Protein AF-A0A1R3GBM9-F1 (afdb_monomer_lite)

Foldseek 3Di:
DDDDDDDPDDDQDPCVLQVLSWAWFWFKWKKKWAQPFFDDQVLCQVPDPQWDDDCVVPQWIWHADVVVGKIWTAHRRRMIMIMGDRDPVSRVVVLVVVSVSRVVSVTSTDTGDIFTFKIKTKIASQFFFPVVVLCVVPVVQWDDDCLVPQFIWGQDVVVRWIWTAHRRRMIMIMRDRDSSSSSVVCSVCVVVRVVRTDPPPPPPPPPDDDDDDDDDDDDPDDDDDDDDDDPDDPPPVPPPPPDDDDDDDDDDDDDDDDPPPDDDDDDDDDDPPPPPVPPVVVPPPDDDDDDDDDDDDDDDPDDPDDDDDDDDDDDDDDDDDDDDDDDDDDDDDDDDDDDDDDDDDDDDDDDDDDDDDDDDDDDDDDDDDDDDDDDDDDDDDDDDDDPPPDPPDDDQPQQFQDQDDDDPLCPASLLVVLLVVLVCLLPADADPDAFEEEEEAQAPQQLVVLLSSLSNLHAYAYEHQAPFHHACLTWDADPVRDIDGSAFDKDFSLPSNVCSLCVVLVQNVQWRWDAQKAKEDDLVAFQDIWMQHQDLVDAFPVSNLVSLVPTPPQDDPVLNVLVVQLCPCLLPVPDVVLVVQQVAFQQRSCVVSRRDVSCQLRPVQLVVCVQAQDHRRPHGSSSVSVQVNQNRRGRRRGTITDGQDRCRVSPSVSSQVSSVVSNYHYDYSFAFDEQDADPVRHTQFTQTPVRDTHDTPYYHYPDPLLVVLVRDDPVCCPPPVNVVSVPPWDAKKKKKKFKWQFDDSSFHLDKYALSDPFWHIKHFCLRNHNVNPDSTMTMMITITGPCQVPLPDDPVVVLLVVQCSVCSRCVPAGHSVCPHIHTPDMDMNIDDIND

InterPro domains:
  IPR000814 TATA-box binding protein [MF_00408] (20-199)
  IPR000814 TATA-box binding protein [PF00352] (24-105)
  IPR000814 TATA-box binding protein [PF00352] (113-196)
  IPR000814 TATA-box binding protein [PR00686] (26-41)
  IPR000814 TATA-box binding protein [PR00686] (50-69)
  IPR000814 TATA-box binding protein [PR00686] (69-87)
  IPR000814 TATA-box binding protein [PR00686] (116-132)
  IPR000814 TATA-box binding protein [PR00686] (140-155)
  IPR000814 TATA-box binding protein [PR00686] (159-175)
  IPR000814 TATA-box binding protein [PTHR10126] (4-200)
  IPR002937 Amine oxidase [PF01593] (444-832)
  IPR012295 TBP domain superfamily [G3DSA:3.30.310.10] (27-196)
  IPR012295 TBP domain superfamily [G3DSA:3.30.310.10] (31-116)
  IPR014102 Phytoene desaturase [TIGR02731] (436-833)
  IPR030491 TATA-box binding protein, conserved site [PS00351] (144-193)
  IPR033710 TATA-box binding protein, eukaryotic [cd04516] (23-196)
  IPR036188 FAD/NAD(P)-binding domain superfamily [G3DSA:3.50.50.60] (432-828)
  IPR036188 FAD/NAD(P)-binding domain superfamily [SSF51905] (432-744)

Radius of gyration: 37.76 Å; chains: 1; bounding box: 102×92×128 Å

Organism: NCBI:txid93759

Structure (mmCIF, N/CA/C/O backbone):
data_AF-A0A1R3GBM9-F1
#
_entry.id   AF-A0A1R3GBM9-F1
#
loop_
_atom_site.group_PDB
_atom_site.id
_atom_site.type_symbol
_atom_site.label_atom_id
_atom_site.label_alt_id
_atom_site.label_comp_id
_atom_site.label_asym_id
_atom_site.label_entity_id
_atom_site.label_seq_id
_atom_site.pdbx_PDB_ins_code
_atom_site.Cartn_x
_atom_site.Cartn_y
_atom_site.Cartn_z
_atom_site.occupancy
_atom_site.B_iso_or_equiv
_atom_site.auth_seq_id
_atom_site.auth_comp_id
_atom_site.auth_asym_id
_atom_site.auth_atom_id
_atom_site.pdbx_PDB_model_num
ATOM 1 N N . MET A 1 1 ? 37.289 -59.459 -6.818 1.00 33.03 1 MET A N 1
ATOM 2 C CA . MET A 1 1 ? 36.861 -59.389 -5.408 1.00 33.03 1 MET A CA 1
ATOM 3 C C . MET A 1 1 ? 35.943 -58.191 -5.270 1.00 33.03 1 MET A C 1
ATOM 5 O O . MET A 1 1 ? 36.415 -57.066 -5.343 1.00 33.03 1 MET A O 1
ATOM 9 N N . ALA A 1 2 ? 34.635 -58.441 -5.245 1.00 26.98 2 ALA A N 1
ATOM 10 C CA . ALA A 1 2 ? 33.622 -57.422 -5.010 1.00 26.98 2 ALA A CA 1
ATOM 11 C C . ALA A 1 2 ? 33.373 -57.372 -3.499 1.00 26.98 2 ALA A C 1
ATOM 13 O O . ALA A 1 2 ? 32.911 -58.362 -2.937 1.00 26.98 2 ALA A O 1
ATOM 14 N N . GLU A 1 3 ? 33.733 -56.267 -2.850 1.00 29.69 3 GLU A N 1
ATOM 15 C CA . GLU A 1 3 ? 33.353 -56.022 -1.459 1.00 29.69 3 GLU A CA 1
ATOM 16 C C . GLU A 1 3 ? 31.943 -55.437 -1.401 1.00 29.69 3 GLU A C 1
ATOM 18 O O . GLU A 1 3 ? 31.565 -54.547 -2.166 1.00 29.69 3 GLU A O 1
ATOM 23 N N . GLN A 1 4 ? 31.163 -56.030 -0.505 1.00 29.81 4 GLN A N 1
ATOM 24 C CA . GLN A 1 4 ? 29.750 -55.809 -0.265 1.00 29.81 4 GLN A CA 1
ATOM 25 C C . GLN A 1 4 ? 29.506 -54.410 0.319 1.00 29.81 4 GLN A C 1
ATOM 27 O O . GLN A 1 4 ? 30.095 -54.033 1.328 1.00 29.81 4 GLN A O 1
ATOM 32 N N . GLY A 1 5 ? 28.592 -53.655 -0.293 1.00 27.88 5 GLY A N 1
ATOM 33 C CA . GLY A 1 5 ? 28.024 -52.442 0.292 1.00 27.88 5 GLY A CA 1
ATOM 34 C C . GLY A 1 5 ? 27.019 -52.805 1.382 1.00 27.88 5 GLY A C 1
ATOM 35 O O . GLY A 1 5 ? 25.837 -52.981 1.094 1.00 27.88 5 GLY A O 1
ATOM 36 N N . GLY A 1 6 ? 27.506 -52.945 2.614 1.00 24.84 6 GLY A N 1
ATOM 37 C CA . GLY A 1 6 ? 26.678 -53.039 3.812 1.00 24.84 6 GLY A CA 1
ATOM 38 C C . GLY A 1 6 ? 26.077 -51.681 4.180 1.00 24.84 6 GLY A C 1
ATOM 39 O O . GLY A 1 6 ? 26.757 -50.657 4.149 1.00 24.84 6 GLY A O 1
ATOM 40 N N . LEU A 1 7 ? 24.789 -51.689 4.519 1.00 32.56 7 LEU A N 1
ATOM 41 C CA . LEU A 1 7 ? 24.095 -50.606 5.209 1.00 32.56 7 LEU A CA 1
ATOM 42 C C . LEU A 1 7 ? 24.805 -50.337 6.548 1.00 32.56 7 LEU A C 1
ATOM 44 O O . LEU A 1 7 ? 24.848 -51.221 7.402 1.00 32.56 7 LEU A O 1
ATOM 48 N N . GLU A 1 8 ? 25.359 -49.137 6.741 1.00 30.64 8 GLU A N 1
ATOM 49 C CA . GLU A 1 8 ? 25.835 -48.682 8.053 1.00 30.64 8 GLU A CA 1
ATOM 50 C C . GLU A 1 8 ? 24.628 -48.520 8.990 1.00 30.64 8 GLU A C 1
ATOM 52 O O . GLU A 1 8 ? 23.947 -47.494 8.999 1.00 30.64 8 GLU A O 1
ATOM 57 N N . GLY A 1 9 ? 24.346 -49.571 9.761 1.00 30.44 9 GLY A N 1
ATOM 58 C CA . GLY A 1 9 ? 23.562 -49.481 10.986 1.00 30.44 9 GLY A CA 1
ATOM 59 C C . GLY A 1 9 ? 24.269 -48.561 11.982 1.00 30.44 9 GLY A C 1
ATOM 60 O O . GLY A 1 9 ? 25.495 -48.579 12.101 1.00 30.44 9 GLY A O 1
ATOM 61 N N . SER A 1 10 ? 23.490 -47.731 12.670 1.00 40.62 10 SER A N 1
ATOM 62 C CA . SER A 1 10 ? 23.945 -46.786 13.689 1.00 40.62 10 SER A CA 1
ATOM 63 C C . SER A 1 10 ? 24.834 -47.473 14.728 1.00 40.62 10 SER A C 1
ATOM 65 O O . SER A 1 10 ? 24.346 -48.257 15.542 1.00 40.62 10 SER A O 1
ATOM 67 N N . GLN A 1 11 ? 26.134 -47.173 14.712 1.00 48.59 11 GLN A N 1
ATOM 68 C CA . GLN A 1 11 ? 27.019 -47.530 15.817 1.00 48.59 11 GLN A CA 1
ATOM 69 C C . GLN A 1 11 ? 26.509 -46.868 17.111 1.00 48.59 11 GLN A C 1
ATOM 71 O O . GLN A 1 11 ? 26.034 -45.728 17.052 1.00 48.59 11 GLN A O 1
ATOM 76 N N . PRO A 1 12 ? 26.585 -47.548 18.270 1.00 57.44 12 PRO A N 1
ATOM 77 C CA . PRO A 1 12 ? 26.228 -46.944 19.548 1.00 57.44 12 PRO A CA 1
ATOM 78 C C . PRO A 1 12 ? 27.099 -45.706 19.798 1.00 57.44 12 PRO A C 1
ATOM 80 O O . PRO A 1 12 ? 28.311 -45.733 19.584 1.00 57.44 12 PRO A O 1
ATOM 83 N N . VAL A 1 13 ? 26.466 -44.605 20.208 1.00 67.94 13 VAL A N 1
ATOM 84 C CA . VAL A 1 13 ? 27.148 -43.336 20.488 1.00 67.94 13 VAL A CA 1
ATOM 85 C C . VAL A 1 13 ? 28.101 -43.531 21.668 1.00 67.94 13 VAL A C 1
ATOM 87 O O . VAL A 1 13 ? 27.682 -43.956 22.743 1.00 67.94 13 VAL A O 1
ATOM 90 N N . ASP A 1 14 ? 29.382 -43.216 21.476 1.00 76.19 14 ASP A N 1
ATOM 91 C CA . ASP A 1 14 ? 30.383 -43.228 22.545 1.00 76.19 14 ASP A CA 1
ATOM 92 C C . ASP A 1 14 ? 30.109 -42.079 23.532 1.00 76.19 14 ASP A C 1
ATOM 94 O O . ASP A 1 14 ? 30.510 -40.930 23.315 1.00 76.19 14 ASP A O 1
ATOM 98 N N . LEU A 1 15 ? 29.408 -42.399 24.623 1.00 73.31 15 LEU A N 1
ATOM 99 C CA . LEU A 1 15 ? 29.011 -41.451 25.670 1.00 73.31 15 LEU A CA 1
ATOM 100 C C . LEU A 1 15 ? 30.206 -40.821 26.406 1.00 73.31 15 LEU A C 1
ATOM 102 O O . LEU A 1 15 ? 30.039 -39.785 27.043 1.00 73.31 15 LEU A O 1
ATOM 106 N N . SER A 1 16 ? 31.415 -41.391 26.293 1.00 65.75 16 SER A N 1
ATOM 107 C CA . SER A 1 16 ? 32.629 -40.775 26.849 1.00 65.75 16 SER A CA 1
ATOM 108 C C . SER A 1 16 ? 33.077 -39.535 26.062 1.00 65.75 16 SER A C 1
ATOM 110 O O . SER A 1 16 ? 33.734 -38.654 26.615 1.00 65.75 16 SER A O 1
ATOM 112 N N . LYS A 1 17 ? 32.694 -39.441 24.780 1.00 65.50 17 LYS A N 1
ATOM 113 C CA . LYS A 1 17 ? 33.005 -38.314 23.883 1.00 65.50 17 LYS A CA 1
ATOM 114 C C . LYS A 1 17 ? 31.805 -37.413 23.604 1.00 65.50 17 LYS A C 1
ATOM 116 O O . LYS A 1 17 ? 31.996 -36.239 23.300 1.00 65.50 17 LYS A O 1
ATOM 121 N N . HIS A 1 18 ? 30.595 -37.957 23.706 1.00 79.69 18 HIS A N 1
ATOM 122 C CA . HIS A 1 18 ? 29.335 -37.258 23.460 1.00 79.69 18 HIS A CA 1
ATOM 123 C C . HIS A 1 18 ? 28.399 -37.407 24.667 1.00 79.69 18 HIS A C 1
ATOM 125 O O . HIS A 1 18 ? 27.475 -38.224 24.623 1.00 79.69 18 HIS A O 1
ATOM 131 N N . PRO A 1 19 ? 28.637 -36.663 25.763 1.00 76.50 19 PRO A N 1
ATOM 132 C CA . PRO A 1 19 ? 27.846 -36.782 26.988 1.00 76.50 19 PRO A CA 1
ATOM 133 C C . PRO A 1 19 ? 26.360 -36.435 26.792 1.00 76.50 19 PRO A C 1
ATOM 135 O O . PRO A 1 19 ? 25.519 -36.950 27.523 1.00 76.50 19 PRO A O 1
ATOM 138 N N . SER A 1 20 ? 26.010 -35.629 25.783 1.00 78.19 20 SER A N 1
ATOM 139 C CA . SER A 1 20 ? 24.617 -35.371 25.385 1.00 78.19 20 SER A CA 1
ATOM 140 C C . SER A 1 20 ? 23.885 -36.578 24.771 1.00 78.19 20 SER A C 1
ATOM 142 O O . SER A 1 20 ? 22.661 -36.553 24.645 1.00 78.19 20 SER A O 1
ATOM 144 N N . GLY A 1 21 ? 24.612 -37.612 24.330 1.00 79.88 21 GLY A N 1
ATOM 145 C CA . GLY A 1 21 ? 24.068 -38.743 23.573 1.00 79.88 21 GLY A CA 1
ATOM 146 C C . GLY A 1 21 ? 23.663 -38.418 22.126 1.00 79.88 21 GLY A C 1
ATOM 147 O O . GLY A 1 21 ? 23.179 -39.304 21.422 1.00 79.88 21 GLY A O 1
ATOM 148 N N . ILE A 1 22 ? 23.866 -37.180 21.650 1.00 85.31 22 ILE A N 1
ATOM 149 C CA . ILE A 1 22 ? 23.474 -36.728 20.306 1.00 85.31 22 ILE A CA 1
ATOM 150 C C . ILE A 1 22 ? 24.718 -36.322 19.511 1.00 85.31 22 ILE A C 1
ATOM 152 O O . ILE A 1 22 ? 25.443 -35.404 19.880 1.00 85.31 22 ILE A O 1
ATOM 156 N N . VAL A 1 23 ? 24.937 -36.964 18.359 1.00 85.88 23 VAL A N 1
ATOM 157 C CA . VAL A 1 23 ? 26.091 -36.679 17.492 1.00 85.88 23 VAL A CA 1
ATOM 158 C C . VAL A 1 23 ? 25.668 -35.819 16.294 1.00 85.88 23 VAL A C 1
ATOM 160 O O . VAL A 1 23 ? 24.827 -36.249 15.497 1.00 85.88 23 VAL A O 1
ATOM 163 N N . PRO A 1 24 ? 26.247 -34.616 16.108 1.00 90.12 24 PRO A N 1
ATOM 164 C CA . PRO A 1 24 ? 26.022 -33.808 14.913 1.00 90.12 24 PRO A CA 1
ATOM 165 C C . PRO A 1 24 ? 26.392 -34.532 13.614 1.00 90.12 24 PRO A C 1
ATOM 167 O O . PRO A 1 24 ? 27.500 -35.035 13.443 1.00 90.12 24 PRO A O 1
ATOM 170 N N . THR A 1 25 ? 25.473 -34.523 12.651 1.00 89.94 25 THR A N 1
ATOM 171 C CA . THR A 1 25 ? 25.671 -35.110 11.317 1.00 89.94 25 THR A CA 1
ATOM 172 C C . THR A 1 25 ? 26.300 -34.095 10.367 1.00 89.94 25 THR A C 1
ATOM 174 O O . THR A 1 25 ? 25.828 -32.963 10.258 1.00 89.94 25 THR A O 1
ATOM 177 N N . LEU A 1 26 ? 27.364 -34.476 9.656 1.00 90.19 26 LEU A N 1
ATOM 178 C CA . LEU A 1 26 ? 28.017 -33.592 8.686 1.00 90.19 26 LEU A CA 1
ATOM 179 C C . LEU A 1 26 ? 27.178 -33.479 7.407 1.00 90.19 26 LEU A C 1
ATOM 181 O O . LEU A 1 26 ? 26.927 -34.467 6.718 1.00 90.19 26 LEU A O 1
ATOM 185 N N . GLN A 1 27 ? 26.774 -32.257 7.067 1.00 90.00 27 GLN A N 1
ATOM 186 C CA . GLN A 1 27 ? 25.938 -31.974 5.898 1.00 90.00 27 GLN A CA 1
ATOM 187 C C . GLN A 1 27 ? 26.756 -31.498 4.698 1.00 90.00 27 GLN A C 1
ATOM 189 O O . GLN A 1 27 ? 26.432 -31.829 3.556 1.00 90.00 27 GLN A O 1
ATOM 194 N N . ASN A 1 28 ? 27.815 -30.719 4.935 1.00 92.06 28 ASN A N 1
ATOM 195 C CA . ASN A 1 28 ? 28.640 -30.161 3.867 1.00 92.06 28 ASN A CA 1
ATOM 196 C C . ASN A 1 28 ? 30.056 -29.823 4.346 1.00 92.06 28 ASN A C 1
ATOM 198 O O . ASN A 1 28 ? 30.249 -29.329 5.454 1.00 92.06 28 ASN A O 1
ATOM 202 N N . ILE A 1 29 ? 31.037 -30.016 3.467 1.00 92.75 29 ILE A N 1
ATOM 203 C CA . ILE A 1 29 ? 32.436 -29.654 3.687 1.00 92.75 29 ILE A CA 1
ATOM 204 C C . ILE A 1 29 ? 32.937 -28.817 2.515 1.00 92.75 29 ILE A C 1
ATOM 206 O O . ILE A 1 29 ? 32.850 -29.220 1.350 1.00 92.75 29 ILE A O 1
ATOM 210 N N . VAL A 1 30 ? 33.515 -27.666 2.848 1.00 93.50 30 VAL A N 1
ATOM 211 C CA . VAL A 1 30 ? 34.160 -26.743 1.916 1.00 93.50 30 VAL A CA 1
ATOM 212 C C . VAL A 1 30 ? 35.668 -26.880 2.062 1.00 93.50 30 VAL A C 1
ATOM 214 O O . VAL A 1 30 ? 36.221 -26.651 3.138 1.00 93.50 30 VAL A O 1
ATOM 217 N N . SER A 1 31 ? 36.348 -27.230 0.975 1.00 95.75 31 SER A N 1
ATOM 218 C CA . SER A 1 31 ? 37.805 -27.340 0.931 1.00 95.75 31 SER A CA 1
ATOM 219 C C . SER A 1 31 ? 38.405 -26.467 -0.162 1.00 95.75 31 SER A C 1
ATOM 221 O O . SER A 1 31 ? 37.750 -26.098 -1.135 1.00 95.75 31 SER A O 1
ATOM 223 N N . THR A 1 32 ? 39.673 -26.118 0.008 1.00 96.19 32 THR A N 1
ATOM 224 C CA . THR A 1 32 ? 40.479 -25.415 -0.990 1.00 96.19 32 THR A CA 1
ATOM 225 C C . THR A 1 32 ? 41.707 -26.226 -1.334 1.00 96.19 32 THR A C 1
ATOM 227 O O . THR A 1 32 ? 42.265 -26.892 -0.466 1.00 96.19 32 THR A O 1
ATOM 230 N N . VAL A 1 33 ? 42.161 -26.109 -2.574 1.00 96.50 33 VAL A N 1
ATOM 231 C CA . VAL A 1 33 ? 43.422 -26.676 -3.050 1.00 96.50 33 VAL A CA 1
ATOM 232 C C . VAL A 1 33 ? 44.053 -25.716 -4.054 1.00 96.50 33 VAL A C 1
ATOM 234 O O . VAL A 1 33 ? 43.351 -24.964 -4.736 1.00 96.50 33 VAL A O 1
ATOM 237 N N . ASN A 1 34 ? 45.377 -25.725 -4.131 1.00 95.12 34 ASN A N 1
ATOM 238 C CA . ASN A 1 34 ? 46.148 -24.970 -5.102 1.00 95.12 34 ASN A CA 1
ATOM 239 C C . ASN A 1 34 ? 46.664 -25.907 -6.200 1.00 95.12 34 ASN A C 1
ATOM 241 O O . ASN A 1 34 ? 47.273 -26.938 -5.905 1.00 95.12 34 ASN A O 1
ATOM 245 N N . LEU A 1 35 ? 46.402 -25.544 -7.457 1.00 94.12 35 LEU A N 1
ATOM 246 C CA . LEU A 1 35 ? 46.829 -26.282 -8.642 1.00 94.12 35 LEU A CA 1
ATOM 247 C C . LEU A 1 35 ? 48.235 -25.894 -9.136 1.00 94.12 35 LEU A C 1
ATOM 249 O O . LEU A 1 35 ? 48.744 -26.547 -10.046 1.00 94.12 35 LEU A O 1
ATOM 253 N N . ASP A 1 36 ? 48.867 -24.873 -8.541 1.00 92.62 36 ASP A N 1
ATOM 254 C CA . ASP A 1 36 ? 50.257 -24.436 -8.794 1.00 92.62 36 ASP A CA 1
ATOM 255 C C . ASP A 1 36 ? 50.575 -24.142 -10.273 1.00 92.62 36 ASP A C 1
ATOM 257 O O . ASP A 1 36 ? 51.679 -24.378 -10.760 1.00 92.62 36 ASP A O 1
ATOM 261 N N . CYS A 1 37 ? 49.579 -23.666 -11.019 1.00 91.12 37 CYS A N 1
ATOM 262 C CA . CYS A 1 37 ? 49.718 -23.263 -12.413 1.00 91.12 37 CYS A CA 1
ATOM 263 C C . CYS A 1 37 ? 48.655 -22.219 -12.778 1.00 91.12 37 CYS A C 1
ATOM 265 O O . CYS A 1 37 ? 47.573 -22.181 -12.187 1.00 91.12 37 CYS A O 1
ATOM 267 N N . LYS A 1 38 ? 48.955 -21.374 -13.770 1.00 91.06 38 LYS A N 1
ATOM 268 C CA . LYS A 1 38 ? 47.952 -20.488 -14.374 1.00 91.06 38 LYS A CA 1
ATOM 269 C C . LYS A 1 38 ? 47.065 -21.297 -15.315 1.00 91.06 38 LYS A C 1
ATOM 271 O O . LYS A 1 38 ? 47.563 -22.120 -16.080 1.00 91.06 38 LYS A O 1
ATOM 276 N N . LEU A 1 39 ? 45.763 -21.046 -15.253 1.00 91.75 39 LEU A N 1
ATOM 277 C CA . LEU A 1 39 ? 44.758 -21.798 -15.995 1.00 91.75 39 LEU A CA 1
ATOM 278 C C . LEU A 1 39 ? 44.021 -20.893 -16.978 1.00 91.75 39 LEU A C 1
ATOM 280 O O . LEU A 1 39 ? 43.480 -19.856 -16.587 1.00 91.75 39 LEU A O 1
ATOM 284 N N . ASP A 1 40 ? 43.944 -21.320 -18.239 1.00 91.69 40 ASP A N 1
ATOM 285 C CA . ASP A 1 40 ? 43.040 -20.705 -19.206 1.00 91.69 40 ASP A CA 1
ATOM 286 C C . ASP A 1 40 ? 41.624 -21.252 -18.993 1.00 91.69 40 ASP A C 1
ATOM 288 O O . ASP A 1 40 ? 41.266 -22.364 -19.390 1.00 91.69 40 ASP A O 1
ATOM 292 N N . LEU A 1 41 ? 40.802 -20.434 -18.339 1.00 91.75 41 LEU A N 1
ATOM 293 C CA . LEU A 1 41 ? 39.426 -20.769 -17.998 1.00 91.75 41 LEU A CA 1
ATOM 294 C C . LEU A 1 41 ? 38.526 -20.963 -19.227 1.00 91.75 41 LEU A C 1
ATOM 296 O O . LEU A 1 41 ? 37.601 -21.775 -19.170 1.00 91.75 41 LEU A O 1
ATOM 300 N N . LYS A 1 42 ? 38.790 -20.261 -20.341 1.00 88.88 42 LYS A N 1
ATOM 301 C CA . LYS A 1 42 ? 38.017 -20.429 -21.582 1.00 88.88 42 LYS A CA 1
ATOM 302 C C . LYS A 1 42 ? 38.305 -21.793 -22.192 1.00 88.88 42 LYS A C 1
ATOM 304 O O . LYS A 1 42 ? 37.373 -22.506 -22.552 1.00 88.88 42 LYS A O 1
ATOM 309 N N . GLN A 1 43 ? 39.580 -22.172 -22.251 1.00 89.50 43 GLN A N 1
ATOM 310 C CA . GLN A 1 43 ? 39.991 -23.477 -22.763 1.00 89.50 43 GLN A CA 1
ATOM 311 C C . GLN A 1 43 ? 39.409 -24.619 -21.919 1.00 89.50 43 GLN A C 1
ATOM 313 O O . GLN A 1 43 ? 38.863 -25.573 -22.473 1.00 89.50 43 GLN A O 1
ATOM 318 N N . ILE A 1 44 ? 39.448 -24.499 -20.586 1.00 89.81 44 ILE A N 1
ATOM 319 C CA . ILE A 1 44 ? 38.855 -25.500 -19.686 1.00 89.81 44 ILE A CA 1
ATOM 320 C C . ILE A 1 44 ? 37.350 -25.632 -19.935 1.00 89.81 44 ILE A C 1
ATOM 322 O O . ILE A 1 44 ? 36.856 -26.750 -20.030 1.00 89.81 44 ILE A O 1
ATOM 326 N N . ALA A 1 45 ? 36.617 -24.527 -20.077 1.00 88.50 45 ALA A N 1
ATOM 327 C CA . ALA A 1 45 ? 35.172 -24.567 -20.304 1.00 88.50 45 ALA A CA 1
ATOM 328 C C . ALA A 1 45 ? 34.779 -25.176 -21.660 1.00 88.50 45 ALA A C 1
ATOM 330 O O . ALA A 1 45 ? 33.752 -25.840 -21.755 1.00 88.50 45 ALA A O 1
ATOM 331 N N . LEU A 1 46 ? 35.596 -24.972 -22.699 1.00 86.44 46 LEU A N 1
ATOM 332 C CA . LEU A 1 46 ? 35.353 -25.531 -24.033 1.00 86.44 46 LEU A CA 1
ATOM 333 C C . LEU A 1 46 ? 35.645 -27.037 -24.106 1.00 86.44 46 LEU A C 1
ATOM 335 O O . LEU A 1 46 ? 34.995 -27.749 -24.868 1.00 86.44 46 LEU A O 1
ATOM 339 N N . GLN A 1 47 ? 36.625 -27.524 -23.339 1.00 86.25 47 GLN A N 1
ATOM 340 C CA . GLN A 1 47 ? 37.111 -28.906 -23.436 1.00 86.25 47 GLN A CA 1
ATOM 341 C C . GLN A 1 47 ? 36.590 -29.827 -22.320 1.00 86.25 47 GLN A C 1
ATOM 343 O O . GLN A 1 47 ? 36.511 -31.044 -22.504 1.00 86.25 47 GLN A O 1
ATOM 348 N N . ALA A 1 48 ? 36.227 -29.283 -21.156 1.00 85.12 48 ALA A N 1
ATOM 349 C CA . ALA A 1 48 ? 35.729 -30.064 -20.031 1.00 85.12 48 ALA A CA 1
ATOM 350 C C . ALA A 1 48 ? 34.212 -30.282 -20.115 1.00 85.12 48 ALA A C 1
ATOM 352 O O . ALA A 1 48 ? 33.428 -29.355 -20.300 1.00 85.12 48 ALA A O 1
ATOM 353 N N . ARG A 1 49 ? 33.769 -31.523 -19.886 1.00 77.44 49 ARG A N 1
ATOM 354 C CA . ARG A 1 49 ? 32.340 -31.830 -19.718 1.00 77.44 49 ARG A CA 1
ATOM 355 C C . ARG A 1 49 ? 31.853 -31.325 -18.359 1.00 77.44 49 ARG A C 1
ATOM 357 O O . ARG A 1 49 ? 32.558 -31.474 -17.364 1.00 77.44 49 ARG A O 1
ATOM 364 N N . ASN A 1 50 ? 30.620 -30.819 -18.306 1.00 84.75 50 ASN A N 1
ATOM 365 C CA . ASN A 1 50 ? 29.992 -30.283 -17.087 1.00 84.75 50 ASN A CA 1
ATOM 366 C C . ASN A 1 50 ? 30.785 -29.126 -16.448 1.00 84.75 50 ASN A C 1
ATOM 368 O O . ASN A 1 50 ? 30.862 -29.031 -15.218 1.00 84.75 50 ASN A O 1
ATOM 372 N N . ALA A 1 51 ? 31.389 -28.283 -17.290 1.00 88.38 51 ALA A N 1
ATOM 373 C CA . ALA A 1 51 ? 32.037 -27.041 -16.902 1.00 88.38 51 ALA A CA 1
ATOM 374 C C . ALA A 1 51 ? 31.246 -25.848 -17.456 1.00 88.38 51 ALA A C 1
ATOM 376 O O . ALA A 1 51 ? 30.942 -25.789 -18.644 1.00 88.38 51 ALA A O 1
ATOM 377 N N . GLU A 1 52 ? 30.916 -24.897 -16.590 1.00 88.69 52 GLU A N 1
ATOM 378 C CA . GLU A 1 52 ? 30.237 -23.652 -16.939 1.00 88.69 52 GLU A CA 1
ATOM 379 C C . GLU A 1 52 ? 31.191 -22.483 -16.684 1.00 88.69 52 GLU A C 1
ATOM 381 O O . GLU A 1 52 ? 31.764 -22.363 -15.598 1.00 88.69 52 GLU A O 1
ATOM 386 N N . TYR A 1 53 ? 31.358 -21.602 -17.670 1.00 90.25 53 TYR A N 1
ATOM 387 C CA . TYR A 1 53 ? 32.161 -20.391 -17.524 1.00 90.25 53 TYR A CA 1
ATOM 388 C C . TYR A 1 53 ? 31.475 -19.208 -18.186 1.00 90.25 53 TYR A C 1
ATOM 390 O O . TYR A 1 53 ? 31.253 -19.189 -19.395 1.00 90.25 53 TYR A O 1
ATOM 398 N N . ASN A 1 54 ? 31.157 -18.202 -17.378 1.00 83.06 54 ASN A N 1
ATOM 399 C CA . ASN A 1 54 ? 30.661 -16.925 -17.858 1.00 83.06 54 ASN A CA 1
ATOM 400 C C . ASN A 1 54 ? 31.407 -15.805 -17.117 1.00 83.06 54 ASN A C 1
ATOM 402 O O . ASN A 1 54 ? 30.992 -15.445 -16.013 1.00 83.06 54 ASN A O 1
ATOM 406 N N . PRO A 1 55 ? 32.476 -15.231 -17.705 1.00 77.12 55 PRO A N 1
ATOM 407 C CA . PRO A 1 55 ? 33.293 -14.216 -17.041 1.00 77.12 55 PRO A CA 1
ATOM 408 C C . PRO A 1 55 ? 32.525 -12.936 -16.693 1.00 77.12 55 PRO A C 1
ATOM 410 O O . PRO A 1 55 ? 32.952 -12.213 -15.802 1.00 77.12 55 PRO A O 1
ATOM 413 N N . LYS A 1 56 ? 31.384 -12.662 -17.349 1.00 73.62 56 LYS A N 1
ATOM 414 C CA . LYS A 1 56 ? 30.506 -11.530 -17.006 1.00 73.62 56 LYS A CA 1
ATOM 415 C C . LYS A 1 56 ? 29.670 -11.789 -15.746 1.00 73.62 56 LYS A C 1
ATOM 417 O O . LYS A 1 56 ? 29.213 -10.842 -15.123 1.00 73.62 56 LYS A O 1
ATOM 422 N N . ARG A 1 57 ? 29.450 -13.063 -15.391 1.00 76.44 57 ARG A N 1
ATOM 423 C CA . ARG A 1 57 ? 28.685 -13.492 -14.208 1.00 76.44 57 ARG A CA 1
ATOM 424 C C . ARG A 1 57 ? 29.598 -13.814 -13.026 1.00 76.44 57 ARG A C 1
ATOM 426 O O . ARG A 1 57 ? 29.275 -13.459 -11.900 1.00 76.44 57 ARG A O 1
ATOM 433 N N . PHE A 1 58 ? 30.691 -14.539 -13.266 1.00 81.94 58 PHE A N 1
ATOM 434 C CA . PHE A 1 58 ? 31.607 -14.987 -12.219 1.00 81.94 58 PHE A CA 1
ATOM 435 C C . PHE A 1 58 ? 32.976 -15.362 -12.807 1.00 81.94 58 PHE A C 1
ATOM 437 O O . PHE A 1 58 ? 33.059 -16.114 -13.778 1.00 81.94 58 PHE A O 1
ATOM 444 N N . ALA A 1 59 ? 34.061 -14.865 -12.211 1.00 85.69 59 ALA A N 1
ATOM 445 C CA . ALA A 1 59 ? 35.432 -15.001 -12.721 1.00 85.69 59 ALA A CA 1
ATOM 446 C C . ALA A 1 59 ? 36.093 -16.370 -12.419 1.00 85.69 59 ALA A C 1
ATOM 448 O O . ALA A 1 59 ? 37.296 -16.450 -12.164 1.00 85.69 59 ALA A O 1
ATOM 449 N N . ALA A 1 60 ? 35.312 -17.452 -12.419 1.00 91.25 60 ALA A N 1
ATOM 450 C CA . ALA A 1 60 ? 35.784 -18.817 -12.191 1.00 91.25 60 ALA A CA 1
ATOM 451 C C . ALA A 1 60 ? 34.979 -19.820 -13.024 1.00 91.25 60 ALA A C 1
ATOM 453 O O . ALA A 1 60 ? 33.802 -19.602 -13.312 1.00 91.25 60 ALA A O 1
ATOM 454 N N . VAL A 1 61 ? 35.606 -20.941 -13.379 1.00 94.06 61 VAL A N 1
ATOM 455 C CA . VAL A 1 61 ? 34.919 -22.079 -14.000 1.00 94.06 61 VAL A CA 1
ATOM 456 C C . VAL A 1 61 ? 34.214 -22.875 -12.910 1.00 94.06 61 VAL A C 1
ATOM 458 O O . VAL A 1 61 ? 34.836 -23.259 -11.918 1.00 94.06 61 VAL A O 1
ATOM 461 N N . ILE A 1 62 ? 32.930 -23.152 -13.107 1.00 94.69 62 ILE A N 1
ATOM 462 C CA . ILE A 1 62 ? 32.136 -24.016 -12.236 1.00 94.69 62 ILE A CA 1
ATOM 463 C C . ILE A 1 62 ? 32.124 -25.408 -12.853 1.00 94.69 62 ILE A C 1
ATOM 465 O O . ILE A 1 62 ? 31.565 -25.601 -13.927 1.00 94.69 62 ILE A O 1
ATOM 469 N N . MET A 1 63 ? 32.723 -26.386 -12.181 1.00 93.44 63 MET A N 1
ATOM 470 C CA . MET A 1 63 ? 32.772 -27.773 -12.641 1.00 93.44 63 MET A CA 1
ATOM 471 C C . MET A 1 63 ? 32.031 -28.682 -11.663 1.00 93.44 63 MET A C 1
ATOM 473 O O . MET A 1 63 ? 32.165 -28.520 -10.453 1.00 93.44 63 MET A O 1
ATOM 477 N N . ARG A 1 64 ? 31.254 -29.649 -12.163 1.00 94.50 64 ARG A N 1
ATOM 478 C CA . ARG A 1 64 ? 30.475 -30.570 -11.311 1.00 94.50 64 ARG A CA 1
ATOM 479 C C . ARG A 1 64 ? 30.768 -32.031 -11.632 1.00 94.50 64 ARG A C 1
ATOM 481 O O . ARG A 1 64 ? 30.779 -32.424 -12.799 1.00 94.50 64 ARG A O 1
ATOM 488 N N . ILE A 1 65 ? 30.923 -32.856 -10.596 1.00 91.56 65 ILE A N 1
ATOM 489 C CA . ILE A 1 65 ? 31.036 -34.320 -10.716 1.00 91.56 65 ILE A CA 1
ATOM 490 C C . ILE A 1 65 ? 29.937 -35.012 -9.909 1.00 91.56 65 ILE A C 1
ATOM 492 O O . ILE A 1 65 ? 29.483 -34.512 -8.881 1.00 91.56 65 ILE A O 1
ATOM 496 N N . ARG A 1 66 ? 29.496 -36.178 -10.395 1.00 87.19 66 ARG A N 1
ATOM 497 C CA . ARG A 1 66 ? 28.406 -36.947 -9.773 1.00 87.19 66 ARG A CA 1
ATOM 498 C C . ARG A 1 66 ? 28.861 -37.758 -8.562 1.00 87.19 66 ARG A C 1
ATOM 500 O O . ARG A 1 66 ? 28.072 -37.934 -7.644 1.00 87.19 66 ARG A O 1
ATOM 507 N N . GLU A 1 67 ? 30.112 -38.218 -8.549 1.00 84.00 67 GLU A N 1
ATOM 508 C CA . GLU A 1 67 ? 30.604 -39.138 -7.524 1.00 84.00 67 GLU A CA 1
ATOM 509 C C . GLU A 1 67 ? 32.044 -38.805 -7.087 1.00 84.00 67 GLU A C 1
ATOM 511 O O . GLU A 1 67 ? 32.992 -39.018 -7.856 1.00 84.00 67 GLU A O 1
ATOM 516 N N . PRO A 1 68 ? 32.245 -38.290 -5.859 1.00 89.12 68 PRO A N 1
ATOM 517 C CA . PRO A 1 68 ? 31.215 -37.808 -4.924 1.00 89.12 68 PRO A CA 1
ATOM 518 C C . PRO A 1 68 ? 30.493 -36.565 -5.475 1.00 89.12 68 PRO A C 1
ATOM 520 O O . PRO A 1 68 ? 31.120 -35.736 -6.138 1.00 89.12 68 PRO A O 1
ATOM 523 N N . LYS A 1 69 ? 29.187 -36.426 -5.206 1.00 91.38 69 LYS A N 1
ATOM 524 C CA . LYS A 1 69 ? 28.347 -35.325 -5.716 1.00 91.38 69 LYS A CA 1
ATOM 525 C C . LYS A 1 69 ? 28.838 -33.977 -5.185 1.00 91.38 69 LYS A C 1
ATOM 527 O O . LYS A 1 69 ? 28.449 -33.549 -4.106 1.00 91.38 69 LYS A O 1
ATOM 532 N N . THR A 1 70 ? 29.695 -33.311 -5.947 1.00 94.69 70 THR A N 1
ATOM 533 C CA . THR A 1 70 ? 30.397 -32.093 -5.522 1.00 94.69 70 THR A CA 1
ATOM 534 C C . THR A 1 70 ? 30.461 -31.077 -6.651 1.00 94.69 70 THR A C 1
ATOM 536 O O . THR A 1 70 ? 30.255 -31.410 -7.819 1.00 94.69 70 THR A O 1
ATOM 539 N N . THR A 1 71 ? 30.762 -29.831 -6.295 1.00 95.25 71 THR A N 1
ATOM 540 C CA . THR A 1 71 ? 31.007 -28.730 -7.230 1.00 95.25 71 THR A CA 1
ATOM 541 C C . THR A 1 71 ? 32.355 -28.094 -6.915 1.00 95.25 71 THR A C 1
ATOM 543 O O . THR A 1 71 ? 32.654 -27.824 -5.753 1.00 95.25 71 THR A O 1
ATOM 546 N N . ALA A 1 72 ? 33.162 -27.849 -7.943 1.00 95.31 72 ALA A N 1
ATOM 547 C CA . ALA A 1 72 ? 34.410 -27.111 -7.852 1.00 95.31 72 ALA A CA 1
ATOM 548 C C . ALA A 1 72 ? 34.302 -25.750 -8.545 1.00 95.31 72 ALA A C 1
ATOM 550 O O . ALA A 1 72 ? 33.767 -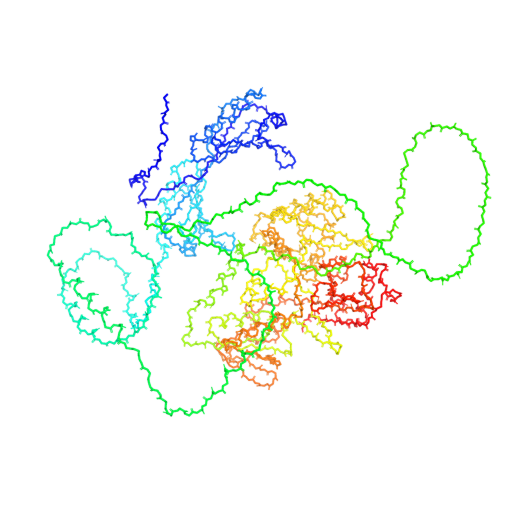25.642 -9.646 1.00 95.31 72 ALA A O 1
ATOM 551 N N . LEU A 1 73 ? 34.854 -24.723 -7.906 1.00 95.50 73 LEU A N 1
ATOM 552 C CA . LEU A 1 73 ? 35.078 -23.395 -8.467 1.00 95.50 73 LEU A CA 1
ATOM 553 C C . LEU A 1 73 ? 36.574 -23.253 -8.739 1.00 95.50 73 LEU A C 1
ATOM 555 O O . LEU A 1 73 ? 37.370 -23.296 -7.800 1.00 95.50 73 LEU A O 1
ATOM 559 N N . ILE A 1 74 ? 36.957 -23.119 -10.007 1.00 94.94 74 ILE A N 1
ATOM 560 C CA . ILE A 1 74 ? 38.354 -23.107 -10.457 1.00 94.94 74 ILE A CA 1
ATOM 561 C C . ILE A 1 74 ? 38.695 -21.714 -10.982 1.00 94.94 74 ILE A C 1
ATOM 563 O O . ILE A 1 74 ? 38.083 -21.232 -11.936 1.00 94.94 74 ILE A O 1
ATOM 567 N N . PHE A 1 75 ? 39.674 -21.066 -10.357 1.00 94.88 75 PHE A N 1
ATOM 568 C CA . PHE A 1 75 ? 40.104 -19.709 -10.686 1.00 94.88 75 PHE A CA 1
ATOM 569 C C . PHE A 1 75 ? 41.318 -19.723 -11.622 1.00 94.88 75 PHE A C 1
ATOM 571 O O . PHE A 1 75 ? 42.124 -20.654 -11.598 1.00 94.88 75 PHE A O 1
ATOM 578 N N . ALA A 1 76 ? 41.494 -18.655 -12.409 1.00 91.44 76 ALA A N 1
ATOM 579 C CA . ALA A 1 76 ? 42.610 -18.521 -13.357 1.00 91.44 76 ALA A CA 1
ATOM 580 C C . ALA A 1 76 ? 43.994 -18.583 -12.676 1.00 91.44 76 ALA A C 1
ATOM 582 O O . ALA A 1 76 ? 44.990 -18.943 -13.300 1.00 91.44 76 ALA A O 1
ATOM 583 N N . SER A 1 77 ? 44.048 -18.266 -11.378 1.00 92.38 77 SER A N 1
ATOM 584 C CA . SER A 1 77 ? 45.243 -18.354 -10.534 1.00 92.38 77 SER A CA 1
ATOM 585 C C . SER A 1 77 ? 45.666 -19.782 -10.175 1.00 92.38 77 SER A C 1
ATOM 587 O O . SER A 1 77 ? 46.705 -19.954 -9.548 1.00 92.38 77 SER A O 1
ATOM 589 N N . GLY A 1 78 ? 44.855 -20.794 -10.497 1.00 89.81 78 GLY A N 1
ATOM 590 C CA . GLY A 1 78 ? 45.078 -22.175 -10.068 1.00 89.81 78 GLY A CA 1
ATOM 591 C C . GLY A 1 78 ? 44.477 -22.501 -8.698 1.00 89.81 78 GLY A C 1
ATOM 592 O O . GLY A 1 78 ? 44.491 -23.659 -8.287 1.00 89.81 78 GLY A O 1
ATOM 593 N N . LYS A 1 79 ? 43.888 -21.532 -7.985 1.00 95.19 79 LYS A N 1
ATOM 594 C CA . LYS A 1 79 ? 43.120 -21.823 -6.765 1.00 95.19 79 LYS A CA 1
ATOM 595 C C . LYS A 1 79 ? 41.822 -22.544 -7.133 1.00 95.19 79 LYS A C 1
ATOM 597 O O . LYS A 1 79 ? 41.125 -22.138 -8.060 1.00 95.19 79 LYS A O 1
ATOM 602 N N . MET A 1 80 ? 41.474 -23.582 -6.380 1.00 95.69 80 MET A N 1
ATOM 603 C CA . MET A 1 80 ? 40.226 -24.323 -6.538 1.00 95.69 80 MET A CA 1
ATOM 604 C C . MET A 1 80 ? 39.506 -24.462 -5.195 1.00 95.69 80 MET A C 1
ATOM 606 O O . MET A 1 80 ? 40.118 -24.833 -4.195 1.00 95.69 80 MET A O 1
ATOM 610 N N . VAL A 1 81 ? 38.204 -24.174 -5.178 1.00 96.25 81 VAL A N 1
ATOM 611 C CA . VAL A 1 81 ? 37.310 -24.365 -4.023 1.00 96.25 81 VAL A CA 1
ATOM 612 C C . VAL A 1 81 ? 36.367 -25.521 -4.335 1.00 96.25 81 VAL A C 1
ATOM 614 O O . VAL A 1 81 ? 35.725 -25.500 -5.376 1.00 96.25 81 VAL A O 1
ATOM 617 N N . CYS A 1 82 ? 36.258 -26.514 -3.457 1.00 94.81 82 CYS A N 1
ATOM 618 C CA . CYS A 1 82 ? 35.392 -27.680 -3.622 1.00 94.81 82 CYS A CA 1
ATOM 619 C C . CYS A 1 82 ? 34.324 -27.714 -2.520 1.00 94.81 82 CYS A C 1
ATOM 621 O O . CYS A 1 82 ? 34.651 -27.600 -1.340 1.00 94.81 82 CYS A O 1
ATOM 623 N N . THR A 1 83 ? 33.056 -27.896 -2.898 1.00 94.44 83 THR A N 1
ATOM 624 C CA . THR A 1 83 ? 31.899 -27.944 -1.985 1.00 94.44 83 THR A CA 1
ATOM 625 C C . THR A 1 83 ? 30.964 -29.115 -2.307 1.00 94.44 83 THR A C 1
ATOM 627 O O . THR A 1 83 ? 30.976 -29.654 -3.417 1.00 94.44 83 THR A O 1
ATOM 630 N N . GLY A 1 84 ? 30.144 -29.525 -1.335 1.00 89.69 84 GLY A N 1
ATOM 631 C CA . GLY A 1 84 ? 29.118 -30.568 -1.481 1.00 89.69 84 GLY A CA 1
ATOM 632 C C . GLY A 1 84 ? 29.507 -31.949 -0.946 1.00 89.69 84 GLY A C 1
ATOM 633 O O . GLY A 1 84 ? 28.700 -32.872 -1.008 1.00 89.69 84 GLY A O 1
ATOM 634 N N . ALA A 1 85 ? 30.725 -32.119 -0.423 1.00 91.44 85 ALA A N 1
ATOM 635 C CA . ALA A 1 85 ? 31.155 -33.384 0.170 1.00 91.44 85 ALA A CA 1
ATOM 636 C C . ALA A 1 85 ? 30.573 -33.571 1.581 1.00 91.44 85 ALA A C 1
ATOM 638 O O . ALA A 1 85 ? 30.504 -32.607 2.341 1.00 91.44 85 ALA A O 1
ATOM 639 N N . LYS A 1 86 ? 30.223 -34.813 1.946 1.00 88.19 86 LYS A N 1
ATOM 640 C CA . LYS A 1 86 ? 29.693 -35.163 3.279 1.00 88.19 86 LYS A CA 1
ATOM 641 C C . LYS A 1 86 ? 30.754 -35.677 4.265 1.00 88.19 86 LYS A C 1
ATOM 643 O O . LYS A 1 86 ? 30.463 -35.854 5.439 1.00 88.19 86 LYS A O 1
ATOM 648 N N . SER A 1 87 ? 31.986 -35.911 3.807 1.00 90.31 87 SER A N 1
ATOM 649 C CA . SER A 1 87 ? 33.115 -36.320 4.656 1.00 90.31 87 SER A CA 1
ATOM 650 C C . SER A 1 87 ? 34.434 -35.717 4.170 1.00 90.31 87 SER A C 1
ATOM 652 O O . SER A 1 87 ? 34.566 -35.369 2.988 1.00 90.31 87 SER A O 1
ATOM 654 N N . GLU A 1 88 ? 35.429 -35.563 5.060 1.00 90.50 88 GLU A N 1
ATOM 655 C CA . GLU A 1 88 ? 36.716 -34.962 4.666 1.00 90.50 88 GLU A CA 1
ATOM 656 C C . GLU A 1 88 ? 37.410 -35.812 3.592 1.00 90.50 88 GLU A C 1
ATOM 658 O O . GLU A 1 88 ? 37.985 -35.280 2.640 1.00 90.50 88 GLU A O 1
ATOM 663 N N . GLN A 1 89 ? 37.299 -37.140 3.707 1.00 91.62 89 GLN A N 1
ATOM 664 C CA . GLN A 1 89 ? 37.835 -38.092 2.734 1.00 91.62 89 GLN A CA 1
ATOM 665 C C . GLN A 1 89 ? 37.184 -37.914 1.357 1.00 91.62 89 GLN A C 1
ATOM 667 O O . GLN A 1 89 ? 37.896 -37.823 0.354 1.00 91.62 89 GLN A O 1
ATOM 672 N N . GLN A 1 90 ? 35.851 -37.783 1.297 1.00 92.50 90 GLN A N 1
ATOM 673 C CA . GLN A 1 90 ? 35.143 -37.497 0.045 1.00 92.50 90 GLN A CA 1
ATOM 674 C C . GLN A 1 90 ? 35.541 -36.135 -0.531 1.00 92.50 90 GLN A C 1
ATOM 676 O O . GLN A 1 90 ? 35.730 -36.025 -1.741 1.00 92.50 90 GLN A O 1
ATOM 681 N N . SER A 1 91 ? 35.729 -35.114 0.311 1.00 94.75 91 SER A N 1
ATOM 682 C CA . SER A 1 91 ? 36.176 -33.783 -0.125 1.00 94.75 91 SER A CA 1
ATOM 683 C C . SER A 1 91 ? 37.571 -33.837 -0.760 1.00 94.75 91 SER A C 1
ATOM 685 O O . SER A 1 91 ? 37.788 -33.320 -1.858 1.00 94.75 91 SER A O 1
ATOM 687 N N . LYS A 1 92 ? 38.508 -34.555 -0.128 1.00 94.56 92 LYS A N 1
ATOM 688 C CA . LYS A 1 92 ? 39.864 -34.765 -0.654 1.00 94.56 92 LYS A CA 1
ATOM 689 C C . LYS A 1 92 ? 39.854 -35.580 -1.948 1.00 94.56 92 LYS A C 1
ATOM 691 O O . LYS A 1 92 ? 40.567 -35.241 -2.893 1.00 94.56 92 LYS A O 1
ATOM 696 N N . LEU A 1 93 ? 39.032 -36.629 -2.021 1.00 94.06 93 LEU A N 1
ATOM 697 C CA . LEU A 1 93 ? 38.857 -37.435 -3.230 1.00 94.06 93 LEU A CA 1
ATOM 698 C C . LEU A 1 93 ? 38.293 -36.597 -4.387 1.00 94.06 93 LEU A C 1
ATOM 700 O O . LEU A 1 93 ? 38.823 -36.663 -5.496 1.00 94.06 93 LEU A O 1
ATOM 704 N N . ALA A 1 94 ? 37.267 -35.781 -4.128 1.00 95.25 94 ALA A N 1
ATOM 705 C CA . ALA A 1 94 ? 36.668 -34.875 -5.105 1.00 95.25 94 ALA A CA 1
ATOM 706 C C . ALA A 1 94 ? 37.707 -33.897 -5.662 1.00 95.25 94 ALA A C 1
ATOM 708 O O . ALA A 1 94 ? 37.920 -33.839 -6.873 1.00 95.25 94 ALA A O 1
ATOM 709 N N . ALA A 1 95 ? 38.421 -33.196 -4.777 1.00 95.25 95 ALA A N 1
ATOM 710 C CA . ALA A 1 95 ? 39.461 -32.246 -5.155 1.00 95.25 95 ALA A CA 1
ATOM 711 C C . ALA A 1 95 ? 40.558 -32.905 -6.013 1.00 95.25 95 ALA A C 1
ATOM 713 O O . ALA A 1 95 ? 41.001 -32.327 -7.006 1.00 95.25 95 ALA A O 1
ATOM 714 N N . ARG A 1 96 ? 40.963 -34.144 -5.690 1.00 94.75 96 ARG A N 1
ATOM 715 C CA . ARG A 1 96 ? 41.919 -34.913 -6.507 1.00 94.75 96 ARG A CA 1
ATOM 716 C C . ARG A 1 96 ? 41.356 -35.271 -7.882 1.00 94.75 96 ARG A C 1
ATOM 718 O O . ARG A 1 96 ? 42.088 -35.177 -8.867 1.00 94.75 96 ARG A O 1
ATOM 725 N N . LYS A 1 97 ? 40.077 -35.655 -7.975 1.00 94.31 97 LYS A N 1
ATOM 726 C CA . LYS A 1 97 ? 39.412 -35.930 -9.261 1.00 94.31 97 LYS A CA 1
ATOM 727 C C . LYS A 1 97 ? 39.389 -34.682 -10.143 1.00 94.31 97 LYS A C 1
ATOM 729 O O . LYS A 1 97 ? 39.762 -34.777 -11.309 1.00 94.31 97 LYS A O 1
ATOM 734 N N . TYR A 1 98 ? 39.048 -33.521 -9.587 1.00 95.00 98 TYR A N 1
ATOM 735 C CA . TYR A 1 98 ? 39.089 -32.256 -10.323 1.00 95.00 98 TYR A CA 1
ATOM 736 C C . TYR A 1 98 ? 40.499 -31.902 -10.801 1.00 95.00 98 TYR A C 1
ATOM 738 O O . TYR A 1 98 ? 40.685 -31.629 -11.985 1.00 95.00 98 TYR A O 1
ATOM 746 N N . ALA A 1 99 ? 41.513 -32.005 -9.936 1.00 94.69 99 ALA A N 1
ATOM 747 C CA . ALA A 1 99 ? 42.902 -31.780 -10.336 1.00 94.69 99 ALA A CA 1
ATOM 748 C C . ALA A 1 99 ? 43.333 -32.726 -11.474 1.00 94.69 99 ALA A C 1
ATOM 750 O O . ALA A 1 99 ? 43.982 -32.301 -12.427 1.00 94.69 99 ALA A O 1
ATOM 751 N N . ARG A 1 100 ? 42.910 -33.998 -11.431 1.00 93.38 100 ARG A N 1
ATOM 752 C CA . ARG A 1 100 ? 43.195 -34.979 -12.489 1.00 93.38 100 ARG A CA 1
ATOM 753 C C . ARG A 1 100 ? 42.496 -34.650 -13.809 1.00 93.38 100 ARG A C 1
ATOM 755 O O . ARG A 1 100 ? 43.069 -34.915 -14.861 1.00 93.38 100 ARG A O 1
ATOM 762 N N . ILE A 1 101 ? 41.285 -34.092 -13.771 1.00 92.88 101 ILE A N 1
ATOM 763 C CA . ILE A 1 101 ? 40.591 -33.610 -14.975 1.00 92.88 101 ILE A CA 1
ATOM 764 C C . ILE A 1 101 ? 41.397 -32.474 -15.605 1.00 92.88 101 ILE A C 1
ATOM 766 O O . ILE A 1 101 ? 41.691 -32.541 -16.792 1.00 92.88 101 ILE A O 1
ATOM 770 N N . ILE A 1 102 ? 41.836 -31.497 -14.809 1.00 93.62 102 ILE A N 1
ATOM 771 C CA . ILE A 1 102 ? 42.658 -30.382 -15.300 1.00 93.62 102 ILE A CA 1
ATOM 772 C C . ILE A 1 102 ? 43.990 -30.871 -15.894 1.00 93.62 102 ILE A C 1
ATOM 774 O O . ILE A 1 102 ? 44.373 -30.421 -16.970 1.00 93.62 102 ILE A O 1
ATOM 778 N N . GLN A 1 103 ? 44.642 -31.864 -15.276 1.00 93.44 103 GLN A N 1
ATOM 779 C CA . GLN A 1 103 ? 45.834 -32.509 -15.850 1.00 93.44 103 GLN A CA 1
ATOM 780 C C . GLN A 1 103 ? 45.560 -33.157 -17.216 1.00 93.44 103 GLN A C 1
ATOM 782 O O . GLN A 1 103 ? 46.366 -33.033 -18.133 1.00 93.44 103 GLN A O 1
ATOM 787 N N . LYS A 1 104 ? 44.418 -33.841 -17.376 1.00 92.62 104 LYS A N 1
ATOM 788 C CA . LYS A 1 104 ? 44.036 -34.486 -18.646 1.00 92.62 104 LYS A CA 1
ATOM 789 C C . LYS A 1 104 ? 43.737 -33.489 -19.769 1.00 92.62 104 LYS A C 1
ATOM 791 O O . LYS A 1 104 ? 43.816 -33.871 -20.928 1.00 92.62 104 LYS A O 1
ATOM 796 N N . LEU A 1 105 ? 43.407 -32.244 -19.432 1.00 91.25 105 LEU A N 1
ATOM 797 C CA . LEU A 1 105 ? 43.201 -31.157 -20.394 1.00 91.25 105 LEU A CA 1
ATOM 798 C C . LEU A 1 105 ? 44.521 -30.506 -20.852 1.00 91.25 105 LEU A C 1
ATOM 800 O O . LEU A 1 105 ? 44.491 -29.552 -21.620 1.00 91.25 105 LEU A O 1
ATOM 804 N N . GLY A 1 106 ? 45.673 -31.012 -20.394 1.00 88.75 106 GLY A N 1
ATOM 805 C CA . GLY A 1 106 ? 46.997 -30.550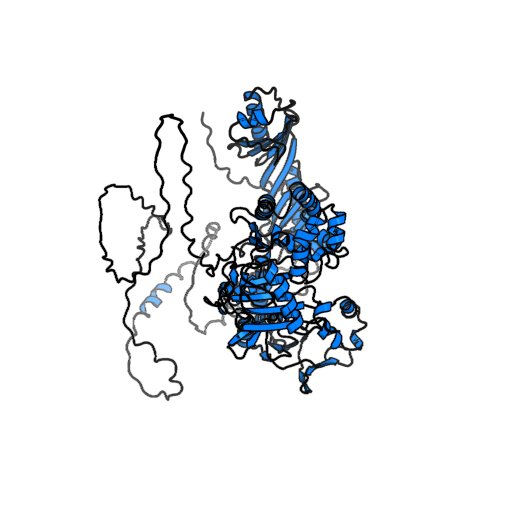 -20.820 1.00 88.75 106 GLY A CA 1
ATOM 806 C C . GLY A 1 106 ? 47.627 -29.481 -19.926 1.00 88.75 106 GLY A C 1
ATOM 807 O O . GLY A 1 106 ? 48.706 -28.991 -20.244 1.00 88.75 106 GLY A O 1
ATOM 808 N N . PHE A 1 107 ? 47.007 -29.128 -18.795 1.00 92.38 107 PHE A N 1
ATOM 809 C CA . PHE A 1 107 ? 47.590 -28.176 -17.845 1.00 92.38 107 PHE A CA 1
ATOM 810 C C . PHE A 1 107 ? 48.537 -28.883 -16.856 1.00 92.38 107 PHE A C 1
ATOM 812 O O . PHE A 1 107 ? 48.186 -29.949 -16.339 1.00 92.38 107 PHE A O 1
ATOM 819 N N . PRO A 1 108 ? 49.698 -28.293 -16.502 1.00 90.81 108 PRO A N 1
ATOM 820 C CA . PRO A 1 108 ? 50.661 -28.867 -15.555 1.00 90.81 108 PRO A CA 1
ATOM 821 C C . PRO A 1 108 ? 50.209 -28.709 -14.087 1.00 90.81 108 PRO A C 1
ATOM 823 O O . PRO A 1 108 ? 50.959 -28.238 -13.232 1.00 90.81 108 PRO A O 1
ATOM 826 N N . ALA A 1 109 ? 48.965 -29.085 -13.781 1.00 91.38 109 ALA A N 1
ATOM 827 C CA . ALA A 1 109 ? 48.370 -28.916 -12.460 1.00 91.38 109 ALA A CA 1
ATOM 828 C C . ALA A 1 109 ? 48.974 -29.875 -11.423 1.00 91.38 109 ALA A C 1
ATOM 830 O O . ALA A 1 109 ? 49.043 -31.089 -11.640 1.00 91.38 109 ALA A O 1
ATOM 831 N N . LYS A 1 110 ? 49.356 -29.347 -10.257 1.00 91.12 110 LYS A N 1
ATOM 832 C CA . LYS A 1 110 ? 49.845 -30.107 -9.092 1.00 91.12 110 LYS A CA 1
ATOM 833 C C . LYS A 1 110 ? 48.817 -30.052 -7.968 1.00 91.12 110 LYS A C 1
ATOM 835 O O . LYS A 1 110 ? 48.101 -29.080 -7.841 1.00 91.12 110 LYS A O 1
ATOM 840 N N . PHE A 1 111 ? 48.726 -31.075 -7.127 1.00 93.94 111 PHE A N 1
ATOM 841 C CA . PHE A 1 111 ? 47.812 -31.049 -5.980 1.00 93.94 111 PHE A CA 1
ATOM 842 C C . PHE A 1 111 ? 48.563 -30.554 -4.737 1.00 93.94 111 PHE A C 1
ATOM 844 O O . PHE A 1 111 ? 49.236 -31.349 -4.082 1.00 93.94 111 PHE A O 1
ATOM 851 N N . LYS A 1 112 ? 48.483 -29.252 -4.434 1.00 92.44 112 LYS A N 1
ATOM 852 C CA . LYS A 1 112 ? 49.148 -28.623 -3.279 1.00 92.44 112 LYS A CA 1
ATOM 853 C C . LYS A 1 112 ? 48.149 -27.939 -2.345 1.00 92.44 112 LYS A C 1
ATOM 855 O O . LYS A 1 112 ? 47.050 -27.578 -2.752 1.00 92.44 112 LYS A O 1
ATOM 860 N N . ASP A 1 113 ? 48.540 -27.759 -1.086 1.00 90.88 113 ASP A N 1
ATOM 861 C CA . ASP A 1 113 ? 47.827 -26.929 -0.101 1.00 90.88 113 ASP A CA 1
ATOM 862 C C . ASP A 1 113 ? 46.346 -27.289 0.107 1.00 90.88 113 ASP A C 1
ATOM 864 O O . ASP A 1 113 ? 45.484 -26.416 0.231 1.00 90.88 113 ASP A O 1
ATOM 868 N N . PHE A 1 114 ? 46.025 -28.588 0.146 1.00 95.19 114 PHE A N 1
ATOM 869 C CA . PHE A 1 114 ? 44.671 -29.020 0.487 1.00 95.19 114 PHE A CA 1
ATOM 870 C C . PHE A 1 114 ? 44.335 -28.637 1.932 1.00 95.19 114 PHE A C 1
ATOM 872 O O . PHE A 1 114 ? 44.985 -29.099 2.871 1.00 95.19 114 PHE A O 1
ATOM 879 N N . LYS A 1 115 ? 43.288 -27.829 2.106 1.00 93.94 115 LYS A N 1
ATOM 880 C CA . LYS A 1 115 ? 42.810 -27.361 3.412 1.00 93.94 115 LYS A CA 1
ATOM 881 C C . LYS A 1 115 ? 41.290 -27.375 3.474 1.00 93.94 115 LYS A C 1
ATOM 883 O O . LYS A 1 115 ? 40.630 -26.940 2.532 1.00 93.94 115 LYS A O 1
ATOM 888 N N . ILE A 1 116 ? 40.739 -27.822 4.599 1.00 93.75 116 ILE A N 1
ATOM 889 C CA . ILE A 1 116 ? 39.323 -27.627 4.921 1.00 93.75 116 ILE A CA 1
ATOM 890 C C . ILE A 1 116 ? 39.140 -26.186 5.401 1.00 93.75 116 ILE A C 1
ATOM 892 O O . ILE A 1 116 ? 39.887 -25.712 6.255 1.00 93.75 116 ILE A O 1
ATOM 896 N N . GLN A 1 117 ? 38.188 -25.479 4.800 1.00 92.00 117 GLN A N 1
ATOM 897 C CA . GLN A 1 117 ? 37.872 -24.090 5.137 1.00 92.00 117 GLN A CA 1
ATOM 898 C C . GLN A 1 117 ? 36.648 -23.990 6.039 1.00 92.00 117 GLN A C 1
ATOM 900 O O . GLN A 1 117 ? 36.594 -23.098 6.880 1.00 92.00 117 GLN A O 1
ATOM 905 N N . ASN A 1 118 ? 35.669 -24.878 5.840 1.00 92.75 118 ASN A N 1
ATOM 906 C CA . ASN A 1 118 ? 34.445 -24.906 6.627 1.00 92.75 118 ASN A CA 1
ATOM 907 C C . ASN A 1 118 ? 33.818 -26.307 6.626 1.00 92.75 118 ASN A C 1
ATOM 909 O O . ASN A 1 118 ? 33.806 -26.988 5.596 1.00 92.75 118 ASN A O 1
ATOM 913 N N . ILE A 1 119 ? 33.245 -26.685 7.759 1.00 92.75 119 ILE A N 1
ATOM 914 C CA . ILE A 1 119 ? 32.437 -27.876 7.984 1.00 92.75 119 ILE A CA 1
ATOM 915 C C . ILE A 1 119 ? 31.082 -27.405 8.513 1.00 92.75 119 ILE A C 1
ATOM 917 O O . ILE A 1 119 ? 31.010 -26.597 9.439 1.00 92.75 119 ILE A O 1
ATOM 921 N N . VAL A 1 120 ? 30.008 -27.903 7.901 1.00 92.12 120 VAL A N 1
ATOM 922 C CA . VAL A 1 120 ? 28.629 -27.633 8.309 1.00 92.12 120 VAL A CA 1
ATOM 923 C C . VAL A 1 120 ? 28.027 -28.910 8.880 1.00 92.12 120 VAL A C 1
ATOM 925 O O . VAL A 1 120 ? 27.918 -29.914 8.170 1.00 92.12 120 VAL A O 1
ATOM 928 N N . GLY A 1 121 ? 27.642 -28.862 10.152 1.00 93.12 121 GLY A N 1
ATOM 929 C CA . GLY A 1 121 ? 26.958 -29.935 10.867 1.00 93.12 121 GLY A CA 1
ATOM 930 C C . GLY A 1 121 ? 25.487 -29.613 11.124 1.00 93.12 121 GLY A C 1
ATOM 931 O O . GLY A 1 121 ? 25.089 -28.450 11.135 1.00 93.12 121 GLY A O 1
ATOM 932 N N . SER A 1 122 ? 24.674 -30.639 11.353 1.00 93.75 122 SER A N 1
ATOM 933 C CA . SER A 1 122 ? 23.300 -30.488 11.834 1.00 93.75 122 SER A CA 1
ATOM 934 C C . SER A 1 122 ? 22.940 -31.555 12.862 1.00 93.75 122 SER A C 1
ATOM 936 O O . SER A 1 122 ? 23.295 -32.723 12.689 1.00 93.75 122 SER A O 1
ATOM 938 N N . CYS A 1 123 ? 22.171 -31.185 13.875 1.00 92.25 123 CYS A N 1
ATOM 939 C CA . CYS A 1 123 ? 21.608 -32.097 14.869 1.00 92.25 123 CYS A CA 1
ATOM 940 C C . CYS A 1 123 ? 20.181 -31.679 15.239 1.00 92.25 123 CYS A C 1
ATOM 942 O O . CYS A 1 123 ? 19.692 -30.629 14.824 1.00 92.25 123 CYS A O 1
ATOM 944 N N . ASP A 1 124 ? 19.497 -32.538 15.985 1.00 91.81 124 ASP A N 1
ATOM 945 C CA . ASP A 1 124 ? 18.147 -32.310 16.486 1.00 91.81 124 ASP A CA 1
ATOM 946 C C . ASP A 1 124 ? 18.103 -32.770 17.943 1.00 91.81 124 ASP A C 1
ATOM 948 O O . ASP A 1 124 ? 18.330 -33.952 18.206 1.00 91.81 124 ASP A O 1
ATOM 952 N N . VAL A 1 125 ? 17.846 -31.838 18.867 1.00 90.88 125 VAL A N 1
ATOM 953 C CA . VAL A 1 125 ? 17.815 -32.114 20.313 1.00 90.88 125 VAL A CA 1
ATOM 954 C C . VAL A 1 125 ? 16.535 -32.813 20.772 1.00 90.88 125 VAL A C 1
ATOM 956 O O . VAL A 1 125 ? 16.438 -33.189 21.933 1.00 90.88 125 VAL A O 1
ATOM 959 N N . LYS A 1 126 ? 15.560 -33.031 19.875 1.00 89.44 126 LYS A N 1
ATOM 960 C CA . LYS A 1 126 ? 14.310 -33.774 20.137 1.00 89.44 126 LYS A CA 1
ATOM 961 C C . LYS A 1 126 ? 13.360 -33.129 21.144 1.00 89.44 126 LYS A C 1
ATOM 963 O O . LYS A 1 126 ? 12.412 -33.769 21.594 1.00 89.44 126 LYS A O 1
ATOM 968 N N . PHE A 1 127 ? 13.554 -31.853 21.458 1.00 90.56 127 PHE A N 1
ATOM 969 C CA . PHE A 1 127 ? 12.611 -31.070 22.245 1.00 90.56 127 PHE A CA 1
ATOM 970 C C . PHE A 1 127 ? 12.521 -29.623 21.740 1.00 90.56 127 PHE A C 1
ATOM 972 O O . PHE A 1 127 ? 13.509 -29.082 21.241 1.00 90.56 127 PHE A O 1
ATOM 979 N N . PRO A 1 128 ? 11.348 -28.977 21.872 1.00 90.25 128 PRO A N 1
ATOM 980 C CA . PRO A 1 128 ? 11.180 -27.581 21.496 1.00 90.25 128 PRO A CA 1
ATOM 981 C C . PRO A 1 128 ? 11.899 -26.631 22.464 1.00 90.25 128 PRO A C 1
ATOM 983 O O . PRO A 1 128 ? 11.914 -26.857 23.676 1.00 90.25 128 PRO A O 1
ATOM 986 N N . ILE A 1 129 ? 12.448 -25.535 21.935 1.00 92.88 129 ILE A N 1
ATOM 987 C CA . ILE A 1 129 ? 13.265 -24.560 22.682 1.00 92.88 129 ILE A CA 1
ATOM 988 C C . ILE A 1 129 ? 12.558 -23.195 22.707 1.00 92.88 129 ILE A C 1
ATOM 990 O O . ILE A 1 129 ? 12.014 -22.739 21.699 1.00 92.88 129 ILE A O 1
ATOM 994 N N . ARG A 1 130 ? 12.549 -22.523 23.864 1.00 91.19 130 ARG A N 1
ATOM 995 C CA . ARG A 1 130 ? 12.045 -21.152 24.049 1.00 91.19 130 ARG A CA 1
ATOM 996 C C . ARG A 1 130 ? 13.123 -20.137 23.660 1.00 91.19 130 ARG A C 1
ATOM 998 O O . ARG A 1 130 ? 13.888 -19.677 24.508 1.00 91.19 130 ARG A O 1
ATOM 1005 N N . LEU A 1 131 ? 13.184 -19.814 22.369 1.00 91.44 131 LEU A N 1
ATOM 1006 C CA . LEU A 1 131 ? 14.224 -18.956 21.796 1.00 91.44 131 LEU A CA 1
ATOM 1007 C C . LEU A 1 131 ? 14.177 -17.513 22.309 1.00 91.44 131 LEU A C 1
ATOM 1009 O O . LEU A 1 131 ? 15.232 -16.918 22.473 1.00 91.44 131 LEU A O 1
ATOM 1013 N N . GLU A 1 132 ? 13.000 -16.978 22.639 1.00 88.81 132 GLU A N 1
ATOM 1014 C CA . GLU A 1 132 ? 12.846 -15.624 23.194 1.00 88.81 132 GLU A CA 1
ATOM 1015 C C . GLU A 1 132 ? 13.567 -15.508 24.545 1.00 88.81 132 GLU A C 1
ATOM 1017 O O . GLU A 1 132 ? 14.314 -14.564 24.794 1.00 88.81 132 GLU A O 1
ATOM 1022 N N . GLY A 1 133 ? 13.395 -16.521 25.403 1.00 86.25 133 GLY A N 1
ATOM 1023 C CA . GLY A 1 133 ? 14.073 -16.594 26.697 1.00 86.25 133 GLY A CA 1
ATOM 1024 C C . GLY A 1 133 ? 15.579 -16.798 26.549 1.00 86.25 133 GLY A C 1
ATOM 1025 O O . GLY A 1 133 ? 16.355 -16.161 27.256 1.00 86.25 133 GLY A O 1
ATOM 1026 N N . LEU A 1 134 ? 15.995 -17.638 25.596 1.00 90.62 134 LEU A N 1
ATOM 1027 C CA . LEU A 1 134 ? 17.410 -17.855 25.293 1.00 90.62 134 LEU A CA 1
ATOM 1028 C C . LEU A 1 134 ? 18.076 -16.569 24.773 1.00 90.62 134 LEU A C 1
ATOM 1030 O O . LEU A 1 134 ? 19.182 -16.243 25.199 1.00 90.62 134 LEU A O 1
ATOM 1034 N N . ALA A 1 135 ? 17.396 -15.826 23.896 1.00 90.38 135 ALA A N 1
ATOM 1035 C CA . ALA A 1 135 ? 17.867 -14.559 23.343 1.00 90.38 135 ALA A CA 1
ATOM 1036 C C . ALA A 1 135 ? 18.006 -13.479 24.417 1.00 90.38 135 ALA A C 1
ATOM 1038 O O . ALA A 1 135 ? 19.009 -12.773 24.458 1.00 90.38 135 ALA A O 1
ATOM 1039 N N . TYR A 1 136 ? 17.028 -13.390 25.318 1.00 89.06 136 TYR A N 1
ATOM 1040 C CA . TYR A 1 136 ? 17.069 -12.457 26.438 1.00 89.06 136 TYR A CA 1
ATOM 1041 C C . TYR A 1 136 ? 18.241 -12.760 27.387 1.00 89.06 136 TYR A C 1
ATOM 1043 O O . TYR A 1 136 ? 19.039 -11.873 27.687 1.00 89.06 136 TYR A O 1
ATOM 1051 N N . SER A 1 137 ? 18.410 -14.021 27.804 1.00 87.38 137 SER A N 1
ATOM 1052 C CA . SER A 1 137 ? 19.462 -14.408 28.757 1.00 87.38 137 SER A CA 1
ATOM 1053 C C . SER A 1 137 ? 20.872 -14.433 28.150 1.00 87.38 137 SER A C 1
ATOM 1055 O O . SER A 1 137 ? 21.846 -14.164 28.849 1.00 87.38 137 SER A O 1
ATOM 1057 N N . HIS A 1 138 ? 21.010 -14.731 26.852 1.00 90.75 138 HIS A N 1
ATOM 1058 C CA . HIS A 1 138 ? 22.299 -14.803 26.151 1.00 90.75 138 HIS A CA 1
ATOM 1059 C C . HIS A 1 138 ? 22.473 -13.705 25.089 1.00 90.75 138 HIS A C 1
ATOM 1061 O O . HIS A 1 138 ? 23.178 -13.918 24.098 1.00 90.75 138 HIS A O 1
ATOM 1067 N N . GLY A 1 139 ? 21.872 -12.524 25.264 1.00 83.44 139 GLY A N 1
ATOM 1068 C CA . GLY A 1 139 ? 21.849 -11.465 24.239 1.00 83.44 139 GLY A CA 1
ATOM 1069 C C . GLY A 1 139 ? 23.228 -11.011 23.738 1.00 83.44 139 GLY A C 1
ATOM 1070 O O . GLY A 1 139 ? 23.391 -10.679 22.570 1.00 83.44 139 GLY A O 1
ATOM 1071 N N . ALA A 1 140 ? 24.275 -11.098 24.567 1.00 86.56 140 ALA A N 1
ATOM 1072 C CA . ALA A 1 140 ? 25.649 -10.769 24.157 1.00 86.56 140 ALA A CA 1
ATOM 1073 C C . ALA A 1 140 ? 26.250 -11.737 23.112 1.00 86.56 140 ALA A C 1
ATOM 1075 O O . ALA A 1 140 ? 27.240 -11.412 22.454 1.00 86.56 140 ALA A O 1
ATOM 1076 N N . PHE A 1 141 ? 25.683 -12.939 22.980 1.00 87.88 141 PHE A N 1
ATOM 1077 C CA . PHE A 1 141 ? 26.161 -14.003 22.092 1.00 87.88 141 PHE A CA 1
ATOM 1078 C C . PHE A 1 141 ? 25.097 -14.467 21.101 1.00 87.88 141 PHE A C 1
ATOM 1080 O O . PHE A 1 141 ? 25.413 -15.245 20.204 1.00 87.88 141 PHE A O 1
ATOM 1087 N N . SER A 1 142 ? 23.853 -14.018 21.252 1.00 90.88 142 SER A N 1
ATOM 1088 C CA . SER A 1 142 ? 22.722 -14.470 20.455 1.00 90.88 142 SER A CA 1
ATOM 1089 C C . SER A 1 142 ? 22.022 -13.312 19.760 1.00 90.88 142 SER A C 1
ATOM 1091 O O . SER A 1 142 ? 21.931 -12.207 20.283 1.00 90.88 142 SER A O 1
ATOM 1093 N N . SER A 1 143 ? 21.542 -13.571 18.552 1.00 88.00 143 SER A N 1
ATOM 1094 C CA . SER A 1 143 ? 20.696 -12.659 17.789 1.00 88.00 143 SER A CA 1
ATOM 1095 C C . SER A 1 143 ? 19.480 -13.450 17.339 1.00 88.00 143 SER A C 1
ATOM 1097 O O . SER A 1 143 ? 19.621 -14.457 16.642 1.00 88.00 143 SER A O 1
ATOM 1099 N N . TYR A 1 144 ? 18.301 -13.033 17.782 1.00 89.81 144 TYR A N 1
ATOM 1100 C CA . TYR A 1 144 ? 17.043 -13.692 17.464 1.00 89.81 144 TYR A CA 1
ATOM 1101 C C . TYR A 1 144 ? 16.016 -12.629 17.118 1.00 89.81 144 TYR A C 1
ATOM 1103 O O . TYR A 1 144 ? 15.471 -11.970 17.998 1.00 89.81 144 TYR A O 1
ATOM 1111 N N . GLU A 1 145 ? 15.800 -12.472 15.820 1.00 79.56 145 GLU A N 1
ATOM 1112 C CA . GLU A 1 145 ? 14.760 -11.624 15.260 1.00 79.56 145 GLU A CA 1
ATOM 1113 C C . GLU A 1 145 ? 13.937 -12.515 14.335 1.00 79.56 145 GLU A C 1
ATOM 1115 O O . GLU A 1 145 ? 14.333 -12.726 13.182 1.00 79.56 145 GLU A O 1
ATOM 1120 N N . PRO A 1 146 ? 12.867 -13.141 14.864 1.00 70.56 146 PRO A N 1
ATOM 1121 C CA . PRO A 1 146 ? 12.117 -14.155 14.132 1.00 70.56 146 PRO A CA 1
ATOM 1122 C C . PRO A 1 146 ? 11.587 -13.634 12.789 1.00 70.56 146 PRO A C 1
ATOM 1124 O O . PRO A 1 146 ? 11.611 -14.402 11.838 1.00 70.56 146 PRO A O 1
ATOM 1127 N N . GLU A 1 147 ? 11.278 -12.333 12.688 1.00 63.75 147 GLU A N 1
ATOM 1128 C CA . GLU A 1 147 ? 10.842 -11.638 11.459 1.00 63.75 147 GLU A CA 1
ATOM 1129 C C . GLU A 1 147 ? 11.884 -11.641 10.318 1.00 63.75 147 GLU A C 1
ATOM 1131 O O . GLU A 1 147 ? 11.554 -11.421 9.155 1.00 63.75 147 GLU A O 1
ATOM 1136 N N . LEU A 1 148 ? 13.169 -11.861 10.628 1.00 51.84 148 LEU A N 1
ATOM 1137 C CA . LEU A 1 148 ? 14.268 -11.868 9.651 1.00 51.84 148 LEU A CA 1
ATOM 1138 C C . LEU A 1 148 ? 14.853 -13.266 9.432 1.00 51.84 148 LEU A C 1
ATOM 1140 O O . LEU A 1 148 ? 15.299 -13.597 8.329 1.00 51.84 148 LEU A O 1
ATOM 1144 N N . PHE A 1 149 ? 14.918 -14.083 10.484 1.00 73.44 149 PHE A N 1
ATOM 1145 C CA . PHE A 1 149 ? 15.445 -15.439 10.407 1.00 73.44 149 PHE A CA 1
ATOM 1146 C C . PHE A 1 149 ? 14.774 -16.340 11.463 1.00 73.44 149 PHE A C 1
ATOM 1148 O O . PHE A 1 149 ? 14.875 -16.061 12.657 1.00 73.44 149 PHE A O 1
ATOM 1155 N N . PRO A 1 150 ? 14.166 -17.479 11.066 1.00 79.31 150 PRO A N 1
ATOM 1156 C CA . PRO A 1 150 ? 13.351 -18.315 11.961 1.00 79.31 150 PRO A CA 1
ATOM 1157 C C . PRO A 1 150 ? 14.146 -19.092 13.028 1.00 79.31 150 PRO A C 1
ATOM 1159 O O . PRO A 1 150 ? 13.577 -19.876 13.791 1.00 79.31 150 PRO A O 1
ATOM 1162 N N . GLY A 1 151 ? 15.471 -18.948 13.055 1.00 88.12 151 GLY A N 1
ATOM 1163 C CA . GLY A 1 151 ? 16.340 -19.529 14.071 1.00 88.12 151 GLY A CA 1
ATOM 1164 C C . GLY A 1 151 ? 17.068 -18.447 14.862 1.00 88.12 151 GLY A C 1
ATOM 1165 O O . GLY A 1 151 ? 17.347 -17.364 14.370 1.00 88.12 151 GLY A O 1
ATOM 1166 N N . LEU A 1 152 ? 17.442 -18.748 16.095 1.00 95.12 152 LEU A N 1
ATOM 1167 C CA . LEU A 1 152 ? 18.358 -17.927 16.870 1.00 95.12 152 LEU A CA 1
ATOM 1168 C C . LEU A 1 152 ? 19.788 -18.159 16.368 1.00 95.12 152 LEU A C 1
ATOM 1170 O O . LEU A 1 152 ? 20.254 -19.298 16.293 1.00 95.12 152 LEU A O 1
ATOM 1174 N N . ILE A 1 153 ? 20.497 -17.083 16.029 1.00 95.38 153 ILE A N 1
ATOM 1175 C CA . ILE A 1 153 ? 21.912 -17.120 15.651 1.00 95.38 153 ILE A CA 1
ATOM 1176 C C . ILE A 1 153 ? 22.744 -16.993 16.922 1.00 95.38 153 ILE A C 1
ATOM 1178 O O . ILE A 1 153 ? 22.802 -15.924 17.518 1.00 95.38 153 ILE A O 1
ATOM 1182 N N . TYR A 1 154 ? 23.429 -18.059 17.319 1.00 95.25 154 TYR A N 1
ATOM 1183 C CA . TYR A 1 154 ? 24.307 -18.086 18.483 1.00 95.25 154 TYR A CA 1
ATOM 1184 C C . TYR A 1 154 ? 25.774 -18.081 18.051 1.00 95.25 154 TYR A C 1
ATOM 1186 O O . TYR A 1 154 ? 26.245 -18.987 17.363 1.00 95.25 154 TYR A O 1
ATOM 1194 N N . ARG A 1 155 ? 26.525 -17.058 18.453 1.00 94.38 155 ARG A N 1
ATOM 1195 C CA . ARG A 1 155 ? 27.947 -16.876 18.145 1.00 94.38 155 ARG A CA 1
ATOM 1196 C C . ARG A 1 155 ? 28.786 -17.311 19.343 1.00 94.38 155 ARG A C 1
ATOM 1198 O O . ARG A 1 155 ? 29.008 -16.547 20.281 1.00 94.38 155 ARG A O 1
ATOM 1205 N N . MET A 1 156 ? 29.287 -18.540 19.290 1.00 90.69 156 MET A N 1
ATOM 1206 C CA . MET A 1 156 ? 30.159 -19.099 20.317 1.00 90.69 156 MET A CA 1
ATOM 1207 C C . MET A 1 156 ? 31.584 -18.545 20.172 1.00 90.69 156 MET A C 1
ATOM 1209 O O . MET A 1 156 ? 32.139 -18.501 19.072 1.00 90.69 156 MET A O 1
ATOM 1213 N N . LYS A 1 157 ? 32.188 -18.102 21.284 1.00 85.75 157 LYS A N 1
ATOM 1214 C CA . LYS A 1 157 ? 33.569 -17.582 21.292 1.00 85.75 157 LYS A CA 1
ATOM 1215 C C . LYS A 1 157 ? 34.616 -18.700 21.250 1.00 85.75 157 LYS A C 1
ATOM 1217 O O . LYS A 1 157 ? 35.634 -18.536 20.579 1.00 85.75 157 LYS A O 1
ATOM 1222 N N . GLN A 1 158 ? 34.369 -19.815 21.940 1.00 82.12 158 GLN A N 1
ATOM 1223 C CA . GLN A 1 158 ? 35.315 -20.924 22.059 1.00 82.12 158 GLN A CA 1
ATOM 1224 C C . GLN A 1 158 ? 34.584 -22.284 22.042 1.00 82.12 158 GLN A C 1
ATOM 1226 O O . GLN A 1 158 ? 33.886 -22.593 23.007 1.00 82.12 158 GLN A O 1
ATOM 1231 N N . PRO A 1 159 ? 34.734 -23.097 20.975 1.00 86.69 159 PRO A N 1
ATOM 1232 C CA . PRO A 1 159 ? 35.376 -22.776 19.690 1.00 86.69 159 PRO A CA 1
ATOM 1233 C C . PRO A 1 159 ? 34.644 -21.651 18.933 1.00 86.69 159 PRO A C 1
ATOM 1235 O O . PRO A 1 159 ? 33.468 -21.387 19.176 1.00 86.69 159 PRO A O 1
ATOM 1238 N N . LYS A 1 160 ? 35.338 -20.965 18.012 1.00 89.44 160 LYS A N 1
ATOM 1239 C CA . LYS A 1 160 ? 34.772 -19.845 17.236 1.00 89.44 160 LYS A CA 1
ATOM 1240 C C . LYS A 1 160 ? 33.807 -20.359 16.160 1.00 89.44 160 LYS A C 1
ATOM 1242 O O . LYS A 1 160 ? 34.186 -20.495 14.998 1.00 89.44 160 LYS A O 1
ATOM 1247 N N . ILE A 1 161 ? 32.573 -20.646 16.560 1.00 93.00 161 ILE A N 1
ATOM 1248 C CA . ILE A 1 161 ? 31.537 -21.297 15.749 1.00 93.00 161 ILE A CA 1
ATOM 1249 C C . ILE A 1 161 ? 30.226 -20.515 15.826 1.00 93.00 161 ILE A C 1
ATOM 1251 O O . ILE A 1 161 ? 29.931 -19.845 16.816 1.00 93.00 161 ILE A O 1
ATOM 1255 N N . VAL A 1 162 ? 29.434 -20.599 14.760 1.00 94.25 162 VAL A N 1
ATOM 1256 C CA . VAL A 1 162 ? 28.078 -20.052 14.716 1.00 94.25 162 VAL A CA 1
ATOM 1257 C C . VAL A 1 162 ? 27.083 -21.205 14.678 1.00 94.25 162 VAL A C 1
ATOM 1259 O O . VAL A 1 162 ? 27.182 -22.087 13.823 1.00 94.25 162 VAL A O 1
ATOM 1262 N N . LEU A 1 163 ? 26.123 -21.186 15.597 1.00 95.25 163 LEU A N 1
ATOM 1263 C CA . LEU A 1 163 ? 25.009 -22.121 15.648 1.00 95.25 163 LEU A CA 1
ATOM 1264 C C . LEU A 1 163 ? 23.725 -21.398 15.242 1.00 95.25 163 LEU A C 1
ATOM 1266 O O . LEU A 1 163 ? 23.489 -20.267 15.650 1.00 95.25 163 LEU A O 1
ATOM 1270 N N . LEU A 1 164 ? 22.895 -22.054 14.445 1.00 95.81 164 LEU A N 1
ATOM 1271 C CA . LEU 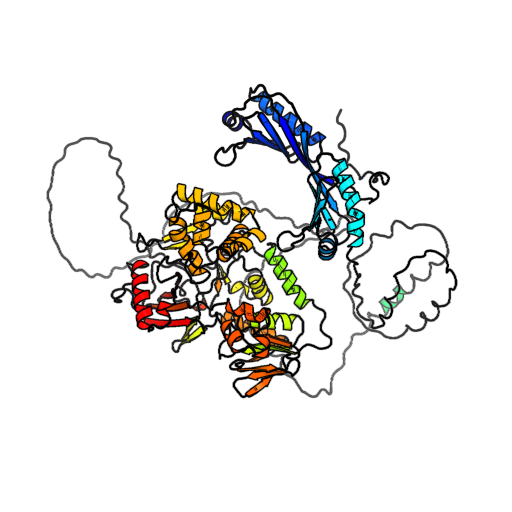A 1 164 ? 21.544 -21.619 14.112 1.00 95.81 164 LEU A CA 1
ATOM 1272 C C . LEU A 1 164 ? 20.593 -22.576 14.825 1.00 95.81 164 LEU A C 1
ATOM 1274 O O . LEU A 1 164 ? 20.570 -23.761 14.493 1.00 95.81 164 LEU A O 1
ATOM 1278 N N . ILE A 1 165 ? 19.867 -22.088 15.826 1.00 95.62 165 ILE A N 1
ATOM 1279 C CA . ILE A 1 165 ? 19.029 -22.896 16.718 1.00 95.62 165 ILE A CA 1
ATOM 1280 C C . ILE A 1 165 ? 17.566 -22.591 16.407 1.00 95.62 165 ILE A C 1
ATOM 1282 O O . ILE A 1 165 ? 17.141 -21.448 16.507 1.00 95.62 165 ILE A O 1
ATOM 1286 N N . PHE A 1 166 ? 16.781 -23.598 16.039 1.00 94.88 166 PHE A N 1
ATOM 1287 C CA . PHE A 1 166 ? 15.373 -23.421 15.683 1.00 94.88 166 PHE A CA 1
ATOM 1288 C C . PHE A 1 166 ? 14.451 -23.809 16.843 1.00 94.88 166 PHE A C 1
ATOM 1290 O O . PHE A 1 166 ? 14.777 -24.689 17.638 1.00 94.88 166 PHE A O 1
ATOM 1297 N N . VAL A 1 167 ? 13.246 -23.223 16.885 1.00 91.19 167 VAL A N 1
ATOM 1298 C CA . VAL A 1 167 ? 12.219 -23.519 17.911 1.00 91.19 167 VAL A CA 1
ATOM 1299 C C . VAL A 1 167 ? 11.905 -25.018 17.986 1.00 91.19 167 VAL A C 1
ATOM 1301 O O . VAL A 1 167 ? 11.619 -25.537 19.060 1.00 91.19 167 VAL A O 1
ATOM 1304 N N . SER A 1 168 ? 12.001 -25.722 16.854 1.00 90.56 168 SER A N 1
ATOM 1305 C CA . SER A 1 168 ? 11.778 -27.170 16.738 1.00 90.56 168 SER A CA 1
ATOM 1306 C C . SER A 1 168 ? 12.814 -28.051 17.448 1.00 90.56 168 SER A C 1
ATOM 1308 O O . SER A 1 168 ? 12.592 -29.253 17.543 1.00 90.56 168 SER A O 1
ATOM 1310 N N . GLY A 1 169 ? 13.943 -27.495 17.900 1.00 89.19 169 GLY A N 1
ATOM 1311 C CA . GLY A 1 169 ? 15.071 -28.265 18.434 1.00 89.19 169 GLY A CA 1
ATOM 1312 C C . GLY A 1 169 ? 16.105 -28.675 17.379 1.00 89.19 169 GLY A C 1
ATOM 1313 O O . GLY A 1 169 ? 17.156 -29.222 17.714 1.00 89.19 169 GLY A O 1
ATOM 1314 N N . LYS A 1 170 ? 15.869 -28.371 16.096 1.00 93.75 170 LYS A N 1
ATOM 1315 C CA . LYS A 1 170 ? 16.889 -28.521 15.049 1.00 93.75 170 LYS A CA 1
ATOM 1316 C C . LYS A 1 170 ? 17.976 -27.465 15.207 1.00 93.75 170 LYS A C 1
ATOM 1318 O O . LYS A 1 170 ? 17.685 -26.311 15.519 1.00 93.75 170 LYS A O 1
ATOM 1323 N N . ILE A 1 171 ? 19.220 -27.850 14.944 1.00 95.25 171 ILE A N 1
ATOM 1324 C CA . ILE A 1 171 ? 20.389 -26.978 15.057 1.00 95.25 171 ILE A CA 1
ATOM 1325 C C . ILE A 1 171 ? 21.295 -27.182 13.849 1.00 95.25 171 ILE A C 1
ATOM 1327 O O . ILE A 1 171 ? 21.565 -28.314 13.444 1.00 95.25 171 ILE A O 1
ATOM 1331 N N . VAL A 1 172 ? 21.789 -26.080 13.286 1.00 95.12 172 VAL A N 1
ATOM 1332 C CA . VAL A 1 172 ? 22.814 -26.071 12.235 1.00 95.12 172 VAL A CA 1
ATOM 1333 C C . VAL A 1 172 ? 24.078 -25.419 12.780 1.00 95.12 172 VAL A C 1
ATOM 1335 O O . VAL A 1 172 ? 24.030 -24.318 13.314 1.00 95.12 172 VAL A O 1
ATOM 1338 N N . ILE A 1 173 ? 25.215 -26.085 12.628 1.00 94.50 173 ILE A N 1
ATOM 1339 C CA . ILE A 1 173 ? 26.517 -25.666 13.147 1.00 94.50 173 ILE A CA 1
ATOM 1340 C C . ILE A 1 173 ? 27.411 -25.334 11.953 1.00 94.50 173 ILE A C 1
ATOM 1342 O O . ILE A 1 173 ? 27.582 -26.166 11.065 1.00 94.50 173 ILE A O 1
ATOM 1346 N N . THR A 1 174 ? 27.979 -24.129 11.901 1.00 92.44 174 THR A N 1
ATOM 1347 C CA . THR A 1 174 ? 28.863 -23.688 10.809 1.00 92.44 174 THR A CA 1
ATOM 1348 C C . THR A 1 174 ? 30.054 -22.889 11.338 1.00 92.44 174 THR A C 1
ATOM 1350 O O . THR A 1 174 ? 29.984 -22.242 12.383 1.00 92.44 174 THR A O 1
ATOM 1353 N N . GLY A 1 175 ? 31.162 -22.904 10.598 1.00 88.81 175 GLY A N 1
ATOM 1354 C CA . GLY A 1 175 ? 32.402 -22.199 10.935 1.00 88.81 175 GLY A CA 1
ATOM 1355 C C . GLY A 1 175 ? 33.515 -23.105 11.466 1.00 88.81 175 GLY A C 1
ATOM 1356 O O . GLY A 1 175 ? 34.630 -22.625 11.657 1.00 88.81 175 GLY A O 1
ATOM 1357 N N . ALA A 1 176 ? 33.240 -24.398 11.656 1.00 90.06 176 ALA A N 1
ATOM 1358 C CA . ALA A 1 176 ? 34.229 -25.378 12.089 1.00 90.06 176 ALA A CA 1
ATOM 1359 C C . ALA A 1 176 ? 35.244 -25.676 10.972 1.00 90.06 176 ALA A C 1
ATOM 1361 O O . ALA A 1 176 ? 34.880 -25.827 9.804 1.00 90.06 176 ALA A O 1
ATOM 1362 N N . LYS A 1 177 ? 36.526 -25.796 11.317 1.00 88.75 177 LYS A N 1
ATOM 1363 C CA . LYS A 1 177 ? 37.604 -26.226 10.406 1.00 88.75 177 LYS A CA 1
ATOM 1364 C C . LYS A 1 177 ? 38.000 -27.678 10.631 1.00 88.75 177 LYS A C 1
ATOM 1366 O O . LYS A 1 177 ? 38.507 -28.320 9.709 1.00 88.75 177 LYS A O 1
ATOM 1371 N N . VAL A 1 178 ? 37.765 -28.179 11.840 1.00 89.50 178 VAL A N 1
ATOM 1372 C CA . VAL A 1 178 ? 37.998 -29.567 12.241 1.00 89.50 178 VAL A CA 1
ATOM 1373 C C . VAL A 1 178 ? 36.689 -30.149 12.764 1.00 89.50 178 VAL A C 1
ATOM 1375 O O . VAL A 1 178 ? 35.883 -29.443 13.368 1.00 89.50 178 VAL A O 1
ATOM 1378 N N . ARG A 1 179 ? 36.463 -31.441 12.514 1.00 85.94 179 ARG A N 1
ATOM 1379 C CA . ARG A 1 179 ? 35.247 -32.146 12.935 1.00 85.94 179 ARG A CA 1
ATOM 1380 C C . ARG A 1 179 ? 34.985 -32.009 14.434 1.00 85.94 179 ARG A C 1
ATOM 1382 O O . ARG A 1 179 ? 33.866 -31.684 14.817 1.00 85.94 179 ARG A O 1
ATOM 1389 N N . ASP A 1 180 ? 36.025 -32.176 15.244 1.00 87.06 180 ASP A N 1
ATOM 1390 C CA . ASP A 1 180 ? 35.927 -32.139 16.704 1.00 87.06 180 ASP A CA 1
ATOM 1391 C C . ASP A 1 180 ? 35.394 -30.797 17.223 1.00 87.06 180 ASP A C 1
ATOM 1393 O O . ASP A 1 180 ? 34.616 -30.782 18.169 1.00 87.06 180 ASP A O 1
ATOM 1397 N N . GLU A 1 181 ? 35.683 -29.674 16.549 1.00 89.88 181 GLU A N 1
ATOM 1398 C CA . GLU A 1 181 ? 35.132 -28.364 16.932 1.00 89.88 181 GLU A CA 1
ATOM 1399 C C . GLU A 1 181 ? 33.598 -28.337 16.831 1.00 89.88 181 GLU A C 1
ATOM 1401 O O . GLU A 1 181 ? 32.939 -27.687 17.638 1.00 89.88 181 GLU A O 1
ATOM 1406 N N . THR A 1 182 ? 33.018 -29.065 15.868 1.00 89.69 182 THR A N 1
ATOM 1407 C CA . THR A 1 182 ? 31.555 -29.175 15.706 1.00 89.69 182 THR A CA 1
ATOM 1408 C C . THR A 1 182 ? 30.938 -29.920 16.887 1.00 89.69 182 THR A C 1
ATOM 1410 O O . THR A 1 182 ? 29.875 -29.540 17.374 1.00 89.69 182 THR A O 1
ATOM 1413 N N . TYR A 1 183 ? 31.617 -30.965 17.359 1.00 89.94 183 TYR A N 1
ATOM 1414 C CA . TYR A 1 183 ? 31.175 -31.777 18.486 1.00 89.94 183 TYR A CA 1
ATOM 1415 C C . TYR A 1 183 ? 31.303 -31.013 19.798 1.00 89.94 183 TYR A C 1
ATOM 1417 O O . TYR A 1 183 ? 30.317 -30.868 20.511 1.00 89.94 183 TYR A O 1
ATOM 1425 N N . THR A 1 184 ? 32.466 -30.416 20.062 1.00 89.06 184 THR A N 1
ATOM 1426 C CA . THR A 1 184 ? 32.679 -29.578 21.246 1.00 89.06 184 THR A CA 1
ATOM 1427 C C . THR A 1 184 ? 31.698 -28.404 21.299 1.00 89.06 184 THR A C 1
ATOM 1429 O O . THR A 1 184 ? 31.159 -28.110 22.360 1.00 89.06 184 THR A O 1
ATOM 1432 N N . ALA A 1 185 ? 31.410 -27.747 20.167 1.00 91.75 185 ALA A N 1
ATOM 1433 C CA . ALA A 1 185 ? 30.432 -26.658 20.135 1.00 91.75 185 ALA A CA 1
ATOM 1434 C C . ALA A 1 185 ? 29.018 -27.114 20.510 1.00 91.75 185 ALA A C 1
ATOM 1436 O O . ALA A 1 185 ? 28.303 -26.387 21.197 1.00 91.75 185 ALA A O 1
ATOM 1437 N N . PHE A 1 186 ? 28.608 -28.303 20.064 1.00 92.75 186 PHE A N 1
ATOM 1438 C CA . PHE A 1 186 ? 27.302 -28.843 20.413 1.00 92.75 186 PHE A CA 1
ATOM 1439 C C . PHE A 1 186 ? 27.219 -29.220 21.899 1.00 92.75 186 PHE A C 1
ATOM 1441 O O . PHE A 1 186 ? 26.281 -28.806 22.576 1.00 92.75 186 PHE A O 1
ATOM 1448 N N . GLU A 1 187 ? 28.227 -29.914 22.430 1.00 91.12 187 GLU A N 1
ATOM 1449 C CA . GLU A 1 187 ? 28.264 -30.288 23.852 1.00 91.12 187 GLU A CA 1
ATOM 1450 C C . GLU A 1 187 ? 28.299 -29.059 24.776 1.00 91.12 187 GLU A C 1
ATOM 1452 O O . GLU A 1 187 ? 27.669 -29.057 25.828 1.00 91.12 187 GLU A O 1
ATOM 1457 N N . ASN A 1 188 ? 28.951 -27.968 24.358 1.00 90.94 188 ASN A N 1
ATOM 1458 C CA . ASN A 1 188 ? 28.975 -26.719 25.124 1.00 90.94 188 ASN A CA 1
ATOM 1459 C C . ASN A 1 188 ? 27.611 -26.014 25.175 1.00 90.94 188 ASN A C 1
ATOM 1461 O O . ASN A 1 188 ? 27.281 -25.394 26.185 1.00 90.94 188 ASN A O 1
ATOM 1465 N N . ILE A 1 189 ? 26.829 -26.051 24.088 1.00 92.44 189 ILE A N 1
ATOM 1466 C CA . ILE A 1 189 ? 25.528 -25.366 24.044 1.00 92.44 189 ILE A CA 1
ATOM 1467 C C . ILE A 1 189 ? 24.404 -26.224 24.635 1.00 92.44 189 ILE A C 1
ATOM 1469 O O . ILE A 1 189 ? 23.421 -25.680 25.129 1.00 92.44 189 ILE A O 1
ATOM 1473 N N . TYR A 1 190 ? 24.525 -27.552 24.601 1.00 93.12 190 TYR A N 1
ATOM 1474 C CA . TYR A 1 190 ? 23.450 -28.477 24.965 1.00 93.12 190 TYR A CA 1
ATOM 1475 C C . TYR A 1 190 ? 22.862 -28.260 26.381 1.00 93.12 190 TYR A C 1
ATOM 1477 O O . TYR A 1 190 ? 21.630 -28.219 26.497 1.00 93.12 190 TYR A O 1
ATOM 1485 N N . PRO A 1 191 ? 23.663 -28.023 27.445 1.00 92.00 191 PRO A N 1
ATOM 1486 C CA . PRO A 1 191 ? 23.132 -27.703 28.773 1.00 92.00 191 PRO A CA 1
ATOM 1487 C C . PRO A 1 191 ? 22.284 -26.426 28.780 1.00 92.00 191 PRO A C 1
ATOM 1489 O O . PRO A 1 191 ? 21.206 -26.406 29.369 1.00 92.00 191 PRO A O 1
ATOM 1492 N N . VAL A 1 192 ? 22.726 -25.395 28.048 1.00 92.00 192 VAL A N 1
ATOM 1493 C CA . VAL A 1 192 ? 21.992 -24.130 27.904 1.00 92.00 192 VAL A CA 1
ATOM 1494 C C . VAL A 1 192 ? 20.649 -24.385 27.225 1.00 92.00 192 VAL A C 1
ATOM 1496 O O . VAL A 1 192 ? 19.614 -23.949 27.710 1.00 92.00 192 VAL A O 1
ATOM 1499 N N . LEU A 1 193 ? 20.620 -25.146 26.129 1.00 92.62 193 LEU A N 1
ATOM 1500 C CA . LEU A 1 193 ? 19.363 -25.438 25.425 1.00 92.62 193 LEU A CA 1
ATOM 1501 C C . LEU A 1 193 ? 18.369 -26.214 26.290 1.00 92.62 193 LEU A C 1
ATOM 1503 O O . LEU A 1 193 ? 17.162 -26.007 26.164 1.00 92.62 193 LEU A O 1
ATOM 1507 N N . THR A 1 194 ? 18.875 -27.079 27.168 1.00 90.38 194 THR A N 1
ATOM 1508 C CA . THR A 1 194 ? 18.056 -27.861 28.099 1.00 90.38 194 THR A CA 1
ATOM 1509 C C . THR A 1 194 ? 17.355 -26.961 29.122 1.00 90.38 194 THR A C 1
ATOM 1511 O O . THR A 1 194 ? 16.184 -27.188 29.417 1.00 90.38 194 THR A O 1
ATOM 1514 N N . GLU A 1 195 ? 18.010 -25.894 29.593 1.00 90.94 195 GLU A N 1
ATOM 1515 C CA . GLU A 1 195 ? 17.415 -24.889 30.491 1.00 90.94 195 GLU A CA 1
ATOM 1516 C C . GLU A 1 195 ? 16.232 -24.146 29.843 1.00 90.94 195 GLU A C 1
ATOM 1518 O O . GLU A 1 195 ? 15.240 -23.830 30.500 1.00 90.94 195 GLU A O 1
ATOM 1523 N N . PHE A 1 196 ? 16.295 -23.918 28.527 1.00 91.81 196 PHE A N 1
ATOM 1524 C CA . PHE A 1 196 ? 15.237 -23.250 27.760 1.00 91.81 196 PHE A CA 1
ATOM 1525 C C . PHE A 1 196 ? 14.279 -24.220 27.061 1.00 91.81 196 PHE A C 1
ATOM 1527 O O . PHE A 1 196 ? 13.546 -23.816 26.151 1.00 91.81 196 PHE A O 1
ATOM 1534 N N . ARG A 1 197 ? 14.243 -25.492 27.469 1.00 91.00 197 ARG A N 1
ATOM 1535 C CA . ARG A 1 197 ? 13.268 -26.462 26.964 1.00 91.00 197 ARG A CA 1
ATOM 1536 C C . ARG A 1 197 ? 11.847 -25.968 27.253 1.00 91.00 197 ARG A C 1
ATOM 1538 O O . ARG A 1 197 ? 11.505 -25.641 28.387 1.00 91.00 197 ARG A O 1
ATOM 1545 N N . LYS A 1 198 ? 10.986 -25.925 26.231 1.00 82.12 198 LYS A N 1
ATOM 1546 C CA . LYS A 1 198 ? 9.552 -25.689 26.450 1.00 82.12 198 LYS A CA 1
ATOM 1547 C C . LYS A 1 198 ? 8.976 -26.927 27.137 1.00 82.12 198 LYS A C 1
ATOM 1549 O O . LYS A 1 198 ? 9.012 -28.018 26.565 1.00 82.12 198 LYS A O 1
ATOM 1554 N N . ASN A 1 199 ? 8.440 -26.757 28.345 1.00 64.88 199 ASN A N 1
ATOM 1555 C CA . ASN A 1 199 ? 7.644 -27.793 28.993 1.00 64.88 199 ASN A CA 1
ATOM 1556 C C . ASN A 1 199 ? 6.423 -28.054 28.113 1.00 64.88 199 ASN A C 1
ATOM 1558 O O . ASN A 1 199 ? 5.535 -27.212 27.997 1.00 64.88 199 ASN A O 1
ATOM 1562 N N . GLN A 1 200 ? 6.399 -29.207 27.453 1.00 44.53 200 GLN A N 1
ATOM 1563 C CA . GLN A 1 200 ? 5.175 -29.707 26.856 1.00 44.53 200 GLN A CA 1
ATOM 1564 C C . GLN A 1 200 ? 4.259 -30.102 28.015 1.00 44.53 200 GLN A C 1
ATOM 1566 O O . GLN A 1 200 ? 4.418 -31.174 28.594 1.00 44.53 200 GLN A O 1
ATOM 1571 N N . GLN A 1 201 ? 3.313 -29.233 28.376 1.00 34.12 201 GLN A N 1
ATOM 1572 C CA . GLN A 1 201 ? 2.070 -29.727 28.954 1.00 34.12 201 GLN A CA 1
ATOM 1573 C C . GLN A 1 201 ? 1.435 -30.586 27.865 1.00 34.12 201 GLN A C 1
ATOM 1575 O O . GLN A 1 201 ? 0.946 -30.081 26.854 1.00 34.12 201 GLN A O 1
ATOM 1580 N N . TRP A 1 202 ? 1.517 -31.899 28.041 1.00 28.88 202 TRP A N 1
ATOM 1581 C CA . TRP A 1 202 ? 0.688 -32.831 27.302 1.00 28.88 202 TRP A CA 1
ATOM 1582 C C . TRP A 1 202 ? -0.753 -32.566 27.733 1.00 28.88 202 TRP A C 1
ATOM 1584 O O . TRP A 1 202 ? -1.239 -33.159 28.689 1.00 28.88 202 TRP A O 1
ATOM 1594 N N . ILE A 1 203 ? -1.438 -31.644 27.053 1.00 29.00 203 ILE A N 1
ATOM 1595 C CA . ILE A 1 203 ? -2.897 -31.623 27.067 1.00 29.00 203 ILE A CA 1
ATOM 1596 C C . ILE A 1 203 ? -3.304 -32.844 26.248 1.00 29.00 203 ILE A C 1
ATOM 1598 O O . ILE A 1 203 ? -3.502 -32.779 25.036 1.00 29.00 203 ILE A O 1
ATOM 1602 N N . PHE A 1 204 ? -3.372 -33.994 26.916 1.00 24.64 204 PHE A N 1
ATOM 1603 C CA . PHE A 1 204 ? -4.310 -35.012 26.489 1.00 24.64 204 PHE A CA 1
ATOM 1604 C C . PHE A 1 204 ? -5.681 -34.341 26.510 1.00 24.64 204 PHE A C 1
ATOM 1606 O O . PHE A 1 204 ? -6.123 -33.840 27.544 1.00 24.64 204 PHE A O 1
ATOM 1613 N N . LEU A 1 205 ? -6.333 -34.291 25.351 1.00 28.98 205 LEU A N 1
ATOM 1614 C CA . LEU A 1 205 ? -7.760 -34.020 25.243 1.00 28.98 205 LEU A CA 1
ATOM 1615 C C . LEU A 1 205 ? -8.509 -35.161 25.950 1.00 28.98 205 LEU A C 1
ATOM 1617 O O . LEU A 1 205 ? -9.031 -36.065 25.307 1.00 28.98 205 LEU A O 1
ATOM 1621 N N . CYS A 1 206 ? -8.538 -35.135 27.281 1.00 22.05 206 CYS A N 1
ATOM 1622 C CA . CYS A 1 206 ? -9.565 -35.812 28.052 1.00 22.05 206 CYS A CA 1
ATOM 1623 C C . CYS A 1 206 ? -10.747 -34.850 28.124 1.00 22.05 206 CYS A C 1
ATOM 1625 O O . CYS A 1 206 ? -10.720 -33.845 28.834 1.00 22.05 206 CYS A O 1
ATOM 1627 N N . ASN A 1 207 ? -11.779 -35.145 27.337 1.00 29.59 207 ASN A N 1
ATOM 1628 C CA . ASN A 1 207 ? -13.084 -34.539 27.532 1.00 29.59 207 ASN A CA 1
ATOM 1629 C C . ASN A 1 207 ? -13.578 -34.890 28.940 1.00 29.59 207 ASN A C 1
ATOM 1631 O O . ASN A 1 207 ? -13.878 -36.046 29.216 1.00 29.59 207 ASN A O 1
ATOM 1635 N N . GLY A 1 208 ? -13.696 -33.864 29.783 1.00 32.94 208 GLY A N 1
ATOM 1636 C CA . GLY A 1 208 ? -14.498 -33.880 31.001 1.00 32.94 208 GLY A CA 1
ATOM 1637 C C . GLY A 1 208 ? -13.800 -34.417 32.247 1.00 32.94 208 GLY A C 1
ATOM 1638 O O . GLY A 1 208 ? -13.947 -35.586 32.571 1.00 32.94 208 GLY A O 1
ATOM 1639 N N . CYS A 1 209 ? -13.162 -33.530 33.014 1.00 23.88 209 CYS A N 1
ATOM 1640 C CA . CYS A 1 209 ? -13.381 -33.455 34.462 1.00 23.88 209 CYS A CA 1
ATOM 1641 C C . CYS A 1 209 ? -12.850 -32.119 34.999 1.00 23.88 209 CYS A C 1
ATOM 1643 O O . CYS A 1 209 ? -11.728 -31.719 34.697 1.00 23.88 209 CYS A O 1
ATOM 1645 N N . TRP A 1 210 ? -13.687 -31.415 35.756 1.00 26.45 210 TRP A N 1
ATOM 1646 C CA . TRP A 1 210 ? -13.312 -30.230 36.520 1.00 26.45 210 TRP A CA 1
ATOM 1647 C C . TRP A 1 210 ? -12.629 -30.665 37.823 1.00 26.45 210 TRP A C 1
ATOM 1649 O O . TRP A 1 210 ? -13.141 -31.573 38.468 1.00 26.45 210 TRP A O 1
ATOM 1659 N N . GLU A 1 211 ? -11.514 -30.010 38.173 1.00 26.91 211 GLU A N 1
ATOM 1660 C CA . GLU A 1 211 ? -11.177 -29.419 39.489 1.00 26.91 211 GLU A CA 1
ATOM 1661 C C . GLU A 1 211 ? -9.705 -29.533 39.939 1.00 26.91 211 GLU A C 1
ATOM 1663 O O . GLU A 1 211 ? -9.071 -30.579 39.848 1.00 26.91 211 GLU A O 1
ATOM 1668 N N . LEU A 1 212 ? -9.269 -28.408 40.537 1.00 24.02 212 LEU A N 1
ATOM 1669 C CA . LEU A 1 212 ? -8.212 -28.206 41.542 1.00 24.02 212 LEU A CA 1
ATOM 1670 C C . LEU A 1 212 ? -6.744 -28.124 41.084 1.00 24.02 212 LEU A C 1
ATOM 1672 O O . LEU A 1 212 ? -5.949 -29.027 41.314 1.00 24.02 212 LEU A O 1
ATOM 1676 N N . ASP A 1 213 ? -6.350 -26.936 40.609 1.00 24.31 213 ASP A N 1
ATOM 1677 C CA . ASP A 1 213 ? -4.949 -26.487 40.614 1.00 24.31 213 ASP A CA 1
ATOM 1678 C C . ASP A 1 213 ? -4.681 -25.620 41.858 1.00 24.31 213 ASP A C 1
ATOM 1680 O O . ASP A 1 213 ? -4.841 -24.398 41.872 1.00 24.31 213 ASP A O 1
ATOM 1684 N N . LEU A 1 214 ? -4.293 -26.285 42.946 1.00 26.16 214 LEU A N 1
ATOM 1685 C CA . LEU A 1 214 ? -3.762 -25.679 44.165 1.00 26.16 214 LEU A CA 1
ATOM 1686 C C . LEU A 1 214 ? -2.476 -26.438 44.508 1.00 26.16 214 LEU A C 1
ATOM 1688 O O . LEU A 1 214 ? -2.521 -27.413 45.253 1.00 26.16 214 LEU A O 1
ATOM 1692 N N . LYS A 1 215 ? -1.356 -26.022 43.894 1.00 25.36 215 LYS A N 1
ATOM 1693 C CA . LYS A 1 215 ? 0.049 -26.111 44.367 1.00 25.36 215 LYS A CA 1
ATOM 1694 C C . LYS A 1 215 ? 1.026 -26.114 43.186 1.00 25.36 215 LYS A C 1
ATOM 1696 O O . LYS A 1 215 ? 1.373 -27.159 42.652 1.00 25.36 215 LYS A O 1
ATOM 1701 N N . CYS A 1 216 ? 1.563 -24.942 42.856 1.00 23.62 216 CYS A N 1
ATOM 1702 C CA . CYS A 1 216 ? 2.895 -24.857 42.253 1.00 23.62 216 CYS A CA 1
ATOM 1703 C C . CYS A 1 216 ? 3.647 -23.597 42.720 1.00 23.62 216 CYS A C 1
ATOM 1705 O O . CYS A 1 216 ? 4.322 -22.921 41.952 1.00 23.62 216 CYS A O 1
ATOM 1707 N N . GLU A 1 217 ? 3.547 -23.299 44.014 1.00 25.23 217 GLU A N 1
ATOM 1708 C CA . GLU A 1 217 ? 4.632 -22.688 44.785 1.00 25.23 217 GLU A CA 1
ATOM 1709 C C . GLU A 1 217 ? 5.159 -23.794 45.706 1.00 25.23 217 GLU A C 1
ATOM 1711 O O . GLU A 1 217 ? 4.363 -24.599 46.176 1.00 25.23 217 GLU A O 1
ATOM 1716 N N . TYR A 1 218 ? 6.471 -23.853 45.947 1.00 25.50 218 TYR A N 1
ATOM 1717 C CA . TYR A 1 218 ? 7.242 -24.989 46.496 1.00 25.50 218 TYR A CA 1
ATOM 1718 C C . TYR A 1 218 ? 7.769 -25.994 45.465 1.00 25.50 218 TYR A C 1
ATOM 1720 O O . TYR A 1 218 ? 7.442 -27.168 45.511 1.00 25.50 218 TYR A O 1
ATOM 1728 N N . MET A 1 219 ? 8.686 -25.549 44.600 1.00 25.42 219 MET A N 1
ATOM 1729 C CA . MET A 1 219 ? 9.915 -26.306 44.292 1.00 25.42 219 MET A CA 1
ATOM 1730 C C . MET A 1 219 ? 11.036 -25.335 43.886 1.00 25.42 219 MET A C 1
ATOM 1732 O O . MET A 1 219 ? 11.521 -25.297 42.761 1.00 25.42 219 MET A O 1
ATOM 1736 N N . LYS A 1 220 ? 11.442 -24.508 44.855 1.00 29.25 220 LYS A N 1
ATOM 1737 C CA . LYS A 1 220 ? 12.777 -23.903 44.931 1.00 29.25 220 LYS A CA 1
ATOM 1738 C C . LYS A 1 220 ? 13.395 -24.352 46.252 1.00 29.25 220 LYS A C 1
ATOM 1740 O O . LYS A 1 220 ? 13.153 -23.706 47.266 1.00 29.25 220 LYS A O 1
ATOM 1745 N N . LYS A 1 221 ? 14.135 -25.461 46.230 1.00 27.64 221 LYS A N 1
ATOM 1746 C CA . LYS A 1 221 ? 15.301 -25.795 47.075 1.00 27.64 221 LYS A CA 1
ATOM 1747 C C . LYS A 1 221 ? 15.569 -27.293 46.963 1.00 27.64 221 LYS A C 1
ATOM 1749 O O . LYS A 1 221 ? 14.645 -28.091 47.055 1.00 27.64 221 LYS A O 1
ATOM 1754 N N . GLY A 1 222 ? 16.825 -27.634 46.694 1.00 29.22 222 GLY A N 1
ATOM 1755 C CA . GLY A 1 222 ? 17.288 -29.012 46.659 1.00 29.22 222 GLY A CA 1
ATOM 1756 C C . GLY A 1 222 ? 17.293 -29.640 48.048 1.00 29.22 222 GLY A C 1
ATOM 1757 O O . GLY A 1 222 ? 17.528 -28.944 49.028 1.00 29.22 222 GLY A O 1
ATOM 1758 N N . ASP A 1 223 ? 16.993 -30.932 48.090 1.00 26.12 223 ASP A N 1
ATOM 1759 C CA . ASP A 1 223 ? 17.796 -31.964 48.747 1.00 26.12 223 ASP A CA 1
ATOM 1760 C C . ASP A 1 223 ? 17.178 -33.332 48.423 1.00 26.12 223 ASP A C 1
ATOM 1762 O O . ASP A 1 223 ? 15.972 -33.545 48.543 1.00 26.12 223 ASP A O 1
ATOM 1766 N N . TRP A 1 224 ? 18.012 -34.254 47.941 1.00 28.45 224 TRP A N 1
ATOM 1767 C CA . TRP A 1 224 ? 17.655 -35.652 47.718 1.00 28.45 224 TRP A CA 1
ATOM 1768 C C . TRP A 1 224 ? 18.008 -36.441 48.976 1.00 28.45 224 TRP A C 1
ATOM 1770 O O . TRP A 1 224 ? 19.195 -36.577 49.252 1.00 28.45 224 TRP A O 1
ATOM 1780 N N . LEU A 1 225 ? 17.002 -36.960 49.691 1.00 25.69 225 LEU A N 1
ATOM 1781 C CA . LEU A 1 225 ? 16.971 -38.224 50.458 1.00 25.69 225 LEU A CA 1
ATOM 1782 C C . LEU A 1 225 ? 15.949 -38.144 51.607 1.00 25.69 225 LEU A C 1
ATOM 1784 O O . LEU A 1 225 ? 15.915 -37.162 52.337 1.00 25.69 225 LEU A O 1
ATOM 1788 N N . LEU A 1 226 ? 15.216 -39.254 51.791 1.00 26.50 226 LEU A N 1
ATOM 1789 C CA . LEU A 1 226 ? 14.315 -39.618 52.903 1.00 26.50 226 LEU A CA 1
ATOM 1790 C C . LEU A 1 226 ? 12.861 -39.110 52.843 1.00 26.50 226 LEU A C 1
ATOM 1792 O O . LEU A 1 226 ? 12.533 -38.070 53.396 1.00 26.50 226 LEU A O 1
ATOM 1796 N N . ALA A 1 227 ? 11.971 -39.947 52.292 1.00 23.52 227 ALA A N 1
ATOM 1797 C CA . ALA A 1 227 ? 10.702 -40.326 52.936 1.00 23.52 227 ALA A CA 1
ATOM 1798 C C . ALA A 1 227 ? 10.025 -41.468 52.150 1.00 23.52 227 ALA A C 1
ATOM 1800 O O . ALA A 1 227 ? 9.184 -41.248 51.282 1.00 23.52 227 ALA A O 1
ATOM 1801 N N . LEU A 1 228 ? 10.417 -42.707 52.454 1.00 26.64 228 LEU A N 1
ATOM 1802 C CA . LEU A 1 228 ? 9.589 -43.892 52.222 1.00 26.64 228 LEU A CA 1
ATOM 1803 C C . LEU A 1 228 ? 8.651 -44.051 53.424 1.00 26.64 228 LEU A C 1
ATOM 1805 O O . LEU A 1 228 ? 9.127 -44.016 54.557 1.00 26.64 228 LEU A O 1
ATOM 1809 N N . GLY A 1 229 ? 7.364 -44.304 53.175 1.00 24.83 229 GLY A N 1
ATOM 1810 C CA . GLY A 1 229 ? 6.484 -44.948 54.155 1.00 24.83 229 GLY A CA 1
ATOM 1811 C C . GLY A 1 229 ? 5.085 -44.352 54.276 1.00 24.83 229 GLY A C 1
ATOM 1812 O O . GLY A 1 229 ? 4.876 -43.470 55.099 1.00 24.83 229 GLY A O 1
ATOM 1813 N N . SER A 1 230 ? 4.131 -44.863 53.489 1.00 27.00 230 SER A N 1
ATOM 1814 C CA . SER A 1 230 ? 2.831 -45.415 53.943 1.00 27.00 230 SER A CA 1
ATOM 1815 C C . SER A 1 230 ? 1.869 -45.593 52.753 1.00 27.00 230 SER A C 1
ATOM 1817 O O . SER A 1 230 ? 1.428 -44.637 52.120 1.00 27.00 230 SER A O 1
ATOM 1819 N N . MET A 1 231 ? 1.592 -46.858 52.424 1.00 29.25 231 MET A N 1
ATOM 1820 C CA . MET A 1 231 ? 0.491 -47.310 51.568 1.00 29.25 231 MET A CA 1
ATOM 1821 C C . MET A 1 231 ? -0.782 -47.270 52.411 1.00 29.25 231 MET A C 1
ATOM 1823 O O . MET A 1 231 ? -0.844 -48.065 53.332 1.00 29.25 231 MET A O 1
ATOM 1827 N N . ASP A 1 232 ? -1.738 -46.376 52.124 1.00 29.77 232 ASP A N 1
ATOM 1828 C CA . ASP A 1 232 ? -3.140 -46.501 52.598 1.00 29.77 232 ASP A CA 1
ATOM 1829 C C . ASP A 1 232 ? -4.163 -45.586 51.876 1.00 29.77 232 ASP A C 1
ATOM 1831 O O . ASP A 1 232 ? -5.339 -45.578 52.212 1.00 29.77 232 ASP A O 1
ATOM 1835 N N . VAL A 1 233 ? -3.787 -44.840 50.826 1.00 32.84 233 VAL A N 1
ATOM 1836 C CA . VAL A 1 233 ? -4.706 -43.867 50.175 1.00 32.84 233 VAL A CA 1
ATOM 1837 C C . VAL A 1 233 ? -5.346 -44.387 48.873 1.00 32.84 233 VAL A C 1
ATOM 1839 O O . VAL A 1 233 ? -6.184 -43.725 48.271 1.00 32.84 233 VAL A O 1
ATOM 1842 N N . ILE A 1 234 ? -5.004 -45.597 48.422 1.00 30.58 234 ILE A N 1
ATOM 1843 C CA . ILE A 1 234 ? -5.431 -46.098 47.099 1.00 30.58 234 ILE A CA 1
ATOM 1844 C C . ILE A 1 234 ? -6.721 -46.942 47.158 1.00 30.58 234 ILE A C 1
ATOM 1846 O O . ILE A 1 234 ? -7.354 -47.152 46.125 1.00 30.58 234 ILE A O 1
ATOM 1850 N N . TRP A 1 235 ? -7.181 -47.368 48.340 1.00 28.23 235 TRP A N 1
ATOM 1851 C CA . TRP A 1 235 ? -8.315 -48.301 48.444 1.00 28.23 235 TRP A CA 1
ATOM 1852 C C . TRP A 1 235 ? -9.709 -47.663 48.542 1.00 28.23 235 TRP A C 1
ATOM 1854 O O . TRP A 1 235 ? -10.670 -48.258 48.060 1.00 28.23 235 TRP A O 1
ATOM 1864 N N . ASP A 1 236 ? -9.828 -46.413 48.994 1.00 28.31 236 ASP A N 1
ATOM 1865 C CA . ASP A 1 236 ? -11.142 -45.753 49.116 1.00 28.31 236 ASP A CA 1
ATOM 1866 C C . ASP A 1 236 ? -11.656 -45.101 47.817 1.00 28.31 236 ASP A C 1
ATOM 1868 O O . ASP A 1 236 ? -12.850 -44.834 47.681 1.00 28.31 236 ASP A O 1
ATOM 1872 N N . CYS A 1 237 ? -10.803 -44.890 46.807 1.00 29.42 237 CYS A N 1
ATOM 1873 C CA . CYS A 1 237 ? -11.235 -44.288 45.536 1.00 29.42 237 CYS A CA 1
ATOM 1874 C C . CYS A 1 237 ? -11.889 -45.282 44.558 1.00 29.42 237 CYS A C 1
ATOM 1876 O O . CYS A 1 237 ? -12.584 -44.858 43.635 1.00 29.42 237 CYS A O 1
ATOM 1878 N N . LEU A 1 238 ? -11.702 -46.595 44.737 1.00 26.88 238 LEU A N 1
ATOM 1879 C CA . LEU A 1 238 ? -12.124 -47.600 43.750 1.00 26.88 238 LEU A CA 1
ATOM 1880 C C . LEU A 1 238 ? -13.587 -48.064 43.875 1.00 26.88 238 LEU A C 1
ATOM 1882 O O . LEU A 1 238 ? -14.081 -48.731 42.971 1.00 26.88 238 LEU A O 1
ATOM 1886 N N . LEU A 1 239 ? -14.316 -47.671 44.925 1.00 28.48 239 LEU A N 1
ATOM 1887 C CA . LEU A 1 239 ? -15.693 -48.136 45.169 1.00 28.48 239 LEU A CA 1
ATOM 1888 C C . LEU A 1 239 ? -16.814 -47.148 44.788 1.00 28.48 239 LEU A C 1
ATOM 1890 O O . LEU A 1 239 ? -17.983 -47.505 44.895 1.00 28.48 239 LEU A O 1
ATOM 1894 N N . SER A 1 240 ? -16.512 -45.939 44.299 1.00 28.44 240 SER A N 1
ATOM 1895 C CA . SER A 1 240 ? -17.543 -44.899 44.065 1.00 28.44 240 SER A CA 1
ATOM 1896 C C . SER A 1 240 ? -17.875 -44.575 42.598 1.00 28.44 240 SER A C 1
ATOM 1898 O O . SER A 1 240 ? -18.577 -43.601 42.342 1.00 28.44 240 SER A O 1
ATOM 1900 N N . PHE A 1 241 ? -17.440 -45.379 41.619 1.00 27.73 241 PHE A N 1
ATOM 1901 C CA . PHE A 1 241 ? -17.654 -45.082 40.187 1.00 27.73 241 PHE A CA 1
ATOM 1902 C C . PHE A 1 241 ? -18.522 -46.089 39.408 1.00 27.73 241 PHE A C 1
ATOM 1904 O O . PHE A 1 241 ? -18.464 -46.137 38.181 1.00 27.73 241 PHE A O 1
ATOM 1911 N N . SER A 1 242 ? -19.401 -46.846 40.072 1.00 26.47 242 SER A N 1
ATOM 1912 C CA . SER A 1 242 ? -20.479 -47.576 39.386 1.00 26.47 242 SER A CA 1
ATOM 1913 C C . SER A 1 242 ? -21.798 -46.806 39.495 1.00 26.47 242 SER A C 1
ATOM 1915 O O . SER A 1 242 ? -22.510 -46.959 40.478 1.00 26.47 242 SER A O 1
ATOM 1917 N N . HIS A 1 243 ? -22.088 -45.941 38.517 1.00 28.02 243 HIS A N 1
ATOM 1918 C CA . HIS A 1 243 ? -23.424 -45.577 37.998 1.00 28.02 243 HIS A CA 1
ATOM 1919 C C . HIS A 1 243 ? -23.366 -44.200 37.317 1.00 28.02 243 HIS A C 1
ATOM 1921 O O . HIS A 1 243 ? -23.513 -43.176 37.980 1.00 28.02 243 HIS A O 1
ATOM 1927 N N . ARG A 1 244 ? -23.219 -44.173 35.983 1.00 26.92 244 ARG A N 1
ATOM 1928 C CA . ARG A 1 244 ? -23.963 -43.292 35.052 1.00 26.92 244 ARG A CA 1
ATOM 1929 C C . ARG A 1 244 ? -23.472 -43.498 33.616 1.00 26.92 244 ARG A C 1
ATOM 1931 O O . ARG A 1 244 ? -22.316 -43.282 33.284 1.00 26.92 244 ARG A O 1
ATOM 1938 N N . THR A 1 245 ? -24.403 -43.928 32.778 1.00 26.50 245 THR A N 1
ATOM 1939 C CA . THR A 1 245 ? -24.308 -44.140 31.331 1.00 26.50 245 THR A CA 1
ATOM 1940 C C . THR A 1 245 ? -24.254 -42.822 30.558 1.00 26.50 245 THR A C 1
ATOM 1942 O O . THR A 1 245 ? -25.122 -41.979 30.773 1.00 26.50 245 THR A O 1
ATOM 1945 N N . PHE A 1 246 ? -23.350 -42.690 29.582 1.00 26.70 246 PHE A N 1
ATOM 1946 C CA . PHE A 1 246 ? -23.575 -41.854 28.396 1.00 26.70 246 PHE A CA 1
ATOM 1947 C C . PHE A 1 246 ? -22.850 -42.437 27.177 1.00 26.70 246 PHE A C 1
ATOM 1949 O O . PHE A 1 246 ? -21.668 -42.764 27.221 1.00 26.70 246 PHE A O 1
ATOM 1956 N N . SER A 1 247 ? -23.607 -42.589 26.094 1.00 24.67 247 SER A N 1
ATOM 1957 C CA . SER A 1 247 ? -23.187 -43.111 24.799 1.00 24.67 247 SER A CA 1
ATOM 1958 C C . SER A 1 247 ? -22.377 -42.087 24.005 1.00 24.67 247 SER A C 1
ATOM 1960 O O . SER A 1 247 ? -22.868 -40.979 23.788 1.00 24.67 247 SER A O 1
ATOM 1962 N N . LEU A 1 248 ? -21.230 -42.483 23.454 1.00 27.69 248 LEU A N 1
ATOM 1963 C CA . LEU A 1 248 ? -20.774 -42.018 22.139 1.00 27.69 248 LEU A CA 1
ATOM 1964 C C . LEU A 1 248 ? -19.651 -42.923 21.629 1.00 27.69 248 LEU A C 1
ATOM 1966 O O . LEU A 1 248 ? -18.569 -43.003 22.205 1.00 27.69 248 LEU A O 1
ATOM 1970 N N . GLY A 1 249 ? -19.954 -43.633 20.545 1.00 23.38 249 GLY A N 1
ATOM 1971 C CA . GLY A 1 249 ? -19.010 -44.459 19.817 1.00 23.38 249 GLY A CA 1
ATOM 1972 C C . GLY A 1 249 ? -18.158 -43.651 18.838 1.00 23.38 249 GLY A C 1
ATOM 1973 O O . GLY A 1 249 ? -18.651 -42.756 18.157 1.00 23.38 249 GLY A O 1
ATOM 1974 N N . LEU A 1 250 ? -16.908 -44.110 18.743 1.00 25.84 250 LEU A N 1
ATOM 1975 C CA . LEU A 1 250 ? -16.038 -44.176 17.565 1.00 25.84 250 LEU A CA 1
ATOM 1976 C C . LEU A 1 250 ? -15.509 -42.872 16.948 1.00 25.84 250 LEU A C 1
ATOM 1978 O O . LEU A 1 250 ? -16.143 -42.254 16.100 1.00 25.84 250 LEU A O 1
ATOM 1982 N N . LEU A 1 251 ? -14.217 -42.632 17.198 1.00 24.05 251 LEU A N 1
ATOM 1983 C CA . LEU A 1 251 ? -13.205 -42.660 16.133 1.00 24.05 251 LEU A CA 1
ATOM 1984 C C . LEU A 1 251 ? -11.839 -43.073 16.711 1.00 24.05 251 LEU A C 1
ATOM 1986 O O . LEU A 1 251 ? -11.193 -42.344 17.454 1.00 24.05 251 LEU A O 1
ATOM 1990 N N . THR A 1 252 ? -11.446 -44.297 16.368 1.00 25.42 252 THR A N 1
ATOM 1991 C CA . THR A 1 252 ? -10.173 -44.979 16.636 1.00 25.42 252 THR A CA 1
ATOM 1992 C C . THR A 1 252 ? -9.134 -44.659 15.561 1.00 25.42 252 THR A C 1
ATOM 1994 O O . THR A 1 252 ? -9.516 -44.627 14.394 1.00 25.42 252 THR A O 1
ATOM 1997 N N . LEU A 1 253 ? -7.849 -44.532 15.930 1.00 26.02 253 LEU A N 1
ATOM 1998 C CA . LEU A 1 253 ? -6.638 -45.001 15.209 1.00 26.02 253 LEU A CA 1
ATOM 1999 C C . LEU A 1 253 ? -5.376 -44.732 16.093 1.00 26.02 253 LEU A C 1
ATOM 2001 O O . LEU A 1 253 ? -5.468 -43.917 17.007 1.00 26.02 253 LEU A O 1
ATOM 2005 N N . PRO A 1 254 ? -4.242 -45.454 15.936 1.00 31.00 254 PRO A N 1
ATOM 2006 C CA . PRO A 1 254 ? -3.805 -46.465 16.907 1.00 31.00 254 PRO A CA 1
ATOM 2007 C C . PRO A 1 254 ? -2.428 -46.194 17.554 1.00 31.00 254 PRO A C 1
ATOM 2009 O O . PRO A 1 254 ? -1.535 -45.622 16.935 1.00 31.00 254 PRO A O 1
ATOM 2012 N N . VAL A 1 255 ? -2.226 -46.712 18.772 1.00 22.69 255 VAL A N 1
ATOM 2013 C CA . VAL A 1 255 ? -0.908 -46.888 19.410 1.00 22.69 255 VAL A CA 1
ATOM 2014 C C . VAL A 1 255 ? -0.775 -48.362 19.795 1.00 22.69 255 VAL A C 1
ATOM 2016 O O . VAL A 1 255 ? -1.262 -48.775 20.839 1.00 22.69 255 VAL A O 1
ATOM 2019 N N . TRP A 1 256 ? -0.156 -49.161 18.927 1.00 24.38 256 TRP A N 1
ATOM 2020 C CA . TRP A 1 256 ? 0.302 -50.524 19.219 1.00 24.38 256 TRP A CA 1
ATOM 2021 C C . TRP A 1 256 ? 1.657 -50.720 18.543 1.00 24.38 256 TRP A C 1
ATOM 2023 O O . TRP A 1 256 ? 1.749 -51.296 17.468 1.00 24.38 256 TRP A O 1
ATOM 2033 N N . GLU A 1 257 ? 2.701 -50.165 19.156 1.00 25.62 257 GLU A N 1
ATOM 2034 C CA . GLU A 1 257 ? 4.097 -50.481 18.830 1.00 25.62 257 GLU A CA 1
ATOM 2035 C C . GLU A 1 257 ? 4.998 -50.088 20.018 1.00 25.62 257 GLU A C 1
ATOM 2037 O O . GLU A 1 257 ? 5.901 -49.271 19.896 1.00 25.62 257 GLU A O 1
ATOM 2042 N N . TYR A 1 258 ? 4.695 -50.581 21.228 1.00 24.97 258 TYR A N 1
ATOM 2043 C CA . TYR A 1 258 ? 5.614 -50.446 22.377 1.00 24.97 258 TYR A CA 1
ATOM 2044 C C . TYR A 1 258 ? 5.466 -51.537 23.452 1.00 24.97 258 TYR A C 1
ATOM 2046 O O . TYR A 1 258 ? 5.820 -51.323 24.609 1.00 24.97 258 TYR A O 1
ATOM 2054 N N . LEU A 1 259 ? 4.962 -52.722 23.094 1.00 25.55 259 LEU A N 1
ATOM 2055 C CA . LEU A 1 259 ? 4.833 -53.848 24.030 1.00 25.55 259 LEU A CA 1
ATOM 2056 C C . LEU A 1 259 ? 5.444 -55.151 23.499 1.00 25.55 259 LEU A C 1
ATOM 2058 O O . LEU A 1 259 ? 4.922 -56.223 23.757 1.00 25.55 259 LEU A O 1
ATOM 2062 N N . ASP A 1 260 ? 6.594 -55.050 22.828 1.00 25.14 260 ASP A N 1
ATOM 2063 C CA . ASP A 1 260 ? 7.427 -56.215 22.476 1.00 25.14 260 ASP A CA 1
ATOM 2064 C C . ASP A 1 260 ? 8.714 -56.328 23.314 1.00 25.14 260 ASP A C 1
ATOM 2066 O O . ASP A 1 260 ? 9.565 -57.165 23.038 1.00 25.14 260 ASP A O 1
ATOM 2070 N N . ASN A 1 261 ? 8.878 -55.524 24.375 1.00 26.95 261 ASN A N 1
ATOM 2071 C CA . ASN A 1 261 ? 10.118 -55.532 25.171 1.00 26.95 261 ASN A CA 1
ATOM 2072 C C . ASN A 1 261 ? 9.972 -55.836 26.665 1.00 26.95 261 ASN A C 1
ATOM 2074 O O . ASN A 1 261 ? 10.939 -5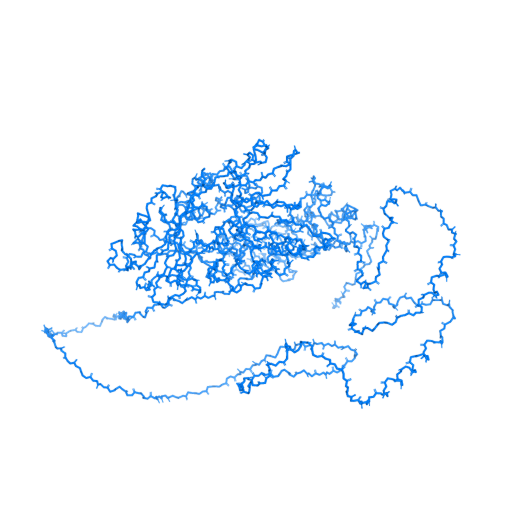5.679 27.407 1.00 26.95 261 ASN A O 1
ATOM 2078 N N . LEU A 1 262 ? 8.825 -56.333 27.127 1.00 25.02 262 LEU A N 1
ATOM 2079 C CA . LEU A 1 262 ? 8.701 -56.805 28.509 1.00 25.02 262 LEU A CA 1
ATOM 2080 C C . LEU A 1 262 ? 7.974 -58.145 28.552 1.00 25.02 262 LEU A C 1
ATOM 2082 O O . LEU A 1 262 ? 6.796 -58.228 28.879 1.00 25.02 262 LEU A O 1
ATOM 2086 N N . THR A 1 263 ? 8.718 -59.208 28.246 1.00 24.61 263 THR A N 1
ATOM 2087 C CA . THR A 1 263 ? 8.329 -60.561 28.646 1.00 24.61 263 THR A CA 1
ATOM 2088 C C . THR A 1 263 ? 9.211 -61.020 29.807 1.00 24.61 263 THR A C 1
ATOM 2090 O O . THR A 1 263 ? 10.434 -60.917 29.752 1.00 24.61 263 THR A O 1
ATOM 2093 N N . VAL A 1 264 ? 8.542 -61.634 30.785 1.00 25.72 264 VAL A N 1
ATOM 2094 C CA . VAL A 1 264 ? 9.030 -62.570 31.813 1.00 25.72 264 VAL A CA 1
ATOM 2095 C C . VAL A 1 264 ? 9.569 -61.974 33.122 1.00 25.72 264 VAL A C 1
ATOM 2097 O O . VAL A 1 264 ? 10.737 -61.613 33.239 1.00 25.72 264 VAL A O 1
ATOM 2100 N N . ARG A 1 265 ? 8.725 -62.030 34.163 1.00 24.05 265 ARG A N 1
ATOM 2101 C CA . ARG A 1 265 ? 8.823 -62.962 35.319 1.00 24.05 265 ARG A CA 1
ATOM 2102 C C . ARG A 1 265 ? 7.630 -62.686 36.252 1.00 24.05 265 ARG A C 1
ATOM 2104 O O . ARG A 1 265 ? 7.624 -61.675 36.931 1.00 24.05 265 ARG A O 1
ATOM 2111 N N . GLY A 1 266 ? 6.534 -63.437 36.108 1.00 24.25 266 GLY A N 1
ATOM 2112 C CA . GLY A 1 266 ? 6.110 -64.469 37.077 1.00 24.25 266 GLY A CA 1
ATOM 2113 C C . GLY A 1 266 ? 5.180 -63.830 38.124 1.00 24.25 266 GLY A C 1
ATOM 2114 O O . GLY A 1 266 ? 5.645 -63.023 38.909 1.00 24.25 266 GLY A O 1
ATOM 2115 N N . GLY A 1 267 ? 3.861 -64.004 38.080 1.00 24.91 267 GLY A N 1
ATOM 2116 C CA . GLY A 1 267 ? 3.132 -65.225 38.415 1.00 24.91 267 GLY A CA 1
ATOM 2117 C C . GLY A 1 267 ? 1.637 -64.902 38.599 1.00 24.91 267 GLY A C 1
ATOM 2118 O O . GLY A 1 267 ? 1.305 -63.803 39.023 1.00 24.91 267 GLY A O 1
ATOM 2119 N N . GLU A 1 268 ? 0.803 -65.875 38.222 1.00 31.94 268 GLU A N 1
ATOM 2120 C CA . GLU A 1 268 ? -0.599 -66.157 38.598 1.00 31.94 268 GLU A CA 1
ATOM 2121 C C . GLU A 1 268 ? -1.666 -65.040 38.540 1.00 31.94 268 GLU A C 1
ATOM 2123 O O . GLU A 1 268 ? -1.729 -64.155 39.386 1.00 31.94 268 GLU A O 1
ATOM 2128 N N . GLY A 1 269 ? -2.595 -65.174 37.577 1.00 33.53 269 GLY A N 1
ATOM 2129 C CA . GLY A 1 269 ? -3.886 -64.470 37.572 1.00 33.53 269 GLY A CA 1
ATOM 2130 C C . GLY A 1 269 ? -4.397 -64.080 36.182 1.00 33.53 269 GLY A C 1
ATOM 2131 O O . GLY A 1 269 ? -4.533 -62.896 35.893 1.00 33.53 269 GLY A O 1
ATOM 2132 N N . GLY A 1 270 ? -4.661 -65.046 35.297 1.00 32.06 270 GLY A N 1
ATOM 2133 C CA . GLY A 1 270 ? -5.138 -64.764 33.940 1.00 32.06 270 GLY A CA 1
ATOM 2134 C C . GLY A 1 270 ? -6.026 -65.869 33.386 1.00 32.06 270 GLY A C 1
ATOM 2135 O O . GLY A 1 270 ? -5.571 -66.620 32.535 1.00 32.06 270 GLY A O 1
ATOM 2136 N N . GLU A 1 271 ? -7.272 -65.956 33.862 1.00 32.75 271 GLU A N 1
ATOM 2137 C CA . GLU A 1 271 ? -8.291 -66.831 33.252 1.00 32.75 271 GLU A CA 1
ATOM 2138 C C . GLU A 1 271 ? -9.752 -66.313 33.307 1.00 32.75 271 GLU A C 1
ATOM 2140 O O . GLU A 1 271 ? -10.640 -67.006 32.838 1.00 32.75 271 GLU A O 1
ATOM 2145 N N . GLU A 1 272 ? -10.045 -65.078 33.750 1.00 36.28 272 GLU A N 1
ATOM 2146 C CA . GLU A 1 272 ? -11.448 -64.583 33.852 1.00 36.28 272 GLU A CA 1
ATOM 2147 C C . GLU A 1 272 ? -11.864 -63.476 32.856 1.00 36.28 272 GLU A C 1
ATOM 2149 O O . GLU A 1 272 ? -13.010 -63.032 32.859 1.00 36.28 272 GLU A O 1
ATOM 2154 N N . ALA A 1 273 ? -10.995 -63.029 31.944 1.00 31.14 273 ALA A N 1
ATOM 2155 C CA . ALA A 1 273 ? -11.316 -61.904 31.047 1.00 31.14 273 ALA A CA 1
ATOM 2156 C C . ALA A 1 273 ? -11.967 -62.300 29.702 1.00 31.14 273 ALA A C 1
ATOM 2158 O O . ALA A 1 273 ? -12.327 -61.425 28.914 1.00 31.14 273 ALA A O 1
ATOM 2159 N N . VAL A 1 274 ? -12.112 -63.599 29.412 1.00 32.34 274 VAL A N 1
ATOM 2160 C CA . VAL A 1 274 ? -12.556 -64.088 28.089 1.00 32.34 274 VAL A CA 1
ATOM 2161 C C . VAL A 1 274 ? -14.050 -64.453 28.049 1.00 32.34 274 VAL A C 1
ATOM 2163 O O . VAL A 1 274 ? -14.654 -64.373 26.980 1.00 32.34 274 VAL A O 1
ATOM 2166 N N . ASP A 1 275 ? -14.694 -64.717 29.190 1.00 33.41 275 ASP A N 1
ATOM 2167 C CA . ASP A 1 275 ? -16.106 -65.145 29.227 1.00 33.41 275 ASP A CA 1
ATOM 2168 C C . ASP A 1 275 ? -17.133 -63.996 29.263 1.00 33.41 275 ASP A C 1
ATOM 2170 O O . ASP A 1 275 ? -18.294 -64.186 28.901 1.00 33.41 275 ASP A O 1
ATOM 2174 N N . TRP A 1 276 ? -16.733 -62.765 29.596 1.00 33.19 276 TRP A N 1
ATOM 2175 C CA . TRP A 1 276 ? -17.665 -61.625 29.661 1.00 33.19 276 TRP A CA 1
ATOM 2176 C C . TRP A 1 276 ? -18.043 -61.052 28.276 1.00 33.19 276 TRP A C 1
ATOM 2178 O O . TRP A 1 276 ? -19.135 -60.520 28.088 1.00 33.19 276 TRP A O 1
ATOM 2188 N N . ALA A 1 277 ? -17.183 -61.213 27.264 1.00 28.81 277 ALA A N 1
ATOM 2189 C CA . ALA A 1 277 ? -17.367 -60.595 25.944 1.00 28.81 277 ALA A CA 1
ATOM 2190 C C . ALA A 1 277 ? -18.314 -61.365 24.993 1.00 28.81 277 ALA A C 1
ATOM 2192 O O . ALA A 1 277 ? -18.659 -60.862 23.919 1.00 28.81 277 ALA A O 1
ATOM 2193 N N . VAL A 1 278 ? -18.740 -62.582 25.353 1.00 37.38 278 VAL A N 1
ATOM 2194 C CA . VAL A 1 278 ? -19.559 -63.453 24.485 1.00 37.38 278 VAL A CA 1
ATOM 2195 C C . VAL A 1 278 ? -21.070 -63.292 24.732 1.00 37.38 278 VAL A C 1
ATOM 2197 O O . VAL A 1 278 ? -21.863 -63.519 23.815 1.00 37.38 278 VAL A O 1
ATOM 2200 N N . GLU A 1 279 ? -21.493 -62.807 25.903 1.00 32.12 279 GLU A N 1
ATOM 2201 C CA . GLU A 1 279 ? -22.917 -62.741 26.275 1.00 32.12 279 GLU A CA 1
ATOM 2202 C C . GLU A 1 279 ? -23.621 -61.450 25.790 1.00 32.12 279 GLU A C 1
ATOM 2204 O O . GLU A 1 279 ? -24.806 -61.462 25.449 1.00 32.12 279 GLU A O 1
ATOM 2209 N N . GLU A 1 280 ? -22.894 -60.337 25.634 1.00 30.61 280 GLU A N 1
ATOM 2210 C CA . GLU A 1 280 ? -23.480 -59.031 25.270 1.00 30.61 280 GLU A CA 1
ATOM 2211 C C . GLU A 1 280 ? -23.856 -58.914 23.776 1.00 30.61 280 GLU A C 1
ATOM 2213 O O . GLU A 1 280 ? -24.708 -58.115 23.380 1.00 30.61 280 GLU A O 1
ATOM 2218 N N . LYS A 1 281 ? -23.298 -59.788 22.928 1.00 30.86 281 LYS A N 1
ATOM 2219 C CA . LYS A 1 281 ? -23.586 -59.840 21.485 1.00 30.86 281 LYS A CA 1
ATOM 2220 C C . LYS A 1 281 ? -24.920 -60.528 21.152 1.00 30.86 281 LYS A C 1
ATOM 2222 O O . LYS A 1 281 ? -25.419 -60.377 20.042 1.00 30.86 281 LYS A O 1
ATOM 2227 N N . LYS A 1 282 ? -25.528 -61.263 22.094 1.00 33.31 282 LYS A N 1
ATOM 2228 C CA . LYS A 1 282 ? -26.813 -61.965 21.889 1.00 33.31 282 LYS A CA 1
ATOM 2229 C C . LYS A 1 282 ? -28.056 -61.120 22.197 1.00 33.31 282 LYS A C 1
ATOM 2231 O O . LYS A 1 282 ? -29.148 -61.500 21.777 1.00 33.31 282 LYS A O 1
ATOM 2236 N N . GLN A 1 283 ? -27.916 -59.999 22.905 1.00 32.03 283 GLN A N 1
ATOM 2237 C CA . GLN A 1 283 ? -29.050 -59.187 23.381 1.00 32.03 283 GLN A CA 1
ATOM 2238 C C . GLN A 1 283 ? -29.423 -58.022 22.442 1.00 32.03 283 GLN A C 1
ATOM 2240 O O . GLN A 1 283 ? -30.553 -57.546 22.485 1.00 32.03 283 GLN A O 1
ATOM 2245 N N . LEU A 1 284 ? -28.528 -57.590 21.545 1.00 32.75 284 LEU A N 1
ATOM 2246 C CA . LEU A 1 284 ? -28.749 -56.420 20.675 1.00 32.75 284 LEU A CA 1
ATOM 2247 C C . LEU A 1 284 ? -29.500 -56.708 19.357 1.00 32.75 284 LEU A C 1
ATOM 2249 O O . LEU A 1 284 ? -29.951 -55.769 18.708 1.00 32.75 284 LEU A O 1
ATOM 2253 N N . ASP A 1 285 ? -29.717 -57.978 18.994 1.00 30.75 285 ASP A N 1
ATOM 2254 C CA . ASP A 1 285 ? -30.371 -58.376 17.729 1.00 30.75 285 ASP A CA 1
ATOM 2255 C C . ASP A 1 285 ? -31.889 -58.662 17.842 1.00 30.75 285 ASP A C 1
ATOM 2257 O O . ASP A 1 285 ? -32.508 -59.165 16.903 1.00 30.75 285 ASP A O 1
ATOM 2261 N N . LYS A 1 286 ? -32.543 -58.332 18.965 1.00 32.00 286 LYS A N 1
ATOM 2262 C CA . LYS A 1 286 ? -33.998 -58.519 19.138 1.00 32.00 286 LYS A CA 1
ATOM 2263 C C . LYS A 1 286 ? -34.680 -57.261 19.674 1.00 32.00 286 LYS A C 1
ATOM 2265 O O . LYS A 1 286 ? -34.748 -57.066 20.880 1.00 32.00 286 LYS A O 1
ATOM 2270 N N . GLY A 1 287 ? -35.269 -56.448 18.793 1.00 27.12 287 GLY A N 1
ATOM 2271 C CA . GLY A 1 287 ? -36.209 -55.409 19.231 1.00 27.12 287 GLY A CA 1
ATOM 2272 C C . GLY A 1 287 ? -36.464 -54.280 18.238 1.00 27.12 287 GLY A C 1
ATOM 2273 O O . GLY A 1 287 ? -36.100 -53.141 18.503 1.00 27.12 287 GLY A O 1
ATOM 2274 N N . ALA A 1 288 ? -37.129 -54.575 17.121 1.00 31.00 288 ALA A N 1
ATOM 2275 C CA . ALA A 1 288 ? -37.755 -53.571 16.265 1.00 31.00 288 ALA A CA 1
ATOM 2276 C C . ALA A 1 288 ? -39.230 -53.942 16.064 1.00 31.00 288 ALA A C 1
ATOM 2278 O O . ALA A 1 288 ? -39.494 -54.951 15.424 1.00 31.00 288 ALA A O 1
ATOM 2279 N N . GLU A 1 289 ? -40.171 -53.145 16.589 1.00 26.72 289 GLU A N 1
ATOM 2280 C CA . GLU A 1 289 ? -41.537 -53.010 16.048 1.00 26.72 289 GLU A CA 1
ATOM 2281 C C . GLU A 1 289 ? -42.290 -51.802 16.656 1.00 26.72 289 GLU A C 1
ATOM 2283 O O . GLU A 1 289 ? -42.224 -51.532 17.853 1.00 26.72 289 GLU A O 1
ATOM 2288 N N . LEU A 1 290 ? -42.972 -51.045 15.786 1.00 30.03 290 LEU A N 1
ATOM 2289 C CA . LEU A 1 290 ? -43.687 -49.778 16.027 1.00 30.03 290 LEU A CA 1
ATOM 2290 C C . LEU A 1 290 ? -45.109 -49.962 16.592 1.00 30.03 290 LEU A C 1
ATOM 2292 O O . LEU A 1 290 ? -45.797 -50.854 16.110 1.00 30.03 290 LEU A O 1
ATOM 2296 N N . LYS A 1 291 ? -45.631 -48.986 17.373 1.00 25.39 291 LYS A N 1
ATOM 2297 C CA . LYS A 1 291 ? -47.055 -48.538 17.330 1.00 25.39 291 LYS A CA 1
ATOM 2298 C C . LYS A 1 291 ? -47.278 -47.051 17.719 1.00 25.39 291 LYS A C 1
ATOM 2300 O O . LYS A 1 291 ? -47.019 -46.669 18.849 1.00 25.39 291 LYS A O 1
ATOM 2305 N N . SER A 1 292 ? -47.758 -46.287 16.723 1.00 25.50 292 SER A N 1
ATOM 2306 C CA . SER A 1 292 ? -48.790 -45.210 16.633 1.00 25.50 292 SER A CA 1
ATOM 2307 C C . SER A 1 292 ? -49.021 -44.105 17.706 1.00 25.50 292 SER A C 1
ATOM 2309 O O . SER A 1 292 ? -48.728 -44.301 18.877 1.00 25.50 292 SER A O 1
ATOM 2311 N N . PRO A 1 293 ? -49.599 -42.946 17.290 1.00 35.81 293 PRO A N 1
ATOM 2312 C CA . PRO A 1 293 ? -49.381 -41.614 17.866 1.00 35.81 293 PRO A CA 1
ATOM 2313 C C . PRO A 1 293 ? -50.587 -41.066 18.644 1.00 35.81 293 PRO A C 1
ATOM 2315 O O . PRO A 1 293 ? -51.707 -41.444 18.339 1.00 35.81 293 PRO A O 1
ATOM 2318 N N . ASP A 1 294 ? -50.363 -40.121 19.562 1.00 23.69 294 ASP A N 1
ATOM 2319 C CA . ASP A 1 294 ? -51.247 -38.969 19.797 1.00 23.69 294 ASP A CA 1
ATOM 2320 C C . ASP A 1 294 ? -50.638 -38.033 20.861 1.00 23.69 294 ASP A C 1
ATOM 2322 O O . ASP A 1 294 ? -50.091 -38.492 21.856 1.00 23.69 294 ASP A O 1
ATOM 2326 N N . HIS A 1 295 ? -50.781 -36.718 20.642 1.00 26.58 295 HIS A N 1
ATOM 2327 C CA . HIS A 1 295 ? -50.404 -35.574 21.506 1.00 26.58 295 HIS A CA 1
ATOM 2328 C C . HIS A 1 295 ? -48.998 -34.968 21.312 1.00 26.58 295 HIS A C 1
ATOM 2330 O O . HIS A 1 295 ? -48.065 -35.184 22.078 1.00 26.58 295 HIS A O 1
ATOM 2336 N N . MET A 1 296 ? -48.902 -34.077 20.320 1.00 25.59 296 MET A N 1
ATOM 2337 C CA . MET A 1 296 ? -47.901 -33.003 20.247 1.00 25.59 296 MET A CA 1
ATOM 2338 C C . MET A 1 296 ? -48.580 -31.736 19.689 1.00 25.59 296 MET A C 1
ATOM 2340 O O . MET A 1 296 ? -49.029 -31.763 18.538 1.00 25.59 296 MET A O 1
ATOM 2344 N N . PRO A 1 297 ? -48.694 -30.632 20.455 1.00 26.70 297 PRO A N 1
ATOM 2345 C CA . PRO A 1 297 ? -49.151 -29.346 19.931 1.00 26.70 297 PRO A CA 1
ATOM 2346 C C . PRO A 1 297 ? -48.053 -28.587 19.175 1.00 26.70 297 PRO A C 1
ATOM 2348 O O . PRO A 1 297 ? -46.875 -28.617 19.523 1.00 26.70 297 PRO A O 1
ATOM 2351 N N . LEU A 1 298 ? -48.491 -27.870 18.138 1.00 26.86 298 LEU A N 1
ATOM 2352 C CA . LEU A 1 298 ? -47.705 -27.086 17.193 1.00 26.86 298 LEU A CA 1
ATOM 2353 C C . LEU A 1 298 ? -47.165 -25.775 17.785 1.00 26.86 298 LEU A C 1
ATOM 2355 O O . LEU A 1 298 ? -47.946 -24.853 17.987 1.00 26.86 298 LEU A O 1
ATOM 2359 N N . ILE A 1 299 ? -45.840 -25.618 17.832 1.00 24.42 299 ILE A N 1
ATOM 2360 C CA . ILE A 1 299 ? -45.153 -24.373 17.452 1.00 24.42 299 ILE A CA 1
ATOM 2361 C C . ILE A 1 299 ? -43.902 -24.772 16.649 1.00 24.42 299 ILE A C 1
ATOM 2363 O O . ILE A 1 299 ? -43.172 -25.677 17.033 1.00 24.42 299 ILE A O 1
ATOM 2367 N N . LEU A 1 300 ? -43.693 -24.095 15.514 1.00 25.91 300 LEU A N 1
ATOM 2368 C CA . LEU A 1 300 ? -42.540 -24.183 14.601 1.00 25.91 300 LEU A CA 1
ATOM 2369 C C . LEU A 1 300 ? -42.510 -25.351 13.597 1.00 25.91 300 LEU A C 1
ATOM 2371 O O . LEU A 1 300 ? -41.506 -26.012 13.347 1.00 25.91 300 LEU A O 1
ATOM 2375 N N . ARG A 1 301 ? -43.598 -25.427 12.821 1.00 23.73 301 ARG A N 1
ATOM 2376 C CA . ARG A 1 301 ? -43.469 -25.500 11.358 1.00 23.73 301 ARG A CA 1
ATOM 2377 C C . ARG A 1 301 ? -42.845 -24.192 10.846 1.00 23.73 301 ARG A C 1
ATOM 2379 O O . ARG A 1 301 ? -43.579 -23.229 10.682 1.00 23.73 301 ARG A O 1
ATOM 2386 N N . GLN A 1 302 ? -41.545 -24.178 10.551 1.00 27.50 302 GLN A N 1
ATOM 2387 C CA . GLN A 1 302 ? -40.952 -23.402 9.442 1.00 27.50 302 GLN A CA 1
ATOM 2388 C C . GLN A 1 302 ? -39.448 -23.704 9.297 1.00 27.50 302 GLN A C 1
ATOM 2390 O O . GLN A 1 302 ? -38.611 -22.870 9.605 1.00 27.50 302 GLN A O 1
ATOM 2395 N N . HIS A 1 303 ? -39.099 -24.909 8.825 1.00 25.81 303 HIS A N 1
ATOM 2396 C CA . HIS A 1 303 ? -37.947 -25.126 7.922 1.00 25.81 303 HIS A CA 1
ATOM 2397 C C . HIS A 1 303 ? -37.914 -26.538 7.308 1.00 25.81 303 HIS A C 1
ATOM 2399 O O . HIS A 1 303 ? -36.867 -27.148 7.145 1.00 25.81 303 HIS A O 1
ATOM 2405 N N . VAL A 1 304 ? -39.073 -27.080 6.918 1.00 27.48 304 VAL A N 1
ATOM 2406 C CA . VAL A 1 304 ? -39.126 -28.218 5.984 1.00 27.48 304 VAL A CA 1
ATOM 2407 C C . VAL A 1 304 ? -40.305 -28.010 5.045 1.00 27.48 304 VAL A C 1
ATOM 2409 O O . VAL A 1 304 ? -41.411 -28.468 5.312 1.00 27.48 304 VAL A O 1
ATOM 2412 N N . LYS A 1 305 ? -40.072 -27.258 3.966 1.00 24.41 305 LYS A N 1
ATOM 2413 C CA . LYS A 1 305 ? -40.780 -27.359 2.678 1.00 24.41 305 LYS A CA 1
ATOM 2414 C C . LYS A 1 305 ? -40.118 -26.415 1.675 1.00 24.41 305 LYS A C 1
ATOM 2416 O O . LYS A 1 305 ? -40.549 -25.286 1.502 1.00 24.41 305 LYS A O 1
ATOM 2421 N N . THR A 1 306 ? -39.067 -26.902 1.026 1.00 23.81 306 THR A N 1
ATOM 2422 C CA . THR A 1 306 ? -38.714 -26.600 -0.375 1.00 23.81 306 THR A CA 1
ATOM 2423 C C . THR A 1 306 ? -37.529 -27.485 -0.754 1.00 23.81 306 THR A C 1
ATOM 2425 O O . THR A 1 306 ? -36.377 -27.089 -0.704 1.00 23.81 306 THR A O 1
ATOM 2428 N N . ASN A 1 307 ? -37.816 -28.748 -1.064 1.00 25.86 307 ASN A N 1
ATOM 2429 C CA . ASN A 1 307 ? -36.991 -29.526 -1.989 1.00 25.86 307 ASN A CA 1
ATOM 2430 C C . ASN A 1 307 ? -37.834 -30.661 -2.580 1.00 25.86 307 ASN A C 1
ATOM 2432 O O . ASN A 1 307 ? -37.721 -31.833 -2.229 1.00 25.86 307 ASN A O 1
ATOM 2436 N N . LYS A 1 308 ? -38.752 -30.263 -3.461 1.00 24.55 308 LYS A N 1
ATOM 2437 C CA . LYS A 1 308 ? -39.353 -31.079 -4.521 1.00 24.55 308 LYS A CA 1
ATOM 2438 C C . LYS A 1 308 ? -39.719 -30.105 -5.646 1.00 24.55 308 LYS A C 1
ATOM 2440 O O . LYS A 1 308 ? -40.315 -29.084 -5.331 1.00 24.55 308 LYS A O 1
ATOM 2445 N N . PHE A 1 309 ? -39.391 -30.480 -6.890 1.00 23.58 309 PHE A N 1
ATOM 2446 C CA . PHE A 1 309 ? -39.160 -29.672 -8.114 1.00 23.58 309 PHE A CA 1
ATOM 2447 C C . PHE A 1 309 ? -37.673 -29.271 -8.240 1.00 23.58 309 PHE A C 1
ATOM 2449 O O . PHE A 1 309 ? -37.165 -28.598 -7.365 1.00 23.58 309 PHE A O 1
ATOM 2456 N N . GLU A 1 310 ? -36.858 -29.718 -9.206 1.00 24.20 310 GLU A N 1
ATOM 2457 C CA . GLU A 1 310 ? -37.116 -30.256 -10.547 1.00 24.20 310 GLU A CA 1
ATOM 2458 C C . GLU A 1 310 ? -36.093 -31.316 -11.009 1.00 24.20 310 GLU A C 1
ATOM 2460 O O . GLU A 1 310 ? -34.899 -31.279 -10.719 1.00 24.20 310 GLU A O 1
ATOM 2465 N N . LYS A 1 311 ? -36.591 -32.227 -11.854 1.00 23.73 311 LYS A N 1
ATOM 2466 C CA . LYS A 1 311 ? -35.824 -32.932 -12.887 1.00 23.73 311 LYS A CA 1
ATOM 2467 C C . LYS A 1 311 ? -35.356 -31.928 -13.953 1.00 23.73 311 LYS A C 1
ATOM 2469 O O . LYS A 1 311 ? -36.218 -31.341 -14.592 1.00 23.73 311 LYS A O 1
ATOM 2474 N N . LYS A 1 312 ? -34.051 -31.897 -14.258 1.00 24.92 312 LYS A N 1
ATOM 2475 C CA . LYS A 1 312 ? -33.424 -31.923 -15.611 1.00 24.92 312 LYS A CA 1
ATOM 2476 C C . LYS A 1 312 ? -32.061 -31.216 -15.588 1.00 24.92 312 LYS A C 1
ATOM 2478 O O . LYS A 1 312 ? -31.995 -30.001 -15.639 1.00 24.92 312 LYS A O 1
ATOM 2483 N N . ASN A 1 313 ? -30.967 -31.977 -15.627 1.00 24.75 313 ASN A N 1
ATOM 2484 C CA . ASN A 1 313 ? -30.060 -31.996 -16.783 1.00 24.75 313 ASN A CA 1
ATOM 2485 C C . ASN A 1 313 ? -28.850 -32.902 -16.528 1.00 24.75 313 ASN A C 1
ATOM 2487 O O . ASN A 1 313 ? -28.219 -32.893 -15.476 1.00 24.75 313 ASN A O 1
ATOM 2491 N N . LYS A 1 314 ? -28.566 -33.737 -17.529 1.00 26.33 314 LYS A N 1
ATOM 2492 C CA . LYS A 1 314 ? -27.458 -34.691 -17.574 1.00 26.33 314 LYS A CA 1
ATOM 2493 C C . LYS A 1 314 ? -26.135 -33.944 -17.753 1.00 26.33 314 LYS A C 1
ATOM 2495 O O . LYS A 1 314 ? -25.946 -33.321 -18.790 1.00 26.33 314 LYS A O 1
ATOM 2500 N N . LEU A 1 315 ? -25.170 -34.153 -16.859 1.00 25.81 315 LEU A N 1
ATOM 2501 C CA . LEU A 1 315 ? -23.749 -34.048 -17.200 1.00 25.81 315 LEU A CA 1
ATOM 2502 C C . LEU A 1 315 ? -22.929 -35.112 -16.457 1.00 25.81 315 LEU A C 1
ATOM 2504 O O . LEU A 1 315 ? -23.093 -35.373 -15.268 1.00 25.81 315 LEU A O 1
ATOM 2508 N N . LYS A 1 316 ? -22.106 -35.805 -17.244 1.00 25.41 316 LYS A N 1
ATOM 2509 C CA . LYS A 1 316 ? -21.397 -37.053 -16.943 1.00 25.41 316 LYS A CA 1
ATOM 2510 C C . LYS A 1 316 ? -20.334 -36.863 -15.846 1.00 25.41 316 LYS A C 1
ATOM 2512 O O . LYS A 1 316 ? -19.309 -36.244 -16.107 1.00 25.41 316 LYS A O 1
ATOM 2517 N N . LYS A 1 317 ? -20.488 -37.512 -14.683 1.00 24.69 317 LYS A N 1
ATOM 2518 C CA . LYS A 1 317 ? -19.362 -37.824 -13.777 1.00 24.69 317 LYS A CA 1
ATOM 2519 C C . LYS A 1 317 ? -18.785 -39.201 -14.130 1.00 24.69 317 LYS A C 1
ATOM 2521 O O . LYS A 1 317 ? -19.474 -40.216 -14.034 1.00 24.69 317 LYS A O 1
ATOM 2526 N N . LYS A 1 318 ? -17.519 -39.233 -14.561 1.00 25.16 318 LYS A N 1
ATOM 2527 C CA . LYS A 1 318 ? -16.718 -40.460 -14.721 1.00 25.16 318 LYS A CA 1
ATOM 2528 C C . LYS A 1 318 ? -16.456 -41.073 -13.335 1.00 25.16 318 LYS A C 1
ATOM 2530 O O . LYS A 1 318 ? -15.972 -40.382 -12.447 1.00 25.16 318 LYS A O 1
ATOM 2535 N N . ARG A 1 319 ? -16.772 -42.361 -13.163 1.00 23.92 319 ARG A N 1
ATOM 2536 C CA . ARG A 1 319 ? -16.451 -43.171 -11.972 1.00 23.92 319 ARG A CA 1
ATOM 2537 C C . ARG A 1 319 ? -14.988 -43.638 -12.027 1.00 23.92 319 ARG A C 1
ATOM 2539 O O . ARG A 1 319 ? -14.602 -44.256 -13.017 1.00 23.92 319 ARG A O 1
ATOM 2546 N N . LEU A 1 320 ? -14.213 -43.406 -10.964 1.00 23.20 320 LEU A N 1
ATOM 2547 C CA . LEU A 1 320 ? -13.013 -44.196 -10.661 1.00 23.20 320 LEU A CA 1
ATOM 2548 C C . LEU A 1 320 ? -13.450 -45.561 -10.102 1.00 23.20 320 LEU A C 1
ATOM 2550 O O . LEU A 1 320 ? -14.337 -45.622 -9.253 1.00 23.20 320 LEU A O 1
ATOM 2554 N N . LYS A 1 321 ? -12.840 -46.650 -10.583 1.00 23.00 321 LYS A N 1
ATOM 2555 C CA . LYS A 1 321 ? -12.944 -47.988 -9.982 1.00 23.00 321 LYS A CA 1
ATOM 2556 C C . LYS A 1 321 ? -11.708 -48.217 -9.112 1.00 23.00 321 LYS A C 1
ATOM 2558 O O . LYS A 1 321 ? -10.597 -48.149 -9.627 1.00 23.00 321 LYS A O 1
ATOM 2563 N N . ILE A 1 322 ? -11.921 -48.502 -7.832 1.00 25.55 322 ILE A N 1
ATOM 2564 C CA . ILE A 1 322 ? -10.905 -48.998 -6.896 1.00 25.55 322 ILE A CA 1
ATOM 2565 C C . ILE A 1 322 ? -11.087 -50.517 -6.823 1.00 25.55 322 ILE A C 1
ATOM 2567 O O . ILE A 1 322 ? -12.222 -50.991 -6.745 1.00 25.55 322 ILE A O 1
ATOM 2571 N N . LYS A 1 323 ? -9.991 -51.273 -6.904 1.00 23.91 323 LYS A N 1
ATOM 2572 C CA . LYS A 1 323 ? -9.973 -52.729 -6.731 1.00 23.91 323 LYS A CA 1
ATOM 2573 C C . LYS A 1 323 ? -9.080 -53.037 -5.528 1.00 23.91 323 LYS A C 1
ATOM 2575 O O . LYS A 1 323 ? -8.022 -52.426 -5.407 1.00 23.91 323 LYS A O 1
ATOM 2580 N N . TRP A 1 324 ? -9.538 -53.924 -4.652 1.00 26.64 324 TRP A N 1
ATOM 2581 C CA . TRP A 1 324 ? -8.848 -54.335 -3.431 1.00 26.64 324 TRP A CA 1
ATOM 2582 C C . TRP A 1 324 ? -8.264 -55.726 -3.659 1.00 26.64 324 TRP A C 1
ATOM 2584 O O . TRP A 1 324 ? -9.029 -56.622 -4.002 1.00 26.64 324 TRP A O 1
ATOM 2594 N N . ASP A 1 325 ? -6.958 -55.899 -3.467 1.00 27.52 325 ASP A N 1
ATOM 2595 C CA . ASP A 1 325 ? -6.314 -57.216 -3.442 1.00 27.52 325 ASP A CA 1
ATOM 2596 C C . ASP A 1 325 ? -5.541 -57.354 -2.116 1.00 27.52 325 ASP A C 1
ATOM 2598 O O . ASP A 1 325 ? -4.856 -56.419 -1.695 1.00 27.52 325 ASP A O 1
ATOM 2602 N N . MET A 1 326 ? -5.700 -58.499 -1.440 1.00 24.97 326 MET A N 1
ATOM 2603 C CA . MET A 1 326 ? -5.027 -58.841 -0.179 1.00 24.97 326 MET A CA 1
ATOM 2604 C C . MET A 1 326 ? -3.742 -59.619 -0.452 1.00 24.97 326 MET A C 1
ATOM 2606 O O . MET A 1 326 ? -3.807 -60.678 -1.072 1.00 24.97 326 MET A O 1
ATOM 2610 N N . ILE A 1 327 ? -2.611 -59.150 0.077 1.00 31.12 327 ILE A N 1
ATOM 2611 C CA . ILE A 1 327 ? -1.400 -59.961 0.269 1.00 31.12 327 ILE A CA 1
ATOM 2612 C C . ILE A 1 327 ? -0.784 -59.545 1.614 1.00 31.12 327 ILE A C 1
ATOM 2614 O O . ILE A 1 327 ? -0.533 -58.363 1.830 1.00 31.12 327 ILE A O 1
ATOM 2618 N N . ASP A 1 328 ? -0.612 -60.513 2.517 1.00 28.80 328 ASP A N 1
ATOM 2619 C CA . ASP A 1 328 ? 0.097 -60.424 3.805 1.00 28.80 328 ASP A CA 1
ATOM 2620 C C . ASP A 1 328 ? -0.270 -59.241 4.723 1.00 28.80 328 ASP A C 1
ATOM 2622 O O . ASP A 1 328 ? 0.573 -58.477 5.187 1.00 28.80 328 ASP A O 1
ATOM 2626 N N . GLY A 1 329 ? -1.565 -59.126 5.032 1.00 33.91 329 GLY A N 1
ATOM 2627 C CA . GLY A 1 329 ? -2.038 -58.530 6.289 1.00 33.91 329 GLY A CA 1
ATOM 2628 C C . GLY A 1 329 ? -1.965 -57.007 6.454 1.00 33.91 329 GLY A C 1
ATOM 2629 O O . GLY A 1 329 ? -2.479 -56.518 7.453 1.00 33.91 329 GLY A O 1
ATOM 2630 N N . ASN A 1 330 ? -1.430 -56.239 5.498 1.00 24.42 330 ASN A N 1
ATOM 2631 C CA . ASN A 1 330 ? -1.369 -54.771 5.585 1.00 24.42 330 ASN A CA 1
ATOM 2632 C C . ASN A 1 330 ? -2.064 -54.068 4.401 1.00 24.42 330 ASN A C 1
ATOM 2634 O O . ASN A 1 330 ? -1.804 -54.365 3.235 1.00 24.42 330 ASN A O 1
ATOM 2638 N N . PHE A 1 331 ? -2.927 -53.084 4.691 1.00 25.41 331 PHE A N 1
ATOM 2639 C CA . PHE A 1 331 ? -3.581 -52.246 3.675 1.00 25.41 331 PHE A CA 1
ATOM 2640 C C . PHE A 1 331 ? -2.609 -51.192 3.115 1.00 25.41 331 PHE A C 1
ATOM 2642 O O . PHE A 1 331 ? -2.227 -50.255 3.813 1.00 25.41 331 PHE A O 1
ATOM 2649 N N . LEU A 1 332 ? -2.263 -51.288 1.827 1.00 24.14 332 LEU A N 1
ATOM 2650 C CA . LEU A 1 332 ? -1.513 -50.264 1.087 1.00 24.14 332 LEU A CA 1
ATOM 2651 C C . LEU A 1 332 ? -2.395 -49.621 0.007 1.00 24.14 332 LEU A C 1
ATOM 2653 O O . LEU A 1 332 ? -2.882 -50.296 -0.899 1.00 24.14 332 LEU A O 1
ATOM 2657 N N . VAL A 1 333 ? -2.561 -48.295 0.053 1.00 23.92 333 VAL A N 1
ATOM 2658 C CA . VAL A 1 333 ? -3.163 -47.522 -1.046 1.00 23.92 333 VAL A CA 1
ATOM 2659 C C . VAL A 1 333 ? -2.065 -47.154 -2.046 1.00 23.92 333 VAL A C 1
ATOM 2661 O O . VAL A 1 333 ? -1.332 -46.189 -1.849 1.00 23.92 333 VAL A O 1
ATOM 2664 N N . ASN A 1 334 ? -1.965 -47.901 -3.147 1.00 24.88 334 ASN A N 1
ATOM 2665 C CA . ASN A 1 334 ? -1.112 -47.537 -4.281 1.00 24.88 334 ASN A CA 1
ATOM 2666 C C . ASN A 1 334 ? -1.912 -46.743 -5.326 1.00 24.88 334 ASN A C 1
ATOM 2668 O O . ASN A 1 334 ? -2.789 -47.279 -6.007 1.00 24.88 334 ASN A O 1
ATOM 2672 N N . VAL A 1 335 ? -1.589 -45.457 -5.498 1.00 25.06 335 VAL A N 1
ATOM 2673 C CA . VAL A 1 335 ? -2.119 -44.627 -6.592 1.00 25.06 335 VAL A CA 1
ATOM 2674 C C . VAL A 1 335 ? -1.243 -44.818 -7.832 1.00 25.06 335 VAL A C 1
ATOM 2676 O O . VAL A 1 335 ? -0.173 -44.224 -7.955 1.00 25.06 335 VAL A O 1
ATOM 2679 N N . TYR A 1 336 ? -1.696 -45.628 -8.789 1.00 24.47 336 TYR A N 1
ATOM 2680 C CA . TYR A 1 336 ? -1.028 -45.749 -10.087 1.00 24.47 336 TYR A CA 1
ATOM 2681 C C . TYR A 1 336 ? -1.384 -44.567 -10.997 1.00 24.47 336 TYR A C 1
ATOM 2683 O O . TYR A 1 336 ? -2.545 -44.344 -11.344 1.00 24.47 336 TYR A O 1
ATOM 2691 N N . LYS A 1 337 ? -0.369 -43.830 -11.461 1.00 21.58 337 LYS A N 1
ATOM 2692 C CA . LYS A 1 337 ? -0.515 -42.850 -12.545 1.00 21.58 337 LYS A CA 1
ATOM 2693 C C . LYS A 1 337 ? -0.636 -43.608 -13.871 1.00 21.58 337 LYS A C 1
ATOM 2695 O O . LYS A 1 337 ? 0.364 -44.047 -14.434 1.00 21.58 337 LYS A O 1
ATOM 2700 N N . VAL A 1 338 ? -1.857 -43.775 -14.379 1.00 22.98 338 VAL A N 1
ATOM 2701 C CA . VAL A 1 338 ? -2.079 -44.364 -15.709 1.00 22.98 338 VAL A CA 1
ATOM 2702 C C . VAL A 1 338 ? -1.596 -43.380 -16.778 1.00 22.98 338 VAL A C 1
ATOM 2704 O O . VAL A 1 338 ? -2.205 -42.340 -17.024 1.00 22.98 338 VAL A O 1
ATOM 2707 N N . LYS A 1 339 ? -0.477 -43.720 -17.419 1.00 21.00 339 LYS A N 1
ATOM 2708 C CA . LYS A 1 339 ? 0.038 -43.077 -18.629 1.00 21.00 339 LYS A CA 1
ATOM 2709 C C . LYS A 1 339 ? -0.656 -43.723 -19.831 1.00 21.00 339 LYS A C 1
ATOM 2711 O O . LYS A 1 339 ? -0.276 -44.819 -20.230 1.00 21.00 339 LYS A O 1
ATOM 2716 N N . VAL A 1 340 ? -1.666 -43.071 -20.410 1.00 21.95 340 VAL A N 1
ATOM 2717 C CA . VAL A 1 340 ? -2.191 -43.491 -21.721 1.00 21.95 340 VAL A CA 1
ATOM 2718 C C . VAL A 1 340 ? -1.328 -42.866 -22.809 1.00 21.95 340 VAL A C 1
ATOM 2720 O O . VAL A 1 340 ? -1.327 -41.658 -23.028 1.00 21.95 340 VAL A O 1
ATOM 2723 N N . ILE A 1 341 ? -0.570 -43.738 -23.462 1.00 21.59 341 ILE A N 1
ATOM 2724 C CA . ILE A 1 341 ? 0.039 -43.543 -24.773 1.00 21.59 341 ILE A CA 1
ATOM 2725 C C . ILE A 1 341 ? -1.081 -43.715 -25.806 1.00 21.59 341 ILE A C 1
ATOM 2727 O O . ILE A 1 341 ? -1.741 -44.750 -25.806 1.00 21.59 341 ILE A O 1
ATOM 2731 N N . SER A 1 342 ? -1.263 -42.764 -26.722 1.00 21.88 342 SER A N 1
ATOM 2732 C CA . SER A 1 342 ? -1.942 -43.029 -27.996 1.00 21.88 342 SER A CA 1
ATOM 2733 C C . SER A 1 342 ? -1.012 -42.655 -29.145 1.00 21.88 342 SER A C 1
ATOM 2735 O O . SER A 1 342 ? -0.648 -41.492 -29.319 1.00 21.88 342 SER A O 1
ATOM 2737 N N . LYS A 1 343 ? -0.600 -43.673 -29.902 1.00 20.72 343 LYS A N 1
ATOM 2738 C CA . LYS A 1 343 ? 0.208 -43.584 -31.119 1.00 20.72 343 LYS A CA 1
ATOM 2739 C C . LYS A 1 343 ? -0.738 -43.516 -32.332 1.00 20.72 343 LYS A C 1
ATOM 2741 O O . LYS A 1 343 ? -1.611 -44.363 -32.443 1.00 20.72 343 LYS A O 1
ATOM 2746 N N . MET A 1 344 ? -0.518 -42.500 -33.173 1.00 21.86 344 MET A N 1
ATOM 2747 C CA . MET A 1 344 ? -0.652 -42.399 -34.647 1.00 21.86 344 MET A CA 1
ATOM 2748 C C . MET A 1 344 ? -1.755 -43.169 -35.406 1.00 21.86 344 MET A C 1
ATOM 2750 O O . MET A 1 344 ? -1.750 -44.392 -35.395 1.00 21.86 344 MET A O 1
ATOM 2754 N N . SER A 1 345 ? -2.462 -42.474 -36.316 1.00 21.52 345 SER A N 1
ATOM 2755 C CA . SER A 1 345 ? -2.257 -42.663 -37.771 1.00 21.52 345 SER A CA 1
ATOM 2756 C C . SER A 1 345 ? -2.798 -41.501 -38.623 1.00 21.52 345 SER A C 1
ATOM 2758 O O . SER A 1 345 ? -3.746 -40.814 -38.255 1.00 21.52 345 SER A O 1
ATOM 2760 N N . LEU A 1 346 ? -2.143 -41.311 -39.773 1.00 22.45 346 LEU A N 1
ATOM 2761 C CA . LEU A 1 346 ? -2.492 -40.451 -40.905 1.00 22.45 346 LEU A CA 1
ATOM 2762 C C . LEU A 1 346 ? -3.832 -40.849 -41.558 1.00 22.45 346 LEU A C 1
ATOM 2764 O O . LEU A 1 346 ? -4.112 -42.041 -41.638 1.00 22.45 346 LEU A O 1
ATOM 2768 N N . CYS A 1 347 ? -4.554 -39.886 -42.148 1.00 21.14 347 CYS A N 1
ATOM 2769 C CA . CYS A 1 347 ? -4.861 -39.812 -43.592 1.00 21.14 347 CYS A CA 1
ATOM 2770 C C . CYS A 1 347 ? -5.653 -38.520 -43.891 1.00 21.14 347 CYS A C 1
ATOM 2772 O O . CYS A 1 347 ? -6.466 -38.094 -43.075 1.00 21.14 347 CYS A O 1
ATOM 2774 N N . GLY A 1 348 ? -5.382 -37.871 -45.027 1.00 19.70 348 GLY A N 1
ATOM 2775 C CA . GLY A 1 348 ? -6.034 -36.626 -45.444 1.00 19.70 348 GLY A CA 1
ATOM 2776 C C . GLY A 1 348 ? -7.301 -36.833 -46.272 1.00 19.70 348 GLY A C 1
ATOM 2777 O O . GLY A 1 348 ? -7.558 -37.938 -46.732 1.00 19.70 348 GLY A O 1
ATOM 2778 N N . SER A 1 349 ? -8.064 -35.756 -46.488 1.00 20.92 349 SER A N 1
ATOM 2779 C CA . SER A 1 349 ? -8.564 -35.278 -47.797 1.00 20.92 349 SER A CA 1
ATOM 2780 C C . SER A 1 349 ? -9.692 -34.233 -47.650 1.00 20.92 349 SER A C 1
ATOM 2782 O O . SER A 1 349 ? -10.649 -34.423 -46.915 1.00 20.92 349 SER A O 1
ATOM 2784 N N . VAL A 1 350 ? -9.499 -33.113 -48.362 1.00 21.14 350 VAL A N 1
ATOM 2785 C CA . VAL A 1 350 ? -10.425 -32.444 -49.306 1.00 21.14 350 VAL A CA 1
ATOM 2786 C C . VAL A 1 350 ? -11.803 -31.922 -48.828 1.00 21.14 350 VAL A C 1
ATOM 2788 O O . VAL A 1 350 ? -12.762 -32.659 -48.669 1.00 21.14 350 VAL A O 1
ATOM 2791 N N . SER A 1 351 ? -11.852 -30.583 -48.780 1.00 21.52 351 SER A N 1
ATOM 2792 C CA . SER A 1 351 ? -12.822 -29.618 -49.348 1.00 21.52 351 SER A CA 1
ATOM 2793 C C . SER A 1 351 ? -14.325 -29.578 -49.014 1.00 21.52 351 SER A C 1
ATOM 2795 O O . SER A 1 351 ? -15.070 -30.534 -49.163 1.00 21.52 351 SER A O 1
ATOM 2797 N N . ALA A 1 352 ? -14.727 -28.305 -48.855 1.00 20.78 352 ALA A N 1
ATOM 2798 C CA . ALA A 1 352 ? -15.946 -27.634 -49.321 1.00 20.78 352 ALA A CA 1
ATOM 2799 C C . ALA A 1 352 ? -17.212 -27.699 -48.454 1.00 20.78 352 ALA A C 1
ATOM 2801 O O . ALA A 1 352 ? -17.941 -28.681 -48.453 1.00 20.78 352 ALA A O 1
ATOM 2802 N N . VAL A 1 353 ? -17.565 -26.539 -47.884 1.00 22.81 353 VAL A N 1
ATOM 2803 C CA . VAL A 1 353 ? -18.962 -26.094 -47.799 1.00 22.81 353 VAL A CA 1
ATOM 2804 C C . VAL A 1 353 ? -19.036 -24.626 -48.234 1.00 22.81 353 VAL A C 1
ATOM 2806 O O . VAL A 1 353 ? -18.425 -23.742 -47.637 1.00 22.81 353 VAL A O 1
ATOM 2809 N N . HIS A 1 354 ? -19.757 -24.422 -49.337 1.00 20.11 354 HIS A N 1
ATOM 2810 C CA . HIS A 1 354 ? -20.289 -23.166 -49.860 1.00 20.11 354 HIS A CA 1
ATOM 2811 C C . HIS A 1 354 ? -21.159 -22.441 -48.829 1.00 20.11 354 HIS A C 1
ATOM 2813 O O . HIS A 1 354 ? -22.029 -23.075 -48.240 1.00 20.11 354 HIS A O 1
ATOM 2819 N N . LEU A 1 355 ? -21.062 -21.110 -48.760 1.00 23.17 355 LEU A N 1
ATOM 2820 C CA . LEU A 1 355 ? -22.219 -20.263 -48.470 1.00 23.17 355 LEU A CA 1
ATOM 2821 C C . LEU A 1 355 ? -22.218 -19.047 -49.406 1.00 23.17 355 LEU A C 1
ATOM 2823 O O . LEU A 1 355 ? -21.255 -18.285 -49.478 1.00 23.17 355 LEU A O 1
ATOM 2827 N N . ASN A 1 356 ? -23.317 -18.955 -50.154 1.00 21.20 356 ASN A N 1
ATOM 2828 C CA . ASN A 1 356 ? -23.668 -17.935 -51.131 1.00 21.20 356 ASN A CA 1
ATOM 2829 C C . ASN A 1 356 ? -23.767 -16.542 -50.497 1.00 21.20 356 ASN A C 1
ATOM 2831 O O . ASN A 1 356 ? -24.447 -16.366 -49.489 1.00 21.20 356 ASN A O 1
ATOM 2835 N N . PHE A 1 357 ? -23.181 -15.548 -51.163 1.00 22.84 357 PHE A N 1
ATOM 2836 C CA . PHE A 1 357 ? -23.519 -14.138 -50.991 1.00 22.84 357 PHE A CA 1
ATOM 2837 C C . PHE A 1 357 ? -24.418 -13.716 -52.156 1.00 22.84 357 PHE A C 1
ATOM 2839 O O . PHE A 1 357 ? -23.993 -13.756 -53.310 1.00 22.84 357 PHE A O 1
ATOM 2846 N N . GLN A 1 358 ? -25.653 -13.312 -51.854 1.00 23.20 358 GLN A N 1
ATOM 2847 C CA . GLN A 1 358 ? -26.475 -12.535 -52.777 1.00 23.20 358 GLN A CA 1
ATOM 2848 C C . GLN A 1 358 ? -26.172 -11.050 -52.580 1.00 23.20 358 GLN A C 1
ATOM 2850 O O . GLN A 1 358 ? -26.232 -10.508 -51.479 1.00 23.20 358 GLN A O 1
ATOM 2855 N N . SER A 1 359 ? -25.801 -10.432 -53.693 1.00 24.56 359 SER A N 1
ATOM 2856 C CA . SER A 1 359 ? -25.552 -9.015 -53.895 1.00 24.56 359 SER A CA 1
ATOM 2857 C C . SER A 1 359 ? -26.840 -8.200 -53.824 1.00 24.56 359 SER A C 1
ATOM 2859 O O . SER A 1 359 ? -27.812 -8.557 -54.486 1.00 24.56 359 SER A O 1
ATOM 2861 N N . ASN A 1 360 ? -26.789 -7.046 -53.159 1.00 23.42 360 ASN A N 1
ATOM 2862 C CA . ASN A 1 360 ? -27.610 -5.901 -53.530 1.00 23.42 360 ASN A CA 1
ATOM 2863 C C . ASN A 1 360 ? -26.700 -4.714 -53.848 1.00 23.42 360 ASN A C 1
ATOM 2865 O O . ASN A 1 360 ? -25.767 -4.382 -53.121 1.00 23.42 360 ASN A O 1
ATOM 2869 N N . THR A 1 361 ? -26.973 -4.157 -55.016 1.00 24.41 361 THR A N 1
ATOM 2870 C CA . THR A 1 361 ? -26.317 -3.055 -55.706 1.00 24.41 361 THR A CA 1
ATOM 2871 C C . THR A 1 361 ? -26.536 -1.720 -55.001 1.00 24.41 361 THR A C 1
ATOM 2873 O O . THR A 1 361 ? -27.647 -1.451 -54.557 1.00 24.41 361 THR A O 1
ATOM 2876 N N . ASN A 1 362 ? -25.522 -0.851 -55.007 1.00 24.05 362 ASN A N 1
ATOM 2877 C CA . ASN A 1 362 ? -25.702 0.552 -55.387 1.00 24.05 362 ASN A CA 1
ATOM 2878 C C . ASN A 1 362 ? -24.364 1.191 -55.789 1.00 24.05 362 ASN A C 1
ATOM 2880 O O . ASN A 1 362 ? -23.387 1.216 -55.046 1.00 24.05 362 ASN A O 1
ATOM 2884 N N . THR A 1 363 ? -24.364 1.661 -57.027 1.00 22.48 363 THR A N 1
ATOM 2885 C CA . THR A 1 363 ? -23.347 2.398 -57.778 1.00 22.48 363 THR A CA 1
ATOM 2886 C C . THR A 1 363 ? -23.329 3.867 -57.367 1.00 22.48 363 THR A C 1
ATOM 2888 O O . THR A 1 363 ? -24.402 4.454 -57.369 1.00 22.48 363 THR A O 1
ATOM 2891 N N . ILE A 1 364 ? -22.149 4.482 -57.184 1.00 23.94 364 ILE A N 1
ATOM 2892 C CA . ILE A 1 364 ? -21.855 5.864 -57.629 1.00 23.94 364 ILE A CA 1
ATOM 2893 C C . ILE A 1 364 ? -20.388 5.944 -58.090 1.00 23.94 364 ILE A C 1
ATOM 2895 O O . ILE A 1 364 ? -19.478 5.419 -57.452 1.00 23.94 364 ILE A O 1
ATOM 2899 N N . SER A 1 365 ? -20.208 6.579 -59.247 1.00 21.28 365 SER A N 1
ATOM 2900 C CA . SER A 1 365 ? -18.998 6.762 -60.050 1.00 21.28 365 SER A CA 1
ATOM 2901 C C . SER A 1 365 ? -18.202 8.031 -59.724 1.00 21.28 365 SER A C 1
ATOM 2903 O O . SER A 1 365 ? -18.813 9.029 -59.358 1.00 21.28 365 SER A O 1
ATOM 2905 N N . MET A 1 366 ? -16.899 8.022 -60.033 1.00 24.17 366 MET A N 1
ATOM 2906 C CA . MET A 1 366 ? -16.079 9.043 -60.743 1.00 24.17 366 MET A CA 1
ATOM 2907 C C . MET A 1 366 ? -14.596 8.711 -60.447 1.00 24.17 366 MET A C 1
ATOM 2909 O O . MET A 1 366 ? -14.268 8.424 -59.305 1.00 24.17 366 MET A O 1
ATOM 2913 N N . GLY A 1 367 ? -13.615 8.662 -61.351 1.00 21.72 367 GLY A N 1
ATOM 2914 C CA . GLY A 1 367 ? -13.513 9.083 -62.746 1.00 21.72 367 GLY A CA 1
ATOM 2915 C C . GLY A 1 367 ? -12.276 9.980 -62.929 1.00 21.72 367 GLY A C 1
ATOM 2916 O O . GLY A 1 367 ? -12.399 11.169 -62.690 1.00 21.72 367 GLY A O 1
ATOM 2917 N N . SER A 1 368 ? -11.124 9.417 -63.339 1.00 24.84 368 SER A N 1
ATOM 2918 C CA . SER A 1 368 ? -9.982 10.080 -64.037 1.00 24.84 368 SER A CA 1
ATOM 2919 C C . SER A 1 368 ? -8.788 9.100 -64.093 1.00 24.84 368 SER A C 1
ATOM 2921 O O . SER A 1 368 ? -8.196 8.797 -63.062 1.00 24.84 368 SER A O 1
ATOM 2923 N N . VAL A 1 369 ? -8.556 8.344 -65.173 1.00 23.45 369 VAL A N 1
ATOM 2924 C CA . VAL A 1 369 ? -7.824 8.693 -66.415 1.00 23.45 369 VAL A CA 1
ATOM 2925 C C . VAL A 1 369 ? -6.393 9.190 -66.171 1.00 23.45 369 VAL A C 1
ATOM 2927 O O . VAL A 1 369 ? -6.199 10.335 -65.789 1.00 23.45 369 VAL A O 1
ATOM 2930 N N . LEU A 1 370 ? -5.406 8.338 -66.485 1.00 25.28 370 LEU A N 1
ATOM 2931 C CA . LEU A 1 370 ? -4.304 8.635 -67.416 1.00 25.28 370 LEU A CA 1
ATOM 2932 C C . LEU A 1 370 ? -3.510 7.350 -67.706 1.00 25.28 370 LEU A C 1
ATOM 2934 O O . LEU A 1 370 ? -2.941 6.718 -66.820 1.00 25.28 370 LEU A O 1
ATOM 2938 N N . ALA A 1 371 ? -3.517 6.962 -68.977 1.00 23.39 371 ALA A N 1
ATOM 2939 C CA . ALA A 1 371 ? -2.714 5.900 -69.563 1.00 23.39 371 ALA A CA 1
ATOM 2940 C C . ALA A 1 371 ? -1.511 6.523 -70.281 1.00 23.39 371 ALA A C 1
ATOM 2942 O O . ALA A 1 371 ? -1.683 7.590 -70.851 1.00 23.39 371 ALA A O 1
ATOM 2943 N N . PHE A 1 372 ? -0.363 5.835 -70.343 1.00 25.02 372 PHE A N 1
ATOM 2944 C CA . PHE A 1 372 ? 0.444 5.727 -71.569 1.00 25.02 372 PHE A CA 1
ATOM 2945 C C . PHE A 1 372 ? 1.413 4.524 -71.511 1.00 25.02 372 PHE A C 1
ATOM 2947 O O . PHE A 1 372 ? 2.142 4.318 -70.543 1.00 25.02 372 PHE A O 1
ATOM 2954 N N . ARG A 1 373 ? 1.342 3.729 -72.591 1.00 22.59 373 ARG A N 1
ATOM 2955 C CA . ARG A 1 373 ? 2.280 2.715 -73.135 1.00 22.59 373 ARG A CA 1
ATOM 2956 C C . ARG A 1 373 ? 3.675 3.344 -73.372 1.00 22.59 373 ARG A C 1
ATOM 2958 O O . ARG A 1 373 ? 3.738 4.559 -73.475 1.00 22.59 373 ARG A O 1
ATOM 2965 N N . SER A 1 374 ? 4.828 2.690 -73.542 1.00 24.02 374 SER A N 1
ATOM 2966 C CA . SER A 1 374 ? 5.278 1.346 -73.968 1.00 24.02 374 SER A CA 1
ATOM 2967 C C . SER A 1 374 ? 6.821 1.340 -73.899 1.00 24.02 374 SER A C 1
ATOM 2969 O O . SER A 1 374 ? 7.412 2.408 -74.046 1.00 24.02 374 SER A O 1
ATOM 2971 N N . GLY A 1 375 ? 7.480 0.177 -73.808 1.00 26.61 375 GLY A N 1
ATOM 2972 C CA . GLY A 1 375 ? 8.899 0.050 -74.185 1.00 26.61 375 GLY A CA 1
ATOM 2973 C C . GLY A 1 375 ? 9.644 -1.103 -73.510 1.00 26.61 375 GLY A C 1
ATOM 2974 O O . GLY A 1 375 ? 10.074 -0.978 -72.368 1.00 26.61 375 GLY A O 1
ATOM 2975 N N . GLU A 1 376 ? 9.802 -2.216 -74.225 1.00 25.66 376 GLU A N 1
ATOM 2976 C CA . GLU A 1 376 ? 10.634 -3.362 -73.846 1.00 25.66 376 GLU A CA 1
ATOM 2977 C C . GLU A 1 376 ? 12.128 -3.060 -74.053 1.00 25.66 376 GLU A C 1
ATOM 2979 O O . GLU A 1 376 ? 12.527 -2.580 -75.109 1.00 25.66 376 GLU A O 1
ATOM 2984 N N . SER A 1 377 ? 12.979 -3.424 -73.091 1.00 28.27 377 SER A N 1
ATOM 2985 C CA . SER A 1 377 ? 14.290 -4.011 -73.403 1.00 28.27 377 SER A CA 1
ATOM 2986 C C . SER A 1 377 ? 14.788 -4.860 -72.232 1.00 28.27 377 SER A C 1
ATOM 2988 O O . SER A 1 377 ? 14.661 -4.508 -71.058 1.00 28.27 377 SER A O 1
ATOM 2990 N N . MET A 1 378 ? 15.279 -6.045 -72.583 1.00 27.48 378 MET A N 1
ATOM 2991 C CA . MET A 1 378 ? 15.693 -7.103 -71.675 1.00 27.48 378 MET A CA 1
ATOM 2992 C C . MET A 1 378 ? 17.004 -6.764 -70.963 1.00 27.48 378 MET A C 1
ATOM 2994 O O . MET A 1 378 ? 18.025 -6.520 -71.596 1.00 27.48 378 MET A O 1
ATOM 2998 N N . GLY A 1 379 ? 16.987 -6.862 -69.637 1.00 28.16 379 GLY A N 1
ATOM 2999 C CA . GLY A 1 379 ? 18.174 -6.918 -68.794 1.00 28.16 379 GLY A CA 1
ATOM 3000 C C . GLY A 1 379 ? 17.854 -7.748 -67.559 1.00 28.16 379 GLY A C 1
ATOM 3001 O O . GLY A 1 379 ? 17.221 -7.262 -66.624 1.00 28.16 379 GLY A O 1
ATOM 3002 N N . HIS A 1 380 ? 18.241 -9.024 -67.568 1.00 27.20 380 HIS A N 1
ATOM 3003 C CA . HIS A 1 380 ? 18.111 -9.904 -66.410 1.00 27.20 380 HIS A CA 1
ATOM 3004 C C . HIS A 1 380 ? 18.997 -9.396 -65.263 1.00 27.20 380 HIS A C 1
ATOM 3006 O O . HIS A 1 380 ? 20.191 -9.669 -65.212 1.00 27.20 380 HIS A O 1
ATOM 3012 N N . ALA A 1 381 ? 18.386 -8.691 -64.313 1.00 26.31 381 ALA A N 1
ATOM 3013 C CA . ALA A 1 381 ? 18.920 -8.483 -62.975 1.00 26.31 381 ALA A CA 1
ATOM 3014 C C . ALA A 1 381 ? 17.947 -9.122 -61.978 1.00 26.31 381 ALA A C 1
ATOM 3016 O O . ALA A 1 381 ? 16.810 -8.673 -61.824 1.00 26.31 381 ALA A O 1
ATOM 3017 N N . LEU A 1 382 ? 18.388 -10.194 -61.316 1.00 25.08 382 LEU A N 1
ATOM 3018 C CA . LEU A 1 382 ? 17.682 -10.831 -60.206 1.00 25.08 382 LEU A CA 1
ATOM 3019 C C . LEU A 1 382 ? 17.489 -9.803 -59.073 1.00 25.08 382 LEU A C 1
ATOM 3021 O O . LEU A 1 382 ? 18.367 -9.593 -58.240 1.00 25.08 382 LEU A O 1
ATOM 3025 N N . ARG A 1 383 ? 16.326 -9.145 -59.045 1.00 24.14 383 ARG A N 1
ATOM 3026 C CA . ARG A 1 383 ? 15.831 -8.369 -57.902 1.00 24.14 383 ARG A CA 1
ATOM 3027 C C . ARG A 1 383 ? 14.826 -9.221 -57.140 1.00 24.14 383 ARG A C 1
ATOM 3029 O O . ARG A 1 383 ? 13.755 -9.535 -57.648 1.00 24.14 383 ARG A O 1
ATOM 3036 N N . ILE A 1 384 ? 15.181 -9.579 -55.910 1.00 27.77 384 ILE A N 1
ATOM 3037 C CA . ILE A 1 384 ? 14.287 -10.212 -54.937 1.00 27.77 384 ILE A CA 1
ATOM 3038 C C . ILE A 1 384 ? 13.161 -9.209 -54.615 1.00 27.77 384 ILE A C 1
ATOM 3040 O O . ILE A 1 384 ? 13.457 -8.121 -54.115 1.00 27.77 384 ILE A O 1
ATOM 3044 N N . PRO A 1 385 ? 11.879 -9.512 -54.889 1.00 24.88 385 PRO A N 1
ATOM 3045 C CA . PRO A 1 385 ? 10.795 -8.593 -54.582 1.00 24.88 385 PRO A CA 1
ATOM 3046 C C . PRO A 1 385 ? 10.492 -8.627 -53.080 1.00 24.88 385 PRO A C 1
ATOM 3048 O O . PRO A 1 385 ? 9.957 -9.601 -52.549 1.00 24.88 385 PRO A O 1
ATOM 3051 N N . ILE A 1 386 ? 10.789 -7.522 -52.396 1.00 27.48 386 ILE A N 1
ATOM 3052 C CA . ILE A 1 386 ? 10.219 -7.216 -51.083 1.00 27.48 386 ILE A CA 1
ATOM 3053 C C . ILE A 1 386 ? 8.716 -7.012 -51.300 1.00 27.48 386 ILE A C 1
ATOM 3055 O O . ILE A 1 386 ? 8.282 -5.987 -51.828 1.00 27.48 386 ILE A O 1
ATOM 3059 N N . LYS A 1 387 ? 7.901 -7.996 -50.908 1.00 24.77 387 LYS A N 1
ATOM 3060 C CA . LYS A 1 387 ? 6.451 -7.812 -50.794 1.00 24.77 387 LYS A CA 1
ATOM 3061 C C . LYS A 1 387 ? 6.195 -6.694 -49.779 1.00 24.77 387 LYS A C 1
ATOM 3063 O O . LYS A 1 387 ? 6.303 -6.922 -48.576 1.00 24.77 387 LYS A O 1
ATOM 3068 N N . LYS A 1 388 ? 5.802 -5.505 -50.249 1.00 25.53 388 LYS A N 1
ATOM 3069 C CA . LYS A 1 388 ? 5.071 -4.540 -49.419 1.00 25.53 388 LYS A CA 1
ATOM 3070 C C . LYS A 1 388 ? 3.770 -5.217 -48.999 1.00 25.53 388 LYS A C 1
ATOM 3072 O O . LYS A 1 388 ? 2.838 -5.356 -49.789 1.00 25.53 388 LYS A O 1
ATOM 3077 N N . ARG A 1 389 ? 3.735 -5.704 -47.761 1.00 25.86 389 ARG A N 1
ATOM 3078 C CA . ARG A 1 389 ? 2.511 -6.186 -47.132 1.00 25.86 389 ARG A CA 1
ATOM 3079 C C . ARG A 1 389 ? 1.645 -4.948 -46.905 1.00 25.86 389 ARG A C 1
ATOM 3081 O O . ARG A 1 389 ? 1.954 -4.123 -46.055 1.00 25.86 389 ARG A O 1
ATOM 3088 N N . SER A 1 390 ? 0.608 -4.791 -47.724 1.00 24.30 390 SER A N 1
ATOM 3089 C CA . SER A 1 390 ? -0.516 -3.915 -47.403 1.00 24.30 390 SER A CA 1
ATOM 3090 C C . SER A 1 390 ? -1.011 -4.325 -46.015 1.00 24.30 390 SER A C 1
ATOM 3092 O O . SER A 1 390 ? -1.389 -5.484 -45.809 1.00 24.30 390 SER A O 1
ATOM 3094 N N . TYR A 1 391 ? -0.910 -3.407 -45.052 1.00 28.81 391 TYR A N 1
ATOM 3095 C CA . TYR A 1 391 ? -1.553 -3.541 -43.753 1.00 28.81 391 TYR A CA 1
ATOM 3096 C C . TYR A 1 391 ? -3.060 -3.590 -44.013 1.00 28.81 391 TYR A C 1
ATOM 3098 O O . TYR A 1 391 ? -3.712 -2.565 -44.192 1.00 28.81 391 TYR A O 1
ATOM 3106 N N . ARG A 1 392 ? -3.613 -4.805 -44.092 1.00 30.27 392 ARG A N 1
ATOM 3107 C CA . ARG A 1 392 ? -5.040 -5.006 -43.847 1.00 30.27 392 ARG A CA 1
ATOM 3108 C C . ARG A 1 392 ? -5.301 -4.511 -42.429 1.00 30.27 392 ARG A C 1
ATOM 3110 O O . ARG A 1 392 ? -4.537 -4.865 -41.532 1.00 30.27 392 ARG A O 1
ATOM 3117 N N . GLY A 1 393 ? -6.325 -3.670 -42.288 1.00 30.50 393 GLY A N 1
ATOM 3118 C CA . GLY A 1 393 ? -6.706 -3.018 -41.040 1.00 30.50 393 GLY A CA 1
ATOM 3119 C C . GLY A 1 393 ? -6.596 -3.971 -39.859 1.00 30.50 393 GLY A C 1
ATOM 3120 O O . GLY A 1 393 ? -7.157 -5.068 -39.882 1.00 30.50 393 GLY A O 1
ATOM 3121 N N . ALA A 1 394 ? -5.816 -3.561 -38.863 1.00 31.20 394 ALA A N 1
ATOM 3122 C CA . ALA A 1 394 ? -5.806 -4.226 -37.580 1.00 31.20 394 ALA A CA 1
ATOM 3123 C C . ALA A 1 394 ? -7.241 -4.187 -37.041 1.00 31.20 394 ALA A C 1
ATOM 3125 O O . ALA A 1 394 ? -7.831 -3.110 -36.927 1.00 31.20 394 ALA A O 1
ATOM 3126 N N . CYS A 1 395 ? -7.811 -5.354 -36.733 1.00 25.72 395 CYS A N 1
ATOM 3127 C CA . CYS A 1 395 ? -8.904 -5.400 -35.770 1.00 25.72 395 CYS A CA 1
ATOM 3128 C C . CYS A 1 395 ? -8.440 -4.625 -34.529 1.00 25.72 395 CYS A C 1
ATOM 3130 O O . CYS A 1 395 ? -7.295 -4.841 -34.112 1.00 25.72 395 CYS A O 1
ATOM 3132 N N . PRO A 1 396 ? -9.264 -3.732 -33.954 1.00 33.59 396 PRO A N 1
ATOM 3133 C CA . PRO A 1 396 ? -8.917 -3.113 -32.685 1.00 33.59 396 PRO A CA 1
ATOM 3134 C C . PRO A 1 396 ? -8.616 -4.239 -31.693 1.00 33.59 396 PRO A C 1
ATOM 3136 O O . PRO A 1 396 ? -9.402 -5.180 -31.565 1.00 33.59 396 PRO A O 1
ATOM 3139 N N . LEU A 1 397 ? -7.431 -4.195 -31.079 1.00 34.81 397 LEU A N 1
ATOM 3140 C CA . LEU A 1 397 ? -7.079 -5.103 -29.996 1.00 34.81 397 LEU A CA 1
ATOM 3141 C C . LEU A 1 397 ? -8.145 -4.919 -28.917 1.00 34.81 397 LEU A C 1
ATOM 3143 O O . LEU A 1 397 ? -8.287 -3.836 -28.360 1.00 34.81 397 LEU A O 1
ATOM 3147 N N . GLN A 1 398 ? -8.948 -5.953 -28.689 1.00 38.66 398 GLN A N 1
ATOM 3148 C CA . GLN A 1 398 ? -9.956 -5.924 -27.645 1.00 38.66 398 GLN A CA 1
ATOM 3149 C C . GLN A 1 398 ? -9.221 -6.111 -26.316 1.00 38.66 398 GLN A C 1
ATOM 3151 O O . GLN A 1 398 ? -8.726 -7.201 -26.031 1.00 38.66 398 GLN A O 1
ATOM 3156 N N . VAL A 1 399 ? -9.086 -5.034 -25.543 1.00 55.59 399 VAL A N 1
ATOM 3157 C CA . VAL A 1 399 ? -8.589 -5.103 -24.166 1.00 55.59 399 VAL A CA 1
ATOM 3158 C C . VAL A 1 399 ? -9.710 -5.727 -23.340 1.00 55.59 399 VAL A C 1
ATOM 3160 O O . VAL A 1 399 ? -10.822 -5.203 -23.285 1.00 55.59 399 VAL A O 1
ATOM 3163 N N . VAL A 1 400 ? -9.447 -6.898 -22.768 1.00 51.91 400 VAL A N 1
ATOM 3164 C CA . VAL A 1 400 ? -10.401 -7.636 -21.932 1.00 51.91 400 VAL A CA 1
ATOM 3165 C C . VAL A 1 400 ? -9.847 -7.644 -20.514 1.00 51.91 400 VAL A C 1
ATOM 3167 O O . VAL A 1 400 ? -8.640 -7.798 -20.345 1.00 51.91 400 VAL A O 1
ATOM 3170 N N . CYS A 1 401 ? -10.718 -7.491 -19.515 1.00 64.50 401 CYS A N 1
ATOM 3171 C CA . CYS A 1 401 ? -10.360 -7.719 -18.118 1.00 64.50 401 CYS A CA 1
ATOM 3172 C C . CYS A 1 401 ? -9.917 -9.183 -17.957 1.00 64.50 401 CYS A C 1
ATOM 3174 O O . CYS A 1 401 ? -10.697 -10.103 -18.225 1.00 64.50 401 CYS A O 1
ATOM 3176 N N . ILE A 1 402 ? -8.659 -9.408 -17.581 1.00 68.06 402 ILE A N 1
ATOM 3177 C CA . ILE A 1 402 ? -8.079 -10.735 -17.382 1.00 68.06 402 ILE A CA 1
ATOM 3178 C C . ILE A 1 402 ? -7.684 -10.857 -15.914 1.00 68.06 402 ILE A C 1
ATOM 3180 O O . ILE A 1 402 ? -6.760 -10.201 -15.439 1.00 68.06 402 ILE A O 1
ATOM 3184 N N . ASP A 1 403 ? -8.345 -11.768 -15.201 1.00 71.56 403 ASP A N 1
ATOM 3185 C CA . ASP A 1 403 ? -7.903 -12.170 -13.869 1.00 71.56 403 ASP A CA 1
ATOM 3186 C C . ASP A 1 403 ? -6.675 -13.087 -14.024 1.00 71.56 403 ASP A C 1
ATOM 3188 O O . ASP A 1 403 ? -6.781 -14.233 -14.479 1.00 71.56 403 ASP A O 1
ATOM 3192 N N . TYR A 1 404 ? -5.483 -12.585 -13.679 1.00 81.50 404 TYR A N 1
ATOM 3193 C CA . TYR A 1 404 ? -4.276 -13.413 -13.651 1.00 81.50 404 TYR A CA 1
ATOM 3194 C C . TYR A 1 404 ? -4.338 -14.389 -12.469 1.00 81.50 404 TYR A C 1
ATOM 3196 O O . TYR A 1 404 ? -4.960 -14.092 -11.446 1.00 81.50 404 TYR A O 1
ATOM 3204 N N . PRO A 1 405 ? -3.661 -15.552 -12.553 1.00 80.94 405 PRO A N 1
ATOM 3205 C CA . PRO A 1 405 ? -3.628 -16.494 -11.446 1.00 80.94 405 PRO A CA 1
ATOM 3206 C C . PRO A 1 405 ? -3.131 -15.827 -10.162 1.00 80.94 405 PRO A C 1
ATOM 3208 O O . PRO A 1 405 ? -2.113 -15.112 -10.173 1.00 80.94 405 PRO A O 1
ATOM 3211 N N . ARG A 1 406 ? -3.836 -16.117 -9.059 1.00 84.88 406 ARG A N 1
ATOM 3212 C CA . ARG A 1 406 ? -3.400 -15.765 -7.707 1.00 84.88 406 ARG A CA 1
ATOM 3213 C C . ARG A 1 406 ? -1.956 -16.251 -7.522 1.00 84.88 406 ARG A C 1
ATOM 3215 O O . ARG A 1 406 ? -1.675 -17.421 -7.800 1.00 84.88 406 ARG A O 1
ATOM 3222 N N . PRO A 1 407 ? -1.030 -15.373 -7.112 1.00 85.69 407 PRO A N 1
ATOM 3223 C CA . PRO A 1 407 ? 0.338 -15.772 -6.844 1.00 85.69 407 PRO A CA 1
ATOM 3224 C C . PRO A 1 407 ? 0.385 -16.770 -5.685 1.00 85.69 407 PRO A C 1
ATOM 3226 O O . PRO A 1 407 ? -0.354 -16.642 -4.715 1.00 85.69 407 PRO A O 1
ATOM 3229 N N . GLU A 1 408 ? 1.294 -17.739 -5.771 1.00 83.88 408 GLU A N 1
ATOM 3230 C CA . GLU A 1 408 ? 1.608 -18.635 -4.655 1.00 83.88 408 GLU A CA 1
ATOM 3231 C C . GLU A 1 408 ? 2.323 -17.823 -3.562 1.00 83.88 408 GLU A C 1
ATOM 3233 O O . GLU A 1 408 ? 3.504 -17.487 -3.710 1.00 83.88 408 GLU A O 1
ATOM 3238 N N . LEU A 1 409 ? 1.595 -17.461 -2.503 1.00 82.94 409 LEU A N 1
ATOM 3239 C CA . LEU A 1 409 ? 2.084 -16.630 -1.391 1.00 82.94 409 LEU A CA 1
ATOM 3240 C C . LEU A 1 409 ? 2.086 -17.388 -0.059 1.00 82.94 409 LEU A C 1
ATOM 3242 O O . LEU A 1 409 ? 2.832 -17.037 0.852 1.00 82.94 409 LEU A O 1
ATOM 3246 N N . GLU A 1 410 ? 1.306 -18.463 0.037 1.00 79.56 410 GLU A N 1
ATOM 3247 C CA . GLU A 1 410 ? 0.977 -19.173 1.277 1.00 79.56 410 GLU A CA 1
ATOM 3248 C C . GLU A 1 410 ? 2.198 -19.835 1.933 1.00 79.56 410 GLU A C 1
ATOM 3250 O O . GLU A 1 410 ? 2.214 -20.079 3.135 1.00 79.56 410 GLU A O 1
ATOM 3255 N N . ASN A 1 411 ? 3.239 -20.107 1.141 1.00 79.94 411 ASN A N 1
ATOM 3256 C CA . ASN A 1 411 ? 4.483 -20.730 1.598 1.00 79.94 411 ASN A CA 1
ATOM 3257 C C . ASN A 1 411 ? 5.595 -19.716 1.914 1.00 79.94 411 ASN A C 1
ATOM 3259 O O . ASN A 1 411 ? 6.721 -20.118 2.214 1.00 79.94 411 ASN A O 1
ATOM 3263 N N . THR A 1 412 ? 5.329 -18.413 1.792 1.00 80.50 412 THR A N 1
ATOM 3264 C CA . THR A 1 412 ? 6.313 -17.381 2.142 1.00 80.50 412 THR A CA 1
ATOM 3265 C C . THR A 1 412 ? 6.404 -17.227 3.661 1.00 80.50 412 THR A C 1
ATOM 3267 O O . THR A 1 412 ? 5.414 -17.390 4.372 1.00 80.50 412 THR A O 1
ATOM 3270 N N . VAL A 1 413 ? 7.599 -16.913 4.169 1.00 81.88 413 VAL A N 1
ATOM 3271 C CA . VAL A 1 413 ? 7.843 -16.757 5.616 1.00 81.88 413 VAL A CA 1
ATOM 3272 C C . VAL A 1 413 ? 6.943 -15.665 6.201 1.00 81.88 413 VAL A C 1
ATOM 3274 O O . VAL A 1 413 ? 6.209 -15.926 7.149 1.00 81.88 413 VAL A O 1
ATOM 3277 N N . ASN A 1 414 ? 6.894 -14.503 5.546 1.00 82.62 414 ASN A N 1
ATOM 3278 C CA . ASN A 1 414 ? 6.071 -13.365 5.958 1.00 82.62 414 ASN A CA 1
ATOM 3279 C C . ASN A 1 414 ? 4.574 -13.711 6.029 1.00 82.62 414 ASN A C 1
ATOM 3281 O O . ASN A 1 414 ? 3.876 -13.287 6.952 1.00 82.62 414 ASN A O 1
ATOM 3285 N N . PHE A 1 415 ? 4.062 -14.496 5.072 1.00 87.12 415 PHE A N 1
ATOM 3286 C CA . PHE A 1 415 ? 2.673 -14.952 5.102 1.00 87.12 415 PHE A CA 1
ATOM 3287 C C . PHE A 1 415 ? 2.408 -15.880 6.289 1.00 87.12 415 PHE A C 1
ATOM 3289 O O . PHE A 1 415 ? 1.413 -15.691 6.988 1.00 87.12 415 PHE A O 1
ATOM 3296 N N . LEU A 1 416 ? 3.291 -16.855 6.531 1.00 88.44 416 LEU A N 1
ATOM 3297 C CA . LEU A 1 416 ? 3.157 -17.824 7.622 1.00 88.44 416 LEU A CA 1
ATOM 3298 C C . LEU A 1 416 ? 3.237 -17.162 9.004 1.00 88.44 416 LEU A C 1
ATOM 3300 O O . LEU A 1 416 ? 2.506 -17.552 9.913 1.00 88.44 416 LEU A O 1
ATOM 3304 N N . GLU A 1 417 ? 4.082 -16.147 9.169 1.00 85.62 417 GLU A N 1
ATOM 3305 C CA . GLU A 1 417 ? 4.182 -15.380 10.414 1.00 85.62 417 GLU A CA 1
ATOM 3306 C C . GLU A 1 417 ? 2.910 -14.577 10.690 1.00 85.62 417 GLU A C 1
ATOM 3308 O O . GLU A 1 417 ? 2.337 -14.680 11.777 1.00 85.62 417 GLU A O 1
ATOM 3313 N N . ALA A 1 418 ? 2.402 -13.855 9.687 1.00 89.69 418 ALA A N 1
ATOM 3314 C CA . ALA A 1 418 ? 1.126 -13.152 9.798 1.00 89.69 418 ALA A CA 1
ATOM 3315 C C . ALA A 1 418 ? -0.051 -14.120 10.034 1.00 89.69 418 ALA A C 1
ATOM 3317 O O . ALA A 1 418 ? -0.956 -13.822 10.819 1.00 89.69 418 ALA A O 1
ATOM 3318 N N . ALA A 1 419 ? -0.022 -15.309 9.421 1.00 90.25 419 ALA A N 1
ATOM 3319 C CA . ALA A 1 419 ? -1.000 -16.370 9.654 1.00 90.25 419 ALA A CA 1
ATOM 3320 C C . ALA A 1 419 ? -0.933 -16.891 11.099 1.00 90.25 419 ALA A C 1
ATOM 3322 O O . ALA A 1 419 ? -1.960 -17.102 11.738 1.00 90.25 419 ALA A O 1
ATOM 3323 N N . SER A 1 420 ? 0.273 -17.063 11.648 1.00 92.44 420 SER A N 1
ATOM 3324 C CA . SER A 1 420 ? 0.470 -17.478 13.039 1.00 92.44 420 SER A CA 1
ATOM 3325 C C . SER A 1 420 ? -0.029 -16.415 14.022 1.00 92.44 420 SER A C 1
ATOM 3327 O O . SER A 1 420 ? -0.702 -16.746 14.999 1.00 92.44 420 SER A O 1
ATOM 3329 N N . LEU A 1 421 ? 0.272 -15.138 13.767 1.00 92.62 421 LEU A N 1
ATOM 3330 C CA . LEU A 1 421 ? -0.175 -14.026 14.608 1.00 92.62 421 LEU A CA 1
ATOM 3331 C C . LEU A 1 421 ? -1.704 -13.918 14.614 1.00 92.62 421 LEU A C 1
ATOM 3333 O O . LEU A 1 421 ? -2.322 -13.888 15.676 1.00 92.62 421 LEU A O 1
ATOM 3337 N N . SER A 1 422 ? -2.328 -13.917 13.441 1.00 92.00 422 SER A N 1
ATOM 3338 C CA . SER A 1 422 ? -3.787 -13.862 13.306 1.00 92.00 422 SER A CA 1
ATOM 3339 C C . SER A 1 422 ? -4.485 -15.093 13.906 1.00 92.00 422 SER A C 1
ATOM 3341 O O . SER A 1 422 ? -5.498 -14.957 14.601 1.00 92.00 422 SER A O 1
ATOM 3343 N N . ALA A 1 423 ? -3.919 -16.293 13.727 1.00 92.12 423 ALA A N 1
ATOM 3344 C CA . ALA A 1 423 ? -4.413 -17.519 14.349 1.00 92.12 423 ALA A CA 1
ATOM 3345 C C . ALA A 1 423 ? -4.347 -17.469 15.880 1.00 92.12 423 ALA A C 1
ATOM 3347 O O . ALA A 1 423 ? -5.261 -17.983 16.528 1.00 92.12 423 ALA A O 1
ATOM 3348 N N . SER A 1 424 ? -3.333 -16.804 16.452 1.00 94.62 424 SER A N 1
ATOM 3349 C CA . SER A 1 424 ? -3.177 -16.683 17.905 1.00 94.62 424 SER A CA 1
ATOM 3350 C C . SER A 1 424 ? -4.403 -16.055 18.579 1.00 94.62 424 SER A C 1
ATOM 3352 O O . SER A 1 424 ? -4.821 -16.537 19.631 1.00 94.62 424 SER A O 1
ATOM 3354 N N . PHE A 1 425 ? -5.058 -15.079 17.933 1.00 93.31 425 PHE A N 1
ATOM 3355 C CA . PHE A 1 425 ? -6.300 -14.474 18.429 1.00 93.31 425 PHE A CA 1
ATOM 3356 C C . PHE A 1 425 ? -7.467 -15.464 18.421 1.00 93.31 425 PHE A C 1
ATOM 3358 O O . PHE A 1 425 ? -8.226 -15.529 19.382 1.00 93.31 425 PHE A O 1
ATOM 3365 N N . ARG A 1 426 ? -7.610 -16.284 17.373 1.00 90.12 426 ARG A N 1
ATOM 3366 C CA . ARG A 1 426 ? -8.682 -17.294 17.301 1.00 90.12 426 ARG A CA 1
ATOM 3367 C C . ARG A 1 426 ? -8.498 -18.418 18.318 1.00 90.12 426 ARG A C 1
ATOM 3369 O O . ARG A 1 426 ? -9.494 -18.909 18.856 1.00 90.12 426 ARG A O 1
ATOM 3376 N N . SER A 1 427 ? -7.247 -18.824 18.544 1.00 91.69 427 SER A N 1
ATOM 3377 C CA . SER A 1 427 ? -6.872 -19.895 19.472 1.00 91.69 427 SER A CA 1
ATOM 3378 C C . SER A 1 427 ? -6.706 -19.437 20.920 1.00 91.69 427 SER A C 1
ATOM 3380 O O . SER A 1 427 ? -6.489 -20.279 21.789 1.00 91.69 427 SER A O 1
ATOM 3382 N N . ALA A 1 428 ? -6.766 -18.130 21.189 1.00 89.19 428 ALA A N 1
ATOM 3383 C CA . ALA A 1 428 ? -6.650 -17.605 22.540 1.00 89.19 428 ALA A CA 1
ATOM 3384 C C . ALA A 1 428 ? -7.730 -18.225 23.453 1.00 89.19 428 ALA A C 1
ATOM 3386 O O . ALA A 1 428 ? -8.880 -18.388 23.016 1.00 89.19 428 ALA A O 1
ATOM 3387 N N . PRO A 1 429 ? -7.394 -18.572 24.712 1.00 90.75 429 PRO A N 1
ATOM 3388 C CA . PRO A 1 429 ? -8.385 -19.003 25.689 1.00 90.75 429 PRO A CA 1
ATOM 3389 C C . PRO A 1 429 ? -9.511 -17.974 25.786 1.00 90.75 429 PRO A C 1
ATOM 3391 O O . PRO A 1 429 ? -9.255 -16.772 25.876 1.00 90.75 429 PRO A O 1
ATOM 3394 N N . ARG A 1 430 ? -10.764 -18.440 25.757 1.00 93.50 430 ARG A N 1
ATOM 3395 C CA . ARG A 1 430 ? -11.914 -17.535 25.837 1.00 93.50 430 ARG A CA 1
ATOM 3396 C C . ARG A 1 430 ? -11.901 -16.831 27.199 1.00 93.50 430 ARG A C 1
ATOM 3398 O O . ARG A 1 430 ? -11.764 -17.515 28.216 1.00 93.50 430 ARG A O 1
ATOM 3405 N N . PRO A 1 431 ? -12.040 -15.495 27.244 1.00 94.44 431 PRO A N 1
ATOM 3406 C CA . PRO A 1 431 ? -11.997 -14.766 28.502 1.00 94.44 431 PRO A CA 1
ATOM 3407 C C . PRO A 1 431 ? -13.201 -15.146 29.371 1.00 94.44 431 PRO A C 1
ATOM 3409 O O . PRO A 1 431 ? -14.326 -15.212 28.878 1.00 94.44 431 PRO A O 1
ATOM 3412 N N . SER A 1 432 ? -12.978 -15.340 30.675 1.00 93.38 432 SER A N 1
ATOM 3413 C CA . SER A 1 432 ? -14.058 -15.585 31.647 1.00 93.38 432 SER A CA 1
ATOM 3414 C C . SER A 1 432 ? -15.074 -14.438 31.666 1.00 93.38 432 SER A C 1
ATOM 3416 O O . SER A 1 432 ? -16.278 -14.665 31.768 1.00 93.38 432 SER A O 1
ATOM 3418 N N . LYS A 1 433 ? -14.585 -13.204 31.496 1.00 95.44 433 LYS A N 1
ATOM 3419 C CA . LYS A 1 433 ? -15.382 -12.001 31.263 1.00 95.44 433 LYS A CA 1
ATOM 3420 C C . LYS A 1 433 ? -14.883 -11.291 29.995 1.00 95.44 433 LYS A C 1
ATOM 3422 O O . LYS A 1 433 ? -13.821 -10.669 30.033 1.00 95.44 433 LYS A O 1
ATOM 3427 N N . PRO A 1 434 ? -15.624 -11.356 28.874 1.00 96.75 434 PRO A N 1
ATOM 3428 C CA . PRO A 1 434 ? -15.302 -10.591 27.676 1.00 96.75 434 PRO A CA 1
ATOM 3429 C C . PRO A 1 434 ? -15.232 -9.087 27.957 1.00 96.75 434 PRO A C 1
ATOM 3431 O O . PRO A 1 434 ? -16.230 -8.489 28.355 1.00 96.75 434 PRO A O 1
ATOM 3434 N N . LEU A 1 435 ? -14.067 -8.482 27.717 1.00 97.81 435 LEU A N 1
ATOM 3435 C CA . LEU A 1 435 ? -13.906 -7.025 27.734 1.00 97.81 435 LEU A CA 1
ATOM 3436 C C . LEU A 1 435 ? -14.807 -6.353 26.691 1.00 97.81 435 LEU A C 1
ATOM 3438 O O . LEU A 1 435 ? -14.866 -6.789 25.536 1.00 97.81 435 LEU A O 1
ATOM 3442 N N . LYS A 1 436 ? -15.456 -5.262 27.092 1.00 98.19 436 LYS A N 1
ATOM 3443 C CA . LYS A 1 436 ? -16.074 -4.290 26.195 1.00 98.19 436 LYS A CA 1
ATOM 3444 C C . LYS A 1 436 ? -15.001 -3.297 25.767 1.00 98.19 436 LYS A C 1
ATOM 3446 O O . LYS A 1 436 ? -14.452 -2.588 26.607 1.00 98.19 436 LYS A O 1
ATOM 3451 N N . VAL A 1 437 ? -14.713 -3.234 24.472 1.00 98.69 437 VAL A N 1
ATOM 3452 C CA . VAL A 1 437 ? -13.671 -2.352 23.926 1.00 98.69 437 VAL A CA 1
ATOM 3453 C C . VAL A 1 437 ? -14.310 -1.377 22.955 1.00 98.69 437 VAL A C 1
ATOM 3455 O O . VAL A 1 437 ? -14.851 -1.806 21.940 1.00 98.69 437 VAL A O 1
ATOM 3458 N N . VAL A 1 438 ? -14.267 -0.077 23.242 1.00 98.75 438 VAL A N 1
ATOM 3459 C CA . VAL A 1 438 ? -14.768 0.938 22.303 1.00 98.75 438 VAL A CA 1
ATOM 3460 C C . VAL A 1 438 ? -13.645 1.406 21.384 1.00 98.75 438 VAL A C 1
ATOM 3462 O O . VAL A 1 438 ? -12.536 1.688 21.832 1.00 98.75 438 VAL A O 1
ATOM 3465 N N . ILE A 1 439 ? -13.930 1.473 20.086 1.00 98.88 439 ILE A N 1
ATOM 3466 C CA . ILE A 1 439 ? -12.964 1.798 19.038 1.00 98.88 439 ILE A CA 1
ATOM 3467 C C . ILE A 1 439 ? -13.512 2.977 18.233 1.00 98.88 439 ILE A C 1
ATOM 3469 O O . ILE A 1 439 ? -14.600 2.882 17.672 1.00 98.88 439 ILE A O 1
ATOM 3473 N N . ALA A 1 440 ? -12.776 4.085 18.161 1.00 98.62 440 ALA A N 1
ATOM 3474 C CA . ALA A 1 440 ? -13.160 5.262 17.382 1.00 98.62 440 ALA A CA 1
ATOM 3475 C C . ALA A 1 440 ? -12.483 5.260 15.999 1.00 98.62 440 ALA A C 1
ATOM 3477 O O . ALA A 1 440 ? -11.268 5.426 15.910 1.00 98.62 440 ALA A O 1
ATOM 3478 N N . GLY A 1 441 ? -13.278 5.112 14.937 1.00 98.38 441 GLY A N 1
ATOM 3479 C CA . GLY A 1 441 ? -12.879 5.117 13.525 1.00 98.38 441 GLY A CA 1
ATOM 3480 C C . GLY A 1 441 ? -12.956 3.734 12.873 1.00 98.38 441 GLY A C 1
ATOM 3481 O O . GLY A 1 441 ? -12.189 2.844 13.226 1.00 98.38 441 GLY A O 1
ATOM 3482 N N . ALA A 1 442 ? -13.820 3.559 11.867 1.00 98.44 442 ALA A N 1
ATOM 3483 C CA . ALA A 1 442 ? -13.987 2.320 11.096 1.00 98.44 442 ALA A CA 1
ATOM 3484 C C . ALA A 1 442 ? -13.220 2.337 9.761 1.00 98.44 442 ALA A C 1
ATOM 3486 O O . ALA A 1 442 ? -13.689 1.840 8.733 1.00 98.44 442 ALA A O 1
ATOM 3487 N N . GLY A 1 443 ? -12.007 2.897 9.774 1.00 98.31 443 GLY A N 1
ATOM 3488 C CA . GLY A 1 443 ? -11.010 2.620 8.739 1.00 98.31 443 GLY A CA 1
ATOM 3489 C C . GLY A 1 443 ? -10.468 1.190 8.848 1.00 98.31 443 GLY A C 1
ATOM 3490 O O . GLY A 1 443 ? -10.777 0.476 9.803 1.00 98.31 443 GLY A O 1
ATOM 3491 N N . LEU A 1 444 ? -9.601 0.775 7.917 1.00 98.50 444 LEU A N 1
ATOM 3492 C CA . LEU A 1 444 ? -9.011 -0.575 7.937 1.00 98.50 444 LEU A CA 1
ATOM 3493 C C . LEU A 1 444 ? -8.342 -0.930 9.281 1.00 98.50 444 LEU A C 1
ATOM 3495 O O . LEU A 1 444 ? -8.456 -2.066 9.732 1.00 98.50 444 LEU A O 1
ATOM 3499 N N . ALA A 1 445 ? -7.715 0.038 9.962 1.00 98.62 445 ALA A N 1
ATOM 3500 C CA . ALA A 1 445 ? -7.121 -0.164 11.287 1.00 98.62 445 ALA A CA 1
ATOM 3501 C C . ALA A 1 445 ? -8.163 -0.505 12.370 1.00 98.62 445 ALA A C 1
ATOM 3503 O O . ALA A 1 445 ? -7.973 -1.453 13.136 1.00 98.62 445 ALA A O 1
ATOM 3504 N N . GLY A 1 446 ? -9.280 0.229 12.422 1.00 98.69 446 GLY A N 1
ATOM 3505 C CA . GLY A 1 446 ? -10.351 -0.013 13.390 1.00 98.69 446 GLY A CA 1
ATOM 3506 C C . GLY A 1 446 ? -11.144 -1.280 13.084 1.00 98.69 446 GLY A C 1
ATOM 3507 O O . GLY A 1 446 ? -11.400 -2.071 13.989 1.00 98.69 446 GLY A O 1
ATOM 3508 N N . LEU A 1 447 ? -11.440 -1.527 11.803 1.00 98.81 447 LEU A N 1
ATOM 3509 C CA . LEU A 1 447 ? -12.060 -2.767 11.329 1.00 98.81 447 LEU A CA 1
ATOM 3510 C C . LEU A 1 447 ? -11.197 -3.989 11.679 1.00 98.81 447 LEU A C 1
ATOM 3512 O O . LEU A 1 447 ? -11.704 -4.954 12.244 1.00 98.81 447 LEU A O 1
ATOM 3516 N N . SER A 1 448 ? -9.886 -3.926 11.425 1.00 98.69 448 SER A N 1
ATOM 3517 C CA . SER A 1 448 ? -8.936 -4.979 11.801 1.00 98.69 448 SER A CA 1
ATOM 3518 C C . SER A 1 448 ? -8.896 -5.189 13.318 1.00 98.69 448 SER A C 1
ATOM 3520 O O . SER A 1 448 ? -9.024 -6.318 13.789 1.00 98.69 448 SER A O 1
ATOM 3522 N N . THR A 1 449 ? -8.780 -4.108 14.097 1.00 98.75 449 THR A N 1
ATOM 3523 C CA . THR A 1 449 ? -8.789 -4.171 15.569 1.00 98.75 449 THR A CA 1
ATOM 3524 C C . THR A 1 449 ? -10.053 -4.854 16.093 1.00 98.75 449 THR A C 1
ATOM 3526 O O . THR A 1 449 ? -9.966 -5.801 16.874 1.00 98.75 449 THR A O 1
ATOM 3529 N N . ALA A 1 450 ? -11.230 -4.424 15.630 1.00 98.81 450 ALA A N 1
ATOM 3530 C CA . ALA A 1 450 ? -12.508 -5.002 16.030 1.00 98.81 450 ALA A CA 1
ATOM 3531 C C . ALA A 1 450 ? -12.607 -6.484 15.638 1.00 98.81 450 ALA A C 1
ATOM 3533 O O . ALA A 1 450 ? -12.971 -7.319 16.464 1.00 98.81 450 ALA A O 1
ATOM 3534 N N . LYS A 1 451 ? -12.212 -6.835 14.411 1.00 98.56 451 LYS A N 1
ATOM 3535 C CA . LYS A 1 451 ? -12.214 -8.214 13.914 1.00 98.56 451 LYS A CA 1
ATOM 3536 C C . LYS A 1 451 ? -11.388 -9.137 14.808 1.00 98.56 451 LYS A C 1
ATOM 3538 O O . LYS A 1 451 ? -11.885 -10.182 15.224 1.00 98.56 451 LYS A O 1
ATOM 3543 N N . TYR A 1 452 ? -10.146 -8.771 15.124 1.00 98.44 452 TYR A N 1
ATOM 3544 C CA . TYR A 1 452 ? -9.267 -9.641 15.914 1.00 98.44 452 TYR A CA 1
ATOM 3545 C C . TYR A 1 452 ? -9.629 -9.674 17.409 1.00 98.44 452 TYR A C 1
ATOM 3547 O O . TYR A 1 452 ? -9.482 -10.720 18.043 1.00 98.44 452 TYR A O 1
ATOM 3555 N N . LEU A 1 453 ? -10.195 -8.596 17.966 1.00 98.25 453 LEU A N 1
ATOM 3556 C CA . LEU A 1 453 ? -10.794 -8.625 19.309 1.00 98.25 453 LEU A CA 1
ATOM 3557 C C . LEU A 1 453 ? -12.004 -9.568 19.372 1.00 98.25 453 LEU A C 1
ATOM 3559 O O . LEU A 1 453 ? -12.135 -10.340 20.324 1.00 98.25 453 LEU A O 1
ATOM 3563 N N . ALA A 1 454 ? -12.857 -9.553 18.345 1.00 98.12 454 ALA A N 1
ATOM 3564 C CA . ALA A 1 454 ? -13.976 -10.483 18.227 1.00 98.12 454 ALA A CA 1
ATOM 3565 C C . ALA A 1 454 ? -13.491 -11.940 18.062 1.00 98.12 454 ALA A C 1
ATOM 3567 O O . ALA A 1 454 ? -14.042 -12.859 18.675 1.00 98.12 454 ALA A O 1
ATOM 3568 N N . ASP A 1 455 ? -12.412 -12.173 17.306 1.00 97.50 455 ASP A N 1
ATOM 3569 C CA . ASP A 1 455 ? -11.780 -13.495 17.198 1.00 97.50 455 ASP A CA 1
ATOM 3570 C C . ASP A 1 455 ? -11.310 -14.028 18.555 1.00 97.50 455 ASP A C 1
ATOM 3572 O O . ASP A 1 455 ? -11.588 -15.193 18.862 1.00 97.50 455 ASP A O 1
ATOM 3576 N N . ALA A 1 456 ? -10.714 -13.169 19.385 1.00 97.25 456 ALA A N 1
ATOM 3577 C CA . ALA A 1 456 ? -10.298 -13.471 20.758 1.00 97.25 456 ALA A CA 1
ATOM 3578 C C . ALA A 1 456 ? -11.466 -13.619 21.756 1.00 97.25 456 ALA A C 1
ATOM 3580 O O . ALA A 1 456 ? -11.279 -14.089 22.875 1.00 97.25 456 ALA A O 1
ATOM 3581 N N . GLY A 1 457 ? -12.700 -13.303 21.349 1.00 97.12 457 GLY A N 1
ATOM 3582 C CA . GLY A 1 457 ? -13.899 -13.461 22.178 1.00 97.12 457 GLY A CA 1
ATOM 3583 C C . GLY A 1 457 ? -14.225 -12.258 23.059 1.00 97.12 457 GLY A C 1
ATOM 3584 O O . GLY A 1 457 ? -14.966 -12.410 24.028 1.00 97.12 457 GLY A O 1
ATOM 3585 N N . HIS A 1 458 ? -13.686 -11.082 22.737 1.00 98.12 458 HIS A N 1
ATOM 3586 C CA . HIS A 1 458 ? -14.076 -9.806 23.337 1.00 98.12 458 HIS A CA 1
ATOM 3587 C C . HIS A 1 458 ? -15.262 -9.175 22.592 1.00 98.12 458 HIS A C 1
ATOM 3589 O O . HIS A 1 458 ? -15.655 -9.640 21.523 1.00 98.12 458 HIS A O 1
ATOM 3595 N N . LYS A 1 459 ? -15.834 -8.104 23.157 1.00 98.12 459 LYS A N 1
ATOM 3596 C CA . LYS A 1 459 ? -16.980 -7.374 22.594 1.00 98.12 459 LYS A CA 1
ATOM 3597 C C . LYS A 1 459 ? -16.552 -5.987 22.102 1.00 98.12 459 LYS A C 1
ATOM 3599 O O . LYS A 1 459 ? -16.620 -5.022 22.871 1.00 98.12 459 LYS A O 1
ATOM 3604 N N . PRO A 1 460 ? -16.072 -5.866 20.853 1.00 98.69 460 PRO A N 1
ATOM 3605 C CA . PRO A 1 460 ? -15.723 -4.573 20.283 1.00 98.69 460 PRO A CA 1
ATOM 3606 C C . PRO A 1 460 ? -16.985 -3.768 19.937 1.00 98.69 460 PRO A C 1
ATOM 3608 O O . PRO A 1 460 ? -17.925 -4.303 19.354 1.00 98.69 460 PRO A O 1
ATOM 3611 N N . LEU A 1 461 ? -16.979 -2.476 20.260 1.00 98.81 461 LEU A N 1
ATOM 3612 C CA . LEU A 1 461 ? -17.937 -1.475 19.794 1.00 98.81 461 LEU A CA 1
ATOM 3613 C C . LEU A 1 461 ? -17.187 -0.478 18.907 1.00 98.81 461 LEU A C 1
ATOM 3615 O O . LEU A 1 461 ? -16.461 0.382 19.406 1.00 98.81 461 LEU A O 1
ATOM 3619 N N . LEU A 1 462 ? -17.343 -0.612 17.595 1.00 98.88 462 LEU A N 1
ATOM 3620 C CA . LEU A 1 462 ? -16.675 0.208 16.592 1.00 98.88 462 LEU A CA 1
ATOM 3621 C C . LEU A 1 462 ? -17.568 1.386 16.190 1.00 98.88 462 LEU A C 1
ATOM 3623 O O . LEU A 1 462 ? -18.683 1.189 15.718 1.00 98.88 462 LEU A O 1
ATOM 3627 N N . LEU A 1 463 ? -17.078 2.610 16.372 1.00 98.75 463 LEU A N 1
ATOM 3628 C CA . LEU A 1 463 ? -17.813 3.851 16.135 1.00 98.75 463 LEU A CA 1
ATOM 3629 C C . LEU A 1 463 ? -17.187 4.617 14.965 1.00 98.75 463 LEU A C 1
ATOM 3631 O O . LEU A 1 463 ? -16.052 5.079 15.064 1.00 98.75 463 LEU A O 1
ATOM 3635 N N . GLU A 1 464 ? -17.918 4.769 13.867 1.00 98.62 464 GLU A N 1
ATOM 3636 C CA . GLU A 1 464 ? -17.502 5.538 12.692 1.00 98.62 464 GLU A CA 1
ATOM 3637 C C . GLU A 1 464 ? -18.176 6.903 12.676 1.00 98.62 464 GLU A C 1
ATOM 3639 O O . GLU A 1 464 ? -19.372 7.022 12.930 1.00 98.62 464 GLU A O 1
ATOM 3644 N N . ALA A 1 465 ? -17.409 7.949 12.370 1.00 97.94 465 ALA A N 1
ATOM 3645 C CA . ALA A 1 465 ? -17.909 9.315 12.385 1.00 97.94 465 ALA A CA 1
ATOM 3646 C C . ALA A 1 465 ? -18.834 9.634 11.203 1.00 97.94 465 ALA A C 1
ATOM 3648 O O . ALA A 1 465 ? -19.701 10.497 11.344 1.00 97.94 465 ALA A O 1
ATOM 3649 N N . ARG A 1 466 ? -18.617 8.992 10.051 1.00 97.56 466 ARG A N 1
ATOM 3650 C CA . ARG A 1 466 ? -19.379 9.196 8.812 1.00 97.56 466 ARG A CA 1
ATOM 3651 C C . ARG A 1 466 ? -20.469 8.133 8.635 1.00 97.56 466 ARG A C 1
ATOM 3653 O O . ARG A 1 466 ? -20.594 7.206 9.435 1.00 97.56 466 ARG A O 1
ATOM 3660 N N . ASP A 1 467 ? -21.235 8.270 7.563 1.00 97.56 467 ASP A N 1
ATOM 3661 C CA . ASP A 1 467 ? -22.217 7.299 7.072 1.00 97.56 467 ASP A CA 1
ATOM 3662 C C . ASP A 1 467 ? -21.601 6.226 6.150 1.00 97.56 467 ASP A C 1
ATOM 3664 O O . ASP A 1 467 ? -22.323 5.424 5.566 1.00 97.56 467 ASP A O 1
ATOM 3668 N N . VAL A 1 468 ? -20.267 6.182 6.044 1.00 98.00 468 VAL A N 1
ATOM 3669 C CA . VAL A 1 468 ? -19.522 5.275 5.163 1.00 98.00 468 VAL A CA 1
ATOM 3670 C C . VAL A 1 468 ? -18.330 4.638 5.886 1.00 98.00 468 VAL A C 1
ATOM 3672 O O . VAL A 1 468 ? -17.626 5.286 6.666 1.00 98.00 468 VAL A O 1
ATOM 3675 N N . LEU A 1 469 ? -18.079 3.357 5.603 1.00 98.12 469 LEU A N 1
ATOM 3676 C CA . LEU A 1 469 ? -16.958 2.577 6.141 1.00 98.12 469 LEU A CA 1
ATOM 3677 C C . LEU A 1 469 ? -15.652 2.811 5.363 1.00 98.12 469 LEU A C 1
ATOM 3679 O O . LEU A 1 469 ? -15.647 3.326 4.250 1.00 98.12 469 LEU A O 1
ATOM 3683 N N . GLY A 1 470 ? -14.523 2.385 5.936 1.00 95.88 470 GLY A N 1
ATOM 3684 C CA . GLY A 1 470 ? -13.248 2.258 5.220 1.00 95.88 470 GLY A CA 1
ATOM 3685 C C . GLY A 1 470 ? -12.282 3.428 5.403 1.00 95.88 470 GLY A C 1
ATOM 3686 O O . GLY A 1 470 ? -11.074 3.277 5.215 1.00 95.88 470 GLY A O 1
ATOM 3687 N N . GLY A 1 471 ? -12.743 4.585 5.880 1.00 96.12 471 GLY A N 1
ATOM 3688 C CA . GLY A 1 471 ? -11.844 5.716 6.124 1.00 96.12 471 GLY A CA 1
ATOM 3689 C C . GLY A 1 471 ? -11.253 6.237 4.810 1.00 96.12 471 GLY A C 1
ATOM 3690 O O . GLY A 1 471 ? -11.990 6.769 3.983 1.00 96.12 471 GLY A O 1
ATOM 3691 N N . LYS A 1 472 ? -9.938 6.058 4.621 1.00 96.94 472 LYS A N 1
ATOM 3692 C CA . LYS A 1 472 ? -9.218 6.435 3.391 1.00 96.94 472 LYS A CA 1
ATOM 3693 C C . LYS A 1 472 ? -9.475 5.500 2.202 1.00 96.94 472 LYS A C 1
ATOM 3695 O O . LYS A 1 472 ? -9.097 5.856 1.099 1.00 96.94 472 LYS A O 1
ATOM 3700 N N . VAL A 1 473 ? -10.122 4.350 2.417 1.00 97.50 473 VAL A N 1
ATOM 3701 C CA . VAL A 1 473 ? -10.583 3.461 1.332 1.00 97.50 473 VAL A CA 1
ATOM 3702 C C . VAL A 1 473 ? -12.083 3.606 1.047 1.00 97.50 473 VAL A C 1
ATOM 3704 O O . VAL A 1 473 ? -12.660 2.777 0.361 1.00 97.50 473 VAL A O 1
ATOM 3707 N N . ALA A 1 474 ? -12.753 4.610 1.624 1.00 97.88 474 ALA A N 1
ATOM 3708 C CA . ALA A 1 474 ? -14.189 4.796 1.429 1.00 97.88 474 ALA A CA 1
ATOM 3709 C C . ALA A 1 474 ? -14.523 5.130 -0.034 1.00 97.88 474 ALA A C 1
ATOM 3711 O O . ALA A 1 474 ? -13.726 5.766 -0.726 1.00 97.88 474 ALA A O 1
ATOM 3712 N N . ALA A 1 475 ? -15.723 4.749 -0.456 1.00 98.38 475 ALA A N 1
ATOM 3713 C CA . ALA A 1 475 ? -16.292 5.071 -1.755 1.00 98.38 475 ALA A CA 1
ATOM 3714 C C . ALA A 1 475 ? -17.770 5.434 -1.590 1.00 98.38 475 ALA A C 1
ATOM 3716 O O . ALA A 1 475 ? -18.420 4.977 -0.645 1.00 98.38 475 ALA A O 1
ATOM 3717 N N . TRP A 1 476 ? -18.291 6.238 -2.508 1.00 98.50 476 TRP A N 1
ATOM 3718 C CA . TRP A 1 476 ? -19.687 6.664 -2.537 1.00 98.50 476 TRP A CA 1
ATOM 3719 C C . TRP A 1 476 ? -20.276 6.397 -3.911 1.00 98.50 476 TRP A C 1
ATOM 3721 O O . TRP A 1 476 ? -19.554 6.371 -4.905 1.00 98.50 476 TRP A O 1
ATOM 3731 N N . LYS A 1 477 ? -21.587 6.184 -3.943 1.00 98.00 477 LYS A N 1
ATOM 3732 C CA . LYS A 1 477 ? -22.354 5.972 -5.165 1.00 98.00 477 LYS A CA 1
ATOM 3733 C C . LYS A 1 477 ? -23.108 7.254 -5.494 1.00 98.00 477 LYS A C 1
ATOM 3735 O O . LYS A 1 477 ? -23.780 7.785 -4.611 1.00 98.00 477 LYS A O 1
ATOM 3740 N N . ASP A 1 478 ? -22.969 7.746 -6.719 1.00 97.31 478 ASP A N 1
ATOM 3741 C CA . ASP A 1 478 ? -23.707 8.916 -7.194 1.00 97.31 478 ASP A CA 1
ATOM 3742 C C . ASP A 1 478 ? -25.125 8.569 -7.678 1.00 97.31 478 ASP A C 1
ATOM 3744 O O . ASP A 1 478 ? -25.554 7.412 -7.640 1.00 97.31 478 ASP A O 1
ATOM 3748 N N . ASP A 1 479 ? -25.867 9.588 -8.117 1.00 97.38 479 ASP A N 1
ATOM 3749 C CA . ASP A 1 479 ? -27.262 9.457 -8.552 1.00 97.38 479 ASP A CA 1
ATOM 3750 C C . ASP A 1 479 ? -27.432 8.591 -9.815 1.00 97.38 479 ASP A C 1
ATOM 3752 O O . ASP A 1 479 ? -28.500 8.009 -10.018 1.00 97.38 479 ASP A O 1
ATOM 3756 N N . ASP A 1 480 ? -26.389 8.459 -10.641 1.00 96.56 480 ASP A N 1
ATOM 3757 C CA . ASP A 1 480 ? -26.401 7.582 -11.818 1.00 96.56 480 ASP A CA 1
ATOM 3758 C C . ASP A 1 480 ? -26.065 6.124 -11.452 1.00 96.56 480 ASP A C 1
ATOM 3760 O O . ASP A 1 480 ? -26.179 5.223 -12.285 1.00 96.56 480 ASP A O 1
ATOM 3764 N N . GLY A 1 481 ? -25.673 5.876 -10.199 1.00 96.62 481 GLY A N 1
ATOM 3765 C CA . GLY A 1 481 ? -25.298 4.563 -9.691 1.00 96.62 481 GLY A CA 1
ATOM 3766 C C . GLY A 1 481 ? -23.813 4.226 -9.833 1.00 96.62 481 GLY A C 1
ATOM 3767 O O . GLY A 1 481 ? -23.437 3.097 -9.503 1.00 96.62 481 GLY A O 1
ATOM 3768 N N . ASP A 1 482 ? -22.979 5.175 -10.268 1.00 97.94 482 ASP A N 1
ATOM 3769 C CA . ASP A 1 482 ? -21.536 4.985 -10.409 1.00 97.94 482 ASP A CA 1
ATOM 3770 C C . ASP A 1 482 ? -20.805 5.267 -9.096 1.00 97.94 482 ASP A C 1
ATOM 3772 O O . ASP A 1 482 ? -21.161 6.162 -8.326 1.00 97.94 482 ASP A O 1
ATOM 3776 N N . TRP A 1 483 ? -19.747 4.499 -8.845 1.00 98.50 483 TRP A N 1
ATOM 3777 C CA . TRP A 1 483 ? -18.920 4.654 -7.655 1.00 98.50 483 TRP A CA 1
ATOM 3778 C C . TRP A 1 483 ? -17.741 5.602 -7.896 1.00 98.50 483 TRP A C 1
ATOM 3780 O O . TRP A 1 483 ? -17.099 5.561 -8.945 1.00 98.50 483 TRP A O 1
ATOM 3790 N N . TYR A 1 484 ? -17.416 6.407 -6.886 1.00 98.50 484 TYR A N 1
ATOM 3791 C CA . TYR A 1 484 ? -16.190 7.201 -6.812 1.00 98.50 484 TYR A CA 1
ATOM 3792 C C . TYR A 1 484 ? -15.508 7.002 -5.453 1.00 98.50 484 TYR A C 1
ATOM 3794 O O . TYR A 1 484 ? -16.159 6.953 -4.403 1.00 98.50 484 TYR A O 1
ATOM 3802 N N . GLU A 1 485 ? -14.187 6.854 -5.467 1.00 98.31 485 GLU A N 1
ATOM 3803 C CA . GLU A 1 485 ? -13.385 6.418 -4.326 1.00 98.31 485 GLU A CA 1
ATOM 3804 C C . GLU A 1 485 ? -12.607 7.567 -3.676 1.00 98.31 485 GLU A C 1
ATOM 3806 O O . GLU A 1 485 ? -12.401 8.641 -4.232 1.00 98.31 485 GLU A O 1
ATOM 3811 N N . THR A 1 486 ? -12.147 7.356 -2.444 1.00 97.88 486 THR A N 1
ATOM 3812 C CA . THR A 1 486 ? -11.249 8.314 -1.778 1.00 97.88 486 THR A CA 1
ATOM 3813 C C . THR A 1 486 ? -9.850 8.324 -2.407 1.00 97.88 486 THR A C 1
ATOM 3815 O O . THR A 1 486 ? -9.121 9.311 -2.291 1.00 97.88 486 THR A O 1
ATOM 3818 N N . GLY A 1 487 ? -9.454 7.228 -3.055 1.00 95.88 487 GLY A N 1
ATOM 3819 C CA . GLY A 1 487 ? -8.126 7.041 -3.620 1.00 95.88 487 GLY A CA 1
ATOM 3820 C C . GLY A 1 487 ? -8.031 5.771 -4.459 1.00 95.88 487 GLY A C 1
ATOM 3821 O O . GLY A 1 487 ? -8.797 4.837 -4.246 1.00 95.88 487 GLY A O 1
ATOM 3822 N N . LEU A 1 488 ? -7.016 5.711 -5.321 1.00 98.00 488 LEU A N 1
ATOM 3823 C CA . LEU A 1 488 ? -6.735 4.545 -6.155 1.00 98.00 488 LEU A CA 1
ATOM 3824 C C . LEU A 1 488 ? -5.896 3.538 -5.368 1.00 98.00 488 LEU A C 1
ATOM 3826 O O . LEU A 1 488 ? -4.703 3.756 -5.132 1.00 98.00 488 LEU A O 1
ATOM 3830 N N . HIS A 1 489 ? -6.513 2.436 -4.946 1.00 98.19 489 HIS A N 1
ATOM 3831 C CA . HIS A 1 489 ? -5.888 1.466 -4.045 1.00 98.19 489 HIS A CA 1
ATOM 3832 C C . HIS A 1 489 ? -5.329 0.250 -4.782 1.00 98.19 489 HIS A C 1
ATOM 3834 O O . HIS A 1 489 ? -5.998 -0.371 -5.604 1.00 98.19 489 HIS A O 1
ATOM 3840 N N . ILE A 1 490 ? -4.101 -0.138 -4.425 1.00 97.75 490 ILE A N 1
ATOM 3841 C CA . ILE A 1 490 ? -3.410 -1.292 -5.005 1.00 97.75 490 ILE A CA 1
ATOM 3842 C C . ILE A 1 490 ? -2.969 -2.244 -3.905 1.00 97.75 490 ILE A C 1
ATOM 3844 O O . ILE A 1 490 ? -2.318 -1.857 -2.933 1.00 97.75 490 ILE A O 1
ATOM 3848 N N . PHE A 1 491 ? -3.306 -3.516 -4.089 1.00 96.88 491 PHE A N 1
ATOM 3849 C CA . PHE A 1 491 ? -2.913 -4.599 -3.202 1.00 96.88 491 PHE A CA 1
ATOM 3850 C C . PHE A 1 491 ? -1.666 -5.282 -3.755 1.00 96.88 491 PHE A C 1
ATOM 3852 O O . PHE A 1 491 ? -1.615 -5.649 -4.928 1.00 96.88 491 PHE A O 1
ATOM 3859 N N . PHE A 1 492 ? -0.659 -5.467 -2.905 1.00 94.62 492 PHE A N 1
ATOM 3860 C CA . PHE A 1 492 ? 0.589 -6.125 -3.282 1.00 94.62 492 PHE A CA 1
ATOM 3861 C C . PHE A 1 492 ? 0.658 -7.557 -2.747 1.00 94.62 492 PHE A C 1
ATOM 3863 O O . PHE A 1 492 ? 0.081 -7.879 -1.704 1.00 94.62 492 PHE A O 1
ATOM 3870 N N . GLY A 1 493 ? 1.425 -8.412 -3.430 1.00 91.19 493 GLY A N 1
ATOM 3871 C CA . GLY A 1 493 ? 1.758 -9.753 -2.932 1.00 91.19 493 GLY A CA 1
ATOM 3872 C C . GLY A 1 493 ? 2.425 -9.719 -1.558 1.00 91.19 493 GLY A C 1
ATOM 3873 O O . GLY A 1 493 ? 2.051 -10.486 -0.677 1.00 91.19 493 GLY A O 1
ATOM 3874 N N . ALA A 1 494 ? 3.305 -8.742 -1.334 1.00 90.31 494 ALA A N 1
ATOM 3875 C CA . ALA A 1 494 ? 4.033 -8.566 -0.078 1.00 90.31 494 ALA A CA 1
ATOM 3876 C C . ALA A 1 494 ? 3.201 -7.942 1.067 1.00 90.31 494 ALA A C 1
ATOM 3878 O O . ALA A 1 494 ? 3.762 -7.304 1.962 1.00 90.31 494 ALA A O 1
ATOM 3879 N N . TYR A 1 495 ? 1.866 -8.066 1.043 1.00 94.50 495 TYR A N 1
ATOM 3880 C CA . TYR A 1 495 ? 0.956 -7.608 2.106 1.00 94.50 495 TYR A CA 1
ATOM 3881 C C . TYR A 1 495 ? 0.401 -8.793 2.915 1.00 94.50 495 TYR A C 1
ATOM 3883 O O . TYR A 1 495 ? -0.800 -9.068 2.864 1.00 94.50 495 TYR A O 1
ATOM 3891 N N . PRO A 1 496 ? 1.232 -9.496 3.705 1.00 92.88 496 PRO A N 1
ATOM 3892 C CA . PRO A 1 496 ? 0.863 -10.778 4.308 1.00 92.88 496 PRO A CA 1
ATOM 3893 C C . PRO A 1 496 ? -0.350 -10.683 5.244 1.00 92.88 496 PRO A C 1
ATOM 3895 O O . PRO A 1 496 ? -1.208 -11.560 5.223 1.00 92.88 496 PRO A O 1
ATOM 3898 N N . ASN A 1 497 ? -0.480 -9.601 6.020 1.00 95.94 497 ASN A N 1
ATOM 3899 C CA . ASN A 1 497 ? -1.634 -9.389 6.903 1.00 95.94 497 ASN A CA 1
ATOM 3900 C C . ASN A 1 497 ? -2.943 -9.203 6.125 1.00 95.94 497 ASN A C 1
ATOM 3902 O O . ASN A 1 497 ? -3.989 -9.676 6.559 1.00 95.94 497 ASN A O 1
ATOM 3906 N N . VAL A 1 498 ? -2.887 -8.542 4.965 1.00 96.12 498 VAL A N 1
ATOM 3907 C CA . VAL A 1 498 ? -4.062 -8.356 4.106 1.00 96.12 498 VAL A CA 1
ATOM 3908 C C . VAL A 1 498 ? -4.424 -9.669 3.422 1.00 96.12 498 VAL A C 1
ATOM 3910 O O . VAL A 1 498 ? -5.587 -10.048 3.435 1.00 96.12 498 VAL A O 1
ATOM 3913 N N . GLN A 1 499 ? -3.437 -10.411 2.907 1.00 94.44 499 GLN A N 1
ATOM 3914 C CA . GLN A 1 499 ? -3.677 -11.730 2.312 1.00 94.44 499 GLN A CA 1
ATOM 3915 C C . GLN A 1 499 ? -4.309 -12.700 3.326 1.00 94.44 499 GLN A C 1
ATOM 3917 O O . GLN A 1 499 ? -5.270 -13.392 2.998 1.00 94.44 499 GLN A O 1
ATOM 3922 N N . ASN A 1 500 ? -3.828 -12.706 4.576 1.00 95.75 500 ASN A N 1
ATOM 3923 C CA . ASN A 1 500 ? -4.434 -13.492 5.654 1.00 95.75 500 ASN A CA 1
ATOM 3924 C C . ASN A 1 500 ? -5.854 -13.021 5.987 1.00 95.75 500 ASN A C 1
ATOM 3926 O O . ASN A 1 500 ? -6.749 -13.853 6.076 1.00 95.75 500 ASN A O 1
ATOM 3930 N N . LEU A 1 501 ? -6.097 -11.710 6.102 1.00 97.81 501 LEU A N 1
ATOM 3931 C CA . LEU A 1 501 ? -7.439 -11.176 6.359 1.00 97.81 501 LEU A CA 1
ATOM 3932 C C . LEU A 1 501 ? -8.441 -11.597 5.272 1.00 97.81 501 LEU A C 1
ATOM 3934 O O . LEU A 1 501 ? -9.544 -12.033 5.594 1.00 97.81 501 LEU A O 1
ATOM 3938 N N . PHE A 1 502 ? -8.057 -11.502 3.996 1.00 97.50 502 PHE A N 1
ATOM 3939 C CA . PHE A 1 502 ? -8.892 -11.954 2.880 1.00 97.50 502 PHE A CA 1
ATOM 3940 C C . PHE A 1 502 ? -9.149 -13.468 2.956 1.00 97.50 502 PHE A C 1
ATOM 3942 O O . PHE A 1 502 ? -10.288 -13.893 2.769 1.00 97.50 502 PHE A O 1
ATOM 3949 N N . GLY A 1 503 ? -8.124 -14.264 3.290 1.00 95.94 503 GLY A N 1
ATOM 3950 C CA . GLY A 1 503 ? -8.238 -15.714 3.490 1.00 95.94 503 GLY A CA 1
ATOM 3951 C C . GLY A 1 503 ? -9.175 -16.115 4.623 1.00 95.94 503 GLY A C 1
ATOM 3952 O O . GLY A 1 503 ? -9.969 -17.042 4.498 1.00 95.94 503 GLY A O 1
ATOM 3953 N N . GLU A 1 504 ? -9.127 -15.387 5.729 1.00 96.88 504 GLU A N 1
ATOM 3954 C CA . GLU A 1 504 ? -9.951 -15.650 6.908 1.00 96.88 504 GLU A CA 1
ATOM 3955 C C . GLU A 1 504 ? -11.425 -15.311 6.698 1.00 96.88 504 GLU A C 1
ATOM 3957 O O . GLU A 1 504 ? -12.290 -15.937 7.308 1.00 96.88 504 GLU A O 1
ATOM 3962 N N . LEU A 1 505 ? -11.701 -14.330 5.840 1.00 97.38 505 LEU A N 1
ATOM 3963 C CA . LEU A 1 505 ? -13.051 -13.924 5.456 1.00 97.38 505 LEU A CA 1
ATOM 3964 C C . LEU A 1 505 ? -13.578 -14.709 4.242 1.00 97.38 505 LEU A C 1
ATOM 3966 O O . LEU A 1 505 ? -14.759 -14.591 3.923 1.00 97.38 505 LEU A O 1
ATOM 3970 N N . GLY A 1 506 ? -12.727 -15.501 3.577 1.00 97.19 506 GLY A N 1
ATOM 3971 C CA . GLY A 1 506 ? -13.077 -16.274 2.383 1.00 97.19 506 GLY A CA 1
ATOM 3972 C C . GLY A 1 506 ? -13.434 -15.396 1.182 1.00 97.19 506 GLY A C 1
ATOM 3973 O O . GLY A 1 506 ? -14.423 -15.668 0.503 1.00 97.19 506 GLY A O 1
ATOM 3974 N N . ILE A 1 507 ? -12.688 -14.307 0.975 1.00 97.94 507 ILE A N 1
ATOM 3975 C CA . ILE A 1 507 ? -12.936 -13.305 -0.078 1.00 97.94 507 ILE A CA 1
ATOM 3976 C C . ILE A 1 507 ? -11.726 -13.093 -0.996 1.00 97.94 507 ILE A C 1
ATOM 3978 O O . ILE A 1 507 ? -11.590 -12.040 -1.618 1.00 97.94 507 ILE A O 1
ATOM 3982 N N . GLU A 1 508 ? -10.797 -14.046 -1.074 1.00 95.12 508 GLU A N 1
ATOM 3983 C CA . GLU A 1 508 ? -9.562 -13.858 -1.851 1.00 95.12 508 GLU A CA 1
ATOM 3984 C C . GLU A 1 508 ? -9.790 -13.762 -3.362 1.00 95.12 508 GLU A C 1
ATOM 3986 O O . GLU A 1 508 ? -8.937 -13.239 -4.077 1.00 95.12 508 GLU A O 1
ATOM 3991 N N . ASP A 1 509 ? -10.932 -14.247 -3.850 1.00 94.69 509 ASP A N 1
ATOM 3992 C CA . ASP A 1 509 ? -11.371 -14.114 -5.240 1.00 94.69 509 ASP A CA 1
ATOM 3993 C C . ASP A 1 509 ? -11.705 -12.666 -5.631 1.00 94.69 509 ASP A C 1
ATOM 3995 O O . ASP A 1 509 ? -11.731 -12.346 -6.819 1.00 94.69 509 ASP A O 1
ATOM 3999 N N . ARG A 1 510 ? -11.894 -11.779 -4.644 1.00 97.56 510 ARG A N 1
ATOM 4000 C CA . ARG A 1 510 ? -12.134 -10.346 -4.865 1.00 97.56 510 ARG A CA 1
ATOM 4001 C C . ARG A 1 510 ? -10.873 -9.574 -5.252 1.00 97.56 510 ARG A C 1
ATOM 4003 O O . ARG A 1 510 ? -10.975 -8.411 -5.623 1.00 97.56 510 ARG A O 1
ATOM 4010 N N . LEU A 1 511 ? -9.686 -10.182 -5.168 1.00 97.12 511 LEU A N 1
ATOM 4011 C CA . LEU A 1 511 ? -8.438 -9.572 -5.633 1.00 97.12 511 LEU A CA 1
ATOM 4012 C C . LEU A 1 511 ? -8.159 -9.948 -7.092 1.00 97.12 511 LEU A C 1
ATOM 4014 O O . LEU A 1 511 ? -7.753 -11.070 -7.405 1.00 97.12 511 LEU A O 1
ATOM 4018 N N . GLN A 1 512 ? -8.308 -8.972 -7.982 1.00 96.19 512 GLN A N 1
ATOM 4019 C CA . GLN A 1 512 ? -8.016 -9.089 -9.406 1.00 96.19 512 GLN A CA 1
ATOM 4020 C C . GLN A 1 512 ? -6.529 -8.856 -9.667 1.00 96.19 512 GLN A C 1
ATOM 4022 O O . GLN A 1 512 ? -6.085 -7.736 -9.941 1.00 96.19 512 GLN A O 1
ATOM 4027 N N . TRP A 1 513 ? -5.746 -9.929 -9.560 1.00 96.06 513 TRP A N 1
ATOM 4028 C CA . TRP A 1 513 ? -4.316 -9.907 -9.858 1.00 96.06 513 TRP A CA 1
ATOM 4029 C C . TRP A 1 513 ? -4.065 -9.555 -11.322 1.00 96.06 513 TRP A C 1
ATOM 4031 O O . TRP A 1 513 ? -4.705 -10.102 -12.221 1.00 96.06 513 TRP A O 1
ATOM 4041 N N . LYS A 1 514 ? -3.097 -8.668 -11.552 1.00 95.00 514 LYS A N 1
ATOM 4042 C CA . LYS A 1 514 ? -2.683 -8.225 -12.887 1.00 95.00 514 LYS A CA 1
ATOM 4043 C C . LYS A 1 514 ? -1.370 -8.881 -13.305 1.00 95.00 514 LYS A C 1
ATOM 4045 O O . LYS A 1 514 ? -0.764 -9.653 -12.548 1.00 95.00 514 LYS A O 1
ATOM 4050 N N . GLU A 1 515 ? -0.949 -8.607 -14.537 1.00 93.94 515 GLU A N 1
ATOM 4051 C CA . GLU A 1 515 ? 0.346 -9.056 -15.045 1.00 93.94 515 GLU A CA 1
ATOM 4052 C C . GLU A 1 515 ? 1.467 -8.639 -14.082 1.00 93.94 515 GLU A C 1
ATOM 4054 O O . GLU A 1 515 ? 1.407 -7.585 -13.452 1.00 93.94 515 GLU A O 1
ATOM 4059 N N . HIS A 1 516 ? 2.511 -9.461 -13.940 1.00 94.38 516 HIS A N 1
ATOM 4060 C CA . HIS A 1 516 ? 3.655 -9.073 -13.118 1.00 94.38 516 HIS A CA 1
ATOM 4061 C C . HIS A 1 516 ? 4.565 -8.101 -13.883 1.00 94.38 516 HIS A C 1
ATOM 4063 O O . HIS A 1 516 ? 5.657 -8.456 -14.333 1.00 94.38 516 HIS A O 1
ATOM 4069 N N . SER A 1 517 ? 4.095 -6.862 -14.018 1.00 93.69 517 SER A N 1
ATOM 4070 C CA . SER A 1 517 ? 4.764 -5.789 -14.748 1.00 93.69 517 SER A CA 1
ATOM 4071 C C . SER A 1 517 ? 4.635 -4.443 -14.035 1.00 93.69 517 SER A C 1
ATOM 4073 O O . SER A 1 517 ? 3.790 -4.242 -13.171 1.00 93.69 517 SER A O 1
ATOM 4075 N N . MET A 1 518 ? 5.495 -3.494 -14.394 1.00 94.44 518 MET A N 1
ATOM 4076 C CA . MET A 1 518 ? 5.327 -2.082 -14.045 1.00 94.44 518 MET A CA 1
ATOM 4077 C C . MET A 1 518 ? 5.412 -1.246 -15.318 1.00 94.44 518 MET A C 1
ATOM 4079 O O . MET A 1 518 ? 6.412 -1.340 -16.031 1.00 94.44 518 MET A O 1
ATOM 4083 N N . ILE A 1 519 ? 4.371 -0.465 -15.610 1.00 95.88 519 ILE A N 1
ATOM 4084 C CA . ILE A 1 519 ? 4.204 0.256 -16.878 1.00 95.88 519 ILE A CA 1
ATOM 4085 C C . ILE A 1 519 ? 4.283 1.764 -16.623 1.00 95.88 519 ILE A C 1
ATOM 4087 O O . ILE A 1 519 ? 3.505 2.313 -15.846 1.00 95.88 519 ILE A O 1
ATOM 4091 N N . PHE A 1 520 ? 5.217 2.430 -17.291 1.00 96.06 520 PHE A N 1
ATOM 4092 C CA . PHE A 1 520 ? 5.524 3.849 -17.145 1.00 96.06 520 PHE A CA 1
ATOM 4093 C C . PHE A 1 520 ? 5.240 4.573 -18.455 1.00 96.06 520 PHE A C 1
ATOM 4095 O O . PHE A 1 520 ? 5.685 4.131 -19.513 1.00 96.06 520 PHE A O 1
ATOM 4102 N N . ALA A 1 521 ? 4.532 5.695 -18.392 1.00 94.69 521 ALA A N 1
ATOM 4103 C CA . ALA A 1 521 ? 4.417 6.587 -19.538 1.00 94.69 521 ALA A CA 1
ATOM 4104 C C . ALA A 1 521 ? 5.773 7.242 -19.848 1.00 94.69 521 ALA A C 1
ATOM 4106 O O . ALA A 1 521 ? 6.609 7.406 -18.956 1.00 94.69 521 ALA A O 1
ATOM 4107 N N . MET A 1 522 ? 5.988 7.621 -21.109 1.00 93.19 522 MET A N 1
ATOM 4108 C CA . MET A 1 522 ? 7.217 8.263 -21.578 1.00 93.19 522 MET A CA 1
ATOM 4109 C C . MET A 1 522 ? 6.979 9.762 -21.827 1.00 93.19 522 MET A C 1
ATOM 4111 O O . MET A 1 522 ? 6.509 10.124 -22.903 1.00 93.19 522 MET A O 1
ATOM 4115 N N . PRO A 1 523 ? 7.350 10.676 -20.904 1.00 90.56 523 PRO A N 1
ATOM 4116 C CA . PRO A 1 523 ? 7.094 12.113 -21.080 1.00 90.56 523 PRO A CA 1
ATOM 4117 C C . PRO A 1 523 ? 7.721 12.699 -22.353 1.00 90.56 523 PRO A C 1
ATOM 4119 O O . PRO A 1 523 ? 7.156 13.589 -22.983 1.00 90.56 523 PRO A O 1
ATOM 4122 N N . ASN A 1 524 ? 8.872 12.158 -22.765 1.00 90.38 524 ASN A N 1
ATOM 4123 C CA . ASN A 1 524 ? 9.601 12.584 -23.963 1.00 90.38 524 ASN A CA 1
ATOM 4124 C C . ASN A 1 524 ? 8.966 12.089 -25.276 1.00 90.38 524 ASN A C 1
ATOM 4126 O O . ASN A 1 524 ? 9.387 12.506 -26.354 1.00 90.38 524 ASN A O 1
ATOM 4130 N N . LYS A 1 525 ? 7.996 11.171 -25.198 1.00 91.81 525 LYS A N 1
ATOM 4131 C CA . LYS A 1 525 ? 7.308 10.564 -26.338 1.00 91.81 525 LYS A CA 1
ATOM 4132 C C . LYS A 1 525 ? 5.818 10.368 -26.004 1.00 91.81 525 LYS A C 1
ATOM 4134 O O . LYS A 1 525 ? 5.433 9.284 -25.562 1.00 91.81 525 LYS A O 1
ATOM 4139 N N . PRO A 1 526 ? 4.988 11.412 -26.181 1.00 91.50 526 PRO A N 1
ATOM 4140 C CA . PRO A 1 526 ? 3.563 11.371 -25.853 1.00 91.50 526 PRO A CA 1
ATOM 4141 C C . PRO A 1 526 ? 2.856 10.139 -26.437 1.00 91.50 526 PRO A C 1
ATOM 4143 O O . PRO A 1 526 ? 3.035 9.826 -27.612 1.00 91.50 526 PRO A O 1
ATOM 4146 N N . GLY A 1 527 ? 2.063 9.440 -25.621 1.00 88.31 527 GLY A N 1
ATOM 4147 C CA . GLY A 1 527 ? 1.365 8.204 -26.004 1.00 88.31 527 GLY A CA 1
ATOM 4148 C C . GLY A 1 527 ? 2.190 6.909 -25.963 1.00 88.31 527 GLY A C 1
ATOM 4149 O O . GLY A 1 527 ? 1.609 5.828 -26.054 1.00 88.31 527 GLY A O 1
ATOM 4150 N N . GLU A 1 528 ? 3.518 6.969 -25.800 1.00 93.19 528 GLU A N 1
ATOM 4151 C CA . GLU A 1 528 ? 4.356 5.771 -25.642 1.00 93.19 528 GLU A CA 1
ATOM 4152 C C . GLU A 1 528 ? 4.501 5.356 -24.167 1.00 93.19 528 GLU A C 1
ATOM 4154 O O . GLU A 1 528 ? 4.573 6.184 -23.254 1.00 93.19 528 GLU A O 1
ATOM 4159 N N . PHE A 1 529 ? 4.603 4.043 -23.941 1.00 93.81 529 PHE A N 1
ATOM 4160 C CA . PHE A 1 529 ? 4.769 3.435 -22.621 1.00 93.81 529 PHE A CA 1
ATOM 4161 C C . PHE A 1 529 ? 5.960 2.481 -22.614 1.00 93.81 529 PHE A C 1
ATOM 4163 O O . PHE A 1 529 ? 6.130 1.677 -23.531 1.00 93.81 529 PHE A O 1
ATOM 4170 N N . SER A 1 530 ? 6.742 2.517 -21.538 1.00 94.12 530 SER A N 1
ATOM 4171 C CA . SER A 1 530 ? 7.819 1.570 -21.271 1.00 94.12 530 SER A CA 1
ATOM 4172 C C . SER A 1 530 ? 7.468 0.676 -20.088 1.00 94.12 530 SER A C 1
ATOM 4174 O O . SER A 1 530 ? 6.722 1.071 -19.196 1.00 94.12 530 SER A O 1
ATOM 4176 N N . ARG A 1 531 ? 7.992 -0.552 -20.060 1.00 93.44 531 ARG A N 1
ATOM 4177 C CA . ARG A 1 531 ? 7.615 -1.544 -19.041 1.00 93.44 531 ARG A CA 1
ATOM 4178 C C . ARG A 1 531 ? 8.791 -2.320 -18.466 1.00 93.44 531 ARG A C 1
ATOM 4180 O O . ARG A 1 531 ? 9.753 -2.637 -19.171 1.00 93.44 531 ARG A O 1
ATOM 4187 N N . PHE A 1 532 ? 8.687 -2.648 -17.183 1.00 93.06 532 PHE A N 1
ATOM 4188 C CA . PHE A 1 532 ? 9.522 -3.628 -16.494 1.00 93.06 532 PHE A CA 1
ATOM 4189 C C . PHE A 1 532 ? 8.715 -4.910 -16.309 1.00 93.06 532 PHE A C 1
ATOM 4191 O O . PHE A 1 532 ? 7.756 -4.924 -15.545 1.00 93.06 532 PHE A O 1
ATOM 4198 N N . ASP A 1 533 ? 9.104 -5.975 -17.008 1.00 93.31 533 ASP A N 1
ATOM 4199 C CA . ASP A 1 533 ? 8.445 -7.284 -16.930 1.00 93.31 533 ASP A CA 1
ATOM 4200 C C . ASP A 1 533 ? 9.200 -8.212 -15.996 1.00 93.31 533 ASP A C 1
ATOM 4202 O O . ASP A 1 533 ? 10.395 -8.431 -16.199 1.00 93.31 533 ASP A O 1
ATOM 4206 N N . PHE A 1 534 ? 8.501 -8.805 -15.034 1.00 92.44 534 PHE A N 1
ATOM 4207 C CA . PHE A 1 534 ? 9.070 -9.722 -14.055 1.00 92.44 534 PHE A CA 1
ATOM 4208 C C . PHE A 1 534 ? 8.768 -11.164 -14.486 1.00 92.44 534 PHE A C 1
ATOM 4210 O O . PHE A 1 534 ? 7.633 -11.620 -14.353 1.00 92.44 534 PHE A O 1
ATOM 4217 N N . PRO A 1 535 ? 9.746 -11.926 -15.016 1.00 88.50 535 PRO A N 1
ATOM 4218 C CA . PRO A 1 535 ? 9.476 -13.273 -15.500 1.00 88.50 535 PRO A CA 1
ATOM 4219 C C . PRO A 1 535 ? 9.087 -14.196 -14.355 1.00 88.50 535 PRO A C 1
ATOM 4221 O O . PRO A 1 535 ? 9.882 -14.422 -13.442 1.00 88.50 535 PRO A O 1
ATOM 4224 N N . GLU A 1 536 ? 7.926 -14.835 -14.469 1.00 85.44 536 GLU A N 1
ATOM 4225 C CA . GLU A 1 536 ? 7.443 -15.795 -13.471 1.00 85.44 536 GLU A CA 1
ATOM 4226 C C . GLU A 1 536 ? 8.362 -17.020 -13.321 1.00 85.44 536 GLU A C 1
ATOM 4228 O O . GLU A 1 536 ? 8.307 -17.730 -12.322 1.00 85.44 536 GLU A O 1
ATOM 4233 N N . VAL A 1 537 ? 9.235 -17.294 -14.291 1.00 87.62 537 VAL A N 1
ATOM 4234 C CA . VAL A 1 537 ? 10.206 -18.399 -14.213 1.00 87.62 537 VAL A CA 1
ATOM 4235 C C . VAL A 1 537 ? 11.412 -18.085 -13.322 1.00 87.62 537 VAL A C 1
ATOM 4237 O O . VAL A 1 537 ? 12.122 -19.004 -12.914 1.00 87.62 537 VAL A O 1
ATOM 4240 N N . LEU A 1 538 ? 11.670 -16.806 -13.028 1.00 84.81 538 LEU A N 1
ATOM 4241 C CA . LEU A 1 538 ? 12.796 -16.376 -12.202 1.00 84.81 538 LEU A CA 1
ATOM 4242 C C . LEU A 1 538 ? 12.324 -16.084 -10.766 1.00 84.81 538 LEU A C 1
ATOM 4244 O O . LEU A 1 538 ? 11.267 -15.483 -10.580 1.00 84.81 538 LEU A O 1
ATOM 4248 N N . PRO A 1 539 ? 13.087 -16.486 -9.733 1.00 86.94 539 PRO A N 1
ATOM 4249 C CA . PRO A 1 539 ? 12.794 -16.096 -8.356 1.00 86.94 539 PRO A CA 1
ATOM 4250 C C . PRO A 1 539 ? 13.160 -14.624 -8.115 1.00 86.94 539 PRO A C 1
ATOM 4252 O O . PRO A 1 539 ? 13.955 -14.049 -8.864 1.00 86.94 539 PRO A O 1
ATOM 4255 N N . ALA A 1 540 ? 12.654 -14.033 -7.033 1.00 84.50 540 ALA A N 1
ATOM 4256 C CA . ALA A 1 540 ? 13.208 -12.779 -6.531 1.00 84.50 540 ALA A CA 1
ATOM 4257 C C . ALA A 1 540 ? 14.629 -13.005 -5.969 1.00 84.50 540 ALA A C 1
ATOM 4259 O O . ALA A 1 540 ? 14.909 -14.084 -5.438 1.00 84.50 540 ALA A O 1
ATOM 4260 N N . PRO A 1 541 ? 15.567 -12.053 -6.139 1.00 87.19 541 PRO A N 1
ATOM 4261 C CA . PRO A 1 541 ? 15.456 -10.787 -6.878 1.00 87.19 541 PRO A CA 1
ATOM 4262 C C . PRO A 1 541 ? 15.810 -10.893 -8.382 1.00 87.19 541 PRO A C 1
ATOM 4264 O O . PRO A 1 541 ? 15.906 -9.880 -9.077 1.00 87.19 541 PRO A O 1
ATOM 4267 N N . LEU A 1 542 ? 16.062 -12.100 -8.909 1.00 87.00 542 LEU A N 1
ATOM 4268 C CA . LEU A 1 542 ? 16.518 -12.303 -10.294 1.00 87.00 542 LEU A CA 1
ATOM 4269 C C . LEU A 1 542 ? 15.493 -11.844 -11.338 1.00 87.00 542 LEU A C 1
ATOM 4271 O O . LEU A 1 542 ? 15.891 -11.367 -12.401 1.00 87.00 542 LEU A O 1
ATOM 4275 N N . ASN A 1 543 ? 14.199 -11.973 -11.046 1.00 86.62 543 ASN A N 1
ATOM 4276 C CA . ASN A 1 543 ? 13.122 -11.453 -11.889 1.00 86.62 543 ASN A CA 1
ATOM 4277 C C . ASN A 1 543 ? 13.204 -9.924 -12.061 1.00 86.62 543 ASN A C 1
ATOM 4279 O O . ASN A 1 543 ? 13.160 -9.445 -13.192 1.00 86.62 543 ASN A O 1
ATOM 4283 N N . GLY A 1 544 ? 13.413 -9.169 -10.978 1.00 86.69 544 GLY A N 1
ATOM 4284 C CA . GLY A 1 544 ? 13.567 -7.713 -11.014 1.00 86.69 544 GLY A CA 1
ATOM 4285 C C . GLY A 1 544 ? 14.856 -7.263 -11.693 1.00 86.69 544 GLY A C 1
ATOM 4286 O O . GLY A 1 544 ? 14.832 -6.364 -12.532 1.00 86.69 544 GLY A O 1
ATOM 4287 N N . ILE A 1 545 ? 15.975 -7.945 -11.425 1.00 87.44 545 ILE A N 1
ATOM 4288 C CA . ILE A 1 545 ? 17.240 -7.690 -12.134 1.00 87.44 545 ILE A CA 1
ATOM 4289 C C . ILE A 1 545 ? 17.053 -7.895 -13.643 1.00 87.44 545 ILE A C 1
ATOM 4291 O O . ILE A 1 545 ? 17.512 -7.080 -14.443 1.00 87.44 545 ILE A O 1
ATOM 4295 N N . TRP A 1 546 ? 16.357 -8.959 -14.052 1.00 88.56 546 TRP A N 1
ATOM 4296 C CA . TRP A 1 546 ? 16.069 -9.205 -15.463 1.00 88.56 546 TRP A CA 1
ATOM 4297 C C . TRP A 1 546 ? 15.169 -8.126 -16.070 1.00 88.56 546 TRP A C 1
ATOM 4299 O O . TRP A 1 546 ? 15.448 -7.674 -17.182 1.00 88.56 546 TRP A O 1
ATOM 4309 N N . ALA A 1 547 ? 14.147 -7.674 -15.339 1.00 89.69 547 ALA A N 1
ATOM 4310 C CA . ALA A 1 547 ? 13.251 -6.607 -15.774 1.00 89.69 547 ALA A CA 1
ATOM 4311 C C . ALA A 1 547 ? 14.030 -5.317 -16.093 1.00 89.69 547 ALA A C 1
ATOM 4313 O O . ALA A 1 547 ? 13.895 -4.758 -17.185 1.00 89.69 547 ALA A O 1
ATOM 4314 N N . ILE A 1 548 ? 14.926 -4.907 -15.186 1.00 89.44 548 ILE A N 1
ATOM 4315 C CA . ILE A 1 548 ? 15.798 -3.733 -15.354 1.00 89.44 548 ILE A CA 1
ATOM 4316 C C . ILE A 1 548 ? 16.757 -3.926 -16.535 1.00 89.44 548 ILE A C 1
ATOM 4318 O O . ILE A 1 548 ? 16.964 -3.016 -17.337 1.00 89.44 548 ILE A O 1
ATOM 4322 N N . LEU A 1 549 ? 17.356 -5.112 -16.675 1.00 88.94 549 LEU A N 1
ATOM 4323 C CA . LEU A 1 549 ? 18.294 -5.385 -17.764 1.00 88.94 549 LEU A CA 1
ATOM 4324 C C . LEU A 1 549 ? 17.614 -5.367 -19.138 1.00 88.94 549 LEU A C 1
ATOM 4326 O O . LEU A 1 549 ? 18.207 -4.826 -20.072 1.00 88.94 549 LEU A O 1
ATOM 4330 N N . LYS A 1 550 ? 16.395 -5.909 -19.258 1.00 90.69 550 LYS A N 1
ATOM 4331 C CA . LYS A 1 550 ? 15.639 -5.981 -20.519 1.00 90.69 550 LYS A CA 1
ATOM 4332 C C . LYS A 1 550 ? 15.121 -4.620 -20.988 1.00 90.69 550 LYS A C 1
ATOM 4334 O O . LYS A 1 550 ? 15.098 -4.384 -22.194 1.00 90.69 550 LYS A O 1
ATOM 4339 N N . ASN A 1 551 ? 14.704 -3.742 -20.076 1.00 91.31 551 ASN A N 1
ATOM 4340 C CA . ASN A 1 551 ? 14.184 -2.422 -20.439 1.00 91.31 551 ASN A CA 1
ATOM 4341 C C . ASN A 1 551 ? 15.310 -1.516 -20.963 1.00 91.31 551 ASN A C 1
ATOM 4343 O O . ASN A 1 551 ? 16.278 -1.292 -20.248 1.00 91.31 551 ASN A O 1
ATOM 4347 N N . ASN A 1 552 ? 15.211 -0.985 -22.183 1.00 88.06 552 ASN A N 1
ATOM 4348 C CA . ASN A 1 552 ? 16.281 -0.173 -22.793 1.00 88.06 552 ASN A CA 1
ATOM 4349 C C . ASN A 1 552 ? 15.905 1.297 -23.015 1.00 88.06 552 ASN A C 1
ATOM 4351 O O . ASN A 1 552 ? 16.711 2.046 -23.558 1.00 88.06 552 ASN A O 1
ATOM 4355 N N . GLU A 1 553 ? 14.699 1.701 -22.623 1.00 86.62 553 GLU A N 1
ATOM 4356 C CA . GLU A 1 553 ? 14.166 3.034 -22.920 1.00 86.62 553 GLU A CA 1
ATOM 4357 C C . GLU A 1 553 ? 14.210 3.957 -21.702 1.00 86.62 553 GLU A C 1
ATOM 4359 O O . GLU A 1 553 ? 14.466 5.147 -21.862 1.00 86.62 553 GLU A O 1
ATOM 4364 N N . MET A 1 554 ? 14.024 3.416 -20.491 1.00 89.06 554 MET A N 1
ATOM 4365 C CA . MET A 1 554 ? 14.074 4.205 -19.256 1.00 89.06 554 MET A CA 1
ATOM 4366 C C . MET A 1 554 ? 15.511 4.434 -18.775 1.00 89.06 554 MET A C 1
ATOM 4368 O O . MET A 1 554 ? 15.873 5.548 -18.408 1.00 89.06 554 MET A O 1
ATOM 4372 N N . LEU A 1 555 ? 16.356 3.395 -18.803 1.00 90.56 555 LEU A N 1
ATOM 4373 C CA . LEU A 1 555 ? 17.715 3.441 -18.251 1.00 90.56 555 LEU A CA 1
ATOM 4374 C C . LEU A 1 555 ? 18.769 3.038 -19.284 1.00 90.56 555 LEU A C 1
ATOM 4376 O O . LEU A 1 555 ? 18.693 1.975 -19.906 1.00 90.56 555 LEU A O 1
ATOM 4380 N N . THR A 1 556 ? 19.816 3.850 -19.403 1.00 92.12 556 THR A N 1
ATOM 4381 C CA . THR A 1 556 ? 21.021 3.522 -20.169 1.00 92.12 556 THR A CA 1
ATOM 4382 C C . THR A 1 556 ? 21.869 2.481 -19.434 1.00 92.12 556 THR A C 1
ATOM 4384 O O . THR A 1 556 ? 21.766 2.282 -18.223 1.00 92.12 556 THR A O 1
ATOM 4387 N N . TRP A 1 557 ? 22.759 1.799 -20.156 1.00 91.38 557 TRP A N 1
ATOM 4388 C CA . TRP A 1 557 ? 23.643 0.791 -19.559 1.00 91.38 557 TRP A CA 1
ATOM 4389 C C . TRP A 1 557 ? 24.529 1.327 -18.413 1.00 91.38 557 TRP A C 1
ATOM 4391 O O . TRP A 1 557 ? 24.607 0.663 -17.378 1.00 91.38 557 TRP A O 1
ATOM 4401 N N . PRO A 1 558 ? 25.172 2.507 -18.538 1.00 93.12 558 PRO A N 1
ATOM 4402 C CA . PRO A 1 558 ? 25.938 3.096 -17.438 1.00 93.12 558 PRO A CA 1
ATOM 4403 C C . PRO A 1 558 ? 25.078 3.418 -16.210 1.00 93.12 558 PRO A C 1
ATOM 4405 O O . PRO A 1 558 ? 25.504 3.155 -15.085 1.00 93.12 558 PRO A O 1
ATOM 4408 N N . GLU A 1 559 ? 23.861 3.932 -16.417 1.00 93.19 559 GLU A N 1
ATOM 4409 C CA . GLU A 1 559 ? 22.910 4.214 -15.334 1.00 93.19 559 GLU A CA 1
ATOM 4410 C C . GLU A 1 559 ? 22.503 2.928 -14.610 1.00 93.19 559 GLU A C 1
ATOM 4412 O O . GLU A 1 559 ? 22.561 2.887 -13.385 1.00 93.19 559 GLU A O 1
ATOM 4417 N N . LYS A 1 560 ? 22.200 1.844 -15.340 1.00 91.88 560 LYS A N 1
ATOM 4418 C CA . LYS A 1 560 ? 21.882 0.532 -14.743 1.00 91.88 560 LYS A CA 1
ATOM 4419 C C . LYS A 1 560 ? 23.004 0.009 -13.848 1.00 91.88 560 LYS A C 1
ATOM 4421 O O . LYS A 1 560 ? 22.734 -0.528 -12.777 1.00 91.88 560 LYS A O 1
ATOM 4426 N N . VAL A 1 561 ? 24.259 0.151 -14.280 1.00 91.12 561 VAL A N 1
ATOM 4427 C CA . VAL A 1 561 ? 25.422 -0.303 -13.500 1.00 91.12 561 VAL A CA 1
ATOM 4428 C C . VAL A 1 561 ? 25.574 0.525 -12.228 1.00 91.12 561 VAL A C 1
ATOM 4430 O O . VAL A 1 561 ? 25.705 -0.050 -11.151 1.00 91.12 561 VAL A O 1
ATOM 4433 N N . LYS A 1 562 ? 25.519 1.857 -12.333 1.00 92.25 562 LYS A N 1
ATOM 4434 C CA . LYS A 1 562 ? 25.611 2.740 -11.162 1.00 92.25 562 LYS A CA 1
ATOM 4435 C C . LYS A 1 562 ? 24.456 2.520 -10.189 1.00 92.25 562 LYS A C 1
ATOM 4437 O O . LYS A 1 562 ? 24.692 2.420 -8.993 1.00 92.25 562 LYS A O 1
ATOM 4442 N N . PHE A 1 563 ? 23.240 2.352 -10.702 1.00 90.62 563 PHE A N 1
ATOM 4443 C CA . PHE A 1 563 ? 22.064 2.040 -9.899 1.00 90.62 563 PHE A CA 1
ATOM 4444 C C . PHE A 1 563 ? 22.225 0.726 -9.123 1.00 90.62 563 PHE A C 1
ATOM 4446 O O . PHE A 1 563 ? 22.008 0.684 -7.914 1.00 90.62 563 PHE A O 1
ATOM 4453 N N . ALA A 1 564 ? 22.690 -0.336 -9.789 1.00 88.88 564 ALA A N 1
ATOM 4454 C CA . ALA A 1 564 ? 22.950 -1.617 -9.138 1.00 88.88 564 ALA A CA 1
ATOM 4455 C C . ALA A 1 564 ? 24.034 -1.520 -8.047 1.00 88.88 564 ALA A C 1
ATOM 4457 O O . ALA A 1 564 ? 23.910 -2.157 -7.003 1.00 88.88 564 ALA A O 1
ATOM 4458 N N . ILE A 1 565 ? 25.085 -0.722 -8.272 1.00 89.06 565 ILE A N 1
ATOM 4459 C CA . ILE A 1 565 ? 26.131 -0.465 -7.270 1.00 89.06 565 ILE A CA 1
ATOM 4460 C C . ILE A 1 565 ? 25.555 0.314 -6.080 1.00 89.06 565 ILE A C 1
ATOM 4462 O O . ILE A 1 565 ? 25.794 -0.073 -4.937 1.00 89.06 565 ILE A O 1
ATOM 4466 N N . GLY A 1 566 ? 24.771 1.363 -6.341 1.00 88.19 566 GLY A N 1
ATOM 4467 C CA . GLY A 1 566 ? 24.191 2.224 -5.311 1.00 88.19 566 GLY A CA 1
ATOM 4468 C C . GLY A 1 566 ? 23.215 1.497 -4.383 1.00 88.19 566 GLY A C 1
ATOM 4469 O O . GLY A 1 566 ? 23.211 1.757 -3.181 1.00 88.19 566 GLY A O 1
ATOM 4470 N N . LEU A 1 567 ? 22.453 0.529 -4.906 1.00 85.50 567 LEU A N 1
ATOM 4471 C CA . LEU A 1 567 ? 21.527 -0.292 -4.114 1.00 85.50 567 LEU A CA 1
ATOM 4472 C C . LEU A 1 567 ? 22.196 -1.420 -3.315 1.00 85.50 567 LEU A C 1
ATOM 4474 O O . LEU A 1 567 ? 21.580 -1.957 -2.393 1.00 85.50 567 LEU A O 1
ATOM 4478 N N . LEU A 1 568 ? 23.438 -1.795 -3.630 1.00 84.56 568 LEU A N 1
ATOM 4479 C CA . LEU A 1 568 ? 24.091 -2.951 -3.009 1.00 84.56 568 LEU A CA 1
ATOM 4480 C C . LEU A 1 568 ? 24.180 -2.853 -1.470 1.00 84.56 568 LEU A C 1
ATOM 4482 O O . LEU A 1 568 ? 23.884 -3.852 -0.812 1.00 84.56 568 LEU A O 1
ATOM 4486 N N . PRO A 1 569 ? 24.520 -1.695 -0.862 1.00 82.75 569 PRO A N 1
ATOM 4487 C CA . PRO A 1 569 ? 24.538 -1.560 0.595 1.00 82.75 569 PRO A CA 1
ATOM 4488 C C . PRO A 1 569 ? 23.164 -1.779 1.231 1.00 82.75 569 PRO A C 1
ATOM 4490 O O . PRO A 1 569 ? 23.078 -2.443 2.261 1.00 82.75 569 PRO A O 1
ATOM 4493 N N . ALA A 1 570 ? 22.092 -1.314 0.585 1.00 79.31 570 ALA A N 1
ATOM 4494 C CA . ALA A 1 570 ? 20.732 -1.527 1.065 1.00 79.31 570 ALA A CA 1
ATOM 4495 C C . ALA A 1 570 ? 20.307 -2.997 1.005 1.00 79.31 570 ALA A C 1
ATOM 4497 O O . ALA A 1 570 ? 19.712 -3.506 1.949 1.00 79.31 570 ALA A O 1
ATOM 4498 N N . MET A 1 571 ? 20.673 -3.706 -0.068 1.00 75.81 571 MET A N 1
ATOM 4499 C CA . MET A 1 571 ? 20.367 -5.133 -0.212 1.00 75.81 571 MET A CA 1
ATOM 4500 C C . MET A 1 571 ? 21.088 -6.014 0.820 1.00 75.81 571 MET A C 1
ATOM 4502 O O . MET A 1 571 ? 20.608 -7.098 1.139 1.00 75.81 571 MET A O 1
ATOM 4506 N N . LEU A 1 572 ? 22.252 -5.580 1.314 1.00 79.69 572 LEU A N 1
ATOM 4507 C CA . LEU A 1 572 ? 23.078 -6.345 2.255 1.00 79.69 572 LEU A CA 1
ATOM 4508 C C . LEU A 1 572 ? 22.898 -5.917 3.719 1.00 79.69 572 LEU A C 1
ATOM 4510 O O . LEU A 1 572 ? 23.239 -6.685 4.616 1.00 79.69 572 LEU A O 1
ATOM 4514 N N . GLY A 1 573 ? 22.415 -4.698 3.961 1.00 73.38 573 GLY A N 1
ATOM 4515 C CA . GLY A 1 573 ? 22.423 -4.058 5.276 1.00 73.38 573 GLY A CA 1
ATOM 4516 C C . GLY A 1 573 ? 21.323 -4.506 6.245 1.00 73.38 573 GLY A C 1
ATOM 4517 O O . GLY A 1 573 ? 21.431 -4.229 7.439 1.00 73.38 573 GLY A O 1
ATOM 4518 N N . GLY A 1 574 ? 20.291 -5.207 5.766 1.00 77.31 574 GLY A N 1
ATOM 4519 C CA . GLY A 1 574 ? 19.161 -5.647 6.594 1.00 77.31 574 GLY A CA 1
ATOM 4520 C C . GLY A 1 574 ? 18.361 -4.489 7.212 1.00 77.31 574 GLY A C 1
ATOM 4521 O O . GLY A 1 574 ? 18.532 -3.328 6.842 1.00 77.31 574 GLY A O 1
ATOM 4522 N N . GLN A 1 575 ? 17.487 -4.807 8.169 1.00 71.00 575 GLN A N 1
ATOM 4523 C CA . GLN A 1 575 ? 16.581 -3.838 8.796 1.00 71.00 575 GLN A CA 1
ATOM 4524 C C . GLN A 1 575 ? 17.298 -2.684 9.536 1.00 71.00 575 GLN A C 1
ATOM 4526 O O . GLN A 1 575 ? 16.923 -1.533 9.303 1.00 71.00 575 GLN A O 1
ATOM 4531 N N . PRO A 1 576 ? 18.386 -2.911 10.310 1.00 82.06 576 PRO A N 1
ATOM 4532 C CA . PRO A 1 576 ? 19.096 -1.814 10.977 1.00 82.06 576 PRO A CA 1
ATOM 4533 C C . PRO A 1 576 ? 19.684 -0.791 10.000 1.00 82.06 576 PRO A C 1
ATOM 4535 O O . PRO A 1 576 ? 19.739 0.400 10.296 1.00 82.06 576 PRO A O 1
ATOM 4538 N N . TYR A 1 577 ? 20.116 -1.237 8.814 1.00 87.50 577 TYR A N 1
ATOM 4539 C CA . TYR A 1 577 ? 20.562 -0.316 7.773 1.00 87.50 577 TYR A CA 1
ATOM 4540 C C . TYR A 1 577 ? 19.400 0.521 7.244 1.00 87.50 577 TYR A C 1
ATOM 4542 O O . TYR A 1 577 ? 19.560 1.730 7.105 1.00 87.50 577 TYR A O 1
ATOM 4550 N N . VAL A 1 578 ? 18.251 -0.103 6.965 1.00 85.50 578 VAL A N 1
ATOM 4551 C CA . VAL A 1 578 ? 17.053 0.580 6.452 1.00 85.50 578 VAL A CA 1
ATOM 4552 C C . VAL A 1 578 ? 16.583 1.661 7.425 1.00 85.50 578 VAL A C 1
ATOM 4554 O O . VAL A 1 578 ? 16.377 2.796 7.006 1.00 85.50 578 VAL A O 1
ATOM 4557 N N . GLU A 1 579 ? 16.497 1.348 8.718 1.00 84.25 579 GLU A N 1
ATOM 4558 C CA . GLU A 1 579 ? 16.131 2.307 9.772 1.00 84.25 579 GLU A CA 1
ATOM 4559 C C . GLU A 1 579 ? 17.135 3.452 9.904 1.00 84.25 579 GLU A C 1
ATOM 4561 O O . GLU A 1 579 ? 16.746 4.610 10.040 1.00 84.25 579 GLU A O 1
ATOM 4566 N N . ALA A 1 580 ? 18.431 3.163 9.765 1.00 92.00 580 ALA A N 1
ATOM 4567 C CA . ALA A 1 580 ? 19.461 4.196 9.776 1.00 92.00 580 ALA A CA 1
ATOM 4568 C C . ALA A 1 580 ? 19.372 5.170 8.582 1.00 92.00 580 ALA A C 1
ATOM 4570 O O . ALA A 1 580 ? 20.036 6.207 8.611 1.00 92.00 580 ALA A O 1
ATOM 4571 N N . GLN A 1 581 ? 18.587 4.861 7.539 1.00 94.00 581 GLN A N 1
ATOM 4572 C CA . GLN A 1 581 ? 18.382 5.761 6.398 1.00 94.00 581 GLN A CA 1
ATOM 4573 C C . GLN A 1 581 ? 17.177 6.700 6.564 1.00 94.00 581 GLN A C 1
ATOM 4575 O O . GLN A 1 581 ? 16.959 7.522 5.682 1.00 94.00 581 GLN A O 1
ATOM 4580 N N . ASP A 1 582 ? 16.418 6.628 7.667 1.00 94.62 582 ASP A N 1
ATOM 4581 C CA . ASP A 1 582 ? 15.238 7.490 7.875 1.00 94.62 582 ASP A CA 1
ATOM 4582 C C . ASP A 1 582 ? 15.583 8.988 7.971 1.00 94.62 582 ASP A C 1
ATOM 4584 O O . ASP A 1 582 ? 14.769 9.855 7.669 1.00 94.62 582 ASP A O 1
ATOM 4588 N N . GLY A 1 583 ? 16.824 9.307 8.346 1.00 93.88 583 GLY A N 1
ATOM 4589 C CA . GLY A 1 583 ? 17.315 10.685 8.406 1.00 93.88 583 GLY A CA 1
ATOM 4590 C C . GLY A 1 583 ? 17.689 11.306 7.056 1.00 93.88 583 GLY A C 1
ATOM 4591 O O . GLY A 1 583 ? 18.149 12.443 7.054 1.00 93.88 583 GLY A O 1
ATOM 4592 N N . LEU A 1 584 ? 17.566 10.575 5.941 1.00 96.00 584 LEU A N 1
ATOM 4593 C CA . LEU A 1 584 ? 17.906 11.049 4.596 1.00 96.00 584 LEU A CA 1
ATOM 4594 C C . LEU A 1 584 ? 16.670 11.023 3.698 1.00 96.00 584 LEU A C 1
ATOM 4596 O O . LEU A 1 584 ? 15.922 10.040 3.694 1.00 96.00 584 LEU A O 1
ATOM 4600 N N . SER A 1 585 ? 16.502 12.055 2.875 1.00 97.19 585 SER A N 1
ATOM 4601 C CA . SER A 1 585 ? 15.554 12.001 1.762 1.00 97.19 585 SER A CA 1
ATOM 4602 C C . SER A 1 585 ? 15.999 10.985 0.701 1.00 97.19 585 SER A C 1
ATOM 4604 O O . SER A 1 585 ? 17.172 10.594 0.630 1.00 97.19 585 SER A O 1
ATOM 4606 N N . VAL A 1 586 ? 15.074 10.556 -0.163 1.00 95.75 586 VAL A N 1
ATOM 4607 C CA . VAL A 1 586 ? 15.392 9.671 -1.296 1.00 95.75 586 VAL A CA 1
ATOM 4608 C C . VAL A 1 586 ? 16.461 10.309 -2.176 1.00 95.75 586 VAL A C 1
ATOM 4610 O O . VAL A 1 586 ? 17.429 9.639 -2.531 1.00 95.75 586 VAL A O 1
ATOM 4613 N N . LYS A 1 587 ? 16.326 11.600 -2.493 1.00 94.94 587 LYS A N 1
ATOM 4614 C CA . LYS A 1 587 ? 17.291 12.325 -3.324 1.00 94.94 587 LYS A CA 1
ATOM 4615 C C . LYS A 1 587 ? 18.681 12.363 -2.682 1.00 94.94 587 LYS A C 1
ATOM 4617 O O . LYS A 1 587 ? 19.641 11.920 -3.305 1.00 94.94 587 LYS A O 1
ATOM 4622 N N . GLU A 1 588 ? 18.785 12.791 -1.423 1.00 96.12 588 GLU A N 1
ATOM 4623 C CA . GLU A 1 588 ? 20.073 12.857 -0.712 1.00 96.12 588 GLU A CA 1
ATOM 4624 C C . GLU A 1 588 ? 20.757 11.490 -0.624 1.00 96.12 588 GLU A C 1
ATOM 4626 O O . GLU A 1 588 ? 21.980 11.381 -0.753 1.00 96.12 588 GLU A O 1
ATOM 4631 N N . TRP A 1 589 ? 19.978 10.427 -0.411 1.00 95.94 589 TRP A N 1
ATOM 4632 C CA . TRP A 1 589 ? 20.521 9.078 -0.382 1.00 95.94 589 TRP A CA 1
ATOM 4633 C C . TRP A 1 589 ? 21.007 8.630 -1.764 1.00 95.94 589 TRP A C 1
ATOM 4635 O O . TRP A 1 589 ? 22.101 8.079 -1.865 1.00 95.94 589 TRP A O 1
ATOM 4645 N N . MET A 1 590 ? 20.249 8.884 -2.835 1.00 94.56 590 MET A N 1
ATOM 4646 C CA . MET A 1 590 ? 20.663 8.532 -4.201 1.00 94.56 590 MET A CA 1
ATOM 4647 C C . MET A 1 590 ? 21.979 9.215 -4.583 1.00 94.56 590 MET A C 1
ATOM 4649 O O . MET A 1 590 ? 22.902 8.537 -5.052 1.00 94.56 590 MET A O 1
ATOM 4653 N N . ASP A 1 591 ? 22.101 10.509 -4.283 1.00 94.25 591 ASP A N 1
ATOM 4654 C CA . ASP A 1 591 ? 23.304 11.305 -4.534 1.00 94.25 591 ASP A CA 1
ATOM 4655 C C . ASP A 1 591 ? 24.502 10.733 -3.763 1.00 94.25 591 ASP A C 1
ATOM 4657 O O . ASP A 1 591 ? 25.569 10.470 -4.330 1.00 94.25 591 ASP A O 1
ATOM 4661 N N . LYS A 1 592 ? 24.308 10.435 -2.470 1.00 94.44 592 LYS A N 1
ATOM 4662 C CA . LYS A 1 592 ? 25.328 9.828 -1.600 1.00 94.44 592 LYS A CA 1
ATOM 4663 C C . LYS A 1 592 ? 25.811 8.470 -2.111 1.00 94.44 592 LYS A C 1
ATOM 4665 O O . LYS A 1 592 ? 26.985 8.131 -1.959 1.00 94.44 592 LYS A O 1
ATOM 4670 N N . GLN A 1 593 ? 24.922 7.692 -2.720 1.00 93.69 593 GLN A N 1
ATOM 4671 C CA . GLN A 1 593 ? 25.228 6.368 -3.260 1.00 93.69 593 GLN A CA 1
ATOM 4672 C C . GLN A 1 593 ? 25.781 6.412 -4.694 1.00 93.69 593 GLN A C 1
ATOM 4674 O O . GLN A 1 593 ? 26.107 5.363 -5.259 1.00 93.69 593 GLN A O 1
ATOM 4679 N N . GLY A 1 594 ? 25.915 7.605 -5.287 1.00 92.94 594 GLY A N 1
ATOM 4680 C CA . GLY A 1 594 ? 26.410 7.797 -6.650 1.00 92.94 594 GLY A CA 1
ATOM 4681 C C . GLY A 1 594 ? 25.438 7.312 -7.731 1.00 92.94 594 GLY A C 1
ATOM 4682 O O . GLY A 1 594 ? 25.867 6.996 -8.851 1.00 92.94 594 GLY A O 1
ATOM 4683 N N . VAL A 1 595 ? 24.147 7.212 -7.400 1.00 93.69 595 VAL A N 1
ATOM 4684 C CA . VAL A 1 595 ? 23.087 6.922 -8.367 1.00 93.69 595 VAL A CA 1
ATOM 4685 C C . VAL A 1 595 ? 22.864 8.184 -9.209 1.00 93.69 595 VAL A C 1
ATOM 4687 O O . VAL A 1 595 ? 22.751 9.260 -8.640 1.00 93.69 595 VAL A O 1
ATOM 4690 N N . PRO A 1 596 ? 22.835 8.101 -10.552 1.00 93.56 596 PRO A N 1
ATOM 4691 C CA . PRO A 1 596 ? 22.658 9.293 -11.380 1.00 93.56 596 PRO A CA 1
ATOM 4692 C C . PRO A 1 596 ? 21.303 9.965 -11.148 1.00 93.56 596 PRO A C 1
ATOM 4694 O O . PRO A 1 596 ? 20.289 9.269 -11.133 1.00 93.56 596 PRO A O 1
ATOM 4697 N N . ASP A 1 597 ? 21.280 11.297 -11.114 1.00 92.31 597 ASP A N 1
ATOM 4698 C CA . ASP A 1 597 ? 20.086 12.127 -10.881 1.00 92.31 597 ASP A CA 1
ATOM 4699 C C . ASP A 1 597 ? 18.936 11.759 -11.823 1.00 92.31 597 ASP A C 1
ATOM 4701 O O . ASP A 1 597 ? 17.793 11.603 -11.405 1.00 92.31 597 ASP A O 1
ATOM 4705 N N . ARG A 1 598 ? 19.255 11.473 -13.092 1.00 92.12 598 ARG A N 1
ATOM 4706 C CA . ARG A 1 598 ? 18.266 11.031 -14.080 1.00 92.12 598 ARG A CA 1
ATOM 4707 C C . ARG A 1 598 ? 17.535 9.749 -13.662 1.00 92.12 598 ARG A C 1
ATOM 4709 O O . ARG A 1 598 ? 16.377 9.585 -14.007 1.00 92.12 598 ARG A O 1
ATOM 4716 N N . VAL A 1 599 ? 18.158 8.833 -12.918 1.00 91.44 599 VAL A N 1
ATOM 4717 C CA . VAL A 1 599 ? 17.466 7.640 -12.386 1.00 91.44 599 VAL A CA 1
ATOM 4718 C C . VAL A 1 599 ? 16.475 8.037 -11.293 1.00 91.44 599 VAL A C 1
ATOM 4720 O O . VAL A 1 599 ? 15.364 7.503 -11.251 1.00 91.44 599 VAL A O 1
ATOM 4723 N N . THR A 1 600 ? 16.862 8.981 -10.434 1.00 87.12 600 THR A N 1
ATOM 4724 C CA . THR A 1 600 ? 15.991 9.557 -9.404 1.00 87.12 600 THR A CA 1
ATOM 4725 C C . THR A 1 600 ? 14.766 10.205 -10.048 1.00 87.12 600 THR A C 1
ATOM 4727 O O . THR A 1 600 ? 13.636 9.877 -9.683 1.00 87.12 600 THR A O 1
ATOM 4730 N N . ASP A 1 601 ? 14.978 11.013 -11.084 1.00 85.94 601 ASP A N 1
ATOM 4731 C CA . ASP A 1 601 ? 13.908 11.709 -11.799 1.00 85.94 601 ASP A CA 1
ATOM 4732 C C . ASP A 1 601 ? 13.014 10.750 -12.599 1.00 85.94 601 ASP A C 1
ATOM 4734 O O . ASP A 1 601 ? 11.787 10.872 -12.613 1.00 85.94 601 ASP A O 1
ATOM 4738 N N . GLU A 1 602 ? 13.618 9.761 -13.267 1.00 86.12 602 GLU A N 1
ATOM 4739 C CA . GLU A 1 602 ? 12.893 8.872 -14.173 1.00 86.12 602 GLU A CA 1
ATOM 4740 C C . GLU A 1 602 ? 12.102 7.777 -13.449 1.00 86.12 602 GLU A C 1
ATOM 4742 O O . GLU A 1 602 ? 11.046 7.359 -13.926 1.00 86.12 602 GLU A O 1
ATOM 4747 N N . VAL A 1 603 ? 12.594 7.294 -12.307 1.00 88.56 603 VAL A N 1
ATOM 4748 C CA . VAL A 1 603 ? 12.010 6.142 -11.601 1.00 88.56 603 VAL A CA 1
ATOM 4749 C C . VAL A 1 603 ? 11.490 6.534 -10.224 1.00 88.56 603 VAL A C 1
ATOM 4751 O O . VAL A 1 603 ? 10.366 6.179 -9.859 1.00 88.56 603 VAL A O 1
ATOM 4754 N N . PHE A 1 604 ? 12.282 7.271 -9.447 1.00 91.56 604 PHE A N 1
ATOM 4755 C CA . PHE A 1 604 ? 11.980 7.500 -8.036 1.00 91.56 604 PHE A CA 1
ATOM 4756 C C . PHE A 1 604 ? 11.022 8.657 -7.783 1.00 91.56 604 PHE A C 1
ATOM 4758 O O . PHE A 1 604 ? 10.345 8.619 -6.760 1.00 91.56 604 PHE A O 1
ATOM 4765 N N . ILE A 1 605 ? 10.843 9.602 -8.713 1.00 91.38 605 ILE A N 1
ATOM 4766 C CA . ILE A 1 605 ? 9.702 10.533 -8.651 1.00 91.38 605 ILE A CA 1
ATOM 4767 C C . ILE A 1 605 ? 8.386 9.752 -8.705 1.00 91.38 605 ILE A C 1
ATOM 4769 O O . ILE A 1 605 ? 7.528 9.923 -7.842 1.00 91.38 605 ILE A O 1
ATOM 4773 N N . ALA A 1 606 ? 8.246 8.841 -9.673 1.00 92.06 606 ALA A N 1
ATOM 4774 C CA . ALA A 1 606 ? 7.041 8.026 -9.808 1.00 92.06 606 ALA A CA 1
ATOM 4775 C C . ALA A 1 606 ? 6.811 7.139 -8.575 1.00 92.06 606 ALA A C 1
ATOM 4777 O O . ALA A 1 606 ? 5.695 7.064 -8.070 1.00 92.06 606 ALA A O 1
ATOM 4778 N N . MET A 1 607 ? 7.869 6.506 -8.059 1.00 93.12 607 MET A N 1
ATOM 4779 C CA . MET A 1 607 ? 7.772 5.651 -6.874 1.00 93.12 607 MET A CA 1
ATOM 4780 C C . MET A 1 607 ? 7.445 6.444 -5.598 1.00 93.12 607 MET A C 1
ATOM 4782 O O . MET A 1 607 ? 6.605 6.004 -4.817 1.00 93.12 607 MET A O 1
ATOM 4786 N N . SER A 1 608 ? 8.055 7.617 -5.400 1.00 94.56 608 SER A N 1
ATOM 4787 C CA . SER A 1 608 ? 7.822 8.456 -4.212 1.00 94.56 608 SER A CA 1
ATOM 4788 C C . SER A 1 608 ? 6.388 8.980 -4.178 1.00 94.56 608 SER A C 1
ATOM 4790 O O . SER A 1 608 ? 5.686 8.813 -3.177 1.00 94.56 608 SER A O 1
ATOM 4792 N N . LYS A 1 609 ? 5.905 9.489 -5.318 1.00 94.38 609 LYS A N 1
ATOM 4793 C CA . LYS A 1 609 ? 4.517 9.936 -5.469 1.00 94.38 609 LYS A CA 1
ATOM 4794 C C . LYS A 1 609 ? 3.509 8.797 -5.335 1.00 94.38 609 LYS A C 1
ATOM 4796 O O . LYS A 1 609 ? 2.406 9.028 -4.849 1.00 94.38 609 LYS A O 1
ATOM 4801 N N . ALA A 1 610 ? 3.847 7.583 -5.770 1.00 92.81 610 ALA A N 1
ATOM 4802 C CA . ALA A 1 610 ? 2.960 6.428 -5.634 1.00 92.81 610 ALA A CA 1
ATOM 4803 C C . ALA A 1 610 ? 2.836 5.951 -4.179 1.00 92.81 610 ALA A C 1
ATOM 4805 O O . ALA A 1 610 ? 1.770 5.495 -3.781 1.00 92.81 610 ALA A O 1
ATOM 4806 N N . LEU A 1 611 ? 3.912 6.047 -3.390 1.00 92.88 611 LEU A N 1
ATOM 4807 C CA . LEU A 1 611 ? 3.935 5.559 -2.008 1.00 92.88 611 LEU A CA 1
ATOM 4808 C C . LEU A 1 611 ? 3.398 6.570 -0.994 1.00 92.88 611 LEU A C 1
ATOM 4810 O O . LEU A 1 611 ? 2.736 6.163 -0.044 1.00 92.88 611 LEU A O 1
ATOM 4814 N N . ASN A 1 612 ? 3.717 7.858 -1.156 1.00 94.50 612 ASN A N 1
ATOM 4815 C CA . ASN A 1 612 ? 3.401 8.874 -0.146 1.00 94.50 612 ASN A CA 1
ATOM 4816 C C . ASN A 1 612 ? 2.991 10.238 -0.725 1.00 94.50 612 ASN A C 1
ATOM 4818 O O . ASN A 1 612 ? 2.953 11.221 0.006 1.00 94.50 612 ASN A O 1
ATOM 4822 N N . PHE A 1 613 ? 2.712 10.317 -2.031 1.00 95.81 613 PHE A N 1
ATOM 4823 C CA . PHE A 1 613 ? 2.194 11.520 -2.705 1.00 95.81 613 PHE A CA 1
ATOM 4824 C C . PHE A 1 613 ? 3.119 12.755 -2.704 1.00 95.81 613 PHE A C 1
ATOM 4826 O O . PHE A 1 613 ? 2.715 13.817 -3.173 1.00 95.81 613 PHE A O 1
ATOM 4833 N N . ILE A 1 614 ? 4.370 12.606 -2.259 1.00 94.50 614 ILE A N 1
ATOM 4834 C CA . ILE A 1 614 ? 5.406 13.652 -2.241 1.00 94.50 614 ILE A CA 1
ATOM 4835 C C . ILE A 1 614 ? 6.597 13.283 -3.127 1.00 94.50 614 ILE A C 1
ATOM 4837 O O . ILE A 1 614 ? 6.751 12.136 -3.564 1.00 94.50 614 ILE A O 1
ATOM 4841 N N . ASN A 1 615 ? 7.434 14.274 -3.410 1.00 94.56 615 ASN A N 1
ATOM 4842 C CA . ASN A 1 615 ? 8.604 14.130 -4.265 1.00 94.56 615 ASN A CA 1
ATOM 4843 C C . ASN A 1 615 ? 9.795 13.490 -3.507 1.00 94.56 615 ASN A C 1
ATOM 4845 O O . ASN A 1 615 ? 9.805 13.431 -2.273 1.00 94.56 615 ASN A O 1
ATOM 4849 N N . PRO A 1 616 ? 10.800 12.945 -4.223 1.00 94.00 616 PRO A N 1
ATOM 4850 C CA . PRO A 1 616 ? 11.928 12.231 -3.612 1.00 94.00 616 PRO A CA 1
ATOM 4851 C C . PRO A 1 616 ? 12.868 13.113 -2.774 1.00 94.00 616 PRO A C 1
ATOM 4853 O O . PRO A 1 616 ? 13.652 12.592 -1.988 1.00 94.00 616 PRO A O 1
ATOM 4856 N N . ASP A 1 617 ? 12.831 14.429 -2.938 1.00 94.19 617 ASP A N 1
ATOM 4857 C CA . ASP A 1 617 ? 13.560 15.394 -2.112 1.00 94.19 617 ASP A CA 1
ATOM 4858 C C . ASP A 1 617 ? 12.952 15.578 -0.713 1.00 94.19 617 ASP A C 1
ATOM 4860 O O . ASP A 1 617 ? 13.653 16.010 0.197 1.00 94.19 617 ASP A O 1
ATOM 4864 N N . GLU A 1 618 ? 11.696 15.177 -0.510 1.00 93.69 618 GLU A N 1
ATOM 4865 C CA . GLU A 1 618 ? 11.004 15.265 0.783 1.00 93.69 618 GLU A CA 1
ATOM 4866 C C . GLU A 1 618 ? 10.787 13.891 1.435 1.00 93.69 618 GLU A C 1
ATOM 4868 O O . GLU A 1 618 ? 10.756 13.764 2.660 1.00 93.69 618 GLU A O 1
ATOM 4873 N N . LEU A 1 619 ? 10.619 12.838 0.628 1.00 95.75 619 LEU A N 1
ATOM 4874 C CA . LEU A 1 619 ? 10.336 11.494 1.128 1.00 95.75 619 LEU A CA 1
ATOM 4875 C C . LEU A 1 619 ? 11.549 10.880 1.837 1.00 95.75 619 LEU A C 1
ATOM 4877 O O . LEU A 1 619 ? 12.632 10.826 1.264 1.00 95.75 619 LEU A O 1
ATOM 4881 N N . SER A 1 620 ? 11.346 10.308 3.028 1.00 97.06 620 SER A N 1
ATOM 4882 C CA . SER A 1 620 ? 12.356 9.489 3.718 1.00 97.06 620 SER A CA 1
ATOM 4883 C C . SER A 1 620 ? 12.761 8.269 2.881 1.00 97.06 620 SER A C 1
ATOM 4885 O O . SER A 1 620 ? 11.913 7.499 2.408 1.00 97.06 620 SER A O 1
ATOM 4887 N N . MET A 1 621 ? 14.069 8.036 2.746 1.00 95.69 621 MET A N 1
ATOM 4888 C CA . MET A 1 621 ? 14.606 6.883 2.022 1.00 95.69 621 MET A CA 1
ATOM 4889 C C . MET A 1 621 ? 14.186 5.549 2.654 1.00 95.69 621 MET A C 1
ATOM 4891 O O . MET A 1 621 ? 14.057 4.542 1.949 1.00 95.69 621 MET A O 1
ATOM 4895 N N . GLN A 1 622 ? 13.905 5.532 3.963 1.00 94.62 622 GLN A N 1
ATOM 4896 C CA . GLN A 1 622 ? 13.404 4.343 4.651 1.00 94.62 622 GLN A CA 1
ATOM 4897 C C . GLN A 1 622 ? 12.140 3.792 3.967 1.00 94.62 622 GLN A C 1
ATOM 4899 O O . GLN A 1 622 ? 12.023 2.580 3.781 1.00 94.62 622 GLN A O 1
ATOM 4904 N N . CYS A 1 623 ? 11.238 4.667 3.508 1.00 93.88 623 CYS A N 1
ATOM 4905 C CA . CYS A 1 623 ? 10.008 4.281 2.813 1.00 93.88 623 CYS A CA 1
ATOM 4906 C C . CYS A 1 623 ? 10.296 3.494 1.519 1.00 93.88 623 CYS A C 1
ATOM 4908 O O . CYS A 1 623 ? 9.761 2.400 1.308 1.00 93.88 623 CYS A O 1
ATOM 4910 N N . ILE A 1 624 ? 11.211 4.000 0.685 1.00 92.38 624 ILE A N 1
ATOM 4911 C CA . ILE A 1 624 ? 11.623 3.335 -0.560 1.00 92.38 624 ILE A CA 1
ATOM 4912 C C . ILE A 1 624 ? 12.317 2.007 -0.269 1.00 92.38 624 ILE A C 1
ATOM 4914 O O . ILE A 1 624 ? 12.036 1.004 -0.928 1.00 92.38 624 ILE A O 1
ATOM 4918 N N . LEU A 1 625 ? 13.210 1.974 0.720 1.00 91.06 625 LEU A N 1
ATOM 4919 C CA . LEU A 1 625 ? 13.948 0.762 1.058 1.00 91.06 625 LEU A CA 1
ATOM 4920 C C . LEU A 1 625 ? 13.044 -0.345 1.597 1.00 91.06 625 LEU A C 1
ATOM 4922 O O . LEU A 1 625 ? 13.253 -1.499 1.234 1.00 91.06 625 LEU A O 1
ATOM 4926 N N . ILE A 1 626 ? 12.014 -0.020 2.383 1.00 87.88 626 ILE A N 1
ATOM 4927 C CA . ILE A 1 626 ? 11.012 -1.002 2.824 1.00 87.88 626 ILE A CA 1
ATOM 4928 C C . ILE A 1 626 ? 10.293 -1.610 1.612 1.00 87.88 626 ILE A C 1
ATOM 4930 O O . ILE A 1 626 ? 10.176 -2.836 1.517 1.00 87.88 626 ILE A O 1
ATOM 4934 N N . ALA A 1 627 ? 9.850 -0.778 0.664 1.00 86.56 627 ALA A N 1
ATOM 4935 C CA . ALA A 1 627 ? 9.181 -1.245 -0.549 1.00 86.56 627 ALA A CA 1
ATOM 4936 C C . ALA A 1 627 ? 10.104 -2.128 -1.411 1.00 86.56 627 ALA A C 1
ATOM 4938 O O . ALA A 1 627 ? 9.730 -3.241 -1.787 1.00 86.56 627 ALA A O 1
ATOM 4939 N N . LEU A 1 628 ? 11.339 -1.682 -1.666 1.00 84.56 628 LEU A N 1
ATOM 4940 C CA . LEU A 1 628 ? 12.323 -2.446 -2.437 1.00 84.56 628 LEU A CA 1
ATOM 4941 C C . LEU A 1 628 ? 12.694 -3.763 -1.751 1.00 84.56 628 LEU A C 1
ATOM 4943 O O . LEU A 1 628 ? 12.750 -4.795 -2.414 1.00 84.56 628 LEU A O 1
ATOM 4947 N N . ASN A 1 629 ? 12.917 -3.757 -0.436 1.00 79.75 629 ASN A N 1
ATOM 4948 C CA . ASN A 1 629 ? 13.280 -4.958 0.313 1.00 79.75 629 ASN A CA 1
ATOM 4949 C C . ASN A 1 629 ? 12.186 -6.028 0.188 1.00 79.75 629 ASN A C 1
ATOM 4951 O O . ASN A 1 629 ? 12.477 -7.175 -0.147 1.00 79.75 629 ASN A O 1
ATOM 4955 N N . ARG A 1 630 ? 10.913 -5.636 0.318 1.00 72.81 630 ARG A N 1
ATOM 4956 C CA . ARG A 1 630 ? 9.769 -6.537 0.103 1.00 72.81 630 ARG A CA 1
ATOM 4957 C C . ARG A 1 630 ? 9.726 -7.106 -1.319 1.00 72.81 630 ARG A C 1
ATOM 4959 O O . ARG A 1 630 ? 9.487 -8.298 -1.500 1.00 72.81 630 ARG A O 1
ATOM 4966 N N . PHE A 1 631 ? 10.021 -6.291 -2.332 1.00 76.69 631 PHE A N 1
ATOM 4967 C CA . PHE A 1 631 ? 10.037 -6.726 -3.736 1.00 76.69 631 PHE A CA 1
ATOM 4968 C C . PHE A 1 631 ? 11.209 -7.656 -4.076 1.00 76.69 631 PHE A C 1
ATOM 4970 O O . PHE A 1 631 ? 11.116 -8.456 -5.006 1.00 76.69 631 PHE A O 1
ATOM 4977 N N . LEU A 1 632 ? 12.316 -7.554 -3.339 1.00 76.31 632 LEU A N 1
ATOM 4978 C CA . LEU A 1 632 ? 13.511 -8.374 -3.534 1.00 76.31 632 LEU A CA 1
ATOM 4979 C C . LEU A 1 632 ? 13.451 -9.707 -2.777 1.00 76.31 632 LEU A C 1
ATOM 4981 O O . LEU A 1 632 ? 14.127 -10.655 -3.182 1.00 76.31 632 LEU A O 1
ATOM 4985 N N . GLN A 1 633 ? 12.666 -9.784 -1.700 1.00 74.31 633 GLN A N 1
ATOM 4986 C CA . GLN A 1 633 ? 12.531 -10.986 -0.874 1.00 74.31 633 GLN A CA 1
ATOM 4987 C C . GLN A 1 633 ? 11.502 -11.977 -1.424 1.00 74.31 633 GLN A C 1
ATOM 4989 O O . GLN A 1 633 ? 11.731 -13.187 -1.399 1.00 74.31 633 GLN A O 1
ATOM 4994 N N . GLU A 1 634 ? 10.382 -11.486 -1.953 1.00 81.06 634 GLU A N 1
ATOM 4995 C CA . GLU A 1 634 ? 9.276 -12.336 -2.387 1.00 81.06 634 GLU A CA 1
ATOM 4996 C C . GLU A 1 634 ? 9.121 -12.341 -3.904 1.00 81.06 634 GLU A C 1
ATOM 4998 O O . GLU A 1 634 ? 8.994 -11.295 -4.540 1.00 81.06 634 GLU A O 1
ATOM 5003 N N . LYS A 1 635 ? 9.047 -13.541 -4.498 1.00 86.44 635 LYS A N 1
ATOM 5004 C CA . LYS A 1 635 ? 8.905 -13.724 -5.952 1.00 86.44 635 LYS A CA 1
ATOM 5005 C C . LYS A 1 635 ? 7.775 -12.880 -6.543 1.00 86.44 635 LYS A C 1
ATOM 5007 O O . LYS A 1 635 ? 7.987 -12.266 -7.580 1.00 86.44 635 LYS A O 1
ATOM 5012 N N . HIS A 1 636 ? 6.611 -12.860 -5.897 1.00 89.88 636 HIS A N 1
ATOM 5013 C CA . HIS A 1 636 ? 5.436 -12.101 -6.329 1.00 89.88 636 HIS A CA 1
ATOM 5014 C C . HIS A 1 636 ? 5.165 -10.883 -5.433 1.00 89.88 636 HIS A C 1
ATOM 5016 O O . HIS A 1 636 ? 4.070 -10.330 -5.479 1.00 89.88 636 HIS A O 1
ATOM 5022 N N . GLY A 1 637 ? 6.145 -10.444 -4.633 1.00 87.75 637 GLY A N 1
ATOM 5023 C CA . GLY A 1 637 ? 5.962 -9.361 -3.665 1.00 87.75 637 GLY A CA 1
ATOM 5024 C C . GLY A 1 637 ? 5.526 -8.040 -4.305 1.00 87.75 637 GLY A C 1
ATOM 5025 O O . GLY A 1 637 ? 4.682 -7.339 -3.754 1.00 87.75 637 GLY A O 1
ATOM 5026 N N . SER A 1 638 ? 6.046 -7.741 -5.502 1.00 90.94 638 SER A N 1
ATOM 5027 C CA . SER A 1 638 ? 5.690 -6.562 -6.307 1.00 90.94 638 SER A CA 1
ATOM 5028 C C . SER A 1 638 ? 4.519 -6.768 -7.270 1.00 90.94 638 SER A C 1
ATOM 5030 O O . SER A 1 638 ? 4.192 -5.853 -8.024 1.00 90.94 638 SER A O 1
ATOM 5032 N N . LYS A 1 639 ? 3.896 -7.955 -7.293 1.00 94.12 639 LYS A N 1
ATOM 5033 C CA . LYS A 1 639 ? 2.719 -8.200 -8.134 1.00 94.12 639 LYS A CA 1
ATOM 5034 C C . LYS A 1 639 ? 1.540 -7.405 -7.569 1.00 94.12 639 LYS A C 1
ATOM 5036 O O . LYS A 1 639 ? 1.374 -7.352 -6.351 1.00 94.12 639 LYS A O 1
ATOM 5041 N N . MET A 1 640 ? 0.763 -6.789 -8.454 1.00 95.75 640 MET A N 1
ATOM 5042 C CA . MET A 1 640 ? -0.328 -5.877 -8.106 1.00 95.75 640 MET A CA 1
ATOM 5043 C C . MET A 1 640 ? -1.693 -6.533 -8.323 1.00 95.75 640 MET A C 1
ATOM 5045 O O . MET A 1 640 ? -1.868 -7.336 -9.245 1.00 95.75 640 MET A O 1
ATOM 5049 N N . ALA A 1 641 ? -2.658 -6.158 -7.493 1.00 97.62 641 ALA A N 1
ATOM 5050 C CA . ALA A 1 641 ? -4.061 -6.509 -7.632 1.00 97.62 641 ALA A CA 1
ATOM 5051 C C . ALA A 1 641 ? -4.963 -5.300 -7.360 1.00 97.62 641 ALA A C 1
ATOM 5053 O O . ALA A 1 641 ? -4.655 -4.462 -6.509 1.00 97.62 641 ALA A O 1
ATOM 5054 N N . PHE A 1 642 ? -6.085 -5.260 -8.074 1.00 98.31 642 PHE A N 1
ATOM 5055 C CA . PHE A 1 642 ? -7.210 -4.364 -7.808 1.00 98.31 642 PHE A CA 1
ATOM 5056 C C . PHE A 1 642 ? -8.276 -5.116 -7.010 1.00 98.31 642 PHE A C 1
ATOM 5058 O O . PHE A 1 642 ? -8.369 -6.341 -7.110 1.00 98.31 642 PHE A O 1
ATOM 5065 N N . LEU A 1 643 ? -9.076 -4.402 -6.221 1.00 98.25 643 LEU A N 1
ATOM 5066 C CA . LEU A 1 643 ? -10.298 -4.978 -5.665 1.00 98.25 643 LEU A CA 1
ATOM 5067 C C . LEU A 1 643 ? -11.345 -5.087 -6.781 1.00 98.25 643 LEU A C 1
ATOM 5069 O O . LEU A 1 643 ? -11.378 -4.252 -7.679 1.00 98.25 643 LEU A O 1
ATOM 5073 N N . ASP A 1 644 ? -12.195 -6.107 -6.733 1.00 97.56 644 ASP A N 1
ATOM 5074 C CA . ASP A 1 644 ? -13.197 -6.375 -7.769 1.00 97.56 644 ASP A CA 1
ATOM 5075 C C . ASP A 1 644 ? -14.410 -5.429 -7.766 1.00 97.56 644 ASP A C 1
ATOM 5077 O O . ASP A 1 644 ? -15.368 -5.669 -8.501 1.00 97.56 644 ASP A O 1
ATOM 5081 N N . GLY A 1 645 ? -14.364 -4.372 -6.956 1.00 97.75 645 GLY A N 1
ATOM 5082 C CA . GLY A 1 645 ? -15.408 -3.370 -6.799 1.00 97.75 645 GLY A CA 1
ATOM 5083 C C . GLY A 1 645 ? -15.147 -2.439 -5.618 1.00 97.75 645 GLY A C 1
ATOM 5084 O O . GLY A 1 645 ? -14.038 -2.400 -5.078 1.00 97.75 645 GLY A O 1
ATOM 5085 N N . ASN A 1 646 ? -16.189 -1.733 -5.183 1.00 98.25 646 ASN A N 1
ATOM 5086 C CA . ASN A 1 646 ? -16.089 -0.680 -4.174 1.00 98.25 646 ASN A CA 1
ATOM 5087 C C . ASN A 1 646 ? -15.625 -1.210 -2.795 1.00 98.25 646 ASN A C 1
ATOM 5089 O O . ASN A 1 646 ? -16.202 -2.167 -2.265 1.00 98.25 646 ASN A O 1
ATOM 5093 N N . PRO A 1 647 ? -14.610 -0.612 -2.140 1.00 98.56 647 PRO A N 1
ATOM 5094 C CA . PRO A 1 647 ? -14.093 -1.157 -0.883 1.00 98.56 647 PRO A CA 1
ATOM 5095 C C . PRO A 1 647 ? -15.097 -1.248 0.282 1.00 98.56 647 PRO A C 1
ATOM 5097 O O . PRO A 1 647 ? -15.012 -2.235 1.026 1.00 98.56 647 PRO A O 1
ATOM 5100 N N . PRO A 1 648 ? -16.054 -0.311 0.477 1.00 98.50 648 PRO A N 1
ATOM 5101 C CA . PRO A 1 648 ? -17.053 -0.430 1.538 1.00 98.50 648 PRO A CA 1
ATOM 5102 C C . PRO A 1 648 ? -17.847 -1.742 1.481 1.00 98.50 648 PRO A C 1
ATOM 5104 O O . PRO A 1 648 ? -17.934 -2.445 2.490 1.00 98.50 648 PRO A O 1
ATOM 5107 N N . GLU A 1 649 ? -18.372 -2.125 0.318 1.00 98.38 649 GLU A N 1
ATOM 5108 C CA . GLU A 1 649 ? -19.154 -3.359 0.170 1.00 98.38 649 GLU A CA 1
ATOM 5109 C C . GLU A 1 649 ? -18.264 -4.592 -0.037 1.00 98.38 649 GLU A C 1
ATOM 5111 O O . GLU A 1 649 ? -18.547 -5.679 0.485 1.00 98.38 649 GLU A O 1
ATOM 5116 N N . ARG A 1 650 ? -17.166 -4.449 -0.791 1.00 98.31 650 ARG A N 1
ATOM 5117 C CA . ARG A 1 650 ? -16.326 -5.581 -1.203 1.00 98.31 650 ARG A CA 1
ATOM 5118 C C . ARG A 1 650 ? -15.290 -5.994 -0.156 1.00 98.31 650 ARG A C 1
ATOM 5120 O O . ARG A 1 650 ? -14.898 -7.159 -0.153 1.00 98.31 650 ARG A O 1
ATOM 5127 N N . LEU A 1 651 ? -14.894 -5.113 0.763 1.00 98.56 651 LEU A N 1
ATOM 5128 C CA . LEU A 1 651 ? -13.909 -5.410 1.813 1.00 98.56 651 LEU A CA 1
ATOM 5129 C C . LEU A 1 651 ? -14.418 -5.083 3.220 1.00 98.56 651 LEU A C 1
ATOM 5131 O O . LEU A 1 651 ? -14.339 -5.932 4.108 1.00 98.56 651 LEU A O 1
ATOM 5135 N N . CYS A 1 652 ? -14.953 -3.882 3.448 1.00 98.69 652 CYS A N 1
ATOM 5136 C CA . CYS A 1 652 ? -15.338 -3.467 4.798 1.00 98.69 652 CYS A CA 1
ATOM 5137 C C . CYS A 1 652 ? -16.546 -4.253 5.321 1.00 98.69 652 CYS A C 1
ATOM 51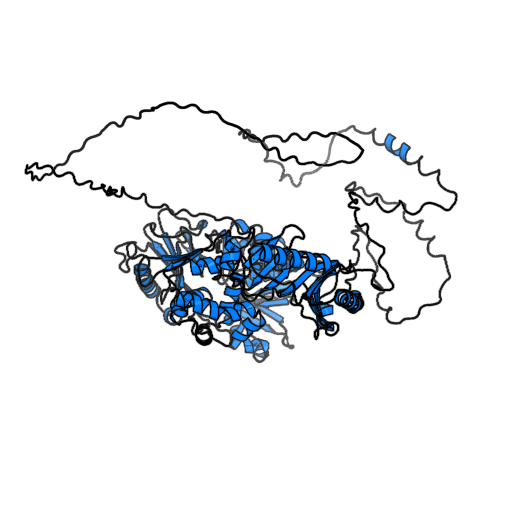39 O O . CYS A 1 652 ? -16.518 -4.713 6.461 1.00 98.69 652 CYS A O 1
ATOM 5141 N N . MET A 1 653 ? -17.572 -4.467 4.494 1.00 98.56 653 MET A N 1
ATOM 5142 C CA . MET A 1 653 ? -18.785 -5.181 4.899 1.00 98.56 653 MET A CA 1
ATOM 5143 C C . MET A 1 653 ? -18.531 -6.642 5.324 1.00 98.56 653 MET A C 1
ATOM 5145 O O . MET A 1 653 ? -19.036 -7.036 6.373 1.00 98.56 653 MET A O 1
ATOM 5149 N N . PRO A 1 654 ? -17.707 -7.453 4.623 1.00 98.81 654 PRO A N 1
ATOM 5150 C CA . PRO A 1 654 ? -17.271 -8.755 5.136 1.00 98.81 654 PRO A CA 1
ATOM 5151 C C . PRO A 1 654 ? -16.670 -8.707 6.546 1.00 98.81 654 PRO A C 1
ATOM 5153 O O . PRO A 1 654 ? -16.965 -9.574 7.369 1.00 98.81 654 PRO A O 1
ATOM 5156 N N . VAL A 1 655 ? -15.861 -7.684 6.848 1.00 98.75 655 VAL A N 1
ATOM 5157 C CA . VAL A 1 655 ? -15.272 -7.509 8.182 1.00 98.75 655 VAL A CA 1
ATOM 5158 C C . VAL A 1 655 ? -16.350 -7.167 9.213 1.00 98.75 655 VAL A C 1
ATOM 5160 O O . VAL A 1 655 ? -16.359 -7.757 10.292 1.00 98.75 655 VAL A O 1
ATOM 5163 N N . VAL A 1 656 ? -17.278 -6.261 8.882 1.00 98.75 656 VAL A N 1
ATOM 5164 C CA . VAL A 1 656 ? -18.420 -5.903 9.746 1.00 98.75 656 VAL A CA 1
ATOM 5165 C C . VAL A 1 656 ? -19.274 -7.130 10.056 1.00 98.75 656 VAL A C 1
ATOM 5167 O O . VAL A 1 656 ? -19.478 -7.443 11.226 1.00 98.75 656 VAL A O 1
ATOM 5170 N N . ASN A 1 657 ? -19.665 -7.892 9.033 1.00 98.75 657 ASN A N 1
ATOM 5171 C CA . ASN A 1 657 ? -20.447 -9.118 9.194 1.00 98.75 657 ASN A CA 1
ATOM 5172 C C . ASN A 1 657 ? -19.745 -10.122 10.121 1.00 98.75 657 ASN A C 1
ATOM 5174 O O . ASN A 1 657 ? -20.382 -10.751 10.967 1.00 98.75 657 ASN A O 1
ATOM 5178 N N . HIS A 1 658 ? -18.420 -10.263 9.999 1.00 98.62 658 HIS A N 1
ATOM 5179 C CA . HIS A 1 658 ? -17.634 -11.127 10.882 1.00 98.62 658 HIS A CA 1
ATOM 5180 C C . HIS A 1 658 ? -17.652 -10.637 12.334 1.00 98.62 658 HIS A C 1
ATOM 5182 O O . HIS A 1 658 ? -17.870 -11.441 13.243 1.00 98.62 658 HIS A O 1
ATOM 5188 N N . ILE A 1 659 ? -17.467 -9.333 12.560 1.00 98.56 659 ILE A N 1
ATOM 5189 C CA . ILE A 1 659 ? -17.523 -8.711 13.893 1.00 98.56 659 ILE A CA 1
ATOM 5190 C C . ILE A 1 659 ? -18.894 -8.949 14.543 1.00 98.56 659 ILE A C 1
ATOM 5192 O O . ILE A 1 659 ? -18.963 -9.434 15.675 1.00 98.56 659 ILE A O 1
ATOM 5196 N N . GLU A 1 660 ? -19.976 -8.658 13.822 1.00 98.44 660 GLU A N 1
ATOM 5197 C CA . GLU A 1 660 ? -21.352 -8.778 14.320 1.00 98.44 660 GLU A CA 1
ATOM 5198 C C . GLU A 1 660 ? -21.746 -10.234 14.584 1.00 98.44 660 GLU A C 1
ATOM 5200 O O . GLU A 1 660 ? -22.338 -10.539 15.621 1.00 98.44 660 GLU A O 1
ATOM 5205 N N . SER A 1 661 ? -21.320 -11.171 13.725 1.00 98.25 661 SER A N 1
ATOM 5206 C CA . SER A 1 661 ? -21.550 -12.612 13.930 1.00 98.25 661 SER A CA 1
ATOM 5207 C C . SER A 1 661 ? -20.927 -13.157 15.224 1.00 98.25 661 SER A C 1
ATOM 5209 O O . SER A 1 661 ? -21.324 -14.214 15.716 1.00 98.25 661 SER A O 1
ATOM 5211 N N . ARG A 1 662 ? -19.959 -12.428 15.793 1.00 96.56 662 ARG A N 1
ATOM 5212 C CA . ARG A 1 662 ? -19.261 -12.754 17.043 1.00 96.56 662 ARG A CA 1
ATOM 5213 C C . ARG A 1 662 ? -19.667 -11.853 18.212 1.00 96.56 662 ARG A C 1
ATOM 5215 O O . ARG A 1 662 ? -19.032 -11.895 19.264 1.00 96.56 662 ARG A O 1
ATOM 5222 N N . GLY A 1 663 ? -20.739 -11.074 18.056 1.00 96.00 663 GLY A N 1
ATOM 5223 C CA . GLY A 1 663 ? -21.316 -10.245 19.115 1.00 96.00 663 GLY A CA 1
ATOM 5224 C C . GLY A 1 663 ? -20.608 -8.909 19.349 1.00 96.00 663 GLY A C 1
ATOM 5225 O O . GLY A 1 663 ? -20.832 -8.290 20.391 1.00 96.00 663 GLY A O 1
ATOM 5226 N N . GLY A 1 664 ? -19.749 -8.479 18.420 1.00 98.25 664 GLY A N 1
ATOM 5227 C CA . GLY A 1 664 ? -19.325 -7.085 18.329 1.00 98.25 664 GLY A CA 1
ATOM 5228 C C . GLY A 1 664 ? -20.407 -6.212 17.691 1.00 98.25 664 GLY A C 1
ATOM 5229 O O . GLY A 1 664 ? -21.390 -6.716 17.156 1.00 98.25 664 GLY A O 1
ATOM 5230 N N . GLU A 1 665 ? -20.224 -4.899 17.740 1.00 98.62 665 GLU A N 1
ATOM 5231 C CA . GLU A 1 665 ? -21.178 -3.928 17.203 1.00 98.62 665 GLU A CA 1
ATOM 5232 C C . GLU A 1 665 ? -20.448 -2.855 16.394 1.00 98.62 665 GLU A C 1
ATOM 5234 O O . GLU A 1 665 ? -19.396 -2.366 16.812 1.00 98.62 665 GLU A O 1
ATOM 5239 N N . VAL A 1 666 ? -21.014 -2.468 15.250 1.00 98.69 666 VAL A N 1
ATOM 5240 C CA . VAL A 1 666 ? -20.488 -1.399 14.396 1.00 98.69 666 VAL A CA 1
ATOM 5241 C C . VAL A 1 666 ? -21.561 -0.327 14.225 1.00 98.69 666 VAL A C 1
ATOM 5243 O O . VAL A 1 666 ? -22.672 -0.613 13.793 1.00 98.69 666 VAL A O 1
ATOM 5246 N N . ARG A 1 667 ? -21.246 0.925 14.571 1.00 98.50 667 ARG A N 1
ATOM 5247 C CA . ARG A 1 667 ? -22.170 2.063 14.461 1.00 98.50 667 ARG A CA 1
ATOM 5248 C C . ARG A 1 667 ? -21.582 3.162 13.595 1.00 98.50 667 ARG A C 1
ATOM 5250 O O . ARG A 1 667 ? -20.542 3.729 13.923 1.00 98.50 667 ARG A O 1
ATOM 5257 N N . LEU A 1 668 ? -22.294 3.500 12.528 1.00 98.44 668 LEU A N 1
ATOM 5258 C CA . LEU A 1 668 ? -22.031 4.685 11.714 1.00 98.44 668 LEU A CA 1
ATOM 5259 C C . LEU A 1 668 ? -22.569 5.948 12.405 1.00 98.44 668 LEU A C 1
ATOM 5261 O O . LEU A 1 668 ? -23.261 5.863 13.425 1.00 98.44 668 LEU A O 1
ATOM 5265 N N . ASN A 1 669 ? -22.249 7.125 11.864 1.00 98.06 669 ASN A N 1
ATOM 5266 C CA . ASN A 1 669 ? -22.735 8.427 12.349 1.00 98.06 669 ASN A CA 1
ATOM 5267 C C . ASN A 1 669 ? -22.510 8.667 13.858 1.00 98.06 669 ASN A C 1
ATOM 5269 O O . ASN A 1 669 ? -23.277 9.352 14.535 1.00 98.06 669 ASN A O 1
ATOM 5273 N N . SER A 1 670 ? -21.440 8.091 14.399 1.00 98.00 670 SER A N 1
ATOM 5274 C CA . SER A 1 670 ? -21.100 8.038 15.820 1.00 98.00 670 SER A CA 1
ATOM 5275 C C . SER A 1 670 ? -19.766 8.740 16.078 1.00 98.00 670 SER A C 1
ATOM 5277 O O . SER A 1 670 ? -18.801 8.152 16.563 1.00 98.00 670 SER A O 1
ATOM 5279 N N . ARG A 1 671 ? -19.694 10.028 15.722 1.00 97.94 671 ARG A N 1
ATOM 5280 C CA . ARG A 1 671 ? -18.472 10.837 15.840 1.00 97.94 671 ARG A CA 1
ATOM 5281 C C . ARG A 1 671 ? -18.065 11.035 17.301 1.00 97.94 671 ARG A C 1
ATOM 5283 O O . ARG A 1 671 ? -18.840 11.562 18.099 1.00 97.94 671 ARG A O 1
ATOM 5290 N N . LEU A 1 672 ? -16.822 10.676 17.622 1.00 97.88 672 LEU A N 1
ATOM 5291 C CA . LEU A 1 672 ? -16.181 11.016 18.891 1.00 97.88 672 LEU A CA 1
ATOM 5292 C C . LEU A 1 672 ? -15.941 12.530 18.955 1.00 97.88 672 LEU A C 1
ATOM 5294 O O . LEU A 1 672 ? -15.307 13.097 18.067 1.00 97.88 672 LEU A O 1
ATOM 5298 N N . LYS A 1 673 ? -16.461 13.176 19.999 1.00 97.31 673 LYS A N 1
ATOM 5299 C CA . LYS A 1 673 ? -16.314 14.614 20.254 1.00 97.31 673 LYS A CA 1
ATOM 5300 C C . LYS A 1 673 ? -15.220 14.905 21.276 1.00 97.31 673 LYS A C 1
ATOM 5302 O O . LYS A 1 673 ? -14.502 15.884 21.119 1.00 97.31 673 LYS A O 1
ATOM 5307 N N . LYS A 1 674 ? -15.129 14.104 22.341 1.00 97.94 674 LYS A N 1
ATOM 5308 C CA . LYS A 1 674 ? -14.160 14.316 23.424 1.00 97.94 674 LYS A CA 1
ATOM 5309 C C . LYS A 1 674 ? -13.827 13.004 24.130 1.00 97.94 674 LYS A C 1
ATOM 5311 O O . LYS A 1 674 ? -14.714 12.178 24.345 1.00 97.94 674 LYS A O 1
ATOM 5316 N N . ILE A 1 675 ? -12.566 12.850 24.522 1.00 98.50 675 ILE A N 1
ATOM 5317 C CA . ILE A 1 675 ? -12.125 11.826 25.472 1.00 98.50 675 ILE A CA 1
ATOM 5318 C C . ILE A 1 675 ? -12.279 12.428 26.873 1.00 98.50 675 ILE A C 1
ATOM 5320 O O . ILE A 1 675 ? -11.604 13.399 27.208 1.00 98.50 675 ILE A O 1
ATOM 5324 N N . GLU A 1 676 ? -13.225 11.924 27.665 1.00 98.00 676 GLU A N 1
ATOM 5325 C CA . GLU A 1 676 ? -13.400 12.364 29.052 1.00 98.00 676 GLU A CA 1
ATOM 5326 C C . GLU A 1 676 ? -12.478 11.557 29.965 1.00 98.00 676 GLU A C 1
ATOM 5328 O O . GLU A 1 676 ? -12.415 10.331 29.847 1.00 98.00 676 GLU A O 1
ATOM 5333 N N . LEU A 1 677 ? -11.786 12.239 30.878 1.00 98.44 677 LEU A N 1
ATOM 5334 C CA . LEU A 1 677 ? -10.858 11.623 31.821 1.00 98.44 677 LEU A CA 1
ATOM 5335 C C . LEU A 1 677 ? -11.471 11.475 33.218 1.00 98.44 677 LEU A C 1
ATOM 5337 O O . LEU A 1 677 ? -12.385 12.210 33.599 1.00 98.44 677 LEU A O 1
ATOM 5341 N N . ASN A 1 678 ? -10.966 10.493 33.956 1.00 97.75 678 ASN A N 1
ATOM 5342 C CA . ASN A 1 678 ? -11.091 10.392 35.403 1.00 97.75 678 ASN A CA 1
ATOM 5343 C C . ASN A 1 678 ? -10.081 11.335 36.075 1.00 97.75 678 ASN A C 1
ATOM 5345 O O . ASN A 1 678 ? -9.152 11.825 35.432 1.00 97.75 678 ASN A O 1
ATOM 5349 N N . ASP A 1 679 ? -10.221 11.529 37.386 1.00 96.06 679 ASP A N 1
ATOM 5350 C CA . ASP A 1 679 ? -9.333 12.401 38.169 1.00 96.06 679 ASP A CA 1
ATOM 5351 C C . ASP A 1 679 ? -7.868 11.914 38.186 1.00 96.06 679 ASP A C 1
ATOM 5353 O O . ASP A 1 679 ? -6.952 12.705 38.395 1.00 96.06 679 ASP A O 1
ATOM 5357 N N . ASP A 1 680 ? -7.629 10.622 37.934 1.00 96.38 680 ASP A N 1
ATOM 5358 C CA . ASP A 1 680 ? -6.294 10.016 37.828 1.00 96.38 680 ASP A CA 1
ATOM 5359 C C . ASP A 1 680 ? -5.666 10.132 36.422 1.00 96.38 680 ASP A C 1
ATOM 5361 O O . ASP A 1 680 ? -4.564 9.634 36.185 1.00 96.38 680 ASP A O 1
ATOM 5365 N N . GLY A 1 681 ? -6.362 10.774 35.479 1.00 96.19 681 GLY A N 1
ATOM 5366 C CA . GLY A 1 681 ? -5.921 10.955 34.097 1.00 96.19 681 GLY A CA 1
ATOM 5367 C C . GLY A 1 681 ? -6.193 9.766 33.168 1.00 96.19 681 GLY A C 1
ATOM 5368 O O . GLY A 1 681 ? -5.834 9.836 31.991 1.00 96.19 681 GLY A O 1
ATOM 5369 N N . THR A 1 682 ? -6.829 8.689 33.644 1.00 97.94 682 THR A N 1
ATOM 5370 C CA . THR A 1 682 ? -7.286 7.573 32.794 1.00 97.94 682 THR A CA 1
ATOM 5371 C C . THR A 1 682 ? -8.590 7.914 32.071 1.00 97.94 682 THR A C 1
ATOM 5373 O O . THR A 1 682 ? -9.297 8.847 32.443 1.00 97.94 682 THR A O 1
ATOM 5376 N N . VAL A 1 683 ? -8.943 7.172 31.014 1.00 98.38 683 VAL A N 1
ATOM 5377 C CA . VAL A 1 683 ? -10.188 7.430 30.271 1.00 98.38 683 VAL A CA 1
ATOM 5378 C C . VAL A 1 683 ? -11.406 7.019 31.098 1.00 98.38 683 VAL A C 1
ATOM 5380 O O . VAL A 1 683 ? -11.553 5.856 31.468 1.00 98.38 683 VAL A O 1
ATOM 5383 N N . LYS A 1 684 ? -12.320 7.969 31.309 1.00 98.06 684 LYS A N 1
ATOM 5384 C CA . LYS A 1 684 ? -13.637 7.749 31.909 1.00 98.06 684 LYS A CA 1
ATOM 5385 C C . LYS A 1 684 ? -14.654 7.273 30.883 1.00 98.06 684 LYS A C 1
ATOM 5387 O O . LYS A 1 684 ? -15.329 6.274 31.103 1.00 98.06 684 LYS A O 1
ATOM 5392 N N . SER A 1 685 ? -14.791 8.016 29.783 1.00 98.38 685 SER A N 1
ATOM 5393 C CA . SER A 1 685 ? -15.746 7.707 28.717 1.00 98.38 685 SER A CA 1
ATOM 5394 C C . SER A 1 685 ? -15.388 8.394 27.396 1.00 98.38 685 SER A C 1
ATOM 5396 O O . SER A 1 685 ? -14.643 9.377 27.353 1.00 98.38 685 SER A O 1
ATOM 5398 N N . PHE A 1 686 ? -15.958 7.893 26.303 1.00 98.56 686 PHE A N 1
ATOM 5399 C CA . PHE A 1 686 ? -15.983 8.577 25.012 1.00 98.56 686 PHE A CA 1
ATOM 5400 C C . PHE A 1 686 ? -17.293 9.356 24.861 1.00 98.56 686 PHE A C 1
ATOM 5402 O O . PHE A 1 686 ? -18.371 8.761 24.804 1.00 98.56 686 PHE A O 1
ATOM 5409 N N . LEU A 1 687 ? -17.200 10.686 24.771 1.00 98.38 687 LEU A N 1
ATOM 5410 C CA . LEU A 1 687 ? -18.339 11.569 24.529 1.00 98.38 687 LEU A CA 1
ATOM 5411 C C . LEU A 1 687 ? -18.551 11.739 23.024 1.00 98.38 687 LEU A C 1
ATOM 5413 O O . LEU A 1 687 ? -17.677 12.256 22.326 1.00 98.38 687 LEU A O 1
ATOM 5417 N N . LEU A 1 688 ? -19.718 11.347 22.525 1.00 98.00 688 LEU A N 1
ATOM 5418 C CA . LEU A 1 688 ? -20.084 11.467 21.115 1.00 98.00 688 LEU A CA 1
ATOM 5419 C C . LEU A 1 688 ? -20.688 12.840 20.789 1.00 98.00 688 LEU A C 1
ATOM 5421 O O . LEU A 1 688 ? -21.154 13.569 21.667 1.00 98.00 688 LEU A O 1
ATOM 5425 N N . SER A 1 689 ? -20.719 13.203 19.505 1.00 96.19 689 SER A N 1
ATOM 5426 C CA . SER A 1 689 ? -21.269 14.487 19.042 1.00 96.19 689 SER A CA 1
ATOM 5427 C C . SER A 1 689 ? -22.756 14.680 19.358 1.00 96.19 689 SER A C 1
ATOM 5429 O O . SER A 1 689 ? -23.183 15.817 19.527 1.00 96.19 689 SER A O 1
ATOM 5431 N N . ASN A 1 690 ? -23.522 13.594 19.493 1.00 93.94 690 ASN A N 1
ATOM 5432 C CA . ASN A 1 690 ? -24.931 13.625 19.900 1.00 93.94 690 ASN A CA 1
ATOM 5433 C C . ASN A 1 690 ? -25.135 13.725 21.427 1.00 93.94 690 ASN A C 1
ATOM 5435 O O . ASN A 1 690 ? -26.270 13.701 21.889 1.00 93.94 690 ASN A O 1
ATOM 5439 N N . GLY A 1 691 ? -24.055 13.821 22.210 1.00 95.31 691 GLY A N 1
ATOM 5440 C CA . GLY A 1 691 ? -24.095 13.911 23.671 1.00 95.31 691 GLY A CA 1
ATOM 5441 C C . GLY A 1 691 ? -24.067 12.564 24.399 1.00 95.31 691 GLY A C 1
ATOM 5442 O O . GLY A 1 691 ? -23.894 12.553 25.617 1.00 95.31 691 GLY A O 1
ATOM 5443 N N . ASN A 1 692 ? -24.175 11.435 23.690 1.00 96.50 692 ASN A N 1
ATOM 5444 C CA . ASN A 1 692 ? -24.094 10.115 24.314 1.00 96.50 692 ASN A CA 1
ATOM 5445 C C . ASN A 1 692 ? -22.687 9.856 24.861 1.00 96.50 692 ASN A C 1
ATOM 5447 O O . ASN A 1 692 ? -21.688 10.122 24.190 1.00 96.50 692 ASN A O 1
ATOM 5451 N N . LYS A 1 693 ? -22.621 9.274 26.059 1.00 97.69 693 LYS A N 1
ATOM 5452 C CA . LYS A 1 693 ? -21.376 8.836 26.694 1.00 97.69 693 LYS A CA 1
ATOM 5453 C C . LYS A 1 693 ? -21.245 7.327 26.585 1.00 97.69 693 LYS A C 1
ATOM 5455 O O . LYS A 1 693 ? -22.183 6.598 26.905 1.00 97.69 693 LYS A O 1
ATOM 5460 N N . ILE A 1 694 ? -20.093 6.867 26.115 1.00 98.12 694 ILE A N 1
ATOM 5461 C CA . ILE A 1 694 ? -19.799 5.448 25.941 1.00 98.12 694 ILE A CA 1
ATOM 5462 C C . ILE A 1 694 ? -18.698 5.048 26.915 1.00 98.12 694 ILE A C 1
ATOM 5464 O O . ILE A 1 694 ? -17.551 5.466 26.771 1.00 98.12 694 ILE A O 1
ATOM 5468 N N . GLU A 1 695 ? -19.068 4.213 27.881 1.00 98.12 695 GLU A N 1
ATOM 5469 C CA . GLU A 1 695 ? -18.148 3.594 28.836 1.00 98.12 695 GLU A CA 1
ATOM 5470 C C . GLU A 1 695 ? -17.777 2.172 28.390 1.00 98.12 695 GLU A C 1
ATOM 5472 O O . GLU A 1 695 ? -18.614 1.427 27.850 1.00 98.12 695 GLU A O 1
ATOM 5477 N N . ALA A 1 696 ? -16.515 1.805 28.598 1.00 98.06 696 ALA A N 1
ATOM 5478 C CA . ALA A 1 696 ? -15.911 0.543 28.186 1.00 98.06 696 ALA A CA 1
ATOM 5479 C C . ALA A 1 696 ? -14.745 0.161 29.115 1.00 98.06 696 ALA A C 1
ATOM 5481 O O . ALA A 1 696 ? -14.214 1.010 29.827 1.00 98.06 696 ALA A O 1
ATOM 5482 N N . ASP A 1 697 ? -14.334 -1.110 29.082 1.00 98.19 697 ASP A N 1
ATOM 5483 C CA . ASP A 1 697 ? -13.175 -1.594 29.843 1.00 98.19 697 ASP A CA 1
ATOM 5484 C C . ASP A 1 697 ? -11.850 -1.141 29.199 1.00 98.19 697 ASP A C 1
ATOM 5486 O O . ASP A 1 697 ? -10.838 -0.985 29.878 1.00 98.19 697 ASP A O 1
ATOM 5490 N N . ALA A 1 698 ? -11.848 -0.932 27.878 1.00 98.44 698 ALA A N 1
ATOM 5491 C CA . ALA A 1 698 ? -10.714 -0.402 27.131 1.00 98.44 698 ALA A CA 1
ATOM 5492 C C . ALA A 1 698 ? -11.169 0.505 25.979 1.00 98.44 698 ALA A C 1
ATOM 5494 O O . ALA A 1 698 ? -12.264 0.349 25.427 1.00 98.44 698 ALA A O 1
ATOM 5495 N N . TYR A 1 699 ? -10.289 1.428 25.595 1.00 98.69 699 TYR A N 1
ATOM 5496 C CA . TYR A 1 699 ? -10.541 2.462 24.595 1.00 98.69 699 TYR A CA 1
ATOM 5497 C C . TYR A 1 699 ? -9.445 2.438 23.532 1.00 98.69 699 TYR A C 1
ATOM 5499 O O . TYR A 1 699 ? -8.259 2.414 23.856 1.00 98.69 699 TYR A O 1
ATOM 5507 N N . VAL A 1 700 ? -9.839 2.474 22.262 1.00 98.81 700 VAL A N 1
ATOM 5508 C CA . VAL A 1 700 ? -8.926 2.538 21.118 1.00 98.81 700 VAL A CA 1
ATOM 5509 C C . VAL A 1 700 ? -9.327 3.710 20.232 1.00 98.81 700 VAL A C 1
ATOM 5511 O O . VAL A 1 700 ? -10.486 3.835 19.840 1.00 98.81 700 VAL A O 1
ATOM 5514 N N . VAL A 1 701 ? -8.367 4.556 19.866 1.00 98.38 701 VAL A N 1
ATOM 5515 C CA . VAL A 1 701 ? -8.560 5.573 18.826 1.00 98.38 701 VAL A CA 1
ATOM 5516 C C . VAL A 1 701 ? -7.867 5.091 17.557 1.00 98.38 701 VAL A C 1
ATOM 5518 O O . VAL A 1 701 ? -6.646 5.109 17.463 1.00 98.38 701 VAL A O 1
ATOM 5521 N N . ALA A 1 702 ? -8.658 4.646 16.583 1.00 98.38 702 ALA A N 1
ATOM 5522 C CA . ALA A 1 702 ? -8.213 4.202 15.261 1.00 98.38 702 ALA A CA 1
ATOM 5523 C C . ALA A 1 702 ? -8.466 5.278 14.182 1.00 98.38 702 ALA A C 1
ATOM 5525 O O . ALA A 1 702 ? -8.672 4.972 13.005 1.00 98.38 702 ALA A O 1
ATOM 5526 N N . ALA A 1 703 ? -8.473 6.548 14.595 1.00 95.75 703 ALA A N 1
ATOM 5527 C CA . ALA A 1 703 ? -8.631 7.711 13.730 1.00 95.75 703 ALA A CA 1
ATOM 5528 C C . ALA A 1 703 ? -7.280 8.154 13.124 1.00 95.75 703 ALA A C 1
ATOM 5530 O O . ALA A 1 703 ? -6.222 7.782 13.637 1.00 95.75 703 ALA A O 1
ATOM 5531 N N . PRO A 1 704 ? -7.279 8.967 12.048 1.00 95.88 704 PRO A N 1
ATOM 5532 C CA . PRO A 1 704 ? -6.063 9.619 11.562 1.00 95.88 704 PRO A CA 1
ATOM 5533 C C . PRO A 1 704 ? -5.360 10.418 12.668 1.00 95.88 704 PRO A C 1
ATOM 5535 O O . PRO A 1 704 ? -6.026 10.984 13.536 1.00 95.88 704 PRO A O 1
ATOM 5538 N N . VAL A 1 705 ? -4.027 10.501 12.607 1.00 96.06 705 VAL A N 1
ATOM 5539 C CA . VAL A 1 705 ? -3.213 11.176 13.634 1.00 96.06 705 VAL A CA 1
ATOM 5540 C C . VAL A 1 705 ? -3.625 12.631 13.852 1.00 96.06 705 VAL A C 1
ATOM 5542 O O . VAL A 1 705 ? -3.649 13.090 14.988 1.00 96.06 705 VAL A O 1
ATOM 5545 N N . ASP A 1 706 ? -4.036 13.333 12.797 1.00 94.31 706 ASP A N 1
ATOM 5546 C CA . ASP A 1 706 ? -4.490 14.722 12.893 1.00 94.31 706 ASP A CA 1
ATOM 5547 C C . ASP A 1 706 ? -5.773 14.855 13.720 1.00 94.31 706 ASP A C 1
ATOM 5549 O O . ASP A 1 706 ? -5.868 15.706 14.598 1.00 94.31 706 ASP A O 1
ATOM 5553 N N . ILE A 1 707 ? -6.719 13.928 13.546 1.00 95.12 707 ILE A N 1
ATOM 5554 C CA . ILE A 1 707 ? -7.932 13.872 14.370 1.00 95.12 707 ILE A CA 1
ATOM 5555 C C . ILE A 1 707 ? -7.599 13.490 15.813 1.00 95.12 707 ILE A C 1
ATOM 5557 O O . ILE A 1 707 ? -8.173 14.058 16.739 1.00 95.12 707 ILE A O 1
ATOM 5561 N N . LEU A 1 708 ? -6.670 12.551 16.026 1.00 96.12 708 LEU A N 1
ATOM 5562 C CA . LEU A 1 708 ? -6.229 12.198 17.374 1.00 96.12 708 LEU A CA 1
ATOM 5563 C C . LEU A 1 708 ? -5.631 13.415 18.091 1.00 96.12 708 LEU A C 1
ATOM 5565 O O . LEU A 1 708 ? -6.051 13.682 19.211 1.00 96.12 708 LEU A O 1
ATOM 5569 N N . LYS A 1 709 ? -4.731 14.176 17.449 1.00 95.69 709 LYS A N 1
ATOM 5570 C CA . LYS A 1 709 ? -4.121 15.396 18.018 1.00 95.69 709 LYS A CA 1
ATOM 5571 C C . LYS A 1 709 ? -5.179 16.399 18.496 1.00 95.69 709 LYS A C 1
ATOM 5573 O O . LYS A 1 709 ? -5.059 16.925 19.599 1.00 95.69 709 LYS A O 1
ATOM 5578 N N . LEU A 1 710 ? -6.250 16.595 17.722 1.00 94.56 710 LEU A N 1
ATOM 5579 C CA . LEU A 1 710 ? -7.370 17.475 18.089 1.00 94.56 710 LEU A CA 1
ATOM 5580 C C . LEU A 1 710 ? -8.219 16.940 19.254 1.00 94.56 710 LEU A C 1
ATOM 5582 O O . LEU A 1 710 ? -8.825 17.719 19.987 1.00 94.56 710 LEU A O 1
ATOM 5586 N N . LEU A 1 711 ? -8.281 15.618 19.424 1.00 96.06 711 LEU A N 1
ATOM 5587 C CA . LEU A 1 711 ? -9.047 14.954 20.483 1.00 96.06 711 LEU A CA 1
ATOM 5588 C C . LEU A 1 711 ? -8.243 14.717 21.770 1.00 96.06 711 LEU A C 1
ATOM 5590 O O . LEU A 1 711 ? -8.835 14.277 22.759 1.00 96.06 711 LEU A O 1
ATOM 5594 N N . LEU A 1 712 ? -6.928 14.974 21.767 1.00 96.62 712 LEU A N 1
ATOM 5595 C CA . LEU A 1 712 ? -6.073 14.763 22.933 1.00 96.62 712 LEU A CA 1
ATOM 5596 C C . LEU A 1 712 ? -6.518 15.655 24.103 1.00 96.62 712 LEU A C 1
ATOM 5598 O O . LEU A 1 712 ? -6.574 16.880 23.943 1.00 96.62 712 LEU A O 1
ATOM 5602 N N . PRO A 1 713 ? -6.781 15.069 25.286 1.00 97.25 713 PRO A N 1
ATOM 5603 C CA . PRO A 1 713 ? -6.929 15.825 26.524 1.00 97.25 713 PRO A CA 1
ATOM 5604 C C . PRO A 1 713 ? -5.686 16.674 26.806 1.00 97.25 713 PRO A C 1
ATOM 5606 O O . PRO A 1 713 ? -4.564 16.257 26.504 1.00 97.25 713 PRO A O 1
ATOM 5609 N N . GLU A 1 714 ? -5.874 17.851 27.403 1.00 95.62 714 GLU A N 1
ATOM 5610 C CA . GLU A 1 714 ? -4.775 18.784 27.693 1.00 95.62 714 GLU A CA 1
ATOM 5611 C C . GLU A 1 714 ? -3.730 18.161 28.625 1.00 95.62 714 GLU A C 1
ATOM 5613 O O . GLU A 1 714 ? -2.527 18.323 28.430 1.00 95.62 714 GLU A O 1
ATOM 5618 N N . GLU A 1 715 ? -4.188 17.354 29.579 1.00 96.25 715 GLU A N 1
ATOM 5619 C CA . GLU A 1 715 ? -3.373 16.636 30.555 1.00 96.25 715 GLU A CA 1
ATOM 5620 C C . GLU A 1 715 ? -2.396 15.652 29.895 1.00 96.25 715 GLU A C 1
ATOM 5622 O O . GLU A 1 715 ? -1.360 15.314 30.467 1.00 96.25 715 GLU A O 1
ATOM 5627 N N . TRP A 1 716 ? -2.712 15.179 28.685 1.00 97.69 716 TRP A N 1
ATOM 5628 C CA . TRP A 1 716 ? -1.900 14.208 27.958 1.00 97.69 716 TRP A CA 1
ATOM 5629 C C . TRP A 1 716 ? -0.899 14.847 26.996 1.00 97.69 716 TRP A C 1
ATOM 5631 O O . TRP A 1 716 ? 0.057 14.178 26.601 1.00 97.69 716 TRP A O 1
ATOM 5641 N N . ARG A 1 717 ? -1.078 16.118 26.613 1.00 94.88 717 ARG A N 1
ATOM 5642 C CA . ARG A 1 717 ? -0.294 16.739 25.529 1.00 94.88 717 ARG A CA 1
ATOM 5643 C C . ARG A 1 717 ? 1.208 16.766 25.799 1.00 94.88 717 ARG A C 1
ATOM 5645 O O . ARG A 1 717 ? 1.996 16.514 24.892 1.00 94.88 717 ARG A O 1
ATOM 5652 N N . GLU A 1 718 ? 1.609 16.991 27.047 1.00 96.06 718 GLU A N 1
ATOM 5653 C CA . GLU A 1 718 ? 3.028 17.037 27.426 1.00 96.06 718 GLU A CA 1
ATOM 5654 C C . GLU A 1 718 ? 3.655 15.655 27.671 1.00 96.06 718 GLU A C 1
ATOM 5656 O O . GLU A 1 718 ? 4.872 15.547 27.842 1.00 96.06 718 GLU A O 1
ATOM 5661 N N . ILE A 1 719 ? 2.869 14.570 27.654 1.00 97.50 719 ILE A N 1
ATOM 5662 C CA . ILE A 1 719 ? 3.416 13.218 27.801 1.00 97.50 719 ILE A CA 1
ATOM 5663 C C . ILE A 1 719 ? 4.296 12.912 26.573 1.00 97.50 719 ILE A C 1
ATOM 5665 O O . ILE A 1 719 ? 3.824 13.031 25.437 1.00 97.50 719 ILE A O 1
ATOM 5669 N N . PRO A 1 720 ? 5.549 12.435 26.752 1.00 97.88 720 PRO A N 1
ATOM 5670 C CA . PRO A 1 720 ? 6.502 12.251 25.652 1.00 97.88 720 PRO A CA 1
ATOM 5671 C C . PRO A 1 720 ? 6.009 11.383 24.490 1.00 97.88 720 PRO A C 1
ATOM 5673 O O . PRO A 1 720 ? 6.491 11.525 23.370 1.00 97.88 720 PRO A O 1
ATOM 5676 N N . TYR A 1 721 ? 5.081 10.459 24.747 1.00 97.44 721 TYR A N 1
ATOM 5677 C CA . TYR A 1 721 ? 4.449 9.657 23.703 1.00 97.44 721 TYR A CA 1
ATOM 5678 C C . TYR A 1 721 ? 3.590 10.516 22.764 1.00 97.44 721 TYR A C 1
ATOM 5680 O O . TYR A 1 721 ? 3.790 10.470 21.553 1.00 97.44 721 TYR A O 1
ATOM 5688 N N . PHE A 1 722 ? 2.680 11.329 23.311 1.00 97.19 722 PHE A N 1
ATOM 5689 C CA . PHE A 1 722 ? 1.751 12.141 22.522 1.00 97.19 722 PHE A CA 1
ATOM 5690 C C . PHE A 1 722 ? 2.441 13.337 21.866 1.00 97.19 722 PHE A C 1
ATOM 5692 O O . PHE A 1 722 ? 2.159 13.631 20.711 1.00 97.19 722 PHE A O 1
ATOM 5699 N N . LYS A 1 723 ? 3.436 13.937 22.527 1.00 96.25 723 LYS A N 1
ATOM 5700 C CA . LYS A 1 723 ? 4.241 15.029 21.957 1.00 96.25 723 LYS A CA 1
ATOM 5701 C C . LYS A 1 723 ? 5.005 14.634 20.687 1.00 96.25 723 LYS A C 1
ATOM 5703 O O . LYS A 1 723 ? 5.214 15.443 19.792 1.00 96.25 723 LYS A O 1
ATOM 5708 N N . LYS A 1 724 ? 5.406 13.362 20.553 1.00 96.69 724 LYS A N 1
ATOM 5709 C CA . LYS A 1 724 ? 6.049 12.8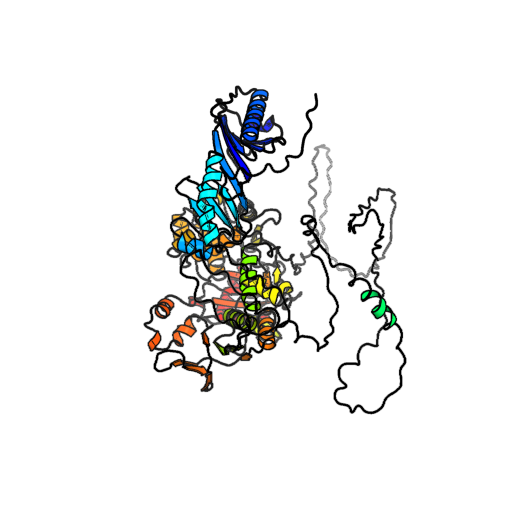65 19.318 1.00 96.69 724 LYS A CA 1
ATOM 5710 C C . LYS A 1 724 ? 5.117 12.904 18.102 1.00 96.69 724 LYS A C 1
ATOM 5712 O O . LYS A 1 724 ? 5.616 12.907 16.977 1.00 96.69 724 LYS A O 1
ATOM 5717 N N . LEU A 1 725 ? 3.796 12.933 18.309 1.00 96.06 725 LEU A N 1
ATOM 5718 C CA . LEU A 1 725 ? 2.809 12.979 17.228 1.00 96.06 725 LEU A CA 1
ATOM 5719 C C . LEU A 1 725 ? 2.827 14.314 16.474 1.00 96.06 725 LEU A C 1
ATOM 5721 O O . LEU A 1 725 ? 2.387 14.342 15.328 1.00 96.06 725 LEU A O 1
ATOM 5725 N N . ASP A 1 726 ? 3.393 15.378 17.051 1.00 94.19 726 ASP A N 1
ATOM 5726 C CA . ASP A 1 726 ? 3.530 16.688 16.396 1.00 94.19 726 ASP A CA 1
ATOM 5727 C C . ASP A 1 726 ? 4.358 16.609 15.106 1.00 94.19 726 ASP A C 1
ATOM 5729 O O . ASP A 1 726 ? 4.124 17.360 14.162 1.00 94.19 726 ASP A O 1
ATOM 5733 N N . LYS A 1 727 ? 5.290 15.646 15.024 1.00 95.06 727 LYS A N 1
ATOM 5734 C CA . LYS A 1 727 ? 6.070 15.383 13.805 1.00 95.06 727 LYS A CA 1
ATOM 5735 C C . LYS A 1 727 ? 5.228 14.733 12.695 1.00 95.06 727 LYS A C 1
ATOM 5737 O O . LYS A 1 727 ? 5.618 14.769 11.531 1.00 95.06 727 LYS A O 1
ATOM 5742 N N . LEU A 1 728 ? 4.099 14.105 13.032 1.00 95.19 728 LEU A N 1
ATOM 5743 C CA . LEU A 1 728 ? 3.271 13.347 12.093 1.00 95.19 728 LEU A CA 1
ATOM 5744 C C . LEU A 1 728 ? 2.202 14.253 11.458 1.00 95.19 728 LEU A C 1
ATOM 5746 O O . LEU A 1 728 ? 1.128 14.493 12.014 1.00 95.19 728 LEU A O 1
ATOM 5750 N N . VAL A 1 729 ? 2.595 14.764 10.290 1.00 94.06 729 VAL A N 1
ATOM 5751 C CA . VAL A 1 729 ? 1.891 15.540 9.254 1.00 94.06 729 VAL A CA 1
ATOM 5752 C C . VAL A 1 729 ? 0.972 14.744 8.313 1.00 94.06 729 VAL A C 1
ATOM 5754 O O . VAL A 1 729 ? 1.519 13.963 7.536 1.00 94.06 729 VAL A O 1
ATOM 5757 N N . GLY A 1 730 ? -0.356 14.891 8.293 1.00 93.88 730 GLY A N 1
ATOM 5758 C CA . GLY A 1 730 ? -1.156 14.422 7.153 1.00 93.88 730 GLY A CA 1
ATOM 5759 C C . GLY A 1 730 ? -0.741 15.097 5.832 1.00 93.88 730 GLY A C 1
ATOM 5760 O O . GLY A 1 730 ? -0.674 16.322 5.759 1.00 93.88 730 GLY A O 1
ATOM 5761 N N . VAL A 1 731 ? -0.477 14.307 4.785 1.00 94.56 731 VAL A N 1
ATOM 5762 C CA . VAL A 1 731 ? -0.147 14.806 3.436 1.00 94.56 731 VAL A CA 1
ATOM 5763 C C . VAL A 1 731 ? -1.426 15.019 2.607 1.00 94.56 731 VAL A C 1
ATOM 5765 O O . VAL A 1 731 ? -2.287 14.133 2.602 1.00 94.56 731 VAL A O 1
ATOM 5768 N N . PRO A 1 732 ? -1.583 16.157 1.902 1.00 95.44 732 PRO A N 1
ATOM 5769 C CA . PRO A 1 732 ? -2.729 16.380 1.028 1.00 95.44 732 PRO A CA 1
ATOM 5770 C C . PRO A 1 732 ? -2.651 15.512 -0.234 1.00 95.44 732 PRO A C 1
ATOM 5772 O O . PRO A 1 732 ? -1.596 15.386 -0.858 1.00 95.44 732 PRO A O 1
ATOM 5775 N N . VAL A 1 733 ? -3.790 14.965 -0.654 1.00 97.56 733 VAL A N 1
ATOM 5776 C CA . VAL A 1 733 ? -3.922 14.194 -1.899 1.00 97.56 733 VAL A CA 1
ATOM 5777 C C . VAL A 1 733 ? -5.305 14.399 -2.513 1.00 97.56 733 VAL A C 1
ATOM 5779 O O . VAL A 1 733 ? -6.293 14.595 -1.800 1.00 97.56 733 VAL A O 1
ATOM 5782 N N . ILE A 1 734 ? -5.378 14.364 -3.843 1.00 98.62 734 ILE A N 1
ATOM 5783 C CA . ILE A 1 734 ? -6.632 14.455 -4.594 1.00 98.62 734 ILE A CA 1
ATOM 5784 C C . ILE A 1 734 ? -6.746 13.222 -5.487 1.00 98.62 734 ILE A C 1
ATOM 5786 O O . ILE A 1 734 ? -5.780 12.824 -6.140 1.00 98.62 734 ILE A O 1
ATOM 5790 N N . ASN A 1 735 ? -7.928 12.621 -5.521 1.00 98.75 735 ASN A N 1
ATOM 5791 C CA . ASN A 1 735 ? -8.254 11.523 -6.415 1.00 98.75 735 ASN A CA 1
ATOM 5792 C C . ASN A 1 735 ? -9.352 11.976 -7.386 1.00 98.75 735 ASN A C 1
ATOM 5794 O O . ASN A 1 735 ? -10.363 12.555 -6.985 1.00 98.75 735 ASN A O 1
ATOM 5798 N N . VAL A 1 736 ? -9.086 11.809 -8.678 1.00 98.88 736 VAL A N 1
ATOM 5799 C CA . VAL A 1 736 ? -9.886 12.354 -9.776 1.00 98.88 736 VAL A CA 1
ATOM 5800 C C . VAL A 1 736 ? -10.462 11.202 -10.582 1.00 98.88 736 VAL A C 1
ATOM 5802 O O . VAL A 1 736 ? -9.712 10.341 -11.032 1.00 98.88 736 VAL A O 1
ATOM 5805 N N . HIS A 1 737 ? -11.770 11.233 -10.818 1.00 98.81 737 HIS A N 1
ATOM 5806 C CA . HIS A 1 737 ? -12.490 10.268 -11.643 1.00 98.81 737 HIS A CA 1
ATOM 5807 C C . HIS A 1 737 ? -13.080 10.990 -12.845 1.00 98.81 737 HIS A C 1
ATOM 5809 O O . HIS A 1 737 ? -13.748 12.013 -12.676 1.00 98.81 737 HIS A O 1
ATOM 5815 N N . ILE A 1 738 ? -12.849 10.472 -14.048 1.00 98.81 738 ILE A N 1
ATOM 5816 C CA . ILE A 1 738 ? -13.371 11.052 -15.288 1.00 98.81 738 ILE A CA 1
ATOM 5817 C C . ILE A 1 738 ? -13.997 9.943 -16.128 1.00 98.81 738 ILE A C 1
ATOM 5819 O O . ILE A 1 738 ? -13.299 9.031 -16.576 1.00 98.81 738 ILE A O 1
ATOM 5823 N N . TRP A 1 739 ? -15.302 10.056 -16.376 1.00 98.75 739 TRP A N 1
ATOM 5824 C CA . TRP A 1 739 ? -16.032 9.195 -17.303 1.00 98.75 739 TRP A CA 1
ATOM 5825 C C . TRP A 1 739 ? -16.038 9.829 -18.687 1.00 98.75 739 TRP A C 1
ATOM 5827 O O . TRP A 1 739 ? -16.381 11.005 -18.839 1.00 98.75 739 TRP A O 1
ATOM 5837 N N . PHE A 1 740 ? -15.685 9.047 -19.702 1.00 98.62 740 PHE A N 1
ATOM 5838 C CA . PHE A 1 740 ? -15.648 9.492 -21.091 1.00 98.62 740 PHE A CA 1
ATOM 5839 C C . PHE A 1 740 ? -16.827 8.959 -21.905 1.00 98.62 740 PHE A C 1
ATOM 5841 O O . PHE A 1 740 ? -17.336 7.867 -21.671 1.00 98.62 740 PHE A O 1
ATOM 5848 N N . ASP A 1 741 ? -17.202 9.711 -22.941 1.00 98.12 741 ASP A N 1
ATOM 5849 C CA . ASP A 1 741 ? -18.287 9.391 -23.881 1.00 98.12 741 ASP A CA 1
ATOM 5850 C C . ASP A 1 741 ? -18.065 8.105 -24.697 1.00 98.12 741 ASP A C 1
ATOM 5852 O O . ASP A 1 741 ? -18.974 7.629 -25.380 1.00 98.12 741 ASP A O 1
ATOM 5856 N N . ARG A 1 742 ? -16.847 7.560 -24.661 1.00 95.75 742 ARG A N 1
ATOM 5857 C CA . ARG A 1 742 ? -16.410 6.404 -25.441 1.00 95.75 742 ARG A CA 1
ATOM 5858 C C . ARG A 1 742 ? -15.393 5.569 -24.678 1.00 95.75 742 ARG A C 1
ATOM 5860 O O . ARG A 1 742 ? -14.677 6.070 -23.813 1.00 95.75 742 ARG A O 1
ATOM 5867 N N . LYS A 1 743 ? -15.249 4.317 -25.100 1.00 97.81 743 LYS A N 1
ATOM 5868 C CA . LYS A 1 743 ? -14.160 3.438 -24.689 1.00 97.81 743 LYS A CA 1
ATOM 5869 C C . LYS A 1 743 ? -12.858 3.885 -25.347 1.00 97.81 743 LYS A C 1
ATOM 5871 O O . LYS A 1 743 ? -12.779 3.983 -26.577 1.00 97.81 743 LYS A O 1
ATOM 5876 N N . LEU A 1 744 ? -11.843 4.139 -24.532 1.00 96.75 744 LEU A N 1
ATOM 5877 C CA . LEU A 1 744 ? -10.490 4.409 -25.002 1.00 96.75 744 LEU A CA 1
ATOM 5878 C C . LEU A 1 744 ? -9.877 3.118 -25.561 1.00 96.75 744 LEU A C 1
ATOM 5880 O O . LEU A 1 744 ? -10.070 2.029 -25.024 1.00 96.75 744 LEU A O 1
ATOM 5884 N N . LYS A 1 745 ? -9.157 3.231 -26.676 1.00 92.38 745 LYS A N 1
ATOM 5885 C CA . LYS A 1 745 ? -8.597 2.093 -27.413 1.00 92.38 745 LYS A CA 1
ATOM 5886 C C . LYS A 1 745 ? -7.235 1.675 -26.877 1.00 92.38 745 LYS A C 1
ATOM 5888 O O . LYS A 1 745 ? -6.939 0.484 -26.878 1.00 92.38 745 LYS A O 1
ATOM 5893 N N . ASN A 1 746 ? -6.408 2.631 -26.452 1.00 93.00 746 ASN A N 1
ATOM 5894 C CA . ASN A 1 746 ? -5.039 2.370 -26.004 1.00 93.00 746 ASN A CA 1
ATOM 5895 C C . ASN A 1 746 ? -4.919 2.359 -24.471 1.00 93.00 746 ASN A C 1
ATOM 5897 O O . ASN A 1 746 ? -4.039 3.010 -23.908 1.00 93.00 746 ASN A O 1
ATOM 5901 N N . THR A 1 747 ? -5.805 1.632 -23.787 1.00 94.06 747 THR A N 1
ATOM 5902 C CA . THR A 1 747 ? -5.749 1.432 -22.329 1.00 94.06 747 THR A CA 1
ATOM 5903 C C . THR A 1 747 ? -5.223 0.046 -21.959 1.00 94.06 747 THR A C 1
ATOM 5905 O O . THR A 1 747 ? -5.014 -0.819 -22.811 1.00 94.06 747 THR A O 1
ATOM 5908 N N . TYR A 1 748 ? -4.947 -0.150 -20.669 1.00 94.31 748 TYR A N 1
ATOM 5909 C CA . TYR A 1 748 ? -4.331 -1.360 -20.134 1.00 94.31 748 TYR A CA 1
ATOM 5910 C C . TYR A 1 748 ? -5.173 -1.909 -18.988 1.00 94.31 748 TYR A C 1
ATOM 5912 O O . TYR A 1 748 ? -5.674 -1.146 -18.165 1.00 94.31 748 TYR A O 1
ATOM 5920 N N . ASP A 1 749 ? -5.247 -3.235 -18.879 1.00 96.00 749 ASP A N 1
ATOM 5921 C CA . ASP A 1 749 ? -5.713 -3.906 -17.664 1.00 96.00 749 ASP A CA 1
ATOM 5922 C C . ASP A 1 749 ? -4.604 -3.895 -16.592 1.00 96.00 749 ASP A C 1
ATOM 5924 O O . ASP A 1 749 ? -4.023 -4.923 -16.236 1.00 96.00 749 ASP A O 1
ATOM 5928 N N . HIS A 1 750 ? -4.197 -2.693 -16.174 1.00 97.50 750 HIS A N 1
ATOM 5929 C CA . HIS A 1 750 ? -3.075 -2.488 -15.267 1.00 97.50 750 HIS A CA 1
ATOM 5930 C C . HIS A 1 750 ? -3.080 -1.088 -14.630 1.00 97.50 750 HIS A C 1
ATOM 5932 O O . HIS A 1 750 ? -3.678 -0.152 -15.155 1.00 97.50 750 HIS A O 1
ATOM 5938 N N . LEU A 1 751 ? -2.326 -0.930 -13.538 1.00 97.88 751 LEU A N 1
ATOM 5939 C CA . LEU A 1 751 ? -1.902 0.374 -13.021 1.00 97.88 751 LEU A CA 1
ATOM 5940 C C . LEU A 1 751 ? -0.820 0.996 -13.918 1.00 97.88 751 LEU A C 1
ATOM 5942 O O . LEU A 1 751 ? 0.135 0.313 -14.303 1.00 97.88 751 LEU A O 1
ATOM 5946 N N . LEU A 1 752 ? -0.924 2.294 -14.184 1.00 97.88 752 LEU A N 1
ATOM 5947 C CA . LEU A 1 752 ? 0.012 3.052 -15.008 1.00 97.88 752 LEU A CA 1
ATOM 5948 C C . LEU A 1 752 ? 0.672 4.164 -14.183 1.00 97.88 752 LEU A C 1
ATOM 5950 O O . LEU A 1 752 ? 0.002 4.925 -13.485 1.00 97.88 752 LEU A O 1
ATOM 5954 N N . PHE A 1 753 ? 1.993 4.297 -14.294 1.00 97.44 753 PHE A N 1
ATOM 5955 C CA . PHE A 1 753 ? 2.735 5.418 -13.716 1.00 97.44 753 PHE A CA 1
ATOM 5956 C C . PHE A 1 753 ? 2.794 6.554 -14.741 1.00 97.44 753 PHE A C 1
ATOM 5958 O O . PHE A 1 753 ? 3.474 6.434 -15.762 1.00 97.44 753 PHE A O 1
ATOM 5965 N N . SER A 1 754 ? 2.088 7.660 -14.482 1.00 96.12 754 SER A N 1
ATOM 5966 C CA . SER A 1 754 ? 1.974 8.771 -15.444 1.00 96.12 754 SER A CA 1
ATOM 5967 C C . SER A 1 754 ? 3.293 9.501 -15.689 1.00 96.12 754 SER A C 1
ATOM 5969 O O . SER A 1 754 ? 3.484 10.076 -16.758 1.00 96.12 754 SER A O 1
ATOM 5971 N N . ARG A 1 755 ? 4.185 9.510 -14.687 1.00 94.56 755 ARG A N 1
ATOM 5972 C CA . ARG A 1 755 ? 5.410 10.325 -14.673 1.00 94.56 755 ARG A CA 1
ATOM 5973 C C . ARG A 1 755 ? 5.158 11.816 -14.937 1.00 94.56 755 ARG A C 1
ATOM 5975 O O . ARG A 1 755 ? 6.037 12.531 -15.416 1.00 94.56 755 ARG A O 1
ATOM 5982 N N . SER A 1 756 ? 3.957 12.276 -14.609 1.00 94.31 756 SER A N 1
ATOM 5983 C CA . SER A 1 756 ? 3.556 13.669 -14.721 1.00 94.31 756 SER A CA 1
ATOM 5984 C C . SER A 1 756 ? 4.086 14.487 -13.532 1.00 94.31 756 SER A C 1
ATOM 5986 O O . SER A 1 756 ? 4.239 13.970 -12.417 1.00 94.31 756 SER A O 1
ATOM 5988 N N . PRO A 1 757 ? 4.341 15.794 -13.718 1.00 93.62 757 PRO A N 1
ATOM 5989 C CA . PRO A 1 757 ? 4.574 16.697 -12.597 1.00 93.62 757 PRO A CA 1
ATOM 5990 C C . PRO A 1 757 ? 3.345 16.840 -11.682 1.00 93.62 757 PRO A C 1
ATOM 5992 O O . PRO A 1 757 ? 3.535 17.074 -10.493 1.00 93.62 757 PRO A O 1
ATOM 5995 N N . LEU A 1 758 ? 2.124 16.642 -12.196 1.00 96.06 758 LEU A N 1
ATOM 5996 C CA . LEU A 1 758 ? 0.867 16.826 -11.454 1.00 96.06 758 LEU A CA 1
ATOM 5997 C C . LEU A 1 758 ? 0.182 15.508 -11.077 1.00 96.06 758 LEU A C 1
ATOM 5999 O O . LEU A 1 758 ? -0.453 15.416 -10.031 1.00 96.06 758 LEU A O 1
ATOM 6003 N N . LEU A 1 759 ? 0.309 14.482 -11.919 1.00 96.94 759 LEU A N 1
ATOM 6004 C CA . LEU A 1 759 ? -0.294 13.170 -11.682 1.00 96.94 759 LEU A CA 1
ATOM 6005 C C . LEU A 1 759 ? 0.740 12.170 -11.147 1.00 96.94 759 LEU A C 1
ATOM 6007 O O . LEU A 1 759 ? 1.932 12.243 -11.446 1.00 96.94 759 LEU A O 1
ATOM 6011 N N . SER A 1 760 ? 0.263 11.203 -10.370 1.00 97.44 760 SER A N 1
ATOM 6012 C CA . SER A 1 760 ? 1.036 10.075 -9.849 1.00 97.44 760 SER A CA 1
ATOM 6013 C C . SER A 1 760 ? 0.707 8.818 -10.662 1.00 97.44 760 SER A C 1
ATOM 6015 O O . SER A 1 760 ? 1.125 8.694 -11.821 1.00 97.44 760 SER A O 1
ATOM 6017 N N . VAL A 1 761 ? -0.067 7.902 -10.088 1.00 98.06 761 VAL A N 1
ATOM 6018 C CA . VAL A 1 761 ? -0.575 6.692 -10.733 1.00 98.06 761 VAL A CA 1
ATOM 6019 C C . VAL A 1 761 ? -2.002 6.892 -11.237 1.00 98.06 761 VAL A C 1
ATOM 6021 O O . VAL A 1 761 ? -2.742 7.723 -10.709 1.00 98.06 761 VAL A O 1
ATOM 6024 N N . TYR A 1 762 ? -2.383 6.130 -12.257 1.00 98.69 762 TYR A N 1
ATOM 6025 C CA . TYR A 1 762 ? -3.748 6.101 -12.775 1.00 98.69 762 TYR A CA 1
ATOM 6026 C C . TYR A 1 762 ? -4.112 4.731 -13.353 1.00 98.69 762 TYR A C 1
ATOM 6028 O O . TYR A 1 762 ? -3.228 3.920 -13.649 1.00 98.69 762 TYR A O 1
ATOM 6036 N N . ALA A 1 763 ? -5.406 4.477 -13.528 1.00 98.56 763 ALA A N 1
ATOM 6037 C CA . ALA A 1 763 ? -5.925 3.267 -14.158 1.00 98.56 763 ALA A CA 1
ATOM 6038 C C . ALA A 1 763 ? -7.226 3.549 -14.928 1.00 98.56 763 ALA A C 1
ATOM 6040 O O . ALA A 1 763 ? -7.975 4.457 -14.576 1.00 98.56 763 ALA A O 1
ATOM 6041 N N . ASP A 1 764 ? -7.495 2.753 -15.970 1.00 98.50 764 ASP A N 1
ATOM 6042 C CA . ASP A 1 764 ? -8.835 2.673 -16.566 1.00 98.50 764 ASP A CA 1
ATOM 6043 C C . ASP A 1 764 ? -9.657 1.652 -15.778 1.00 98.50 764 ASP A C 1
ATOM 6045 O O . ASP A 1 764 ? -9.567 0.441 -15.998 1.00 98.50 764 ASP A O 1
ATOM 6049 N N . MET A 1 765 ? -10.450 2.154 -14.839 1.00 98.25 765 MET A N 1
ATOM 6050 C CA . MET A 1 765 ? -11.224 1.346 -13.905 1.00 98.25 765 MET A CA 1
ATOM 6051 C C . MET A 1 765 ? -12.327 0.549 -14.594 1.00 98.25 765 MET A C 1
ATOM 6053 O O . MET A 1 765 ? -12.662 -0.546 -14.147 1.00 98.25 765 MET A O 1
ATOM 6057 N N . SER A 1 766 ? -12.798 1.022 -15.751 1.00 97.81 766 SER A N 1
ATOM 6058 C CA . SER A 1 766 ? -13.736 0.279 -16.599 1.00 97.81 766 SER A CA 1
ATOM 6059 C C . SER A 1 766 ? -13.114 -0.945 -17.287 1.00 97.81 766 SER A C 1
ATOM 6061 O O . SER A 1 766 ? -13.791 -1.682 -18.009 1.00 97.81 766 SER A O 1
ATOM 6063 N N . VAL A 1 767 ? -11.803 -1.141 -17.131 1.00 96.94 767 VAL A N 1
ATOM 6064 C CA . VAL A 1 767 ? -11.057 -2.318 -17.585 1.00 96.94 767 VAL A CA 1
ATOM 6065 C C . VAL A 1 767 ? -10.528 -3.105 -16.388 1.00 96.94 767 VAL A C 1
ATOM 6067 O O . VAL A 1 767 ? -10.638 -4.331 -16.373 1.00 96.94 767 VAL A O 1
ATOM 6070 N N . THR A 1 768 ? -9.949 -2.424 -15.395 1.00 96.31 768 THR A N 1
ATOM 6071 C CA . THR A 1 768 ? -9.232 -3.079 -14.294 1.00 96.31 768 THR A CA 1
ATOM 6072 C C . THR A 1 768 ? -10.135 -3.638 -13.202 1.00 96.31 768 THR A C 1
ATOM 6074 O O . THR A 1 768 ? -9.761 -4.655 -12.609 1.00 96.31 768 THR A O 1
ATOM 6077 N N . CYS A 1 769 ? -11.291 -3.014 -12.958 1.00 97.44 769 CYS A N 1
ATOM 6078 C CA . CYS A 1 769 ? -12.221 -3.345 -11.882 1.00 97.44 769 CYS A CA 1
ATOM 6079 C C . CYS A 1 769 ? -13.489 -4.019 -12.430 1.00 97.44 769 CYS A C 1
ATOM 6081 O O . CYS A 1 769 ? -14.132 -3.521 -13.353 1.00 97.44 769 CYS A O 1
ATOM 6083 N N . LYS A 1 770 ? -13.862 -5.170 -11.862 1.00 96.38 770 LYS A N 1
ATOM 6084 C CA . LYS A 1 770 ? -14.980 -6.004 -12.331 1.00 96.38 770 LYS A CA 1
ATOM 6085 C C . LYS A 1 770 ? -16.341 -5.337 -12.142 1.00 96.38 770 LYS A C 1
ATOM 6087 O O . LYS A 1 770 ? -17.153 -5.398 -13.059 1.00 96.38 770 LYS A O 1
ATOM 6092 N N . GLU A 1 771 ? -16.595 -4.723 -10.987 1.00 97.62 771 GLU A N 1
ATOM 6093 C CA . GLU A 1 771 ? -17.854 -4.011 -10.718 1.00 97.62 771 GLU A CA 1
ATOM 6094 C C . GLU A 1 771 ? -18.009 -2.768 -11.604 1.00 97.62 771 GLU A C 1
ATOM 6096 O O . GLU A 1 771 ? -19.122 -2.442 -11.999 1.00 97.62 771 GLU A O 1
ATOM 6101 N N . TYR A 1 772 ? -16.903 -2.106 -11.956 1.00 97.75 772 TYR A N 1
ATOM 6102 C CA . TYR A 1 772 ? -16.921 -0.865 -12.742 1.00 97.75 772 TYR A CA 1
ATOM 6103 C C . TYR A 1 772 ? -16.774 -1.110 -14.250 1.00 97.75 772 TYR A C 1
ATOM 6105 O O . TYR A 1 772 ? -16.628 -0.164 -15.022 1.00 97.75 772 TYR A O 1
ATOM 6113 N N . TYR A 1 773 ? -16.771 -2.374 -14.683 1.00 97.38 773 TYR A N 1
ATOM 6114 C CA . TYR A 1 773 ? -16.544 -2.740 -16.075 1.00 97.38 773 TYR A CA 1
ATOM 6115 C C . TYR A 1 773 ? -17.631 -2.174 -16.997 1.00 97.38 773 TYR A C 1
ATOM 6117 O O . TYR A 1 773 ? -18.804 -2.529 -16.885 1.00 97.38 773 TYR A O 1
ATOM 6125 N N . ASP A 1 774 ? -17.208 -1.393 -17.991 1.00 96.06 774 ASP A N 1
ATOM 6126 C CA . ASP A 1 774 ? -18.066 -0.904 -19.069 1.00 96.06 774 ASP A CA 1
ATOM 6127 C C . ASP A 1 774 ? -17.384 -1.164 -20.430 1.00 96.06 774 ASP A C 1
ATOM 6129 O O . ASP A 1 774 ? -16.231 -0.769 -20.640 1.00 96.06 774 ASP A O 1
ATOM 6133 N N . PRO A 1 775 ? -18.034 -1.865 -21.379 1.00 94.88 775 PRO A N 1
ATOM 6134 C CA . PRO A 1 775 ? -17.448 -2.143 -22.690 1.00 94.88 775 PRO A CA 1
ATOM 6135 C C . PRO A 1 775 ? -17.473 -0.945 -23.658 1.00 94.88 775 PRO A C 1
ATOM 6137 O O . PRO A 1 775 ? -16.744 -0.958 -24.651 1.00 94.88 775 PRO A O 1
ATOM 6140 N N . ASN A 1 776 ? -18.306 0.064 -23.402 1.00 95.94 776 ASN A N 1
ATOM 6141 C CA . ASN A 1 776 ? -18.601 1.183 -24.299 1.00 95.94 776 ASN A CA 1
ATOM 6142 C C . ASN A 1 776 ? -18.048 2.523 -23.804 1.00 95.94 776 ASN A C 1
ATOM 6144 O O . ASN A 1 776 ? -17.814 3.401 -24.635 1.00 95.94 776 ASN A O 1
ATOM 6148 N N . GLN A 1 777 ? -17.833 2.678 -22.498 1.00 96.44 777 GLN A N 1
ATOM 6149 C CA . GLN A 1 777 ? -17.274 3.874 -21.868 1.00 96.44 777 GLN A CA 1
ATOM 6150 C C . GLN A 1 777 ? -15.999 3.539 -21.088 1.00 96.44 777 GLN A C 1
ATOM 6152 O O . GLN A 1 777 ? -15.832 2.429 -20.585 1.00 96.44 777 GLN A O 1
ATOM 6157 N N . SER A 1 778 ? -15.074 4.497 -21.027 1.00 98.00 778 SER A N 1
ATOM 6158 C CA . SER A 1 778 ? -13.896 4.416 -20.160 1.00 98.00 778 SER A CA 1
ATOM 6159 C C . SER A 1 778 ? -14.059 5.331 -18.955 1.00 98.00 778 SER A C 1
ATOM 6161 O O . SER A 1 778 ? -14.504 6.469 -19.103 1.00 98.00 778 SER A O 1
ATOM 6163 N N . MET A 1 779 ? -13.634 4.851 -17.787 1.00 98.25 779 MET A N 1
ATOM 6164 C CA . MET A 1 779 ? -13.543 5.641 -16.562 1.00 98.25 779 MET A CA 1
ATOM 6165 C C . MET A 1 779 ? -12.091 5.637 -16.105 1.00 98.25 779 MET A C 1
ATOM 6167 O O . MET A 1 779 ? -11.546 4.582 -15.779 1.00 98.25 779 MET A O 1
ATOM 6171 N N . LEU A 1 780 ? -11.451 6.806 -16.134 1.00 98.75 780 LEU A N 1
ATOM 6172 C CA . LEU A 1 780 ? -10.093 6.961 -15.626 1.00 98.75 780 LEU A CA 1
ATOM 6173 C C . LEU A 1 780 ? -10.140 7.455 -14.187 1.00 98.75 780 LEU A C 1
ATOM 6175 O O . LEU A 1 780 ? -10.685 8.527 -13.924 1.00 98.75 780 LEU A O 1
ATOM 6179 N N . GLU A 1 781 ? -9.498 6.708 -13.295 1.00 98.81 781 GLU A N 1
ATOM 6180 C CA . GLU A 1 781 ? -9.225 7.136 -11.928 1.00 98.81 781 GLU A CA 1
ATOM 6181 C C . GLU A 1 781 ? -7.739 7.483 -11.793 1.00 98.81 781 GLU A C 1
ATOM 6183 O O . GLU A 1 781 ? -6.861 6.697 -12.170 1.00 98.81 781 GLU A O 1
ATOM 6188 N N . LEU A 1 782 ? -7.447 8.686 -11.297 1.00 98.56 782 LEU A N 1
ATOM 6189 C CA . LEU A 1 782 ? -6.109 9.267 -11.264 1.00 98.56 782 LEU A CA 1
ATOM 6190 C C . LEU A 1 782 ? -5.796 9.853 -9.892 1.00 98.56 782 LEU A C 1
ATOM 6192 O O . LEU A 1 782 ? -6.567 10.631 -9.332 1.00 98.56 782 LEU A O 1
ATOM 6196 N N . VAL A 1 783 ? -4.604 9.556 -9.384 1.00 98.69 783 VAL A N 1
ATOM 6197 C CA . VAL A 1 783 ? -4.059 10.239 -8.208 1.00 98.69 783 VAL A CA 1
ATOM 6198 C C . VAL A 1 783 ? -3.349 11.510 -8.661 1.00 98.69 783 VAL A C 1
ATOM 6200 O O . VAL A 1 783 ? -2.386 11.453 -9.430 1.00 98.69 783 VAL A O 1
ATOM 6203 N N . PHE A 1 784 ? -3.794 12.654 -8.153 1.00 98.44 784 PHE A N 1
ATOM 6204 C CA . PHE A 1 784 ? -3.186 13.960 -8.383 1.00 98.44 784 PHE A CA 1
ATOM 6205 C C . PHE A 1 784 ? -2.267 14.289 -7.200 1.00 98.44 784 PHE A C 1
ATOM 6207 O O . PHE A 1 784 ? -2.725 14.489 -6.072 1.00 98.44 784 PHE A O 1
ATOM 6214 N N . ALA A 1 785 ? -0.957 14.293 -7.456 1.00 96.62 785 ALA A N 1
ATOM 6215 C CA . ALA A 1 785 ? 0.078 14.477 -6.446 1.00 96.62 785 ALA A CA 1
ATOM 6216 C C . ALA A 1 785 ? 1.388 15.052 -7.041 1.00 96.62 785 ALA A C 1
ATOM 6218 O O . ALA A 1 785 ? 1.861 14.572 -8.087 1.00 96.62 785 ALA A O 1
ATOM 6219 N N . PRO A 1 786 ? 2.035 16.021 -6.360 1.00 96.31 786 PRO A N 1
ATOM 6220 C CA . PRO A 1 786 ? 1.673 16.586 -5.050 1.00 96.31 786 PRO A CA 1
ATOM 6221 C C . PRO A 1 786 ? 0.462 17.532 -5.120 1.00 96.31 786 PRO A C 1
ATOM 6223 O O . PRO A 1 786 ? 0.232 18.183 -6.138 1.00 96.31 786 PRO A O 1
ATOM 6226 N N . ALA A 1 787 ? -0.323 17.599 -4.041 1.00 96.25 787 ALA A N 1
ATOM 6227 C CA . ALA A 1 787 ? -1.608 18.307 -4.034 1.00 96.25 787 ALA A CA 1
ATOM 6228 C C . ALA A 1 787 ? -1.656 19.564 -3.150 1.00 96.25 787 ALA A C 1
ATOM 6230 O O . ALA A 1 787 ? -2.710 20.186 -3.066 1.00 96.25 787 ALA A O 1
ATOM 6231 N N . GLU A 1 788 ? -0.560 19.965 -2.503 1.00 94.31 788 GLU A N 1
ATOM 6232 C CA . GLU A 1 788 ? -0.551 21.083 -1.544 1.00 94.31 788 GLU A CA 1
ATOM 6233 C C . GLU A 1 788 ? -1.091 22.394 -2.145 1.00 94.31 788 GLU A C 1
ATOM 6235 O O . GLU A 1 788 ? -2.041 22.969 -1.621 1.00 94.31 788 GLU A O 1
ATOM 6240 N N . GLU A 1 789 ? -0.595 22.805 -3.315 1.00 95.38 789 GLU A N 1
ATOM 6241 C CA . GLU A 1 789 ? -1.068 24.014 -4.018 1.00 95.38 789 GLU A CA 1
ATOM 6242 C C . GLU A 1 789 ? -2.402 23.834 -4.770 1.00 95.38 789 GLU A C 1
ATOM 6244 O O . GLU A 1 789 ? -2.927 24.778 -5.374 1.00 95.38 789 GLU A O 1
ATOM 6249 N N . TRP A 1 790 ? -2.935 22.611 -4.791 1.00 97.12 790 TRP A N 1
ATOM 6250 C CA . TRP A 1 790 ? -4.121 22.231 -5.564 1.00 97.12 790 TRP A CA 1
ATOM 6251 C C . TRP A 1 790 ? -5.333 21.940 -4.684 1.00 97.12 790 TRP A C 1
ATOM 6253 O O . TRP A 1 790 ? -6.462 22.073 -5.147 1.00 97.12 790 TRP A O 1
ATOM 6263 N N . ILE A 1 791 ? -5.122 21.601 -3.409 1.00 95.81 791 ILE A N 1
ATOM 6264 C CA . ILE A 1 791 ? -6.179 21.161 -2.494 1.00 95.81 791 ILE A CA 1
ATOM 6265 C C . ILE A 1 791 ? -7.249 22.236 -2.259 1.00 95.81 791 ILE A C 1
ATOM 6267 O O . ILE A 1 791 ? -8.416 21.906 -2.063 1.00 95.81 791 ILE A O 1
ATOM 6271 N N . GLY A 1 792 ? -6.867 23.515 -2.330 1.00 96.06 792 GLY A N 1
ATOM 6272 C CA . GLY A 1 792 ? -7.775 24.658 -2.203 1.00 96.06 792 GLY A CA 1
ATOM 6273 C C . GLY A 1 792 ? -8.401 25.140 -3.516 1.00 96.06 792 GLY A C 1
ATOM 6274 O O . GLY A 1 792 ? -9.257 26.020 -3.478 1.00 96.06 792 GLY A O 1
ATOM 6275 N N . ARG A 1 793 ? -7.990 24.605 -4.676 1.00 97.88 793 ARG A N 1
ATOM 6276 C CA . ARG A 1 793 ? -8.504 25.038 -5.988 1.00 97.88 793 ARG A CA 1
ATOM 6277 C C . ARG A 1 793 ? -9.872 24.438 -6.288 1.00 97.88 793 ARG A C 1
ATOM 6279 O O . ARG A 1 793 ? -10.272 23.442 -5.679 1.00 97.88 793 ARG A O 1
ATOM 6286 N N . SER A 1 794 ? -10.592 25.035 -7.235 1.00 98.44 794 SER A N 1
ATOM 6287 C CA . SER A 1 794 ? -11.887 24.516 -7.681 1.00 98.44 794 SER A CA 1
ATOM 6288 C C . SER A 1 794 ? -11.745 23.186 -8.426 1.00 98.44 794 SER A C 1
ATOM 6290 O O . SER A 1 794 ? -10.700 22.878 -9.002 1.00 98.44 794 SER A O 1
ATOM 6292 N N . ASP A 1 795 ? -12.816 22.392 -8.442 1.00 98.50 795 ASP A N 1
ATOM 6293 C CA . ASP A 1 795 ? -12.820 21.100 -9.136 1.00 98.50 795 ASP A CA 1
ATOM 6294 C C . ASP A 1 795 ? -12.593 21.279 -10.640 1.00 98.50 795 ASP A C 1
ATOM 6296 O O . ASP A 1 795 ? -11.826 20.529 -11.233 1.00 98.50 795 ASP A O 1
ATOM 6300 N N . SER A 1 796 ? -13.163 22.327 -11.244 1.00 98.00 796 SER A N 1
ATOM 6301 C CA . SER A 1 796 ? -12.938 22.662 -12.654 1.00 98.00 796 SER A CA 1
ATOM 6302 C C . SER A 1 796 ? -11.468 22.936 -12.967 1.00 98.00 796 SER A C 1
ATOM 6304 O O . SER A 1 796 ? -10.961 22.433 -13.962 1.00 98.00 796 SER A O 1
ATOM 6306 N N . GLU A 1 797 ? -10.745 23.664 -12.108 1.00 98.31 797 GLU A N 1
ATOM 6307 C CA . GLU A 1 797 ? -9.313 23.921 -12.323 1.00 98.31 797 GLU A CA 1
ATOM 6308 C C . GLU A 1 797 ? -8.476 22.638 -12.240 1.00 98.31 797 GLU A C 1
ATOM 6310 O O . GLU A 1 797 ? -7.517 22.467 -12.997 1.00 98.31 797 GLU A O 1
ATOM 6315 N N . ILE A 1 798 ? -8.839 21.727 -11.331 1.00 98.62 798 ILE A N 1
ATOM 6316 C CA . ILE A 1 798 ? -8.187 20.420 -11.187 1.00 98.62 798 ILE A CA 1
ATOM 6317 C C . ILE A 1 798 ? -8.473 19.547 -12.413 1.00 98.62 798 ILE A C 1
ATOM 6319 O O . ILE A 1 798 ? -7.554 18.916 -12.942 1.00 98.62 798 ILE A O 1
ATOM 6323 N N . ILE A 1 799 ? -9.714 19.533 -12.906 1.00 98.56 799 ILE A N 1
ATOM 6324 C CA . ILE A 1 799 ? -10.100 18.803 -14.119 1.00 98.56 799 ILE A CA 1
ATOM 6325 C C . ILE A 1 799 ? -9.389 19.370 -15.347 1.00 98.56 799 ILE A C 1
ATOM 6327 O O . ILE A 1 799 ? -8.803 18.600 -16.106 1.00 98.56 799 ILE A O 1
ATOM 6331 N N . ASP A 1 800 ? -9.333 20.690 -15.512 1.00 98.25 800 ASP A N 1
ATOM 6332 C CA . ASP A 1 800 ? -8.625 21.336 -16.621 1.00 98.25 800 ASP A CA 1
ATOM 6333 C C . ASP A 1 800 ? -7.132 20.982 -16.628 1.00 98.25 800 ASP A C 1
ATOM 6335 O O . ASP A 1 800 ? -6.543 20.711 -17.680 1.00 98.25 800 ASP A O 1
ATOM 6339 N N . ALA A 1 801 ? -6.499 20.965 -15.453 1.00 98.38 801 ALA A N 1
ATOM 6340 C CA . ALA A 1 801 ? -5.111 20.539 -15.306 1.00 98.38 801 ALA A CA 1
ATOM 6341 C C . ALA A 1 801 ? -4.935 19.044 -15.618 1.00 98.38 801 ALA A C 1
ATOM 6343 O O . ALA A 1 801 ? -4.023 18.670 -16.358 1.00 98.38 801 ALA A O 1
ATOM 6344 N N . THR A 1 802 ? -5.843 18.201 -15.126 1.00 98.56 802 THR A N 1
ATOM 6345 C CA . THR A 1 802 ? -5.837 16.752 -15.376 1.00 98.56 802 THR A CA 1
ATOM 6346 C C . THR A 1 802 ? -5.997 16.449 -16.866 1.00 98.56 802 THR A C 1
ATOM 6348 O O . THR A 1 802 ? -5.248 15.646 -17.418 1.00 98.56 802 THR A O 1
ATOM 6351 N N . MET A 1 803 ? -6.898 17.147 -17.558 1.00 98.44 803 MET A N 1
ATOM 6352 C CA . MET A 1 803 ? -7.134 16.984 -18.993 1.00 98.44 803 MET A CA 1
ATOM 6353 C C . MET A 1 803 ? -5.937 17.413 -19.850 1.00 98.44 803 MET A C 1
ATOM 6355 O O . MET A 1 803 ? -5.662 16.791 -20.878 1.00 98.44 803 MET A O 1
ATOM 6359 N N . LYS A 1 804 ? -5.174 18.428 -19.422 1.00 98.19 804 LYS A N 1
ATOM 6360 C CA . LYS A 1 804 ? -3.909 18.812 -20.077 1.00 98.19 804 LYS A CA 1
ATOM 6361 C C . LYS A 1 804 ? -2.843 17.724 -19.956 1.00 98.19 804 LYS A C 1
ATOM 6363 O O . LYS A 1 804 ? -2.106 17.494 -20.913 1.00 98.19 804 LYS A O 1
ATOM 6368 N N . GLU A 1 805 ? -2.762 17.046 -18.814 1.00 98.19 805 GLU A N 1
ATOM 6369 C CA . GLU A 1 805 ? -1.849 15.914 -18.635 1.00 98.19 805 GLU A CA 1
ATOM 6370 C C . GLU A 1 805 ? -2.331 14.671 -19.398 1.00 98.19 805 GLU A C 1
ATOM 6372 O O . GLU A 1 805 ? -1.538 14.023 -20.083 1.00 98.19 805 GLU A O 1
ATOM 6377 N N . LEU A 1 806 ? -3.636 14.389 -19.394 1.00 98.00 806 LEU A N 1
ATOM 6378 C CA . LEU A 1 806 ? -4.228 13.307 -20.184 1.00 98.00 806 LEU A CA 1
ATOM 6379 C C . LEU A 1 806 ? -4.028 13.495 -21.689 1.00 98.00 806 LEU A C 1
ATOM 6381 O O . LEU A 1 806 ? -3.774 12.515 -22.382 1.00 98.00 806 LEU A O 1
ATOM 6385 N N . ALA A 1 807 ? -4.047 14.727 -22.201 1.00 97.38 807 ALA A N 1
ATOM 6386 C CA . ALA A 1 807 ? -3.733 15.007 -23.604 1.00 97.38 807 ALA A CA 1
ATOM 6387 C C . ALA A 1 807 ? -2.276 14.660 -23.981 1.00 97.38 807 ALA A C 1
ATOM 6389 O O . ALA A 1 807 ? -1.983 14.438 -25.152 1.00 97.38 807 ALA A O 1
ATOM 6390 N N . LYS A 1 808 ? -1.351 14.583 -23.012 1.00 96.88 808 LYS A N 1
ATOM 6391 C CA . LYS A 1 808 ? 0.022 14.090 -23.240 1.00 96.88 808 LYS A CA 1
ATOM 6392 C C . LYS A 1 808 ? 0.090 12.561 -23.197 1.00 96.88 808 LYS A C 1
ATOM 6394 O O . LYS A 1 808 ? 0.886 11.961 -23.915 1.00 96.88 808 LYS A O 1
ATOM 6399 N N . LEU A 1 809 ? -0.729 11.937 -22.351 1.00 96.38 809 LEU A N 1
ATOM 6400 C CA . LEU A 1 809 ? -0.787 10.481 -22.181 1.00 96.38 809 LEU A CA 1
ATOM 6401 C C . LEU A 1 809 ? -1.559 9.792 -23.317 1.00 96.38 809 LEU A C 1
ATOM 6403 O O . LEU A 1 809 ? -1.166 8.720 -23.760 1.00 96.38 809 LEU A O 1
ATOM 6407 N N . PHE A 1 810 ? -2.613 10.434 -23.821 1.00 97.06 810 PHE A N 1
ATOM 6408 C CA . PHE A 1 810 ? -3.504 9.935 -24.868 1.00 97.06 810 PHE A CA 1
ATOM 6409 C C . PHE A 1 810 ? -3.638 10.961 -26.002 1.00 97.06 810 PHE A C 1
ATOM 6411 O O . PHE A 1 810 ? -4.750 11.413 -26.296 1.00 97.06 810 PHE A O 1
ATOM 6418 N N . PRO A 1 811 ? -2.530 11.347 -26.664 1.00 96.44 811 PRO A N 1
ATOM 6419 C CA . PRO A 1 811 ? -2.519 12.465 -27.605 1.00 96.44 811 PRO A CA 1
ATOM 6420 C C . PRO A 1 811 ? -3.465 12.275 -28.784 1.00 96.44 811 PRO A C 1
ATOM 6422 O O . PRO A 1 811 ? -3.927 13.268 -29.335 1.00 96.44 811 PRO A O 1
ATOM 6425 N N . ASP A 1 812 ? -3.800 11.035 -29.150 1.00 96.06 812 ASP A N 1
ATOM 6426 C CA . ASP A 1 812 ? -4.698 10.710 -30.259 1.00 96.06 812 ASP A CA 1
ATOM 6427 C C . ASP A 1 812 ? -6.168 10.538 -29.851 1.00 96.06 812 ASP A C 1
ATOM 6429 O O . ASP A 1 812 ? -7.036 10.537 -30.725 1.00 96.06 812 ASP A O 1
ATOM 6433 N N . GLU A 1 813 ? -6.470 10.462 -28.553 1.00 96.19 813 GLU A N 1
ATOM 6434 C CA . GLU A 1 813 ? -7.803 10.096 -28.049 1.00 96.19 813 GLU A CA 1
ATOM 6435 C C . GLU A 1 813 ? -8.417 11.146 -27.119 1.00 96.19 813 GLU A C 1
ATOM 6437 O O . GLU A 1 813 ? -9.632 11.333 -27.152 1.00 96.19 813 GLU A O 1
ATOM 6442 N N . ILE A 1 814 ? -7.605 11.870 -26.345 1.00 97.38 814 ILE A N 1
ATOM 6443 C CA . ILE A 1 814 ? -8.054 12.883 -25.384 1.00 97.38 814 ILE A CA 1
ATOM 6444 C C . ILE A 1 814 ? -7.437 14.234 -25.746 1.00 97.38 814 ILE A C 1
ATOM 6446 O O . ILE A 1 814 ? -6.259 14.334 -26.085 1.00 97.38 814 ILE A O 1
ATOM 6450 N N . SER A 1 815 ? -8.239 15.291 -25.669 1.00 96.88 815 SER A N 1
ATOM 6451 C CA . SER A 1 815 ? -7.787 16.671 -25.826 1.00 96.88 815 SER A CA 1
ATOM 6452 C C . SER A 1 815 ? -8.393 17.542 -24.728 1.00 96.88 815 SER A C 1
ATOM 6454 O O . SER A 1 815 ? -9.521 17.311 -24.297 1.00 96.88 815 SER A O 1
ATOM 6456 N N . ALA A 1 816 ? -7.646 18.547 -24.264 1.00 95.06 816 ALA A N 1
ATOM 6457 C CA . ALA A 1 816 ? -8.082 19.390 -23.148 1.00 95.06 816 ALA A CA 1
ATOM 6458 C C . ALA A 1 816 ? -9.343 20.216 -23.461 1.00 95.06 816 ALA A C 1
ATOM 6460 O O . ALA A 1 816 ? -10.138 20.492 -22.573 1.00 95.06 816 ALA A O 1
ATOM 6461 N N . ASP A 1 817 ? -9.550 20.561 -24.730 1.00 94.38 817 ASP A N 1
ATOM 6462 C CA . ASP A 1 817 ? -10.741 21.250 -25.238 1.00 94.38 817 ASP A CA 1
ATOM 6463 C C . ASP A 1 817 ? -11.929 20.309 -25.515 1.00 94.38 817 ASP A C 1
ATOM 6465 O O . ASP A 1 817 ? -12.953 20.746 -26.037 1.00 94.38 817 ASP A O 1
ATOM 6469 N N . GLN A 1 818 ? -11.784 19.012 -25.218 1.00 96.00 818 GLN A N 1
ATOM 6470 C CA . GLN A 1 818 ? -12.772 17.966 -25.494 1.00 96.00 818 GLN A CA 1
ATOM 6471 C C . GLN A 1 818 ? -13.169 17.839 -26.982 1.00 96.00 818 GLN A C 1
ATOM 6473 O O . GLN A 1 818 ? -14.235 17.312 -27.312 1.00 96.00 818 GLN A O 1
ATOM 6478 N N . SER A 1 819 ? -12.313 18.284 -27.913 1.00 95.12 819 SER A N 1
ATOM 6479 C CA . SER A 1 819 ? -12.493 18.045 -29.355 1.00 95.12 819 SER A CA 1
ATOM 6480 C C . SER A 1 819 ? -12.413 16.559 -29.739 1.00 95.12 819 SER A C 1
ATOM 6482 O O . SER A 1 819 ? -12.966 16.163 -30.769 1.00 95.12 819 SER A O 1
ATOM 6484 N N . LYS A 1 820 ? -11.769 15.722 -28.910 1.00 96.94 820 LYS A N 1
ATOM 6485 C CA . LYS A 1 820 ? -11.687 14.259 -29.071 1.00 96.94 820 LYS A CA 1
ATOM 6486 C C . LYS A 1 820 ? -12.677 13.524 -28.158 1.00 96.94 820 LYS A C 1
ATOM 6488 O O . LYS A 1 820 ? -13.879 13.630 -28.395 1.00 96.94 820 LYS A O 1
ATOM 6493 N N . ALA A 1 821 ? -12.211 12.713 -27.202 1.00 97.25 821 ALA A N 1
ATOM 6494 C CA . ALA A 1 821 ? -13.058 12.135 -26.158 1.00 97.25 821 ALA A CA 1
ATOM 6495 C C . ALA A 1 821 ? -13.614 13.240 -25.252 1.00 97.25 821 ALA A C 1
ATOM 6497 O O . ALA A 1 821 ? -12.905 14.197 -24.928 1.00 97.25 821 ALA A O 1
ATOM 6498 N N . LYS A 1 822 ? -14.883 13.103 -24.869 1.00 98.19 822 LYS A N 1
ATOM 6499 C CA . LYS A 1 822 ? -15.613 14.104 -24.083 1.00 98.19 822 LYS A CA 1
ATOM 6500 C C . LYS A 1 822 ? -15.887 13.583 -22.690 1.00 98.19 822 LYS A C 1
ATOM 6502 O O . LYS A 1 822 ? -16.182 12.401 -22.533 1.00 98.19 822 LYS A O 1
ATOM 6507 N N . ILE A 1 823 ? -15.815 14.472 -21.707 1.00 98.38 823 ILE A N 1
ATOM 6508 C CA . ILE A 1 823 ? -16.166 14.148 -20.329 1.00 98.38 823 ILE A CA 1
ATOM 6509 C C . ILE A 1 823 ? -17.691 14.073 -20.242 1.00 98.38 823 ILE A C 1
ATOM 6511 O O . ILE A 1 823 ? -18.379 15.030 -20.593 1.00 98.38 823 ILE A O 1
ATOM 6515 N N . VAL A 1 824 ? -18.213 12.937 -19.786 1.00 97.88 824 VAL A N 1
ATOM 6516 C CA . VAL A 1 824 ? -19.637 12.766 -19.461 1.00 97.88 824 VAL A CA 1
ATOM 6517 C C . VAL A 1 824 ? -19.909 13.349 -18.080 1.00 97.88 824 VAL A C 1
ATOM 6519 O O . VAL A 1 824 ? -20.828 14.146 -17.912 1.00 97.88 824 VAL A O 1
ATOM 6522 N N . LYS A 1 825 ? -19.065 12.984 -17.111 1.00 98.38 825 LYS A N 1
ATOM 6523 C CA . LYS A 1 825 ? -19.065 13.498 -15.741 1.00 98.38 825 LYS A CA 1
ATOM 6524 C C . LYS A 1 825 ? -17.701 13.298 -15.087 1.00 98.38 825 LYS A C 1
ATOM 6526 O O . LYS A 1 825 ? -16.857 12.557 -15.602 1.00 98.38 825 LYS A O 1
ATOM 6531 N N . TYR A 1 826 ? -17.498 13.946 -13.946 1.00 98.62 826 TYR A N 1
ATOM 6532 C CA . TYR A 1 826 ? -16.305 13.783 -13.129 1.00 98.62 826 TYR A CA 1
ATOM 6533 C C . TYR A 1 826 ? -16.639 13.840 -11.638 1.00 98.62 826 TYR A C 1
ATOM 6535 O O . TYR A 1 826 ? -17.600 14.495 -11.243 1.00 98.62 826 TYR A O 1
ATOM 6543 N N . HIS A 1 827 ? -15.788 13.218 -10.822 1.00 98.69 827 HIS A N 1
ATOM 6544 C CA . HIS A 1 827 ? -15.788 13.359 -9.363 1.00 98.69 827 HIS A CA 1
ATOM 6545 C C . HIS A 1 827 ? -14.371 13.666 -8.878 1.00 98.69 827 HIS A C 1
ATOM 6547 O O . HIS A 1 827 ? -13.420 12.973 -9.247 1.00 98.69 827 HIS A O 1
ATOM 6553 N N . VAL A 1 828 ? -14.222 14.700 -8.048 1.00 98.62 828 VAL A N 1
ATOM 6554 C CA . VAL A 1 828 ? -12.934 15.117 -7.468 1.00 98.62 828 VAL A CA 1
ATOM 6555 C C . VAL A 1 828 ? -12.998 14.952 -5.955 1.00 98.62 828 VAL A C 1
ATOM 6557 O O . VAL A 1 828 ? -13.646 15.732 -5.259 1.00 98.62 828 VAL A O 1
ATOM 6560 N N . VAL A 1 829 ? -12.304 13.947 -5.425 1.00 98.31 829 VAL A N 1
ATOM 6561 C CA . VAL A 1 829 ? -12.265 13.679 -3.985 1.00 98.31 829 VAL A CA 1
ATOM 6562 C C . VAL A 1 829 ? -10.977 14.237 -3.395 1.00 98.31 829 VAL A C 1
ATOM 6564 O O . VAL A 1 829 ? -9.873 13.819 -3.744 1.00 98.31 829 VAL A O 1
ATOM 6567 N N . LYS A 1 830 ? -11.115 15.206 -2.489 1.00 97.94 830 LYS A N 1
ATOM 6568 C CA . LYS A 1 830 ? -9.995 15.909 -1.851 1.00 97.94 830 LYS A CA 1
ATOM 6569 C C . LYS A 1 830 ? -9.800 15.390 -0.434 1.00 97.94 830 LYS A C 1
ATOM 6571 O O . LYS A 1 830 ? -10.711 15.474 0.386 1.00 97.94 830 LYS A O 1
ATOM 6576 N N . THR A 1 831 ? -8.598 14.911 -0.130 1.00 95.19 831 THR A N 1
ATOM 6577 C CA . THR A 1 831 ? -8.189 14.544 1.229 1.00 95.19 831 THR A CA 1
ATOM 6578 C C . THR A 1 831 ? -7.132 15.544 1.695 1.00 95.19 831 THR A C 1
ATOM 6580 O O . THR A 1 831 ? -5.949 15.358 1.400 1.00 95.19 831 THR A O 1
ATOM 6583 N N . PRO A 1 832 ? -7.537 16.646 2.350 1.00 90.25 832 PRO A N 1
ATOM 6584 C CA . PRO A 1 832 ? -6.612 17.688 2.762 1.00 90.25 832 PRO A CA 1
ATOM 6585 C C . PRO A 1 832 ? -5.805 17.281 3.992 1.00 90.25 832 PRO A C 1
ATOM 6587 O O . PRO A 1 832 ? -6.161 16.362 4.736 1.00 90.25 832 PRO A O 1
ATOM 6590 N N . ARG A 1 833 ? -4.745 18.049 4.236 1.00 81.06 833 ARG A N 1
ATOM 6591 C CA . ARG A 1 833 ? -4.142 18.147 5.559 1.00 81.06 833 ARG A CA 1
ATOM 6592 C C . ARG A 1 833 ? -5.168 18.749 6.525 1.00 81.06 833 ARG A C 1
ATOM 6594 O O . ARG A 1 833 ? -5.867 19.700 6.182 1.00 81.06 833 ARG A O 1
ATOM 6601 N N . LEU A 1 834 ? -5.295 18.148 7.702 1.00 68.94 834 LEU A N 1
ATOM 6602 C CA . LEU A 1 834 ? -6.130 18.659 8.784 1.00 68.94 834 LEU A CA 1
ATOM 6603 C C . LEU A 1 834 ? -5.212 19.474 9.698 1.00 68.94 834 LEU A C 1
ATOM 6605 O O . LEU A 1 834 ? -4.419 18.882 10.431 1.00 68.94 834 LEU A O 1
ATOM 6609 N N . ASP A 1 835 ? -5.272 20.798 9.567 1.00 50.41 835 ASP A N 1
ATOM 6610 C CA . ASP A 1 835 ? -4.521 21.751 10.396 1.00 50.41 835 ASP A CA 1
ATOM 6611 C C . ASP A 1 835 ? -5.248 22.109 11.696 1.00 50.41 835 ASP A C 1
ATOM 6613 O O . ASP A 1 835 ? -6.501 22.219 11.674 1.00 50.41 835 ASP A O 1
#

pLDDT: mean 75.93, std 29.22, range [19.7, 98.88]

Secondary structure (DSSP, 8-state):
----------PPP-TTT-TTS-PPEEEEEEEEEE-SS---HHHHHHHSTTEE--TTT-SEEEEEETTTTEEEEEETTSEEEEEEESSHHHHHHHHHHHHHHHHHTT-----EEEEEEEEEEEEE-SS-B-HHHHHHHTTTTEE--TTT-SEEEEEETTTTEEEEEETTSEEEEEEESSHHHHHHHHHHHHHHHHHTB-------------------S---------------SSSTTTTS----------------SS-SS---------SSSSSTTTTGGGTTT-----------------S-------------PPPPPP-----TT--------------------------PPPP----------------------------------PPP-------PPPP--TTSHHHHHHHHHHHHHHHSPPPSSPPEEEEE--BHHHHHHHHHHHHTT-EEEEE-SSSSSBGGG-EEE-TTS-EEESS---EETT-HHHHHHHHHHT-GGGEEE--SEEEEE-TTSTT-EEEEE--TTSPTTHHHHHHHHH--SS--HHHHHHHHHHHHHHHHHHHHHHHHTTTSBHHHHHHHTT--HHHIIIIIHHHHHHHHSS-TTTSBHHHHHHHHHHHHHSTTTT-EEEESS-HIIIIIHHHHHHHHHTT-EEESS--EEEEEEPTTSSEEEEEETTS-EE--SEEEE-S-HHHHHHH--HHHHTSHHHHGGGG--PPPEEEEEEEESS--SS--SS-EE---SSEEEEEEHHHH-STT--SS--EEEEEE-S-TTTTTS-HHHHHHHHHHHHHHHSTTTB-TTSSSB-EEEEEEEEE----

Sequence (835 aa):
MAEQGGLEGSQPVDLSKHPSGIVPTLQNIVSTVNLDCKLDLKQIALQARNAEYNPKRFAAVIMRIREPKTTALIFASGKMVCTGAKSEQQSKLAARKYARIIQKLGFPAKFKDFKIQNIVGSCDVKFPIRLEGLAYSHGAFSSYEPELFPGLIYRMKQPKIVLLIFVSGKIVITGAKVRDETYTAFENIYPVLTEFRKNQQWIFLCNGCWELDLKCEYMKKGDWLLALGSMDVIWDCLLSFSHRTFSLGLLTLPVWEYLDNLTVRGGEGGEEAVDWAVEEKKQLDKGAELKSPDHMPLILRQHVKTNKFEKKNKLKKKRLKIKWDMIDGNFLVNVYKVKVISKMSLCGSVSAVHLNFQSNTNTISMGSVLAFRSGESMGHALRIPIKKRSYRGACPLQVVCIDYPRPELENTVNFLEAASLSASFRSAPRPSKPLKVVIAGAGLAGLSTAKYLADAGHKPLLLEARDVLGGKVAAWKDDDGDWYETGLHIFFGAYPNVQNLFGELGIEDRLQWKEHSMIFAMPNKPGEFSRFDFPEVLPAPLNGIWAILKNNEMLTWPEKVKFAIGLLPAMLGGQPYVEAQDGLSVKEWMDKQGVPDRVTDEVFIAMSKALNFINPDELSMQCILIALNRFLQEKHGSKMAFLDGNPPERLCMPVVNHIESRGGEVRLNSRLKKIELNDDGTVKSFLLSNGNKIEADAYVVAAPVDILKLLLPEEWREIPYFKKLDKLVGVPVINVHIWFDRKLKNTYDHLLFSRSPLLSVYADMSVTCKEYYDPNQSMLELVFAPAEEWIGRSDSEIIDATMKELAKLFPDEISADQSKAKIVKYHVVKTPRLD